Protein 7CU3 (pdb70)

Organism: Rattus norvegicus (NCBI:txid10116)

Radius of gyration: 38.27 Å; Cα contacts (8 Å, |Δi|>4): 1991; chains: 2; bounding box: 143×100×101 Å

B-factor: mean 44.76, std 16.17, range [20.0, 93.87]

Nearest PDB structures (foldseek):
  7cu3-assembly1_A  TM=1.001E+00  e=0.000E+00  Rattus norvegicus
  7w7g-assembly1_C  TM=9.850E-01  e=0.000E+00  Rattus norvegicus
  6xiw-assembly1_A  TM=9.971E-01  e=0.000E+00  Homo sapiens
  7cm3-assembly1_A  TM=9.886E-01  e=0.000E+00  Homo sapiens
  7sx3-assembly1_A  TM=9.720E-01  e=0.000E+00  Homo sapiens

Sequence (1450 aa):
LWINKPWVHSLLRICAIISVISVCMNTPMTFEHYPPLQYVTFTLDTLLMFLYTAEMIAKMHIRGIDRWCVFDGFMVFCLWVSLVLQVFEIADIVDQMSPWGMLRIPRPLIMIRAFRIYFRFELPRTRITNILKRSGEQIWSVSIFLLFFLLLYGILGVQMFGTFTYHCVVNDTKPGNVTWNSLAIPDTHCSPELEEGYQCPPGFKCMDLEDLGLSRQELGYSGFNEIGTSIFTVYEASSQEGWVFLMYRAIDSFPRWRSYFYFITLIFFLAWLVKNVFIAVIIETFAEIRVQFQQMWPACLQKMMRSSVFHMFILSMVTVDVIVAASNYYKGENFRRQYDEFYLAEVAFTVLFDLEALLKIWCLGFTGYISSSLHKFELLLVIGTTLHVYPDLYHSQFTYFQVLRVVRLIKISPALEDFVYKIFGPGKKLGSLVVFTASLLIVMSAISLQMFCFVEELDRFTTFPRAFMSMFQILTQEGWVDVMDQTLNAVGHMWAPLVAIYFILYHLFATLILLSLFVAVILDNLELDEDLKKLKQLKQRSILSVQHHIRQERREHRFRNFCRVVVRARFTKYHQLYDLLGLVTYLDWVMITVTICSCISMMFESPFRRVMHAPTLQIAEYVFVIFMSIELNLKIMADGLFFTPTAVIRDFGGVMDIFIYLVSLIFLCWMPQNVPAESGAQLLMVLRCLRPLRIFKLVPQMRKVVRELFSGFKEIFLVSILLLTLMLVFASFGVQLFAGKLAKCNDPNIIRREDCNGIFRINVSVSKNLNLKLRPGEKKPGFWVPRVWANPRNFNFDNVGNAMLALFEVLSLKGWVEVRDVIIHRVGPIHGIYIHVFVFLGCMIGLTLFVGVVIANFNENKGTALLTVDQRRWEDLKSRLKIAQPLHLPPRPDNDGFRAKMYDITQHPFFKRTIALLVLAQSVLLSVKWDVEDPVTVPLATMSVVFTFIFVLEVTMKIIAMSPAGFWQSRRNRYDLLVTSLGVVWVVLHFALLNAYTYMMGACVIVFRFFSICGKHVTLKMLLLTVVVSMYKSFFIIVGMFLLLLCYAFAGVVLFGTVKYGENINRHANFSSAGKAITVLFRIVTTGGEEDDWNKIMHDCMVQPPFCTPDEFTYWATDCGNYAGALMYFCSFYVIIAYIMLNLLVAIIVENFSLFYSTEEDQLLSYNDLRHFQIIWNMVDDKREGVIPTFRVKFLLRLLRGRLEVDLDKDKLLFKHMCYEMERLHNGGDVTFHDVLSMLSYRSVDIRKSLQLEELLAREQLEYTIEEEVAKQTIRMWLKKGQCFTVESADAVCNLSDFYLSFCNSYTLWELFSGLSSPSTLNCSLDVVLTMTTCRQCIEAYQDYDHHAQEKYEEFESVLHKYLQSDEYSVKSCPEDCKIVYKAWLCSQYFEVTQFNCRKTIPCKQYCLEVQTRCPFILPDNDEVIYGGLSSFICTGLYETFLTNDEPECCDIR

Foldseek 3Di:
DVCPDPVNLVVLLVLLVVLLVLLQCLFPVSCVVPVVSLVVSLVSLVVNLVSLVCVLCVPCVVPPPPVVSVVSVVLNVLSVLVNVVSVCVVVVNDVSLDLSLLSNLCSLVSNCSNCVVVPDDPFPVVLVVVLVVLLVVLVVLLVVLLVLVLLLLLLLQQALFADQQWWKFFPPQDAQRDFLNGADVATATAEQDPPAAADHDPRIDTDRNPSRPHDPVLAFQAGNHFSVNSSVNLVLVLCLAPLLVVLRSRRRYGHNVSSVVSSVVSCVPRNFQSLLLLLLSLLVSVQSVQVSVVVVDVPCLLVVLPDVVVVVVLLVLLVVLLVLLQFPFFDDDPDDLQCDPNLVSLVVSLVVLVVNLVSVCVNLPPVSQCVPVVSVLSVVLSVLSVVCSPRVNPLHPSCLSSLVSCVVVCVVDPVLVVLVCQQCPDCCQLVVLVVVVVSVLSSQLSSVLSNPCSQPPQPQNVHSVSSSVLLLLLLLSACVVVNLSSSLVRVPDPCNVVVVVVSVVSSCCRSSPSLSSLLSSSQVSNFDRQVVLVVVLVVVLFLLVVLVVVVVVVVVPPPLVVLLVQQPAFFPPPCVVRCVRRQHHPLLVVLVVLLVVLLVLLLFDFLVRHVLPHVVSCVSLVVNLVSLVVVLVSQCSHQNDPDHPPHQPDDVLSVLSVVLNVLSVVCSVCSDPWDAAPDVNLVSLLSNLLSLCNCCVSGVVSVVVVVLQCVLVVLVVSLVVVLVSLLSSLLSSQSSNFAPQLWAKPDPVDGDPVPQWDKDWDARNHDPRRRSVDDDPDDHDTGIDTIDGDHPLLAGSSHSVRSSVLLLLVLLVFCLVVVLVSCCPRRHVVCNCSSSVSNCCRHSNSLSSLLSSQLQSVCVVVPCSSARSLQLLLVLVVLVLVPDAFDLAADFDDPPCLQNVLVCQLPPVVNLVVLLVLLVVLSVLSRHHLALPDVVNVVSVVVLLVSLVVLVVSLVSCPVNGHVVSLVVDPLSVLSVVLSVLSVVLVVCCVVPVDRVSSVSSSVSSSSSSVSSQVSDQSSVLLVCLSVVLVVVCVSLVVVLLSVQLSLLSSQSSFFLQAADDDPRDPQAGNRGSVSSSVNLVSLQRSHSLSRVLSSQLADPPVWAADRIHPSVGNHHNNVCSVCSSSVSNCPPNSHSSSVSSSSSSSSSSNRPFDDDDQFQGPVNSVQLSVLVPVLVNVPPQKDFLVSLLVSQCVDDDNSHQDPPPRVVSSQLLSLQSCPPVVGTIDGNSSSVVSSRVSRHNCVRHPRDVVSVVVVVSSVVSSVVSVVVVVVVVVVD/DAAAEDDALVVPLVQLRYAHDQNRQDGVVFCLCDPADVVLGPRVVVDSVPDVSSRVRVVVVNVLRVVLVVVLVVVVVVVVPPPCQVPQDPVAHVVQLSVLVSLLSSCVSRVTAAPPAPDWDFSLVSLVSNVVHPGFDDDDPDPHHPPRDGPRDQDDDPDDRDDPPTSTYHDDD

Secondary structure (DSSP, 8-state):
--SSSHHHHHHHHHHHHHHHHHHHT-SHHHHHH-HHHHHHHHHHHHHHHHHHHHHHHHHHTTS----SHHHHHHHHHHHHHHHHHHHHHHTT-S-SSSGGGGGGTTGGGGHHHHHGGG---SS-HHHHHHHHHHHHHHHHHHHHHHHHHHHHHHHHHHHH------EEEES---TT---TTTB-BS--B--SSTTSSPPPPTTEEEE-SSTTS--TTSS-S-S-SSHHHHHHHHHHHHTTSSHHHHHHHHHHHS-HHHHHHHHHHHIIIIIIIIHHHHHHHHHHHHHHHHHHHHHH---SHHHHHHSHHHHHHHHHHHHHHHHHHHT-----SS--SSSSHHHHHHHHHHHHHHHHHHHHHHHH-HHHHHTTSSHHHHHHHHHHHHHHHSTTSTTSTTHHHHHHGGGGGGGG-HHHHHHHHHHH--TTTHHHHHHHHHHHHHHHHHHHHHHHSSSTT-TTSSSHHHHHHHHHHHHH-TTHHHHHHHHHHHH-SSSHHHHHHHHHHHHHHIIIIIHHHHHHHHHHHHSPPHHHHHHHHHT---HHHHHHHHHHHT---TTHHHHHHHTT-----SHHHHHHHTSS-HHHHHHHHHHHHHHHHHTT--SSS-TTT-HHHHHHHHHHHHHHHHHHHHHHHHH-SSSSTT-SSSSHHHHHHHHHHHHHHHHHHH--S---TTSHHHHHHHHHTTGGGGHHHHSHHHHHHHHHHHTTHHHHHHHHHHHHHHHHHHHHHHHHHHTT-S-EESSTT--STTS--SEEEEEB-S-SS------SS-PPSEEEEE--EE--SS---SSHHHHHHHHHHHHTTSSHHHHHHHHHHHT-GGGHHHHHHHHIIIIIIIIHHHHHHHHHHHHHHTTTTSS-HHHHHHHHHHHHHSS------PPPPSS-HHHHHHHHHHTSHHHHHHHHHHHHHHHHTTSS---SS-STHHHHHHHHHHHHHHHHHHHHHHHHHT-HHHHTTSHHHHHHHHHHHHHHHHHHHHHHT--HHHHHHHHHHHHHHHHHGGGG-HHHHHHHHHHHHHHHHTHHHHHHHHHHHHHHHHHHHHHHTTPPP-SS-SSSS--SSHHHHHHHHHHHHTTS-HHHHHHHTT--TTSS---SS-GGG-----HHHHHHHHHHHHIIIIIIIHHHHHHHHHHHHHHH-----SSS--HHHHHHHHHHHHHHSSS--S-B-SHHHHHHHHH--GGG---TTT-HHHHHHHHHHHHHTTTSS-B-SSHHHHHHHHHTS-HHHHS-HHHHHHHHHHHHHHHHHHHHHHHHHHHH-/--------TTTT--GGG-B-SSSTT-BHHHHHTT---STT---SSTTT---HHHHHHHHHHHHHHHHHHHHHHHHHHHHHSBGGGGTS-SS--HHHHHHHHHHHHHHHH------S-SSB--TTHHHHHHHHHSPP-PBP-SSS--TT--SS----TT--SS-SS----B---

InterPro domains:
  IPR005821 Ion transport domain [PF00520] (36-331)
  IPR005821 Ion transport domain [PF00520] (384-604)
  IPR005821 Ion transport domain [PF00520] (887-1163)
  IPR005821 Ion transport domain [PF00520] (1209-1457)
  IPR027359 Voltage-dependent channel domain superfamily [G3DSA:1.20.120.350] (31-158)
  IPR027359 Voltage-dependent channel domain superfamily [G3DSA:1.20.120.350] (376-493)
  IPR027359 Voltage-dependent channel domain superfamily [G3DSA:1.20.120.350] (885-1003)
  IPR027359 Voltage-dependent channel domain superfamily [G3DSA:1.20.120.350] (1201-1316)
  IPR028823 Sodium leak channel NALCN [PTHR46141] (1-1729)

Structure (mmCIF, N/CA/C/O backbone):
data_7CU3
#
_entry.id   7CU3
#
_cell.length_a   1.00
_cell.length_b   1.00
_cell.length_c   1.00
_cell.angle_alpha   90.00
_cell.angle_beta   90.00
_cell.angle_gamma   90.00
#
_symmetry.space_group_name_H-M   'P 1'
#
loop_
_entity.id
_entity.type
_entity.pdbx_description
1 polymer 'Sodium leak channel non-selective protein'
2 polymer 'Transmembrane protein FAM155A'
3 non-polymer 2-acetamido-2-deoxy-beta-D-glucopyranose
4 non-polymer '[(2~{R})-1-[2-azanylethoxy(oxidanyl)phosphoryl]oxy-3-hexadecanoyloxy-propan-2-yl] (~{Z})-octadec-9-enoate'
5 non-polymer CHOLESTEROL
#
loop_
_atom_site.group_PDB
_atom_site.id
_atom_site.type_symbol
_atom_site.label_atom_id
_atom_site.label_alt_id
_atom_site.label_comp_id
_atom_site.label_asym_id
_atom_site.label_entity_id
_atom_site.label_seq_id
_atom_site.pdbx_PDB_ins_code
_atom_site.Cartn_x
_atom_site.Cartn_y
_atom_site.Cartn_z
_atom_site.occupancy
_atom_site.B_iso_or_equiv
_atom_site.auth_seq_id
_atom_site.auth_comp_id
_atom_site.auth_asym_id
_atom_site.auth_atom_id
_atom_site.pdbx_PDB_model_num
ATOM 1 N N . LEU A 1 31 ? 143.062 162.401 156.738 1.00 91.74 31 LEU A N 1
ATOM 2 C CA . LEU A 1 31 ? 143.212 161.513 157.883 1.00 91.74 31 LEU A CA 1
ATOM 3 C C . LEU A 1 31 ? 141.852 160.998 158.335 1.00 91.74 31 LEU A C 1
ATOM 4 O O . LEU A 1 31 ? 141.759 159.986 159.029 1.00 91.74 31 LEU A O 1
ATOM 9 N N . TRP A 1 32 ? 140.793 161.698 157.932 1.00 90.48 32 TRP A N 1
ATOM 10 C CA . TRP A 1 32 ? 139.443 161.325 158.330 1.00 90.48 32 TRP A CA 1
ATOM 11 C C . TRP A 1 32 ? 138.788 160.340 157.375 1.00 90.48 32 TRP A C 1
ATOM 12 O O . TRP A 1 32 ? 137.738 159.781 157.711 1.00 90.48 32 TRP A O 1
ATOM 14 N N . ILE A 1 33 ? 139.374 160.115 156.200 1.00 88.41 33 ILE A N 1
ATOM 15 C CA . ILE A 1 33 ? 138.794 159.239 155.191 1.00 88.41 33 ILE A CA 1
ATOM 16 C C . ILE A 1 33 ? 139.736 158.127 154.757 1.00 88.41 33 ILE A C 1
ATOM 17 O O . ILE A 1 33 ? 139.329 157.265 153.974 1.00 88.41 33 ILE A O 1
ATOM 22 N N . ASN A 1 34 ? 140.984 158.115 155.230 1.00 88.17 34 ASN A N 1
ATOM 23 C CA . ASN A 1 34 ? 141.936 157.081 154.842 1.00 88.17 34 ASN A CA 1
ATOM 24 C C . ASN A 1 34 ? 142.112 156.010 155.908 1.00 88.17 34 ASN A C 1
ATOM 25 O O . ASN A 1 34 ? 142.991 155.155 155.773 1.00 88.17 34 ASN A O 1
ATOM 30 N N . LYS A 1 35 ? 141.295 156.031 156.956 1.00 86.28 35 LYS A N 1
ATOM 31 C CA . LYS A 1 35 ? 141.380 155.041 158.013 1.00 86.28 35 LYS A CA 1
ATOM 32 C C . LYS A 1 35 ? 140.990 153.655 157.493 1.00 86.28 35 LYS A C 1
ATOM 33 O O . LYS A 1 35 ? 140.413 153.524 156.412 1.00 86.28 35 LYS A O 1
ATOM 39 N N . PRO A 1 36 ? 141.315 152.595 158.239 1.00 84.12 36 PRO A N 1
ATOM 40 C CA . PRO A 1 36 ? 140.904 151.256 157.787 1.00 84.12 36 PRO A CA 1
ATOM 41 C C . PRO A 1 36 ? 139.411 151.003 157.914 1.00 84.12 36 PRO A C 1
ATOM 42 O O . PRO A 1 36 ? 138.829 150.334 157.053 1.00 84.12 36 PRO A O 1
ATOM 46 N N . TRP A 1 37 ? 138.768 151.520 158.961 1.00 82.01 37 TRP A N 1
ATOM 47 C CA . TRP A 1 37 ? 137.356 151.231 159.168 1.00 82.01 37 TRP A CA 1
ATOM 48 C C . TRP A 1 37 ? 136.452 152.076 158.279 1.00 82.01 37 TRP A C 1
ATOM 49 O O . TRP A 1 37 ? 135.348 151.637 157.932 1.00 82.01 37 TRP A O 1
ATOM 60 N N . VAL A 1 38 ? 136.898 153.268 157.882 1.00 80.50 38 VAL A N 1
ATOM 61 C CA . VAL A 1 38 ? 136.034 154.152 157.106 1.00 80.50 38 VAL A CA 1
ATOM 62 C C . VAL A 1 38 ? 135.796 153.587 155.709 1.00 80.50 38 VAL A C 1
ATOM 63 O O . VAL A 1 38 ? 134.696 153.707 155.155 1.00 80.50 38 VAL A O 1
ATOM 67 N N . HIS A 1 39 ? 136.804 152.934 155.128 1.00 79.57 39 HIS A N 1
ATOM 68 C CA . HIS A 1 39 ? 136.642 152.390 153.784 1.00 79.57 39 HIS A CA 1
ATOM 69 C C . HIS A 1 39 ? 135.730 151.170 153.792 1.00 79.57 39 HIS A C 1
ATOM 70 O O . HIS A 1 39 ? 134.882 151.012 152.902 1.00 79.57 39 HIS A O 1
ATOM 77 N N . SER A 1 40 ? 135.887 150.302 154.791 1.00 75.19 40 SER A N 1
ATOM 78 C CA . SER A 1 40 ? 134.933 149.220 154.988 1.00 75.19 40 SER A CA 1
ATOM 79 C C . SER A 1 40 ? 133.522 149.762 155.176 1.00 75.19 40 SER A C 1
ATOM 80 O O . SER A 1 40 ? 132.552 149.175 154.681 1.00 75.19 40 SER A O 1
ATOM 83 N N . LEU A 1 41 ? 133.386 150.880 155.891 1.00 70.88 41 LEU A N 1
ATOM 84 C CA . LEU A 1 41 ? 132.066 151.474 156.065 1.00 70.88 41 LEU A CA 1
ATOM 85 C C . LEU A 1 41 ? 131.486 151.910 154.730 1.00 70.88 41 LEU A C 1
ATOM 86 O O . LEU A 1 41 ? 130.315 151.647 154.441 1.00 70.88 41 LEU A O 1
ATOM 91 N N . LEU A 1 42 ? 132.295 152.571 153.900 1.00 68.69 42 LEU A N 1
ATOM 92 C CA . LEU A 1 42 ? 131.806 153.033 152.604 1.00 68.69 42 LEU A CA 1
ATOM 93 C C . LEU A 1 42 ? 131.412 151.863 151.708 1.00 68.69 42 LEU A C 1
ATOM 94 O O . LEU A 1 42 ? 130.423 151.943 150.970 1.00 68.69 42 LEU A O 1
ATOM 99 N N . ARG A 1 43 ? 132.151 150.755 151.778 1.00 64.88 43 ARG A N 1
ATOM 100 C CA . ARG A 1 43 ? 131.809 149.602 150.945 1.00 64.88 43 ARG A CA 1
ATOM 101 C C . ARG A 1 43 ? 130.521 148.928 151.417 1.00 64.88 43 ARG A C 1
ATOM 102 O O . ARG A 1 43 ? 129.626 148.628 150.607 1.00 64.88 43 ARG A O 1
ATOM 110 N N . ILE A 1 44 ? 130.413 148.666 152.722 1.00 62.18 44 ILE A N 1
ATOM 111 C CA . ILE A 1 44 ? 129.175 148.100 153.247 1.00 62.18 44 ILE A CA 1
ATOM 112 C C . ILE A 1 44 ? 128.003 149.022 152.951 1.00 62.18 44 ILE A C 1
ATOM 113 O O . ILE A 1 44 ? 126.890 148.557 152.686 1.00 62.18 44 ILE A O 1
ATOM 118 N N . CYS A 1 45 ? 128.233 150.336 152.950 1.00 61.88 45 CYS A N 1
ATOM 119 C CA . CYS A 1 45 ? 127.155 151.267 152.642 1.00 61.88 45 CYS A CA 1
ATOM 120 C C . CYS A 1 45 ? 126.799 151.255 151.165 1.00 61.88 45 CYS A C 1
ATOM 121 O O . CYS A 1 45 ? 125.654 151.531 150.813 1.00 61.88 45 CYS A O 1
ATOM 124 N N . ALA A 1 46 ? 127.754 150.950 150.286 1.00 57.46 46 ALA A N 1
ATOM 125 C CA . ALA A 1 46 ? 127.401 150.745 148.884 1.00 57.46 46 ALA A CA 1
ATOM 126 C C . ALA A 1 46 ? 126.473 149.548 148.731 1.00 57.46 46 ALA A C 1
ATOM 127 O O . ALA A 1 46 ? 125.460 149.615 148.018 1.00 57.46 46 ALA A O 1
ATOM 129 N N . ILE A 1 47 ? 126.791 148.450 149.417 1.00 54.12 47 ILE A N 1
ATOM 130 C CA . ILE A 1 47 ? 125.891 147.295 149.411 1.00 54.12 47 ILE A CA 1
ATOM 131 C C . ILE A 1 47 ? 124.524 147.672 149.978 1.00 54.12 47 ILE A C 1
ATOM 132 O O . ILE A 1 47 ? 123.475 147.279 149.443 1.00 54.12 47 ILE A O 1
ATOM 137 N N . ILE A 1 48 ? 124.514 148.447 151.064 1.00 52.89 48 ILE A N 1
ATOM 138 C CA . ILE A 1 48 ? 123.267 148.857 151.703 1.00 52.89 48 ILE A CA 1
ATOM 139 C C . ILE A 1 48 ? 122.452 149.761 150.790 1.00 52.89 48 ILE A C 1
ATOM 140 O O . ILE A 1 48 ? 121.221 149.705 150.791 1.00 52.89 48 ILE A O 1
ATOM 145 N N . SER A 1 49 ? 123.116 150.585 149.981 1.00 51.25 49 SER A N 1
ATOM 146 C CA . SER A 1 49 ? 122.402 151.416 149.019 1.00 51.25 49 SER A CA 1
ATOM 147 C C . SER A 1 49 ? 121.780 150.572 147.919 1.00 51.25 49 SER A C 1
ATOM 148 O O . SER A 1 49 ? 120.661 150.851 147.470 1.00 51.25 49 SER A O 1
ATOM 151 N N . VAL A 1 50 ? 122.501 149.551 147.456 1.00 48.45 50 VAL A N 1
ATOM 152 C CA . VAL A 1 50 ? 121.908 148.614 146.504 1.00 48.45 50 VAL A CA 1
ATOM 153 C C . VAL A 1 50 ? 120.644 147.995 147.092 1.00 48.45 50 VAL A C 1
ATOM 154 O O . VAL A 1 50 ? 119.601 147.927 146.434 1.00 48.45 50 VAL A O 1
ATOM 158 N N . ILE A 1 51 ? 120.715 147.554 148.349 1.00 47.82 51 ILE A N 1
ATOM 159 C CA . ILE A 1 51 ? 119.537 146.976 149.001 1.00 47.82 51 ILE A CA 1
ATOM 160 C C . ILE A 1 51 ? 118.411 148.000 149.080 1.00 47.82 51 ILE A C 1
ATOM 161 O O . ILE A 1 51 ? 117.242 147.687 148.831 1.00 47.82 51 ILE A O 1
ATOM 166 N N . SER A 1 52 ? 118.752 149.240 149.430 1.00 49.06 52 SER A N 1
ATOM 167 C CA . SER A 1 52 ? 117.755 150.294 149.565 1.00 49.06 52 SER A CA 1
ATOM 168 C C . SER A 1 52 ? 117.015 150.526 148.256 1.00 49.06 52 SER A C 1
ATOM 169 O O . SER A 1 52 ? 115.788 150.658 148.237 1.00 49.06 52 SER A O 1
ATOM 172 N N . VAL A 1 53 ? 117.748 150.583 147.144 1.00 47.30 53 VAL A N 1
ATOM 173 C CA . VAL A 1 53 ? 117.091 150.836 145.865 1.00 47.30 53 VAL A CA 1
ATOM 174 C C . VAL A 1 53 ? 116.358 149.591 145.371 1.00 47.30 53 VAL A C 1
ATOM 175 O O . VAL A 1 53 ? 115.403 149.695 144.595 1.00 47.30 53 VAL A O 1
ATOM 179 N N . CYS A 1 54 ? 116.771 148.400 145.811 1.00 45.58 54 CYS A N 1
ATOM 180 C CA . CYS A 1 54 ? 116.061 147.188 145.418 1.00 45.58 54 CYS A CA 1
ATOM 181 C C . CYS A 1 54 ? 114.731 147.018 146.139 1.00 45.58 54 CYS A C 1
ATOM 182 O O . CYS A 1 54 ? 113.935 146.165 145.742 1.00 45.58 54 CYS A O 1
ATOM 185 N N . MET A 1 55 ? 114.476 147.797 147.185 1.00 48.56 55 MET A N 1
ATOM 186 C CA . MET A 1 55 ? 113.199 147.777 147.884 1.00 48.56 55 MET A CA 1
ATOM 187 C C . MET A 1 55 ? 112.274 148.905 147.460 1.00 48.56 55 MET A C 1
ATOM 188 O O . MET A 1 55 ? 111.134 148.957 147.924 1.00 48.56 55 MET A O 1
ATOM 193 N N . ASN A 1 56 ? 112.727 149.797 146.588 1.00 48.36 56 ASN A N 1
ATOM 194 C CA . ASN A 1 56 ? 111.991 151.013 146.263 1.00 48.36 56 ASN A CA 1
ATOM 195 C C . ASN A 1 56 ? 111.183 150.785 144.989 1.00 48.36 56 ASN A C 1
ATOM 196 O O . ASN A 1 56 ? 111.497 151.298 143.917 1.00 48.36 56 ASN A O 1
ATOM 201 N N . THR A 1 57 ? 110.123 149.996 145.117 1.00 47.05 57 THR A N 1
ATOM 202 C CA . THR A 1 57 ? 109.160 149.810 144.046 1.00 47.05 57 THR A CA 1
ATOM 203 C C . THR A 1 57 ? 107.764 150.092 144.578 1.00 47.05 57 THR A C 1
ATOM 204 O O . THR A 1 57 ? 107.519 149.957 145.779 1.00 47.05 57 THR A O 1
ATOM 208 N N . PRO A 1 58 ? 106.836 150.504 143.713 1.00 49.41 58 PRO A N 1
ATOM 209 C CA . PRO A 1 58 ? 105.465 150.757 144.186 1.00 49.41 58 PRO A CA 1
ATOM 210 C C . PRO A 1 58 ? 104.802 149.549 144.818 1.00 49.41 58 PRO A C 1
ATOM 211 O O . PRO A 1 58 ? 104.079 149.693 145.812 1.00 49.41 58 PRO A O 1
ATOM 215 N N . MET A 1 59 ? 105.029 148.354 144.272 1.00 50.59 59 MET A N 1
ATOM 216 C CA . MET A 1 59 ? 104.404 147.160 144.828 1.00 50.59 59 MET A CA 1
ATOM 217 C C . MET A 1 59 ? 104.998 146.800 146.181 1.00 50.59 59 MET A C 1
ATOM 218 O O . MET A 1 59 ? 104.278 146.342 147.075 1.00 50.59 59 MET A O 1
ATOM 223 N N . THR A 1 60 ? 106.307 146.990 146.348 1.00 48.99 60 THR A N 1
ATOM 224 C CA . THR A 1 60 ? 106.928 146.736 147.643 1.00 48.99 60 THR A CA 1
ATOM 225 C C . THR A 1 60 ? 106.362 147.662 148.711 1.00 48.99 60 THR A C 1
ATOM 226 O O . THR A 1 60 ? 106.185 147.258 149.863 1.00 48.99 60 THR A O 1
ATOM 230 N N . PHE A 1 61 ? 106.073 148.910 148.348 1.00 51.24 61 PHE A N 1
ATOM 231 C CA . PHE A 1 61 ? 105.500 149.841 149.311 1.00 51.24 61 PHE A CA 1
ATOM 232 C C . PHE A 1 61 ? 104.018 149.585 149.523 1.00 51.24 61 PHE A C 1
ATOM 233 O O . PHE A 1 61 ? 103.471 149.966 150.562 1.00 51.24 61 PHE A O 1
ATOM 241 N N . GLU A 1 62 ? 103.355 148.952 148.557 1.00 54.57 62 GLU A N 1
ATOM 242 C CA . GLU A 1 62 ? 101.991 148.497 148.788 1.00 54.57 62 GLU A CA 1
ATOM 243 C C . GLU A 1 62 ? 101.952 147.304 149.736 1.00 54.57 62 GLU A C 1
ATOM 244 O O . GLU A 1 62 ? 101.019 147.182 150.536 1.00 54.57 62 GLU A O 1
ATOM 250 N N . HIS A 1 63 ? 102.955 146.424 149.669 1.00 55.01 63 HIS A N 1
ATOM 251 C CA . HIS A 1 63 ? 102.978 145.247 150.531 1.00 55.01 63 HIS A CA 1
ATOM 252 C C . HIS A 1 63 ? 103.532 145.550 151.916 1.00 55.01 63 HIS A C 1
ATOM 253 O O . HIS A 1 63 ? 103.180 144.862 152.878 1.00 55.01 63 HIS A O 1
ATOM 260 N N . TYR A 1 64 ? 104.402 146.550 152.041 1.00 55.30 64 TYR A N 1
ATOM 261 C CA . TYR A 1 64 ? 104.991 146.907 153.333 1.00 55.30 64 TYR A CA 1
ATOM 262 C C . TYR A 1 64 ? 105.187 148.410 153.375 1.00 55.30 64 TYR A C 1
ATOM 263 O O . TYR A 1 64 ? 106.264 148.920 153.042 1.00 55.30 64 TYR A O 1
ATOM 272 N N . PRO A 1 65 ? 104.165 149.158 153.779 1.00 56.59 65 PRO A N 1
ATOM 273 C CA . PRO A 1 65 ? 104.260 150.628 153.785 1.00 56.59 65 PRO A CA 1
ATOM 274 C C . PRO A 1 65 ? 105.418 151.145 154.629 1.00 56.59 65 PRO A C 1
ATOM 275 O O . PRO A 1 65 ? 106.106 152.086 154.201 1.00 56.59 65 PRO A O 1
ATOM 279 N N . PRO A 1 66 ? 105.680 150.580 155.819 1.00 58.88 66 PRO A N 1
ATOM 280 C CA . PRO A 1 66 ? 106.842 151.058 156.590 1.00 58.88 66 PRO A CA 1
ATOM 281 C C . PRO A 1 66 ? 108.131 151.118 155.795 1.00 58.88 66 PRO A C 1
ATOM 282 O O . PRO A 1 66 ? 108.842 152.133 155.869 1.00 58.88 66 PRO A O 1
ATOM 286 N N . LEU A 1 67 ? 108.432 150.072 155.015 1.00 57.89 67 LEU A N 1
ATOM 287 C CA . LEU A 1 67 ? 109.647 150.047 154.206 1.00 57.89 67 LEU A CA 1
ATOM 288 C C . LEU A 1 67 ? 109.889 151.371 153.505 1.00 57.89 67 LEU A C 1
ATOM 289 O O . LEU A 1 67 ? 111.035 151.833 153.446 1.00 57.89 67 LEU A O 1
ATOM 294 N N . GLN A 1 68 ? 108.826 152.013 153.009 1.00 57.76 68 GLN A N 1
ATOM 295 C CA . GLN A 1 68 ? 109.004 153.277 152.305 1.00 57.76 68 GLN A CA 1
ATOM 296 C C . GLN A 1 68 ? 109.851 154.234 153.125 1.00 57.76 68 GLN A C 1
ATOM 297 O O . GLN A 1 68 ? 110.983 154.559 152.745 1.00 57.76 68 GLN A O 1
ATOM 303 N N . TYR A 1 69 ? 109.359 154.624 154.298 1.00 59.83 69 TYR A N 1
ATOM 304 C CA . TYR A 1 69 ? 110.137 155.542 155.116 1.00 59.83 69 TYR A CA 1
ATOM 305 C C . TYR A 1 69 ? 111.491 154.944 155.455 1.00 59.83 69 TYR A C 1
ATOM 306 O O . TYR A 1 69 ? 112.511 155.638 155.362 1.00 59.83 69 TYR A O 1
ATOM 315 N N . VAL A 1 70 ? 111.520 153.644 155.762 1.00 59.53 70 VAL A N 1
ATOM 316 C CA . VAL A 1 70 ? 112.784 152.966 156.020 1.00 59.53 70 VAL A CA 1
ATOM 317 C C . VAL A 1 70 ? 113.772 153.267 154.908 1.00 59.53 70 VAL A C 1
ATOM 318 O O . VAL A 1 70 ? 114.849 153.828 155.149 1.00 59.53 70 VAL A O 1
ATOM 322 N N . THR A 1 71 ? 113.391 152.971 153.661 1.00 58.62 71 THR A N 1
ATOM 323 C CA . THR A 1 71 ? 114.360 153.157 152.590 1.00 58.62 71 THR A CA 1
ATOM 324 C C . THR A 1 71 ? 114.750 154.621 152.480 1.00 58.62 71 THR A C 1
ATOM 325 O O . THR A 1 71 ? 115.944 154.929 152.370 1.00 58.62 71 THR A O 1
ATOM 329 N N . PHE A 1 72 ? 113.781 155.529 152.643 1.00 60.45 72 PHE A N 1
ATOM 330 C CA . PHE A 1 72 ? 114.103 156.949 152.636 1.00 60.45 72 PHE A CA 1
ATOM 331 C C . PHE A 1 72 ? 115.208 157.241 153.630 1.00 60.45 72 PHE A C 1
ATOM 332 O O . PHE A 1 72 ? 116.256 157.786 153.260 1.00 60.45 72 PHE A O 1
ATOM 340 N N . THR A 1 73 ? 115.019 156.814 154.881 1.00 61.07 73 THR A N 1
ATOM 341 C CA . THR A 1 73 ? 116.030 157.058 155.897 1.00 61.07 73 THR A CA 1
ATOM 342 C C . THR A 1 73 ? 117.389 156.584 155.419 1.00 61.07 73 THR A C 1
ATOM 343 O O . THR A 1 73 ? 118.348 157.366 155.386 1.00 61.07 73 THR A O 1
ATOM 347 N N . LEU A 1 74 ? 117.464 155.331 154.961 1.00 60.18 74 LEU A N 1
ATOM 348 C CA . LEU A 1 74 ? 118.732 154.803 154.479 1.00 60.18 74 LEU A CA 1
ATOM 349 C C . LEU A 1 74 ? 119.312 155.717 153.414 1.00 60.18 74 LEU A C 1
ATOM 350 O O . LEU A 1 74 ? 120.447 156.193 153.544 1.00 60.18 74 LEU A O 1
ATOM 355 N N . ASP A 1 75 ? 118.514 156.032 152.388 1.00 61.08 75 ASP A N 1
ATOM 356 C CA . ASP A 1 75 ? 118.957 156.980 151.374 1.00 61.08 75 ASP A CA 1
ATOM 357 C C . ASP A 1 75 ? 119.572 158.205 152.021 1.00 61.08 75 ASP A C 1
ATOM 358 O O . ASP A 1 75 ? 120.764 158.480 151.833 1.00 61.08 75 ASP A O 1
ATOM 363 N N . THR A 1 76 ? 118.793 158.901 152.856 1.00 62.21 76 THR A N 1
ATOM 364 C CA . THR A 1 76 ? 119.296 160.100 153.512 1.00 62.21 76 THR A CA 1
ATOM 365 C C . THR A 1 76 ? 120.639 159.831 154.162 1.00 62.21 76 THR A C 1
ATOM 366 O O . THR A 1 76 ? 121.631 160.503 153.857 1.00 62.21 76 THR A O 1
ATOM 370 N N . LEU A 1 77 ? 120.704 158.797 155.005 1.00 61.92 77 LEU A N 1
ATOM 371 C CA . LEU A 1 77 ? 121.944 158.515 155.713 1.00 61.92 77 LEU A CA 1
ATOM 372 C C . LEU A 1 77 ? 123.101 158.405 154.737 1.00 61.92 77 LEU A C 1
ATOM 373 O O . LEU A 1 77 ? 124.108 159.110 154.874 1.00 61.92 77 LEU A O 1
ATOM 378 N N . LEU A 1 78 ? 122.940 157.588 153.695 1.00 61.80 78 LEU A N 1
ATOM 379 C CA . LEU A 1 78 ? 124.028 157.405 152.745 1.00 61.80 78 LEU A CA 1
ATOM 380 C C . LEU A 1 78 ? 124.326 158.705 152.025 1.00 61.80 78 LEU A C 1
ATOM 381 O O . LEU A 1 78 ? 125.495 159.084 151.876 1.00 61.80 78 LEU A O 1
ATOM 386 N N . MET A 1 79 ? 123.274 159.425 151.624 1.00 64.85 79 MET A N 1
ATOM 387 C CA . MET A 1 79 ? 123.457 160.720 150.982 1.00 64.85 79 MET A CA 1
ATOM 388 C C . MET A 1 79 ? 124.315 161.630 151.843 1.00 64.85 79 MET A C 1
ATOM 389 O O . MET A 1 79 ? 125.102 162.425 151.321 1.00 64.85 79 MET A O 1
ATOM 394 N N . PHE A 1 80 ? 124.180 161.530 153.166 1.00 65.32 80 PHE A N 1
ATOM 395 C CA . PHE A 1 80 ? 125.103 162.237 154.043 1.00 65.32 80 PHE A CA 1
ATOM 396 C C . PHE A 1 80 ? 126.519 161.722 153.853 1.00 65.32 80 PHE A C 1
ATOM 397 O O . PHE A 1 80 ? 127.394 162.439 153.354 1.00 65.32 80 PHE A O 1
ATOM 405 N N . LEU A 1 81 ? 126.740 160.449 154.189 1.00 65.03 81 LEU A N 1
ATOM 406 C CA . LEU A 1 81 ? 128.095 159.924 154.306 1.00 65.03 81 LEU A CA 1
ATOM 407 C C . LEU A 1 81 ? 128.874 160.103 153.015 1.00 65.03 81 LEU A C 1
ATOM 408 O O . LEU A 1 81 ? 129.965 160.685 153.017 1.00 65.03 81 LEU A O 1
ATOM 413 N N . TYR A 1 82 ? 128.322 159.635 151.901 1.00 64.33 82 TYR A N 1
ATOM 414 C CA . TYR A 1 82 ? 129.020 159.778 150.635 1.00 64.33 82 TYR A CA 1
ATOM 415 C C . TYR A 1 82 ? 129.260 161.236 150.283 1.00 64.33 82 TYR A C 1
ATOM 416 O O . TYR A 1 82 ? 130.349 161.572 149.804 1.00 64.33 82 TYR A O 1
ATOM 425 N N . THR A 1 83 ? 128.295 162.120 150.549 1.00 67.08 83 THR A N 1
ATOM 426 C CA . THR A 1 83 ? 128.560 163.538 150.336 1.00 67.08 83 THR A CA 1
ATOM 427 C C . THR A 1 83 ? 129.793 163.966 151.111 1.00 67.08 83 THR A C 1
ATOM 428 O O . THR A 1 83 ? 130.681 164.626 150.558 1.00 67.08 83 THR A O 1
ATOM 432 N N . ALA A 1 84 ? 129.886 163.546 152.374 1.00 68.58 84 ALA A N 1
ATOM 433 C CA . ALA A 1 84 ? 131.113 163.729 153.136 1.00 68.58 84 ALA A CA 1
ATOM 434 C C . ALA A 1 84 ? 132.317 163.275 152.326 1.00 68.58 84 ALA A C 1
ATOM 435 O O . ALA A 1 84 ? 133.173 164.088 151.958 1.00 68.58 84 ALA A O 1
ATOM 437 N N . GLU A 1 85 ? 132.355 161.991 151.960 1.00 70.70 85 GLU A N 1
ATOM 438 C CA . GLU A 1 85 ? 133.552 161.464 151.320 1.00 70.70 85 GLU A CA 1
ATOM 439 C C . GLU A 1 85 ? 133.828 162.144 149.990 1.00 70.70 85 GLU A C 1
ATOM 440 O O . GLU A 1 85 ? 134.888 161.917 149.399 1.00 70.70 85 GLU A O 1
ATOM 446 N N . MET A 1 86 ? 132.902 162.969 149.503 1.00 72.40 86 MET A N 1
ATOM 447 C CA . MET A 1 86 ? 133.209 163.785 148.341 1.00 72.40 86 MET A CA 1
ATOM 448 C C . MET A 1 86 ? 133.820 165.113 148.768 1.00 72.40 86 MET A C 1
ATOM 449 O O . MET A 1 86 ? 134.943 165.442 148.374 1.00 72.40 86 MET A O 1
ATOM 454 N N . ILE A 1 87 ? 133.112 165.871 149.607 1.00 74.70 87 ILE A N 1
ATOM 455 C CA . ILE A 1 87 ? 133.647 167.158 150.035 1.00 74.70 87 ILE A CA 1
ATOM 456 C C . ILE A 1 87 ? 134.852 166.964 150.944 1.00 74.70 87 ILE A C 1
ATOM 457 O O . ILE A 1 87 ? 135.798 167.754 150.905 1.00 74.70 87 ILE A O 1
ATOM 462 N N . ALA A 1 88 ? 134.862 165.910 151.755 1.00 76.63 88 ALA A N 1
ATOM 463 C CA . ALA A 1 88 ? 136.056 165.644 152.543 1.00 76.63 88 ALA A CA 1
ATOM 464 C C . ALA A 1 88 ? 137.212 165.141 151.697 1.00 76.63 88 ALA A C 1
ATOM 465 O O . ALA A 1 88 ? 138.279 164.854 152.250 1.00 76.63 88 ALA A O 1
ATOM 467 N N . LYS A 1 89 ? 137.027 165.017 150.386 1.00 78.68 89 LYS A N 1
ATOM 468 C CA . LYS A 1 89 ? 138.072 164.546 149.491 1.00 78.68 89 LYS A CA 1
ATOM 469 C C . LYS A 1 89 ? 138.371 165.510 148.357 1.00 78.68 89 LYS A C 1
ATOM 470 O O . LYS A 1 89 ? 139.542 165.737 148.048 1.00 78.68 89 LYS A O 1
ATOM 476 N N . MET A 1 90 ? 137.351 166.100 147.737 1.00 80.70 90 MET A N 1
ATOM 477 C CA . MET A 1 90 ? 137.591 167.101 146.707 1.00 80.70 90 MET A CA 1
ATOM 478 C C . MET A 1 90 ? 137.900 168.469 147.293 1.00 80.70 90 MET A C 1
ATOM 479 O O . MET A 1 90 ? 138.147 169.413 146.534 1.00 80.70 90 MET A O 1
ATOM 484 N N . HIS A 1 91 ? 137.866 168.606 148.617 1.00 82.27 91 HIS A N 1
ATOM 485 C CA . HIS A 1 91 ? 138.459 169.763 149.270 1.00 82.27 91 HIS A CA 1
ATOM 486 C C . HIS A 1 91 ? 139.951 169.576 149.489 1.00 82.27 91 HIS A C 1
ATOM 487 O O . HIS A 1 91 ? 140.686 170.566 149.555 1.00 82.27 91 HIS A O 1
ATOM 494 N N . ILE A 1 92 ? 140.413 168.329 149.583 1.00 82.94 92 ILE A N 1
ATOM 495 C CA . ILE A 1 92 ? 141.846 168.069 149.669 1.00 82.94 92 ILE A CA 1
ATOM 496 C C . ILE A 1 92 ? 142.505 168.319 148.318 1.00 82.94 92 ILE A C 1
ATOM 497 O O . ILE A 1 92 ? 143.389 169.172 148.184 1.00 82.94 92 ILE A O 1
ATOM 502 N N . ARG A 1 93 ? 142.072 167.592 147.294 1.00 83.53 93 ARG A N 1
ATOM 503 C CA . ARG A 1 93 ? 142.583 167.780 145.946 1.00 83.53 93 ARG A CA 1
ATOM 504 C C . ARG A 1 93 ? 141.732 168.797 145.198 1.00 83.53 93 ARG A C 1
ATOM 505 O O . ARG A 1 93 ? 140.508 168.828 145.343 1.00 83.53 93 ARG A O 1
ATOM 507 N N . GLY A 1 94 ? 142.391 169.632 144.400 1.00 85.70 94 GLY A N 1
ATOM 508 C CA . GLY A 1 94 ? 141.662 170.623 143.626 1.00 85.70 94 GLY A CA 1
ATOM 509 C C . GLY A 1 94 ? 140.654 169.972 142.694 1.00 85.70 94 GLY A C 1
ATOM 510 O O . GLY A 1 94 ? 140.932 168.953 142.057 1.00 85.70 94 GLY A O 1
ATOM 511 N N . ILE A 1 95 ? 139.472 170.577 142.615 1.00 83.74 95 ILE A N 1
ATOM 512 C CA . ILE A 1 95 ? 138.381 170.059 141.798 1.00 83.74 95 ILE A CA 1
ATOM 513 C C . ILE A 1 95 ? 138.753 170.061 140.320 1.00 83.74 95 ILE A C 1
ATOM 514 O O . ILE A 1 95 ? 138.776 171.109 139.678 1.00 83.74 95 ILE A O 1
ATOM 519 N N . ASP A 1 105 ? 141.020 160.582 139.740 1.00 70.66 105 ASP A N 1
ATOM 520 C CA . ASP A 1 105 ? 141.357 159.164 139.676 1.00 70.66 105 ASP A CA 1
ATOM 521 C C . ASP A 1 105 ? 140.395 158.424 138.757 1.00 70.66 105 ASP A C 1
ATOM 522 O O . ASP A 1 105 ? 140.483 157.207 138.606 1.00 70.66 105 ASP A O 1
ATOM 524 N N . ARG A 1 106 ? 139.448 159.177 138.187 1.00 69.65 106 ARG A N 1
ATOM 525 C CA . ARG A 1 106 ? 138.425 158.686 137.264 1.00 69.65 106 ARG A CA 1
ATOM 526 C C . ARG A 1 106 ? 137.444 157.754 137.969 1.00 69.65 106 ARG A C 1
ATOM 527 O O . ARG A 1 106 ? 136.429 157.357 137.392 1.00 69.65 106 ARG A O 1
ATOM 535 N N . TRP A 1 107 ? 137.732 157.410 139.222 1.00 66.18 107 TRP A N 1
ATOM 536 C CA . TRP A 1 107 ? 136.714 156.871 140.107 1.00 66.18 107 TRP A CA 1
ATOM 537 C C . TRP A 1 107 ? 135.968 157.982 140.817 1.00 66.18 107 TRP A C 1
ATOM 538 O O . TRP A 1 107 ? 134.828 157.776 141.245 1.00 66.18 107 TRP A O 1
ATOM 549 N N . CYS A 1 108 ? 136.595 159.151 140.948 1.00 67.65 108 CYS A N 1
ATOM 550 C CA . CYS A 1 108 ? 135.968 160.257 141.655 1.00 67.65 108 CYS A CA 1
ATOM 551 C C . CYS A 1 108 ? 134.809 160.827 140.858 1.00 67.65 108 CYS A C 1
ATOM 552 O O . CYS A 1 108 ? 133.795 161.227 141.433 1.00 67.65 108 CYS A O 1
ATOM 555 N N . VAL A 1 109 ? 134.934 160.872 139.533 1.00 65.48 109 VAL A N 1
ATOM 556 C CA . VAL A 1 109 ? 133.801 161.277 138.710 1.00 65.48 109 VAL A CA 1
ATOM 557 C C . VAL A 1 109 ? 132.674 160.258 138.822 1.00 65.48 109 VAL A C 1
ATOM 558 O O . VAL A 1 109 ? 131.495 160.623 138.890 1.00 65.48 109 VAL A O 1
ATOM 562 N N . PHE A 1 110 ? 133.014 158.969 138.876 1.00 62.74 110 PHE A N 1
ATOM 563 C CA . PHE A 1 110 ? 131.994 157.943 139.070 1.00 62.74 110 PHE A CA 1
ATOM 564 C C . PHE A 1 110 ? 131.333 158.075 140.437 1.00 62.74 110 PHE A C 1
ATOM 565 O O . PHE A 1 110 ? 130.104 158.030 140.549 1.00 62.74 110 PHE A O 1
ATOM 573 N N . ASP A 1 111 ? 132.134 158.241 141.491 1.00 64.75 111 ASP A N 1
ATOM 574 C CA . ASP A 1 111 ? 131.572 158.418 142.826 1.00 64.75 111 ASP A CA 1
ATOM 575 C C . ASP A 1 111 ? 130.731 159.686 142.924 1.00 64.75 111 ASP A C 1
ATOM 576 O O . ASP A 1 111 ? 129.734 159.716 143.653 1.00 64.75 111 ASP A O 1
ATOM 581 N N . GLY A 1 112 ? 131.096 160.731 142.184 1.00 62.22 112 GLY A N 1
ATOM 582 C CA . GLY A 1 112 ? 130.309 161.950 142.207 1.00 62.22 112 GLY A CA 1
ATOM 583 C C . GLY A 1 112 ? 129.001 161.805 141.459 1.00 62.22 112 GLY A C 1
ATOM 584 O O . GLY A 1 112 ? 127.973 162.327 141.886 1.00 62.22 112 GLY A O 1
ATOM 585 N N . PHE A 1 113 ? 129.021 161.100 140.329 1.00 60.76 113 PHE A N 1
ATOM 586 C CA . PHE A 1 113 ? 127.776 160.763 139.654 1.00 60.76 113 PHE A CA 1
ATOM 587 C C . PHE A 1 113 ? 126.896 159.888 140.534 1.00 60.76 113 PHE A C 1
ATOM 588 O O . PHE A 1 113 ? 125.667 160.001 140.493 1.00 60.76 113 PHE A O 1
ATOM 596 N N . MET A 1 114 ? 127.506 159.028 141.350 1.00 59.30 114 MET A N 1
ATOM 597 C CA . MET A 1 114 ? 126.737 158.244 142.309 1.00 59.30 114 MET A CA 1
ATOM 598 C C . MET A 1 114 ? 126.094 159.136 143.360 1.00 59.30 114 MET A C 1
ATOM 599 O O . MET A 1 114 ? 124.920 158.957 143.703 1.00 59.30 114 MET A O 1
ATOM 604 N N . VAL A 1 115 ? 126.852 160.097 143.890 1.00 60.60 115 VAL A N 1
ATOM 605 C CA . VAL A 1 115 ? 126.289 161.046 144.848 1.00 60.60 115 VAL A CA 1
ATOM 606 C C . VAL A 1 115 ? 125.148 161.826 144.212 1.00 60.60 115 VAL A C 1
ATOM 607 O O . VAL A 1 115 ? 124.124 162.096 144.852 1.00 60.60 115 VAL A O 1
ATOM 611 N N . PHE A 1 116 ? 125.302 162.190 142.941 1.00 59.28 116 PHE A N 1
ATOM 612 C CA . PHE A 1 116 ? 124.242 162.900 142.237 1.00 59.28 116 PHE A CA 1
ATOM 613 C C . PHE A 1 116 ? 122.990 162.042 142.124 1.00 59.28 116 PHE A C 1
ATOM 614 O O . PHE A 1 116 ? 121.877 162.512 142.381 1.00 59.28 116 PHE A O 1
ATOM 622 N N . CYS A 1 117 ? 123.155 160.780 141.717 1.00 60.22 117 CYS A N 1
ATOM 623 C CA . CYS A 1 117 ? 122.021 159.863 141.641 1.00 60.22 117 CYS A CA 1
ATOM 624 C C . CYS A 1 117 ? 121.333 159.724 142.990 1.00 60.22 117 CYS A C 1
ATOM 625 O O . CYS A 1 117 ? 120.100 159.684 143.066 1.00 60.22 117 CYS A O 1
ATOM 628 N N . LEU A 1 118 ? 122.114 159.653 144.066 1.00 60.44 118 LEU A N 1
ATOM 629 C CA . LEU A 1 118 ? 121.528 159.549 145.397 1.00 60.44 118 LEU A CA 1
ATOM 630 C C . LEU A 1 118 ? 120.724 160.794 145.752 1.00 60.44 118 LEU A C 1
ATOM 631 O O . LEU A 1 118 ? 119.612 160.689 146.279 1.00 60.44 118 LEU A O 1
ATOM 636 N N . TRP A 1 119 ? 121.265 161.981 145.475 1.00 61.32 119 TRP A N 1
ATOM 637 C CA . TRP A 1 119 ? 120.524 163.210 145.747 1.00 61.32 119 TRP A CA 1
ATOM 638 C C . TRP A 1 119 ? 119.230 163.271 144.942 1.00 61.32 119 TRP A C 1
ATOM 639 O O . TRP A 1 119 ? 118.179 163.680 145.459 1.00 61.32 119 TRP A O 1
ATOM 650 N N . VAL A 1 120 ? 119.294 162.887 143.668 1.00 58.83 120 VAL A N 1
ATOM 651 C CA . VAL A 1 120 ? 118.110 162.937 142.819 1.00 58.83 120 VAL A CA 1
ATOM 652 C C . VAL A 1 120 ? 117.058 161.960 143.319 1.00 58.83 120 VAL A C 1
ATOM 653 O O . VAL A 1 120 ? 115.866 162.285 143.377 1.00 58.83 120 VAL A O 1
ATOM 657 N N . SER A 1 121 ? 117.479 160.754 143.703 1.00 58.97 121 SER A N 1
ATOM 658 C CA . SER A 1 121 ? 116.538 159.791 144.261 1.00 58.97 121 SER A CA 1
ATOM 659 C C . SER A 1 121 ? 115.938 160.308 145.555 1.00 58.97 121 SER A C 1
ATOM 660 O O . SER A 1 121 ? 114.752 160.093 145.825 1.00 58.97 121 SER A O 1
ATOM 663 N N . LEU A 1 122 ? 116.733 161.008 146.362 1.00 59.80 122 LEU A N 1
ATOM 664 C CA . LEU A 1 122 ? 116.223 161.530 147.623 1.00 59.80 122 LEU A CA 1
ATOM 665 C C . LEU A 1 122 ? 115.141 162.571 147.394 1.00 59.80 122 LEU A C 1
ATOM 666 O O . LEU A 1 122 ? 114.078 162.520 148.021 1.00 59.80 122 LEU A O 1
ATOM 671 N N . VAL A 1 123 ? 115.389 163.527 146.497 1.00 59.67 123 VAL A N 1
ATOM 672 C CA . VAL A 1 123 ? 114.375 164.557 146.276 1.00 59.67 123 VAL A CA 1
ATOM 673 C C . VAL A 1 123 ? 113.152 163.968 145.581 1.00 59.67 123 VAL A C 1
ATOM 674 O O . VAL A 1 123 ? 112.013 164.355 145.881 1.00 59.67 123 VAL A O 1
ATOM 678 N N . LEU A 1 124 ? 113.347 163.004 144.679 1.00 57.65 124 LEU A N 1
ATOM 679 C CA . LEU A 1 124 ? 112.202 162.367 144.040 1.00 57.65 124 LEU A CA 1
ATOM 680 C C . LEU A 1 124 ? 111.364 161.602 145.053 1.00 57.65 124 LEU A C 1
ATOM 681 O O . LEU A 1 124 ? 110.130 161.624 144.994 1.00 57.65 124 LEU A O 1
ATOM 686 N N . GLN A 1 125 ? 112.011 160.933 146.007 1.00 59.05 125 GLN A N 1
ATOM 687 C CA . GLN A 1 125 ? 111.249 160.211 147.011 1.00 59.05 125 GLN A CA 1
ATOM 688 C C . GLN A 1 125 ? 110.612 161.149 148.022 1.00 59.05 125 GLN A C 1
ATOM 689 O O . GLN A 1 125 ? 109.592 160.794 148.611 1.00 59.05 125 GLN A O 1
ATOM 695 N N . VAL A 1 126 ? 111.181 162.335 148.232 1.00 60.97 126 VAL A N 1
ATOM 696 C CA . VAL A 1 126 ? 110.492 163.346 149.028 1.00 60.97 126 VAL A CA 1
ATOM 697 C C . VAL A 1 126 ? 109.208 163.773 148.331 1.00 60.97 126 VAL A C 1
ATOM 698 O O . VAL A 1 126 ? 108.148 163.879 148.957 1.00 60.97 126 VAL A O 1
ATOM 702 N N . PHE A 1 127 ? 109.284 164.022 147.022 1.00 62.12 127 PHE A N 1
ATOM 703 C CA . PHE A 1 127 ? 108.071 164.343 146.276 1.00 62.12 127 PHE A CA 1
ATOM 704 C C . PHE A 1 127 ? 107.075 163.190 146.295 1.00 62.12 127 PHE A C 1
ATOM 705 O O . PHE A 1 127 ? 105.862 163.419 146.316 1.00 62.12 127 PHE A O 1
ATOM 713 N N . GLU A 1 128 ? 107.565 161.950 146.284 1.00 61.60 128 GLU A N 1
ATOM 714 C CA . GLU A 1 128 ? 106.672 160.795 146.311 1.00 61.60 128 GLU A CA 1
ATOM 715 C C . GLU A 1 128 ? 105.996 160.647 147.668 1.00 61.60 128 GLU A C 1
ATOM 716 O O . GLU A 1 128 ? 104.829 160.251 147.746 1.00 61.60 128 GLU A O 1
ATOM 722 N N . ILE A 1 129 ? 106.723 160.943 148.748 1.00 62.19 129 ILE A N 1
ATOM 723 C CA . ILE A 1 129 ? 106.158 160.861 150.091 1.00 62.19 129 ILE A CA 1
ATOM 724 C C . ILE A 1 129 ? 104.993 161.829 150.236 1.00 62.19 129 ILE A C 1
ATOM 725 O O . ILE A 1 129 ? 103.986 161.521 150.884 1.00 62.19 129 ILE A O 1
ATOM 730 N N . ALA A 1 130 ? 105.100 163.004 149.619 1.00 64.51 130 ALA A N 1
ATOM 731 C CA . ALA A 1 130 ? 104.080 164.037 149.719 1.00 64.51 130 ALA A CA 1
ATOM 732 C C . ALA A 1 130 ? 102.923 163.834 148.746 1.00 64.51 130 ALA A C 1
ATOM 733 O O . ALA A 1 130 ? 102.172 164.783 148.496 1.00 64.51 130 ALA A O 1
ATOM 735 N N . ASP A 1 131 ? 102.776 162.636 148.185 1.00 65.21 131 ASP A N 1
ATOM 736 C CA . ASP A 1 131 ? 101.674 162.254 147.306 1.00 65.21 131 ASP A CA 1
ATOM 737 C C . ASP A 1 131 ? 101.614 163.078 146.025 1.00 65.21 131 ASP A C 1
ATOM 738 O O . ASP A 1 131 ? 100.656 162.944 145.257 1.00 65.21 131 ASP A O 1
ATOM 743 N N . ILE A 1 132 ? 102.612 163.921 145.765 1.00 65.41 132 ILE A N 1
ATOM 744 C CA . ILE A 1 132 ? 102.582 164.758 144.571 1.00 65.41 132 ILE A CA 1
ATOM 745 C C . ILE A 1 132 ? 102.830 163.922 143.323 1.00 65.41 132 ILE A C 1
ATOM 746 O O . ILE A 1 132 ? 102.049 163.964 142.366 1.00 65.41 132 ILE A O 1
ATOM 751 N N . VAL A 1 133 ? 103.915 163.155 143.315 1.00 63.81 133 VAL A N 1
ATOM 752 C CA . VAL A 1 133 ? 104.215 162.259 142.205 1.00 63.81 133 VAL A CA 1
ATOM 753 C C . VAL A 1 133 ? 103.439 160.959 142.381 1.00 63.81 133 VAL A C 1
ATOM 754 O O . VAL A 1 133 ? 103.193 160.503 143.503 1.00 63.81 133 VAL A O 1
ATOM 758 N N . ASP A 1 134 ? 103.045 160.358 141.256 1.00 65.63 134 ASP A N 1
ATOM 759 C CA . ASP A 1 134 ? 102.160 159.196 141.284 1.00 65.63 134 ASP A CA 1
ATOM 760 C C . ASP A 1 134 ? 102.830 157.970 141.893 1.00 65.63 134 ASP A C 1
ATOM 761 O O . ASP A 1 134 ? 102.141 157.103 142.440 1.00 65.63 134 ASP A O 1
ATOM 766 N N . GLN A 1 135 ? 104.159 157.869 141.782 1.00 61.91 135 GLN A N 1
ATOM 767 C CA . GLN A 1 135 ? 104.954 156.723 142.227 1.00 61.91 135 GLN A CA 1
ATOM 768 C C . GLN A 1 135 ? 104.760 155.530 141.294 1.00 61.91 135 GLN A C 1
ATOM 769 O O . GLN A 1 135 ? 105.513 154.553 141.349 1.00 61.91 135 GLN A O 1
ATOM 775 N N . MET A 1 136 ? 103.787 155.624 140.393 1.00 57.47 136 MET A N 1
ATOM 776 C CA . MET A 1 136 ? 103.645 154.681 139.296 1.00 57.47 136 MET A CA 1
ATOM 777 C C . MET A 1 136 ? 104.053 155.310 137.975 1.00 57.47 136 MET A C 1
ATOM 778 O O . MET A 1 136 ? 103.801 154.734 136.913 1.00 57.47 136 MET A O 1
ATOM 783 N N . SER A 1 137 ? 104.672 156.476 138.022 1.00 54.38 137 SER A N 1
ATOM 784 C CA . SER A 1 137 ? 105.178 157.218 136.884 1.00 54.38 137 SER A CA 1
ATOM 785 C C . SER A 1 137 ? 106.605 156.796 136.579 1.00 54.38 137 SER A C 1
ATOM 786 O O . SER A 1 137 ? 107.276 156.189 137.417 1.00 54.38 137 SER A O 1
ATOM 789 N N . PRO A 1 138 ? 107.105 157.099 135.385 1.00 51.60 138 PRO A N 1
ATOM 790 C CA . PRO A 1 138 ? 108.462 156.661 135.032 1.00 51.60 138 PRO A CA 1
ATOM 791 C C . PRO A 1 138 ? 109.567 157.448 135.716 1.00 51.60 138 PRO A C 1
ATOM 792 O O . PRO A 1 138 ? 110.742 157.246 135.402 1.00 51.60 138 PRO A O 1
ATOM 796 N N . TRP A 1 139 ? 109.225 158.337 136.648 1.00 51.89 139 TRP A N 1
ATOM 797 C CA . TRP A 1 139 ? 110.263 159.109 137.323 1.00 51.89 139 TRP A CA 1
ATOM 798 C C . TRP A 1 139 ? 111.221 158.210 138.089 1.00 51.89 139 TRP A C 1
ATOM 799 O O . TRP A 1 139 ? 112.410 158.528 138.204 1.00 51.89 139 TRP A O 1
ATOM 810 N N . GLY A 1 140 ? 110.733 157.077 138.596 1.00 49.41 140 GLY A N 1
ATOM 811 C CA . GLY A 1 140 ? 111.599 156.120 139.256 1.00 49.41 140 GLY A CA 1
ATOM 812 C C . GLY A 1 140 ? 112.741 155.630 138.394 1.00 49.41 140 GLY A C 1
ATOM 813 O O . GLY A 1 140 ? 113.731 155.122 138.925 1.00 49.41 140 GLY A O 1
ATOM 814 N N . MET A 1 141 ? 112.632 155.778 137.072 1.00 47.93 141 MET A N 1
ATOM 815 C CA . MET A 1 141 ? 113.736 155.420 136.192 1.00 47.93 141 MET A CA 1
ATOM 816 C C . MET A 1 141 ? 114.992 156.226 136.475 1.00 47.93 141 MET A C 1
ATOM 817 O O . MET A 1 141 ? 116.083 155.791 136.096 1.00 47.93 141 MET A O 1
ATOM 822 N N . LEU A 1 142 ? 114.871 157.375 137.141 1.00 48.48 142 LEU A N 1
ATOM 823 C CA . LEU A 1 142 ? 116.046 158.122 137.569 1.00 48.48 142 LEU A CA 1
ATOM 824 C C . LEU A 1 142 ? 116.915 157.331 138.534 1.00 48.48 142 LEU A C 1
ATOM 825 O O . LEU A 1 142 ? 118.105 157.632 138.662 1.00 48.48 142 LEU A O 1
ATOM 830 N N . ARG A 1 143 ? 116.356 156.335 139.212 1.00 48.93 143 ARG A N 1
ATOM 831 C CA . ARG A 1 143 ? 117.129 155.468 140.088 1.00 48.93 143 ARG A CA 1
ATOM 832 C C . ARG A 1 143 ? 117.823 154.346 139.340 1.00 48.93 143 ARG A C 1
ATOM 833 O O . ARG A 1 143 ? 118.390 153.461 139.982 1.00 48.93 143 ARG A O 1
ATOM 841 N N . ILE A 1 144 ? 117.786 154.359 138.006 1.00 46.57 144 ILE A N 1
ATOM 842 C CA . ILE A 1 144 ? 118.447 153.302 137.237 1.00 46.57 144 ILE A CA 1
ATOM 843 C C . ILE A 1 144 ? 119.940 153.216 137.520 1.00 46.57 144 ILE A C 1
ATOM 844 O O . ILE A 1 144 ? 120.455 152.096 137.644 1.00 46.57 144 ILE A O 1
ATOM 849 N N . PRO A 1 145 ? 120.699 154.314 137.620 1.00 49.47 145 PRO A N 1
ATOM 850 C CA . PRO A 1 145 ? 122.142 154.168 137.865 1.00 49.47 145 PRO A CA 1
ATOM 851 C C . PRO A 1 145 ? 122.509 153.740 139.278 1.00 49.47 145 PRO A C 1
ATOM 852 O O . PRO A 1 145 ? 123.629 153.255 139.472 1.00 49.47 145 PRO A O 1
ATOM 856 N N . ARG A 1 146 ? 121.623 153.894 140.259 1.00 50.44 146 ARG A N 1
ATOM 857 C CA . ARG A 1 146 ? 121.982 153.602 141.647 1.00 50.44 146 ARG A CA 1
ATOM 858 C C . ARG A 1 146 ? 122.565 152.210 141.870 1.00 50.44 146 ARG A C 1
ATOM 859 O O . ARG A 1 146 ? 123.550 152.106 142.620 1.00 50.44 146 ARG A O 1
ATOM 867 N N . PRO A 1 147 ? 122.038 151.126 141.284 1.00 48.56 147 PRO A N 1
ATOM 868 C CA . PRO A 1 147 ? 122.671 149.812 141.483 1.00 48.56 147 PRO A CA 1
ATOM 869 C C . PRO A 1 147 ? 124.150 149.781 141.153 1.00 48.56 147 PRO A C 1
ATOM 870 O O . PRO A 1 147 ? 124.892 148.997 141.757 1.00 48.56 147 PRO A O 1
ATOM 874 N N . LEU A 1 148 ? 124.608 150.627 140.228 1.00 51.54 148 LEU A N 1
ATOM 875 C CA . LEU A 1 148 ? 126.018 150.649 139.863 1.00 51.54 148 LEU A CA 1
ATOM 876 C C . LEU A 1 148 ? 126.923 150.933 141.050 1.00 51.54 148 LEU A C 1
ATOM 877 O O . LEU A 1 148 ? 128.119 150.631 140.986 1.00 51.54 148 LEU A O 1
ATOM 882 N N . ILE A 1 149 ? 126.382 151.484 142.139 1.00 54.04 149 ILE A N 1
ATOM 883 C CA . ILE A 1 149 ? 127.194 151.727 143.322 1.00 54.04 149 ILE A CA 1
ATOM 884 C C . ILE A 1 149 ? 127.776 150.436 143.876 1.00 54.04 149 ILE A C 1
ATOM 885 O O . ILE A 1 149 ? 128.767 150.473 144.612 1.00 54.04 149 ILE A O 1
ATOM 890 N N . MET A 1 150 ? 127.200 149.286 143.517 1.00 54.34 150 MET A N 1
ATOM 891 C CA . MET A 1 150 ? 127.754 148.009 143.953 1.00 54.34 150 MET A CA 1
ATOM 892 C C . MET A 1 150 ? 129.180 147.821 143.460 1.00 54.34 150 MET A C 1
ATOM 893 O O . MET A 1 150 ? 129.963 147.105 144.092 1.00 54.34 150 MET A O 1
ATOM 898 N N . ILE A 1 151 ? 129.538 148.454 142.341 1.00 56.76 151 ILE A N 1
ATOM 899 C CA . ILE A 1 151 ? 130.912 148.371 141.865 1.00 56.76 151 ILE A CA 1
ATOM 900 C C . ILE A 1 151 ? 131.874 148.886 142.926 1.00 56.76 151 ILE A C 1
ATOM 901 O O . ILE A 1 151 ? 132.951 148.313 143.128 1.00 56.76 151 ILE A O 1
ATOM 906 N N . ARG A 1 152 ? 131.484 149.935 143.655 1.00 61.34 152 ARG A N 1
ATOM 907 C CA . ARG A 1 152 ? 132.327 150.458 144.722 1.00 61.34 152 ARG A CA 1
ATOM 908 C C . ARG A 1 152 ? 132.580 149.432 145.815 1.00 61.34 152 ARG A C 1
ATOM 909 O O . ARG A 1 152 ? 133.622 149.492 146.472 1.00 61.34 152 ARG A O 1
ATOM 917 N N . ALA A 1 153 ? 131.664 148.490 146.025 1.00 58.15 153 ALA A N 1
ATOM 918 C CA . ALA A 1 153 ? 131.883 147.472 147.039 1.00 58.15 153 ALA A CA 1
ATOM 919 C C . ALA A 1 153 ? 132.896 146.425 146.608 1.00 58.15 153 ALA A C 1
ATOM 920 O O . ALA A 1 153 ? 133.356 145.646 147.448 1.00 58.15 153 ALA A O 1
ATOM 922 N N . PHE A 1 154 ? 133.254 146.383 145.327 1.00 58.75 154 PHE A N 1
ATOM 923 C CA . PHE A 1 154 ? 134.203 145.399 144.836 1.00 58.75 154 PHE A CA 1
ATOM 924 C C . PHE A 1 154 ? 135.409 146.025 144.160 1.00 58.75 154 PHE A C 1
ATOM 925 O O . PHE A 1 154 ? 136.311 145.291 143.745 1.00 58.75 154 PHE A O 1
ATOM 933 N N . ARG A 1 155 ? 135.465 147.355 144.061 1.00 63.40 155 ARG A N 1
ATOM 934 C CA . ARG A 1 155 ? 136.555 148.018 143.355 1.00 63.40 155 ARG A CA 1
ATOM 935 C C . ARG A 1 155 ? 137.921 147.691 143.942 1.00 63.40 155 ARG A C 1
ATOM 936 O O . ARG A 1 155 ? 138.927 147.811 143.236 1.00 63.40 155 ARG A O 1
ATOM 944 N N . ILE A 1 156 ? 137.984 147.287 145.211 1.00 64.02 156 ILE A N 1
ATOM 945 C CA . ILE A 1 156 ? 139.267 146.948 145.814 1.00 64.02 156 ILE A CA 1
ATOM 946 C C . ILE A 1 156 ? 139.827 145.670 145.213 1.00 64.02 156 ILE A C 1
ATOM 947 O O . ILE A 1 156 ? 141.046 145.508 145.109 1.00 64.02 156 ILE A O 1
ATOM 952 N N . TYR A 1 157 ? 138.962 144.750 144.802 1.00 61.79 157 TYR A N 1
ATOM 953 C CA . TYR A 1 157 ? 139.385 143.485 144.225 1.00 61.79 157 TYR A CA 1
ATOM 954 C C . TYR A 1 157 ? 139.814 143.615 142.776 1.00 61.79 157 TYR A C 1
ATOM 955 O O . TYR A 1 157 ? 139.930 142.600 142.081 1.00 61.79 157 TYR A O 1
ATOM 964 N N . PHE A 1 158 ? 140.039 144.837 142.301 1.00 62.25 158 PHE A N 1
ATOM 965 C CA . PHE A 1 158 ? 140.495 145.089 140.938 1.00 62.25 158 PHE A CA 1
ATOM 966 C C . PHE A 1 158 ? 141.973 145.443 140.912 1.00 62.25 158 PHE A C 1
ATOM 967 O O . PHE A 1 158 ? 142.399 146.343 140.184 1.00 62.25 158 PHE A O 1
ATOM 975 N N . ARG A 1 159 ? 142.772 144.770 141.736 1.00 63.15 159 ARG A N 1
ATOM 976 C CA . ARG A 1 159 ? 144.225 144.844 141.670 1.00 63.15 159 ARG A CA 1
ATOM 977 C C . ARG A 1 159 ? 144.753 143.431 141.487 1.00 63.15 159 ARG A C 1
ATOM 978 O O . ARG A 1 159 ? 144.400 142.529 142.252 1.00 63.15 159 ARG A O 1
ATOM 986 N N . PHE A 1 160 ? 145.589 143.243 140.474 1.00 60.43 160 PHE A N 1
ATOM 987 C CA . PHE A 1 160 ? 146.029 141.927 140.047 1.00 60.43 160 PHE A CA 1
ATOM 988 C C . PHE A 1 160 ? 147.544 141.842 140.137 1.00 60.43 160 PHE A C 1
ATOM 989 O O . PHE A 1 160 ? 148.220 142.782 140.560 1.00 60.43 160 PHE A O 1
ATOM 997 N N . GLU A 1 161 ? 148.080 140.690 139.737 1.00 59.24 161 GLU A N 1
ATOM 998 C CA . GLU A 1 161 ? 149.525 140.527 139.716 1.00 59.24 161 GLU A CA 1
ATOM 999 C C . GLU A 1 161 ? 150.146 141.001 138.410 1.00 59.24 161 GLU A C 1
ATOM 1000 O O . GLU A 1 161 ? 151.334 141.338 138.391 1.00 59.24 161 GLU A O 1
ATOM 1006 N N . LEU A 1 162 ? 149.377 141.034 137.329 1.00 54.52 162 LEU A N 1
ATOM 1007 C CA . LEU A 1 162 ? 149.869 141.574 136.076 1.00 54.52 162 LEU A CA 1
ATOM 1008 C C . LEU A 1 162 ? 149.759 143.096 136.070 1.00 54.52 162 LEU A C 1
ATOM 1009 O O . LEU A 1 162 ? 148.836 143.661 136.660 1.00 54.52 162 LEU A O 1
ATOM 1014 N N . PRO A 1 163 ? 150.695 143.783 135.422 1.00 53.44 163 PRO A N 1
ATOM 1015 C CA . PRO A 1 163 ? 150.531 145.221 135.213 1.00 53.44 163 PRO A CA 1
ATOM 1016 C C . PRO A 1 163 ? 149.290 145.503 134.383 1.00 53.44 163 PRO A C 1
ATOM 1017 O O . PRO A 1 163 ? 148.794 144.646 133.650 1.00 53.44 163 PRO A O 1
ATOM 1021 N N . ARG A 1 164 ? 148.785 146.731 134.502 1.00 52.64 164 ARG A N 1
ATOM 1022 C CA . ARG A 1 164 ? 147.593 147.099 133.749 1.00 52.64 164 ARG A CA 1
ATOM 1023 C C . ARG A 1 164 ? 147.815 147.033 132.247 1.00 52.64 164 ARG A C 1
ATOM 1024 O O . ARG A 1 164 ? 146.844 146.881 131.499 1.00 52.64 164 ARG A O 1
ATOM 1032 N N . THR A 1 165 ? 149.063 147.131 131.790 1.00 50.52 165 THR A N 1
ATOM 1033 C CA . THR A 1 165 ? 149.338 147.033 130.361 1.00 50.52 165 THR A CA 1
ATOM 1034 C C . THR A 1 165 ? 149.038 145.634 129.842 1.00 50.52 165 THR A C 1
ATOM 1035 O O . THR A 1 165 ? 148.390 145.470 128.802 1.00 50.52 165 THR A O 1
ATOM 1039 N N . ARG A 1 166 ? 149.510 144.611 130.553 1.00 48.96 166 ARG A N 1
ATOM 1040 C CA . ARG A 1 166 ? 149.238 143.238 130.151 1.00 48.96 166 ARG A CA 1
ATOM 1041 C C . ARG A 1 166 ? 147.753 142.921 130.245 1.00 48.96 166 ARG A C 1
ATOM 1042 O O . ARG A 1 166 ? 147.214 142.189 129.408 1.00 48.96 166 ARG A O 1
ATOM 1050 N N . ILE A 1 167 ? 147.076 143.470 131.250 1.00 47.76 167 ILE A N 1
ATOM 1051 C CA . ILE A 1 167 ? 145.644 143.248 131.387 1.00 47.76 167 ILE A CA 1
ATOM 1052 C C . ILE A 1 167 ? 144.895 143.872 130.221 1.00 47.76 167 ILE A C 1
ATOM 1053 O O . ILE A 1 167 ? 143.969 143.269 129.664 1.00 47.76 167 ILE A O 1
ATOM 1058 N N . THR A 1 168 ? 145.281 145.082 129.823 1.00 47.11 168 THR A N 1
ATOM 1059 C CA . THR A 1 168 ? 144.620 145.699 128.684 1.00 47.11 168 THR A CA 1
ATOM 1060 C C . THR A 1 168 ? 144.956 144.983 127.386 1.00 47.11 168 THR A C 1
ATOM 1061 O O . THR A 1 168 ? 144.115 144.924 126.491 1.00 47.11 168 THR A O 1
ATOM 1065 N N . ASN A 1 169 ? 146.154 144.411 127.269 1.00 45.62 169 ASN A N 1
ATOM 1066 C CA . ASN A 1 169 ? 146.474 143.618 126.086 1.00 45.62 169 ASN A CA 1
ATOM 1067 C C . ASN A 1 169 ? 145.609 142.365 126.011 1.00 45.62 169 ASN A C 1
ATOM 1068 O O . ASN A 1 169 ? 145.086 142.018 124.945 1.00 45.62 169 ASN A O 1
ATOM 1073 N N . ILE A 1 170 ? 145.456 141.668 127.139 1.00 42.40 170 ILE A N 1
ATOM 1074 C CA . ILE A 1 170 ? 144.571 140.507 127.198 1.00 42.40 170 ILE A CA 1
ATOM 1075 C C . ILE A 1 170 ? 143.151 140.900 126.815 1.00 42.40 170 ILE A C 1
ATOM 1076 O O . ILE A 1 170 ? 142.490 140.220 126.018 1.00 42.40 170 ILE A O 1
ATOM 1081 N N . LEU A 1 171 ? 142.659 142.007 127.378 1.00 41.90 171 LEU A N 1
ATOM 1082 C CA . LEU A 1 171 ? 141.287 142.417 127.107 1.00 41.90 171 LEU A CA 1
ATOM 1083 C C . LEU A 1 171 ? 141.104 142.862 125.666 1.00 41.90 171 LEU A C 1
ATOM 1084 O O . LEU A 1 171 ? 140.049 142.619 125.083 1.00 41.90 171 LEU A O 1
ATOM 1089 N N . LYS A 1 172 ? 142.116 143.490 125.069 1.00 41.08 172 LYS A N 1
ATOM 1090 C CA . LYS A 1 172 ? 142.007 143.896 123.675 1.00 41.08 172 LYS A CA 1
ATOM 1091 C C . LYS A 1 172 ? 142.015 142.690 122.749 1.00 41.08 172 LYS A C 1
ATOM 1092 O O . LYS A 1 172 ? 141.264 142.652 121.769 1.00 41.08 172 LYS A O 1
ATOM 1098 N N . ARG A 1 173 ? 142.843 141.689 123.046 1.00 38.41 173 ARG A N 1
ATOM 1099 C CA . ARG A 1 173 ? 142.839 140.476 122.236 1.00 38.41 173 ARG A CA 1
ATOM 1100 C C . ARG A 1 173 ? 141.490 139.772 122.321 1.00 38.41 173 ARG A C 1
ATOM 1101 O O . ARG A 1 173 ? 140.907 139.388 121.297 1.00 38.41 173 ARG A O 1
ATOM 1109 N N . SER A 1 174 ? 140.967 139.614 123.539 1.00 36.29 174 SER A N 1
ATOM 1110 C CA . SER A 1 174 ? 139.661 138.987 123.700 1.00 36.29 174 SER A CA 1
ATOM 1111 C C . SER A 1 174 ? 138.558 139.807 123.046 1.00 36.29 174 SER A C 1
ATOM 1112 O O . SER A 1 174 ? 137.607 139.247 122.497 1.00 36.29 174 SER A O 1
ATOM 1115 N N . GLY A 1 175 ? 138.664 141.135 123.088 1.00 36.36 175 GLY A N 1
ATOM 1116 C CA . GLY A 1 175 ? 137.638 141.962 122.480 1.00 36.36 175 GLY A CA 1
ATOM 1117 C C . GLY A 1 175 ? 137.636 141.865 120.970 1.00 36.36 175 GLY A C 1
ATOM 1118 O O . GLY A 1 175 ? 136.575 141.794 120.347 1.00 36.36 175 GLY A O 1
ATOM 1119 N N . GLU A 1 176 ? 138.821 141.847 120.360 1.00 37.05 176 GLU A N 1
ATOM 1120 C CA . GLU A 1 176 ? 138.892 141.668 118.916 1.00 37.05 176 GLU A CA 1
ATOM 1121 C C . GLU A 1 176 ? 138.362 140.300 118.508 1.00 37.05 176 GLU A C 1
ATOM 1122 O O . GLU A 1 176 ? 137.629 140.178 117.517 1.00 37.05 176 GLU A O 1
ATOM 1128 N N . GLN A 1 177 ? 138.699 139.258 119.273 1.00 33.44 177 GLN A N 1
ATOM 1129 C CA . GLN A 1 177 ? 138.204 137.928 118.936 1.00 33.44 177 GLN A CA 1
ATOM 1130 C C . GLN A 1 177 ? 136.692 137.829 119.104 1.00 33.44 177 GLN A C 1
ATOM 1131 O O . GLN A 1 177 ? 136.016 137.202 118.281 1.00 33.44 177 GLN A O 1
ATOM 1137 N N . ILE A 1 178 ? 136.141 138.446 120.153 1.00 32.05 178 ILE A N 1
ATOM 1138 C CA . ILE A 1 178 ? 134.694 138.447 120.343 1.00 32.05 178 ILE A CA 1
ATOM 1139 C C . ILE A 1 178 ? 134.009 139.221 119.227 1.00 32.05 178 ILE A C 1
ATOM 1140 O O . ILE A 1 178 ? 132.936 138.831 118.755 1.00 32.05 178 ILE A O 1
ATOM 1145 N N . TRP A 1 179 ? 134.618 140.317 118.773 1.00 32.67 179 TRP A N 1
ATOM 1146 C CA . TRP A 1 179 ? 134.058 141.066 117.653 1.00 32.67 179 TRP A CA 1
ATOM 1147 C C . TRP A 1 179 ? 134.021 140.215 116.390 1.00 32.67 179 TRP A C 1
ATOM 1148 O O . TRP A 1 179 ? 133.016 140.192 115.669 1.00 32.67 179 TRP A O 1
ATOM 1159 N N . SER A 1 180 ? 135.109 139.501 116.110 1.00 30.92 180 SER A N 1
ATOM 1160 C CA . SER A 1 180 ? 135.148 138.641 114.932 1.00 30.92 180 SER A CA 1
ATOM 1161 C C . SER A 1 180 ? 134.089 137.548 115.007 1.00 30.92 180 SER A C 1
ATOM 1162 O O . SER A 1 180 ? 133.364 137.295 114.036 1.00 30.92 180 SER A O 1
ATOM 1165 N N . VAL A 1 181 ? 133.992 136.881 116.157 1.00 29.31 181 VAL A N 1
ATOM 1166 C CA . VAL A 1 181 ? 133.024 135.801 116.285 1.00 29.31 181 VAL A CA 1
ATOM 1167 C C . VAL A 1 181 ? 131.601 136.338 116.234 1.00 29.31 181 VAL A C 1
ATOM 1168 O O . VAL A 1 181 ? 130.699 135.660 115.740 1.00 29.31 181 VAL A O 1
ATOM 1172 N N . SER A 1 182 ? 131.374 137.566 116.699 1.00 30.03 182 SER A N 1
ATOM 1173 C CA . SER A 1 182 ? 130.045 138.156 116.591 1.00 30.03 182 SER A CA 1
ATOM 1174 C C . SER A 1 182 ? 129.697 138.476 115.147 1.00 30.03 182 SER A C 1
ATOM 1175 O O . SER A 1 182 ? 128.547 138.311 114.733 1.00 30.03 182 SER A O 1
ATOM 1178 N N . ILE A 1 183 ? 130.669 138.950 114.367 1.00 30.47 183 ILE A N 1
ATOM 1179 C CA . ILE A 1 183 ? 130.432 139.149 112.940 1.00 30.47 183 ILE A CA 1
ATOM 1180 C C . ILE A 1 183 ? 130.083 137.826 112.271 1.00 30.47 183 ILE A C 1
ATOM 1181 O O . ILE A 1 183 ? 129.185 137.753 111.428 1.00 30.47 183 ILE A O 1
ATOM 1186 N N . PHE A 1 184 ? 130.790 136.760 112.643 1.00 31.08 184 PHE A N 1
ATOM 1187 C CA . PHE A 1 184 ? 130.508 135.435 112.098 1.00 31.08 184 PHE A CA 1
ATOM 1188 C C . PHE A 1 184 ? 129.098 134.979 112.463 1.00 31.08 184 PHE A C 1
ATOM 1189 O O . PHE A 1 184 ? 128.350 134.459 111.619 1.00 31.08 184 PHE A O 1
ATOM 1197 N N . LEU A 1 185 ? 128.723 135.169 113.725 1.00 28.86 185 LEU A N 1
ATOM 1198 C CA . LEU A 1 185 ? 127.383 134.834 114.177 1.00 28.86 185 LEU A CA 1
ATOM 1199 C C . LEU A 1 185 ? 126.333 135.613 113.404 1.00 28.86 185 LEU A C 1
ATOM 1200 O O . LEU A 1 185 ? 125.307 135.054 113.010 1.00 28.86 185 LEU A O 1
ATOM 1205 N N . LEU A 1 186 ? 126.570 136.904 113.186 1.00 30.02 186 LEU A N 1
ATOM 1206 C CA . LEU A 1 186 ? 125.623 137.723 112.443 1.00 30.02 186 LEU A CA 1
ATOM 1207 C C . LEU A 1 186 ? 125.519 137.267 110.995 1.00 30.02 186 LEU A C 1
ATOM 1208 O O . LEU A 1 186 ? 124.436 137.306 110.403 1.00 30.02 186 LEU A O 1
ATOM 1213 N N . PHE A 1 187 ? 126.633 136.836 110.410 1.00 31.76 187 PHE A N 1
ATOM 1214 C CA . PHE A 1 187 ? 126.597 136.270 109.067 1.00 31.76 187 PHE A CA 1
ATOM 1215 C C . PHE A 1 187 ? 125.683 135.054 109.014 1.00 31.76 187 PHE A C 1
ATOM 1216 O O . PHE A 1 187 ? 124.839 134.934 108.121 1.00 31.76 187 PHE A O 1
ATOM 1224 N N . PHE A 1 188 ? 125.835 134.139 109.971 1.00 29.78 188 PHE A N 1
ATOM 1225 C CA . PHE A 1 188 ? 124.987 132.948 109.971 1.00 29.78 188 PHE A CA 1
ATOM 1226 C C . PHE A 1 188 ? 123.529 133.291 110.264 1.00 29.78 188 PHE A C 1
ATOM 1227 O O . PHE A 1 188 ? 122.616 132.675 109.702 1.00 29.78 188 PHE A O 1
ATOM 1235 N N . LEU A 1 189 ? 123.291 134.274 111.132 1.00 28.90 189 LEU A N 1
ATOM 1236 C CA . LEU A 1 189 ? 121.928 134.706 111.414 1.00 28.90 189 LEU A CA 1
ATOM 1237 C C . LEU A 1 189 ? 121.269 135.286 110.175 1.00 28.90 189 LEU A C 1
ATOM 1238 O O . LEU A 1 189 ? 120.103 135.004 109.900 1.00 28.90 189 LEU A O 1
ATOM 1243 N N . LEU A 1 190 ? 121.998 136.100 109.414 1.00 29.80 190 LEU A N 1
ATOM 1244 C CA . LEU A 1 190 ? 121.443 136.667 108.192 1.00 29.80 190 LEU A CA 1
ATOM 1245 C C . LEU A 1 190 ? 121.212 135.592 107.142 1.00 29.80 190 LEU A C 1
ATOM 1246 O O . LEU A 1 190 ? 120.199 135.614 106.432 1.00 29.80 190 LEU A O 1
ATOM 1251 N N . LEU A 1 191 ? 122.137 134.639 107.038 1.00 29.00 191 LEU A N 1
ATOM 1252 C CA . LEU A 1 191 ? 121.975 133.535 106.101 1.00 29.00 191 LEU A CA 1
ATOM 1253 C C . LEU A 1 191 ? 120.700 132.757 106.387 1.00 29.00 191 LEU A C 1
ATOM 1254 O O . LEU A 1 191 ? 119.866 132.554 105.496 1.00 29.00 191 LEU A O 1
ATOM 1259 N N . TYR A 1 192 ? 120.520 132.327 107.636 1.00 27.20 192 TYR A N 1
ATOM 1260 C CA . TYR A 1 192 ? 119.332 131.555 107.966 1.00 27.20 192 TYR A CA 1
ATOM 1261 C C . TYR A 1 192 ? 118.074 132.408 108.011 1.00 27.20 192 TYR A C 1
ATOM 1262 O O . TYR A 1 192 ? 116.987 131.880 107.783 1.00 27.20 192 TYR A O 1
ATOM 1271 N N . GLY A 1 193 ? 118.191 133.714 108.243 1.00 29.29 193 GLY A N 1
ATOM 1272 C CA . GLY A 1 193 ? 117.030 134.577 108.137 1.00 29.29 193 GLY A CA 1
ATOM 1273 C C . GLY A 1 193 ? 116.522 134.689 106.715 1.00 29.29 193 GLY A C 1
ATOM 1274 O O . GLY A 1 193 ? 115.318 134.605 106.469 1.00 29.29 193 GLY A O 1
ATOM 1275 N N . ILE A 1 194 ? 117.432 134.863 105.759 1.00 30.61 194 ILE A N 1
ATOM 1276 C CA . ILE A 1 194 ? 117.047 134.892 104.351 1.00 30.61 194 ILE A CA 1
ATOM 1277 C C . ILE A 1 194 ? 116.495 133.540 103.919 1.00 30.61 194 ILE A C 1
ATOM 1278 O O . ILE A 1 194 ? 115.488 133.461 103.201 1.00 30.61 194 ILE A O 1
ATOM 1283 N N . LEU A 1 195 ? 117.140 132.454 104.352 1.00 29.86 195 LEU A N 1
ATOM 1284 C CA . LEU A 1 195 ? 116.634 131.125 104.026 1.00 29.86 195 LEU A CA 1
ATOM 1285 C C . LEU A 1 195 ? 115.238 130.902 104.592 1.00 29.86 195 LEU A C 1
ATOM 1286 O O . LEU A 1 195 ? 114.396 130.281 103.943 1.00 29.86 195 LEU A O 1
ATOM 1291 N N . GLY A 1 196 ? 114.974 131.392 105.801 1.00 29.02 196 GLY A N 1
ATOM 1292 C CA . GLY A 1 196 ? 113.653 131.230 106.375 1.00 29.02 196 GLY A CA 1
ATOM 1293 C C . GLY A 1 196 ? 112.610 132.086 105.690 1.00 29.02 196 GLY A C 1
ATOM 1294 O O . GLY A 1 196 ? 111.464 131.668 105.530 1.00 29.02 196 GLY A O 1
ATOM 1295 N N . VAL A 1 197 ? 112.987 133.297 105.284 1.00 31.00 197 VAL A N 1
ATOM 1296 C CA . VAL A 1 197 ? 112.064 134.132 104.523 1.00 31.00 197 VAL A CA 1
ATOM 1297 C C . VAL A 1 197 ? 111.682 133.449 103.218 1.00 31.00 197 VAL A C 1
ATOM 1298 O O . VAL A 1 197 ? 110.515 133.456 102.818 1.00 31.00 197 VAL A O 1
ATOM 1302 N N . GLN A 1 198 ? 112.648 132.830 102.545 1.00 31.83 198 GLN A N 1
ATOM 1303 C CA . GLN A 1 198 ? 112.382 132.292 101.216 1.00 31.83 198 GLN A CA 1
ATOM 1304 C C . GLN A 1 198 ? 111.811 130.878 101.222 1.00 31.83 198 GLN A C 1
ATOM 1305 O O . GLN A 1 198 ? 111.030 130.538 100.331 1.00 31.83 198 GLN A O 1
ATOM 1311 N N . MET A 1 199 ? 112.163 130.044 102.194 1.00 31.30 199 MET A N 1
ATOM 1312 C CA . MET A 1 199 ? 111.670 128.673 102.233 1.00 31.30 199 MET A CA 1
ATOM 1313 C C . MET A 1 199 ? 110.332 128.537 102.934 1.00 31.30 199 MET A C 1
ATOM 1314 O O . MET A 1 199 ? 109.641 127.537 102.730 1.00 31.30 199 MET A O 1
ATOM 1319 N N . PHE A 1 200 ? 109.956 129.511 103.751 1.00 29.96 200 PHE A N 1
ATOM 1320 C CA . PHE A 1 200 ? 108.697 129.483 104.475 1.00 29.96 200 PHE A CA 1
ATOM 1321 C C . PHE A 1 200 ? 107.946 130.773 104.209 1.00 29.96 200 PHE A C 1
ATOM 1322 O O . PHE A 1 200 ? 108.278 131.506 103.276 1.00 29.96 200 PHE A O 1
ATOM 1330 N N . GLY A 1 201 ? 106.922 131.041 104.987 1.00 34.37 201 GLY A N 1
ATOM 1331 C CA . GLY A 1 201 ? 106.208 132.307 104.916 1.00 34.37 201 GLY A CA 1
ATOM 1332 C C . GLY A 1 201 ? 105.597 132.621 106.242 1.00 34.37 201 GLY A C 1
ATOM 1333 O O . GLY A 1 201 ? 106.222 132.409 107.289 1.00 34.37 201 GLY A O 1
ATOM 1334 N N . THR A 1 202 ? 104.374 133.132 106.219 1.00 41.41 202 THR A N 1
ATOM 1335 C CA . THR A 1 202 ? 103.612 133.338 107.436 1.00 41.41 202 THR A CA 1
ATOM 1336 C C . THR A 1 202 ? 102.796 132.091 107.739 1.00 41.41 202 THR A C 1
ATOM 1337 O O . THR A 1 202 ? 102.299 131.418 106.833 1.00 41.41 202 THR A O 1
ATOM 1341 N N . PHE A 1 203 ? 102.678 131.780 109.021 1.00 39.22 203 PHE A N 1
ATOM 1342 C CA . PHE A 1 203 ? 101.883 130.646 109.467 1.00 39.22 203 PHE A CA 1
ATOM 1343 C C . PHE A 1 203 ? 100.490 131.139 109.850 1.00 39.22 203 PHE A C 1
ATOM 1344 O O . PHE A 1 203 ? 100.116 131.204 111.017 1.00 39.22 203 PHE A O 1
ATOM 1352 N N . THR A 1 204 ? 99.719 131.505 108.828 1.00 47.37 204 THR A N 1
ATOM 1353 C CA . THR A 1 204 ? 98.409 132.089 109.060 1.00 47.37 204 THR A CA 1
ATOM 1354 C C . THR A 1 204 ? 97.248 131.189 108.673 1.00 47.37 204 THR A C 1
ATOM 1355 O O . THR A 1 204 ? 96.116 131.484 109.057 1.00 47.37 204 THR A O 1
ATOM 1359 N N . TYR A 1 205 ? 97.490 130.101 107.955 1.00 48.98 205 TYR A N 1
ATOM 1360 C CA . TYR A 1 205 ? 96.424 129.169 107.613 1.00 48.98 205 TYR A CA 1
ATOM 1361 C C . TYR A 1 205 ? 96.182 128.210 108.771 1.00 48.98 205 TYR A C 1
ATOM 1362 O O . TYR A 1 205 ? 97.080 127.456 109.156 1.00 48.98 205 TYR A O 1
ATOM 1371 N N . HIS A 1 206 ? 94.972 128.236 109.323 1.00 45.18 206 HIS A N 1
ATOM 1372 C CA . HIS A 1 206 ? 94.583 127.369 110.423 1.00 45.18 206 HIS A CA 1
ATOM 1373 C C . HIS A 1 206 ? 93.392 126.513 110.022 1.00 45.18 206 HIS A C 1
ATOM 1374 O O . HIS A 1 206 ? 92.580 126.907 109.181 1.00 45.18 206 HIS A O 1
ATOM 1381 N N . CYS A 1 207 ? 93.305 125.327 110.623 1.00 45.52 207 CYS A N 1
ATOM 1382 C CA . CYS A 1 207 ? 92.103 124.510 110.521 1.00 45.52 207 CYS A CA 1
ATOM 1383 C C . CYS A 1 207 ? 91.043 125.103 111.435 1.00 45.52 207 CYS A C 1
ATOM 1384 O O . CYS A 1 207 ? 91.293 125.311 112.625 1.00 45.52 207 CYS A O 1
ATOM 1387 N N . VAL A 1 208 ? 89.870 125.403 110.878 1.00 48.83 208 VAL A N 1
ATOM 1388 C CA . VAL A 1 208 ? 88.748 125.917 111.648 1.00 48.83 208 VAL A CA 1
ATOM 1389 C C . VAL A 1 208 ? 87.503 125.151 111.233 1.00 48.83 208 VAL A C 1
ATOM 1390 O O . VAL A 1 208 ? 87.491 124.457 110.218 1.00 48.83 208 VAL A O 1
ATOM 1394 N N . VAL A 1 209 ? 86.436 125.328 112.001 1.00 53.89 209 VAL A N 1
ATOM 1395 C CA . VAL A 1 209 ? 85.176 124.695 111.672 1.00 53.89 209 VAL A CA 1
ATOM 1396 C C . VAL A 1 209 ? 84.776 125.316 110.344 1.00 53.89 209 VAL A C 1
ATOM 1397 O O . VAL A 1 209 ? 85.025 126.497 110.103 1.00 53.89 209 VAL A O 1
ATOM 1401 N N . ASN A 1 210 ? 84.167 124.523 109.469 1.00 60.40 210 ASN A N 1
ATOM 1402 C CA . ASN A 1 210 ? 83.781 125.025 108.153 1.00 60.40 210 ASN A CA 1
ATOM 1403 C C . ASN A 1 210 ? 82.793 126.190 108.191 1.00 60.40 210 ASN A C 1
ATOM 1404 O O . ASN A 1 210 ? 82.834 127.065 107.327 1.00 60.40 210 ASN A O 1
ATOM 1409 N N . ASP A 1 211 ? 81.909 126.207 109.181 1.00 64.29 211 ASP A N 1
ATOM 1410 C CA . ASP A 1 211 ? 80.953 127.306 109.292 1.00 64.29 211 ASP A CA 1
ATOM 1411 C C . ASP A 1 211 ? 81.574 128.475 110.059 1.00 64.29 211 ASP A C 1
ATOM 1412 O O . ASP A 1 211 ? 81.088 128.913 111.099 1.00 64.29 211 ASP A O 1
ATOM 1417 N N . THR A 1 212 ? 82.707 128.928 109.543 1.00 64.14 212 THR A N 1
ATOM 1418 C CA . THR A 1 212 ? 83.381 130.074 110.104 1.00 64.14 212 THR A CA 1
ATOM 1419 C C . THR A 1 212 ? 83.233 131.097 109.001 1.00 64.14 212 THR A C 1
ATOM 1420 O O . THR A 1 212 ? 83.722 130.896 107.890 1.00 64.14 212 THR A O 1
ATOM 1424 N N . LYS A 1 213 ? 82.560 132.198 109.301 1.00 68.52 213 LYS A N 1
ATOM 1425 C CA . LYS A 1 213 ? 82.359 133.227 108.297 1.00 68.52 213 LYS A CA 1
ATOM 1426 C C . LYS A 1 213 ? 83.472 134.270 108.375 1.00 68.52 213 LYS A C 1
ATOM 1427 O O . LYS A 1 213 ? 84.005 134.532 109.462 1.00 68.52 213 LYS A O 1
ATOM 1433 N N . PRO A 1 214 ? 83.848 134.876 107.250 1.00 30.00 214 PRO A N 1
ATOM 1434 C CA . PRO A 1 214 ? 85.004 135.782 107.244 1.00 30.00 214 PRO A CA 1
ATOM 1435 C C . PRO A 1 214 ? 84.767 137.008 108.109 1.00 30.00 214 PRO A C 1
ATOM 1436 O O . PRO A 1 214 ? 83.766 137.711 107.963 1.00 30.00 214 PRO A O 1
ATOM 1440 N N . GLY A 1 215 ? 85.707 137.262 109.011 1.00 30.00 215 GLY A N 1
ATOM 1441 C CA . GLY A 1 215 ? 85.620 138.348 109.954 1.00 30.00 215 GLY A CA 1
ATOM 1442 C C . GLY A 1 215 ? 85.160 137.942 111.336 1.00 30.00 215 GLY A C 1
ATOM 1443 O O . GLY A 1 215 ? 85.202 138.769 112.253 1.00 30.00 215 GLY A O 1
ATOM 1444 N N . ASN A 1 216 ? 84.747 136.688 111.515 1.00 30.00 216 ASN A N 1
ATOM 1445 C CA . ASN A 1 216 ? 83.997 136.286 112.698 1.00 30.00 216 ASN A CA 1
ATOM 1446 C C . ASN A 1 216 ? 84.639 135.154 113.490 1.00 30.00 216 ASN A C 1
ATOM 1447 O O . ASN A 1 216 ? 83.982 134.595 114.373 1.00 30.00 216 ASN A O 1
ATOM 1452 N N . VAL A 1 217 ? 85.894 134.797 113.213 1.00 65.44 217 VAL A N 1
ATOM 1453 C CA . VAL A 1 217 ? 86.485 133.654 113.899 1.00 65.44 217 VAL A CA 1
ATOM 1454 C C . VAL A 1 217 ? 86.673 133.983 115.370 1.00 65.44 217 VAL A C 1
ATOM 1455 O O . VAL A 1 217 ? 86.945 135.129 115.744 1.00 65.44 217 VAL A O 1
ATOM 1459 N N . THR A 1 218 ? 86.496 132.970 116.211 1.00 58.31 218 THR A N 1
ATOM 1460 C CA . THR A 1 218 ? 86.550 133.089 117.657 1.00 58.31 218 THR A CA 1
ATOM 1461 C C . THR A 1 218 ? 87.406 131.954 118.199 1.00 58.31 218 THR A C 1
ATOM 1462 O O . THR A 1 218 ? 87.874 131.097 117.445 1.00 58.31 218 THR A O 1
ATOM 1466 N N . TRP A 1 219 ? 87.615 131.949 119.519 1.00 52.45 219 TRP A N 1
ATOM 1467 C CA . TRP A 1 219 ? 88.304 130.827 120.151 1.00 52.45 219 TRP A CA 1
ATOM 1468 C C . TRP A 1 219 ? 87.603 129.508 119.867 1.00 52.45 219 TRP A C 1
ATOM 1469 O O . TRP A 1 219 ? 88.243 128.455 119.855 1.00 52.45 219 TRP A O 1
ATOM 1480 N N . ASN A 1 220 ? 86.298 129.547 119.640 1.00 48.28 220 ASN A N 1
ATOM 1481 C CA . ASN A 1 220 ? 85.493 128.350 119.489 1.00 48.28 220 ASN A CA 1
ATOM 1482 C C . ASN A 1 220 ? 85.346 127.912 118.042 1.00 48.28 220 ASN A C 1
ATOM 1483 O O . ASN A 1 220 ? 84.555 127.009 117.758 1.00 48.28 220 ASN A O 1
ATOM 1488 N N . SER A 1 221 ? 86.086 128.525 117.125 1.00 49.45 221 SER A N 1
ATOM 1489 C CA . SER A 1 221 ? 86.144 128.058 115.747 1.00 49.45 221 SER A CA 1
ATOM 1490 C C . SER A 1 221 ? 87.403 127.267 115.450 1.00 49.45 221 SER A C 1
ATOM 1491 O O . SER A 1 221 ? 87.428 126.514 114.475 1.00 49.45 221 SER A O 1
ATOM 1494 N N . LEU A 1 222 ? 88.433 127.411 116.278 1.00 42.79 222 LEU A N 1
ATOM 1495 C CA . LEU A 1 222 ? 89.680 126.700 116.081 1.00 42.79 222 LEU A CA 1
ATOM 1496 C C . LEU A 1 222 ? 89.541 125.236 116.491 1.00 42.79 222 LEU A C 1
ATOM 1497 O O . LEU A 1 222 ? 88.576 124.826 117.134 1.00 42.79 222 LEU A O 1
ATOM 1502 N N . ALA A 1 223 ? 90.533 124.445 116.105 1.00 38.46 223 ALA A N 1
ATOM 1503 C CA . ALA A 1 223 ? 90.656 123.071 116.556 1.00 38.46 223 ALA A CA 1
ATOM 1504 C C . ALA A 1 223 ? 91.354 123.036 117.909 1.00 38.46 223 ALA A C 1
ATOM 1505 O O . ALA A 1 223 ? 91.909 124.034 118.369 1.00 38.46 223 ALA A O 1
ATOM 1507 N N . ILE A 1 224 ? 91.311 121.879 118.551 1.00 37.55 224 ILE A N 1
ATOM 1508 C CA . ILE A 1 224 ? 91.907 121.676 119.870 1.00 37.55 224 ILE A CA 1
ATOM 1509 C C . ILE A 1 224 ? 92.896 120.522 119.777 1.00 37.55 224 ILE A C 1
ATOM 1510 O O . ILE A 1 224 ? 92.476 119.379 119.579 1.00 37.55 224 ILE A O 1
ATOM 1515 N N . PRO A 1 225 ? 94.204 120.770 119.897 1.00 39.91 225 PRO A N 1
ATOM 1516 C CA . PRO A 1 225 ? 94.777 122.108 119.994 1.00 39.91 225 PRO A CA 1
ATOM 1517 C C . PRO A 1 225 ? 94.796 122.796 118.648 1.00 39.91 225 PRO A C 1
ATOM 1518 O O . PRO A 1 225 ? 94.596 122.143 117.630 1.00 39.91 225 PRO A O 1
ATOM 1522 N N . ASP A 1 226 ? 95.011 124.105 118.657 1.00 40.89 226 ASP A N 1
ATOM 1523 C CA . ASP A 1 226 ? 95.126 124.866 117.425 1.00 40.89 226 ASP A CA 1
ATOM 1524 C C . ASP A 1 226 ? 96.202 124.264 116.535 1.00 40.89 226 ASP A C 1
ATOM 1525 O O . ASP A 1 226 ? 97.307 123.966 116.993 1.00 40.89 226 ASP A O 1
ATOM 1530 N N . THR A 1 227 ? 95.871 124.070 115.263 1.00 37.88 227 THR A N 1
ATOM 1531 C CA . THR A 1 227 ? 96.772 123.424 114.321 1.00 37.88 227 THR A CA 1
ATOM 1532 C C . THR A 1 227 ? 96.824 124.217 113.023 1.00 37.88 227 THR A C 1
ATOM 1533 O O . THR A 1 227 ? 95.819 124.791 112.595 1.00 37.88 227 THR A O 1
ATOM 1537 N N . HIS A 1 228 ? 97.999 124.257 112.413 1.00 37.62 228 HIS A N 1
ATOM 1538 C CA . HIS A 1 228 ? 98.174 124.893 111.125 1.00 37.62 228 HIS A CA 1
ATOM 1539 C C . HIS A 1 228 ? 97.919 123.891 110.006 1.00 37.62 228 HIS A C 1
ATOM 1540 O O . HIS A 1 228 ? 97.916 122.677 110.208 1.00 37.62 228 HIS A O 1
ATOM 1547 N N . CYS A 1 229 ? 97.700 124.415 108.809 1.00 43.22 229 CYS A N 1
ATOM 1548 C CA . CYS A 1 229 ? 97.380 123.583 107.664 1.00 43.22 229 CYS A CA 1
ATOM 1549 C C . CYS A 1 229 ? 97.896 124.259 106.407 1.00 43.22 229 CYS A C 1
ATOM 1550 O O . CYS A 1 229 ? 98.421 125.373 106.444 1.00 43.22 229 CYS A O 1
ATOM 1553 N N . SER A 1 230 ? 97.732 123.572 105.285 1.00 46.48 230 SER A N 1
ATOM 1554 C CA . SER A 1 230 ? 98.092 124.080 103.982 1.00 46.48 230 SER A CA 1
ATOM 1555 C C . SER A 1 230 ? 96.868 124.119 103.078 1.00 46.48 230 SER A C 1
ATOM 1556 O O . SER A 1 230 ? 96.093 123.159 103.045 1.00 46.48 230 SER A O 1
ATOM 1559 N N . PRO A 1 231 ? 96.664 125.208 102.335 1.00 51.03 231 PRO A N 1
ATOM 1560 C CA . PRO A 1 231 ? 95.550 125.255 101.384 1.00 51.03 231 PRO A CA 1
ATOM 1561 C C . PRO A 1 231 ? 95.803 124.470 100.111 1.00 51.03 231 PRO A C 1
ATOM 1562 O O . PRO A 1 231 ? 94.946 124.475 99.223 1.00 51.03 231 PRO A O 1
ATOM 1566 N N . GLU A 1 232 ? 96.945 123.798 100.001 1.00 52.88 232 GLU A N 1
ATOM 1567 C CA . GLU A 1 232 ? 97.316 123.045 98.815 1.00 52.88 232 GLU A CA 1
ATOM 1568 C C . GLU A 1 232 ? 97.299 121.556 99.131 1.00 52.88 232 GLU A C 1
ATOM 1569 O O . GLU A 1 232 ? 97.745 121.134 100.201 1.00 52.88 232 GLU A O 1
ATOM 1575 N N . LEU A 1 233 ? 96.797 120.763 98.184 1.00 51.76 233 LEU A N 1
ATOM 1576 C CA . LEU A 1 233 ? 96.486 119.363 98.441 1.00 51.76 233 LEU A CA 1
ATOM 1577 C C . LEU A 1 233 ? 97.714 118.477 98.602 1.00 51.76 233 LEU A C 1
ATOM 1578 O O . LEU A 1 233 ? 97.555 117.280 98.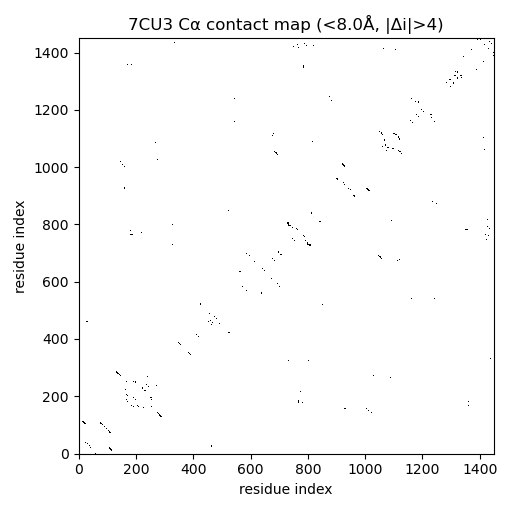856 1.00 51.76 233 LEU A O 1
ATOM 1583 N N . GLU A 1 234 ? 98.923 119.014 98.462 1.00 52.35 234 GLU A N 1
ATOM 1584 C CA . GLU A 1 234 ? 100.116 118.185 98.498 1.00 52.35 234 GLU A CA 1
ATOM 1585 C C . GLU A 1 234 ? 101.103 118.543 99.595 1.00 52.35 234 GLU A C 1
ATOM 1586 O O . GLU A 1 234 ? 101.980 117.728 99.894 1.00 52.35 234 GLU A O 1
ATOM 1592 N N . GLU A 1 235 ? 100.997 119.718 100.194 1.00 48.22 235 GLU A N 1
ATOM 1593 C CA . GLU A 1 235 ? 101.918 120.137 101.234 1.00 48.22 235 GLU A CA 1
ATOM 1594 C C . GLU A 1 235 ? 101.204 120.185 102.575 1.00 48.22 235 GLU A C 1
ATOM 1595 O O . GLU A 1 235 ? 99.980 120.301 102.649 1.00 48.22 235 GLU A O 1
ATOM 1601 N N . GLY A 1 236 ? 101.988 120.071 103.637 1.00 38.69 236 GLY A N 1
ATOM 1602 C CA . GLY A 1 236 ? 101.517 120.291 104.978 1.00 38.69 236 GLY A CA 1
ATOM 1603 C C . GLY A 1 236 ? 100.364 119.399 105.410 1.00 38.69 236 GLY A C 1
ATOM 1604 O O . GLY A 1 236 ? 100.093 118.338 104.848 1.00 38.69 236 GLY A O 1
ATOM 1605 N N . TYR A 1 237 ? 99.681 119.869 106.446 1.00 37.43 237 TYR A N 1
ATOM 1606 C CA . TYR A 1 237 ? 98.603 119.128 107.076 1.00 37.43 237 TYR A CA 1
ATOM 1607 C C . TYR A 1 237 ? 97.287 119.467 106.393 1.00 37.43 237 TYR A C 1
ATOM 1608 O O . TYR A 1 237 ? 96.995 120.638 106.142 1.00 37.43 237 TYR A O 1
ATOM 1617 N N . GLN A 1 238 ? 96.506 118.441 106.083 1.00 43.33 238 GLN A N 1
ATOM 1618 C CA . GLN A 1 238 ? 95.193 118.608 105.481 1.00 43.33 238 GLN A CA 1
ATOM 1619 C C . GLN A 1 238 ? 94.139 118.542 106.573 1.00 43.33 238 GLN A C 1
ATOM 1620 O O . GLN A 1 238 ? 94.108 117.581 107.348 1.00 43.33 238 GLN A O 1
ATOM 1626 N N . CYS A 1 239 ? 93.287 119.557 106.639 1.00 46.75 239 CYS A N 1
ATOM 1627 C CA . CYS A 1 239 ? 92.242 119.560 107.649 1.00 46.75 239 CYS A CA 1
ATOM 1628 C C . CYS A 1 239 ? 91.297 118.383 107.419 1.00 46.75 239 CYS A C 1
ATOM 1629 O O . CYS A 1 239 ? 91.049 117.999 106.272 1.00 46.75 239 CYS A O 1
ATOM 1632 N N . PRO A 1 240 ? 90.774 117.779 108.480 1.00 45.59 240 PRO A N 1
ATOM 1633 C CA . PRO A 1 240 ? 89.865 116.644 108.330 1.00 45.59 240 PRO A CA 1
ATOM 1634 C C . PRO A 1 240 ? 88.463 117.113 107.984 1.00 45.59 240 PRO A C 1
ATOM 1635 O O . PRO A 1 240 ? 88.194 118.323 107.986 1.00 45.59 240 PRO A O 1
ATOM 1639 N N . PRO A 1 241 ? 87.542 116.194 107.675 1.00 48.43 241 PRO A N 1
ATOM 1640 C CA . PRO A 1 241 ? 86.177 116.610 107.317 1.00 48.43 241 PRO A CA 1
ATOM 1641 C C . PRO A 1 241 ? 85.477 117.282 108.489 1.00 48.43 241 PRO A C 1
ATOM 1642 O O . PRO A 1 241 ? 85.522 116.799 109.621 1.00 48.43 241 PRO A O 1
ATOM 1646 N N . GLY A 1 242 ? 84.815 118.392 108.201 1.00 49.80 242 GLY A N 1
ATOM 1647 C CA . GLY A 1 242 ? 84.285 119.262 109.222 1.00 49.80 242 GLY A CA 1
ATOM 1648 C C . GLY A 1 242 ? 85.119 120.496 109.457 1.00 49.80 242 GLY A C 1
ATOM 1649 O O . GLY A 1 242 ? 84.651 121.426 110.123 1.00 49.80 242 GLY A O 1
ATOM 1650 N N . PHE A 1 243 ? 86.332 120.532 108.921 1.00 47.39 243 PHE A N 1
ATOM 1651 C CA . PHE A 1 243 ? 87.227 121.665 109.071 1.00 47.39 243 PHE A CA 1
ATOM 1652 C C . PHE A 1 243 ? 87.699 122.130 107.704 1.00 47.39 243 PHE A C 1
ATOM 1653 O O . PHE A 1 243 ? 87.821 121.342 106.764 1.00 47.39 243 PHE A O 1
ATOM 1661 N N . LYS A 1 244 ? 87.955 123.427 107.610 1.00 51.60 244 LYS A N 1
ATOM 1662 C CA . LYS A 1 244 ? 88.507 124.053 106.424 1.00 51.60 244 LYS A CA 1
ATOM 1663 C C . LYS A 1 244 ? 89.734 124.856 106.815 1.00 51.60 244 LYS A C 1
ATOM 1664 O O . LYS A 1 244 ? 89.848 125.341 107.943 1.00 51.60 244 LYS A O 1
ATOM 1670 N N . CYS A 1 245 ? 90.651 124.992 105.863 1.00 51.04 245 CYS A N 1
ATOM 1671 C CA . CYS A 1 245 ? 91.917 125.677 106.079 1.00 51.04 245 CYS A CA 1
ATOM 1672 C C . CYS A 1 245 ? 91.753 127.134 105.674 1.00 51.04 245 CYS A C 1
ATOM 1673 O O . CYS A 1 245 ? 91.761 127.458 104.483 1.00 51.04 245 CYS A O 1
ATOM 1676 N N . MET A 1 246 ? 91.605 128.013 106.658 1.00 55.17 246 MET A N 1
ATOM 1677 C CA . MET A 1 246 ? 91.350 129.424 106.417 1.00 55.17 246 MET A CA 1
ATOM 1678 C C . MET A 1 246 ? 92.587 130.250 106.750 1.00 55.17 246 MET A C 1
ATOM 1679 O O . MET A 1 246 ? 93.564 129.755 107.310 1.00 55.17 246 MET A O 1
ATOM 1684 N N . ASP A 1 247 ? 92.530 131.533 106.396 1.00 57.72 247 ASP A N 1
ATOM 1685 C CA . ASP A 1 247 ? 93.715 132.378 106.342 1.00 57.72 247 ASP A CA 1
ATOM 1686 C C . ASP A 1 247 ? 93.964 133.176 107.611 1.00 57.72 247 ASP A C 1
ATOM 1687 O O . ASP A 1 247 ? 95.099 133.594 107.843 1.00 57.72 247 ASP A O 1
ATOM 1692 N N . LEU A 1 248 ? 92.941 133.426 108.425 1.00 59.81 248 LEU A N 1
ATOM 1693 C CA . LEU A 1 248 ? 93.092 134.147 109.691 1.00 59.81 248 LEU A CA 1
ATOM 1694 C C . LEU A 1 248 ? 93.800 135.488 109.519 1.00 59.81 248 LEU A C 1
ATOM 1695 O O . LEU A 1 248 ? 94.341 136.041 110.480 1.00 59.81 248 LEU A O 1
ATOM 1700 N N . GLU A 1 249 ? 93.831 136.006 108.307 1.00 65.09 249 GLU A N 1
ATOM 1701 C CA . GLU A 1 249 ? 94.264 137.366 108.015 1.00 65.09 249 GLU A CA 1
ATOM 1702 C C . GLU A 1 249 ? 93.205 138.135 107.247 1.00 65.09 249 GLU A C 1
ATOM 1703 O O . GLU A 1 249 ? 92.980 139.312 107.530 1.00 65.09 249 GLU A O 1
ATOM 1709 N N . ASP A 1 250 ? 92.533 137.488 106.296 1.00 68.52 250 ASP A N 1
ATOM 1710 C CA . ASP A 1 250 ? 91.315 138.037 105.722 1.00 68.52 250 ASP A CA 1
ATOM 1711 C C . ASP A 1 250 ? 90.156 137.981 106.702 1.00 68.52 250 ASP A C 1
ATOM 1712 O O . ASP A 1 250 ? 89.052 138.420 106.364 1.00 68.52 250 ASP A O 1
ATOM 1717 N N . LEU A 1 251 ? 90.386 137.451 107.900 1.00 69.03 251 LEU A N 1
ATOM 1718 C CA . LEU A 1 251 ? 89.354 137.226 108.896 1.00 69.03 251 LEU A CA 1
ATOM 1719 C C . LEU A 1 251 ? 89.415 138.237 110.030 1.00 69.03 251 LEU A C 1
ATOM 1720 O O . LEU A 1 251 ? 88.612 138.160 110.963 1.00 69.03 251 LEU A O 1
ATOM 1725 N N . GLY A 1 252 ? 90.348 139.180 109.973 1.00 69.89 252 GLY A N 1
ATOM 1726 C CA . GLY A 1 252 ? 90.391 140.256 110.932 1.00 69.89 252 GLY A CA 1
ATOM 1727 C C . GLY A 1 252 ? 91.418 140.106 112.026 1.00 69.89 252 GLY A C 1
ATOM 1728 O O . GLY A 1 252 ? 91.570 141.028 112.838 1.00 69.89 252 GLY A O 1
ATOM 1729 N N . LEU A 1 253 ? 92.125 138.985 112.084 1.00 68.27 253 LEU A N 1
ATOM 1730 C CA . LEU A 1 253 ? 93.171 138.835 113.080 1.00 68.27 253 LEU A CA 1
ATOM 1731 C C . LEU A 1 253 ? 94.365 139.700 112.707 1.00 68.27 253 LEU A C 1
ATOM 1732 O O . LEU A 1 253 ? 94.676 139.887 111.529 1.00 68.27 253 LEU A O 1
ATOM 1737 N N . SER A 1 254 ? 95.021 140.243 113.720 1.00 68.90 254 SER A N 1
ATOM 1738 C CA . SER A 1 254 ? 96.166 141.116 113.532 1.00 68.90 254 SER A CA 1
ATOM 1739 C C . SER A 1 254 ? 97.451 140.362 113.841 1.00 68.90 254 SER A C 1
ATOM 1740 O O . SER A 1 254 ? 97.482 139.480 114.701 1.00 68.90 254 SER A O 1
ATOM 1743 N N . ARG A 1 255 ? 98.523 140.727 113.142 1.00 66.50 255 ARG A N 1
ATOM 1744 C CA . ARG A 1 255 ? 99.812 140.101 113.408 1.00 66.50 255 ARG A CA 1
ATOM 1745 C C . ARG A 1 255 ? 100.362 140.457 114.786 1.00 66.50 255 ARG A C 1
ATOM 1746 O O . ARG A 1 255 ? 101.489 140.068 115.107 1.00 66.50 255 ARG A O 1
ATOM 1754 N N . GLN A 1 256 ? 99.613 141.201 115.593 1.00 69.31 256 GLN A N 1
ATOM 1755 C CA . GLN A 1 256 ? 99.982 141.432 116.981 1.00 69.31 256 GLN A CA 1
ATOM 1756 C C . GLN A 1 256 ? 99.370 140.401 117.914 1.00 69.31 256 GLN A C 1
ATOM 1757 O O . GLN A 1 256 ? 99.967 140.079 118.947 1.00 69.31 256 GLN A O 1
ATOM 1759 N N . GLU A 1 257 ? 98.191 139.877 117.567 1.00 67.82 257 GLU A N 1
ATOM 1760 C CA . GLU A 1 257 ? 97.537 138.808 118.310 1.00 67.82 257 GLU A CA 1
ATOM 1761 C C . GLU A 1 257 ? 97.801 137.437 117.694 1.00 67.82 257 GLU A C 1
ATOM 1762 O O . GLU A 1 257 ? 96.993 136.515 117.853 1.00 67.82 257 GLU A O 1
ATOM 1768 N N . LEU A 1 258 ? 98.919 137.291 116.979 1.00 63.83 258 LEU A N 1
ATOM 1769 C CA . LEU A 1 258 ? 99.297 136.029 116.363 1.00 63.83 258 LEU A CA 1
ATOM 1770 C C . LEU A 1 258 ? 100.741 135.648 116.640 1.00 63.83 258 LEU A C 1
ATOM 1771 O O . LEU A 1 258 ? 101.223 134.665 116.071 1.00 63.83 258 LEU A O 1
ATOM 1776 N N . GLY A 1 259 ? 101.442 136.396 117.477 1.00 60.60 259 GLY A N 1
ATOM 1777 C CA . GLY A 1 259 ? 102.808 136.098 117.842 1.00 60.60 259 GLY A CA 1
ATOM 1778 C C . GLY A 1 259 ? 103.779 137.133 117.307 1.00 60.60 259 GLY A C 1
ATOM 1779 O O . GLY A 1 259 ? 103.413 138.081 116.614 1.00 60.60 259 GLY A O 1
ATOM 1780 N N . TYR A 1 260 ? 105.044 136.934 117.669 1.00 55.44 260 TYR A N 1
ATOM 1781 C CA . TYR A 1 260 ? 106.147 137.707 117.125 1.00 55.44 260 TYR A CA 1
ATOM 1782 C C . TYR A 1 260 ? 107.085 136.864 116.277 1.00 55.44 260 TYR A C 1
ATOM 1783 O O . TYR A 1 260 ? 107.897 137.425 115.535 1.00 55.44 260 TYR A O 1
ATOM 1785 N N . SER A 1 261 ? 106.985 135.540 116.363 1.00 47.70 261 SER A N 1
ATOM 1786 C CA . SER A 1 261 ? 107.879 134.631 115.664 1.00 47.70 261 SER A CA 1
ATOM 1787 C C . SER A 1 261 ? 107.433 134.500 114.208 1.00 47.70 261 SER A C 1
ATOM 1788 O O . SER A 1 261 ? 106.563 135.231 113.729 1.00 47.70 261 SER A O 1
ATOM 1791 N N . GLY A 1 262 ? 108.025 133.564 113.488 1.00 38.90 262 GLY A N 1
ATOM 1792 C CA . GLY A 1 262 ? 107.712 133.369 112.090 1.00 38.90 262 GLY A CA 1
ATOM 1793 C C . GLY A 1 262 ? 108.792 133.907 111.176 1.00 38.90 262 GLY A C 1
ATOM 1794 O O . GLY A 1 262 ? 109.888 134.288 111.591 1.00 38.90 262 GLY A O 1
ATOM 1795 N N . PHE A 1 263 ? 108.459 133.933 109.893 1.00 34.33 263 PHE A N 1
ATOM 1796 C CA . PHE A 1 263 ? 109.383 134.345 108.850 1.00 34.33 263 PHE A CA 1
ATOM 1797 C C . PHE A 1 263 ? 108.720 135.335 107.914 1.00 34.33 263 PHE A C 1
ATOM 1798 O O . PHE A 1 263 ? 108.826 135.226 106.692 1.00 34.33 263 PHE A O 1
ATOM 1806 N N . ASN A 1 264 ? 108.012 136.315 108.477 1.00 42.64 264 ASN A N 1
ATOM 1807 C CA . ASN A 1 264 ? 107.308 137.293 107.656 1.00 42.64 264 ASN A CA 1
ATOM 1808 C C . ASN A 1 264 ? 108.286 138.096 106.808 1.00 42.64 264 ASN A C 1
ATOM 1809 O O . ASN A 1 264 ? 108.279 138.014 105.576 1.00 42.64 264 ASN A O 1
ATOM 1814 N N . GLU A 1 265 ? 109.144 138.876 107.455 1.00 41.09 265 GLU A N 1
ATOM 1815 C CA . GLU A 1 265 ? 110.181 139.605 106.742 1.00 41.09 265 GLU A CA 1
ATOM 1816 C C . GLU A 1 265 ? 111.532 139.281 107.358 1.00 41.09 265 GLU A C 1
ATOM 1817 O O . GLU A 1 265 ? 111.627 138.407 108.221 1.00 41.09 265 GLU A O 1
ATOM 1823 N N . ILE A 1 266 ? 112.578 139.983 106.927 1.00 37.83 266 ILE A N 1
ATOM 1824 C CA . ILE A 1 266 ? 113.926 139.611 107.330 1.00 37.83 266 ILE A CA 1
ATOM 1825 C C . ILE A 1 266 ? 114.169 139.898 108.809 1.00 37.83 266 ILE A C 1
ATOM 1826 O O . ILE A 1 266 ? 114.950 139.195 109.455 1.00 37.83 266 ILE A O 1
ATOM 1831 N N . GLY A 1 267 ? 113.504 140.903 109.380 1.00 38.63 267 GLY A N 1
ATOM 1832 C CA . GLY A 1 267 ? 113.729 141.209 110.786 1.00 38.63 267 GLY A CA 1
ATOM 1833 C C . GLY A 1 267 ? 113.110 140.176 111.708 1.00 38.63 267 GLY A C 1
ATOM 1834 O O . GLY A 1 267 ? 113.772 139.647 112.611 1.00 38.63 267 GLY A O 1
ATOM 1835 N N . THR A 1 268 ? 111.823 139.893 111.501 1.00 38.41 268 THR A N 1
ATOM 1836 C CA . THR A 1 268 ? 111.156 138.805 112.207 1.00 38.41 268 THR A CA 1
ATOM 1837 C C . THR A 1 268 ? 111.927 137.503 112.060 1.00 38.41 268 THR A C 1
ATOM 1838 O O . THR A 1 268 ? 112.080 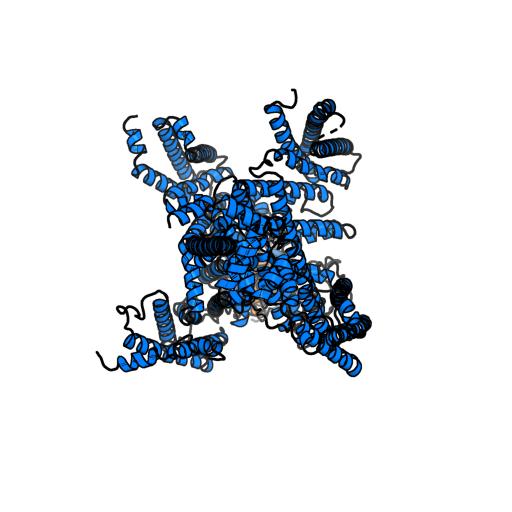136.747 113.024 1.00 38.41 268 THR A O 1
ATOM 1842 N N . SER A 1 269 ? 112.448 137.242 110.861 1.00 34.11 269 SER A N 1
ATOM 1843 C CA . SER A 1 269 ? 113.147 135.991 110.600 1.00 34.11 269 SER A CA 1
ATOM 1844 C C . SER A 1 269 ? 114.492 135.935 111.314 1.00 34.11 269 SER A C 1
ATOM 1845 O O . SER A 1 269 ? 114.872 134.886 111.836 1.00 34.11 269 SER A O 1
ATOM 1848 N N . ILE A 1 270 ? 115.236 137.041 111.337 1.00 34.09 270 ILE A N 1
ATOM 1849 C CA . ILE A 1 270 ? 116.512 137.056 112.045 1.00 34.09 270 ILE A CA 1
ATOM 1850 C C . ILE A 1 270 ? 116.292 136.860 113.535 1.00 34.09 270 ILE A C 1
ATOM 1851 O O . ILE A 1 270 ? 117.044 136.137 114.200 1.00 34.09 270 ILE A O 1
ATOM 1856 N N . PHE A 1 271 ? 115.254 137.491 114.085 1.00 35.88 271 PHE A N 1
ATOM 1857 C CA . PHE A 1 271 ? 114.971 137.295 115.499 1.00 35.88 271 PHE A CA 1
ATOM 1858 C C . PHE A 1 271 ? 114.567 135.855 115.785 1.00 35.88 271 PHE A C 1
ATOM 1859 O O . PHE A 1 271 ? 114.966 135.279 116.803 1.00 35.88 271 PHE A O 1
ATOM 1867 N N . THR A 1 272 ? 113.779 135.257 114.893 1.00 32.43 272 THR A N 1
ATOM 1868 C CA . THR A 1 272 ? 113.390 133.862 115.049 1.00 32.43 272 THR A CA 1
ATOM 1869 C C . THR A 1 272 ? 114.597 132.937 114.983 1.00 32.43 272 THR A C 1
ATOM 1870 O O . THR A 1 272 ? 114.702 131.981 115.758 1.00 32.43 272 THR A O 1
ATOM 1874 N N . VAL A 1 273 ? 115.518 133.207 114.064 1.00 29.15 273 VAL A N 1
ATOM 1875 C CA . VAL A 1 273 ? 116.714 132.386 113.933 1.00 29.15 273 VAL A CA 1
ATOM 1876 C C . VAL A 1 273 ? 117.579 132.509 115.176 1.00 29.15 273 VAL A C 1
ATOM 1877 O O . VAL A 1 273 ? 118.138 131.519 115.660 1.00 29.15 273 VAL A O 1
ATOM 1881 N N . TYR A 1 274 ? 117.700 133.720 115.718 1.00 31.42 274 TYR A N 1
ATOM 1882 C CA . TYR A 1 274 ? 118.480 133.896 116.935 1.00 31.42 274 TYR A CA 1
ATOM 1883 C C . TYR A 1 274 ? 117.841 133.168 118.107 1.00 31.42 274 TYR A C 1
ATOM 1884 O O . TYR A 1 274 ? 118.540 132.554 118.919 1.00 31.42 274 TYR A O 1
ATOM 1893 N N . GLU A 1 275 ? 116.514 133.231 118.218 1.00 33.89 275 GLU A N 1
ATOM 1894 C CA . GLU A 1 275 ? 115.836 132.471 119.260 1.00 33.89 275 GLU A CA 1
ATOM 1895 C C . GLU A 1 275 ? 116.078 130.977 119.102 1.00 33.89 275 GLU A C 1
ATOM 1896 O O . GLU A 1 275 ? 116.326 130.275 120.086 1.00 33.89 275 GLU A O 1
ATOM 1902 N N . ALA A 1 276 ? 116.015 130.474 117.869 1.00 30.24 276 ALA A N 1
ATOM 1903 C CA . ALA A 1 276 ? 116.225 129.051 117.632 1.00 30.24 276 ALA A CA 1
ATOM 1904 C C . ALA A 1 276 ? 117.651 128.624 117.947 1.00 30.24 276 ALA A C 1
ATOM 1905 O O . ALA A 1 276 ? 117.866 127.511 118.431 1.00 30.24 276 ALA A O 1
ATOM 1907 N N . SER A 1 277 ? 118.633 129.484 117.677 1.00 30.00 277 SER A N 1
ATOM 1908 C CA . SER A 1 277 ? 120.023 129.140 117.957 1.00 30.00 277 SER A CA 1
ATOM 1909 C C . SER A 1 277 ? 120.274 128.923 119.441 1.00 30.00 277 SER A C 1
ATOM 1910 O O . SER A 1 277 ? 121.258 128.274 119.804 1.00 30.00 277 SER A O 1
ATOM 1913 N N . SER A 1 278 ? 119.421 129.461 120.302 1.00 29.97 278 SER A N 1
ATOM 1914 C CA . SER A 1 278 ? 119.464 129.182 121.727 1.00 29.97 278 SER A CA 1
ATOM 1915 C C . SER A 1 278 ? 118.700 127.919 122.088 1.00 29.97 278 SER A C 1
ATOM 1916 O O . SER A 1 278 ? 118.505 127.646 123.274 1.00 29.97 278 SER A O 1
ATOM 1919 N N . GLN A 1 279 ? 118.267 127.153 121.085 1.00 29.30 279 GLN A N 1
ATOM 1920 C CA . GLN A 1 279 ? 117.457 125.949 121.266 1.00 29.30 279 GLN A CA 1
ATOM 1921 C C . GLN A 1 279 ? 116.151 126.266 121.982 1.00 29.30 279 GLN A C 1
ATOM 1922 O O . GLN A 1 279 ? 115.631 125.463 122.754 1.00 29.30 279 GLN A O 1
ATOM 1928 N N . GLU A 1 280 ? 115.610 127.443 121.707 1.00 31.49 280 GLU A N 1
ATOM 1929 C CA . GLU A 1 280 ? 114.397 127.929 122.345 1.00 31.49 280 GLU A CA 1
ATOM 1930 C C . GLU A 1 280 ? 113.289 128.000 121.307 1.00 31.49 280 GLU A C 1
ATOM 1931 O O . GLU A 1 280 ? 113.460 128.625 120.257 1.00 31.49 280 GLU A O 1
ATOM 1937 N N . GLY A 1 281 ? 112.172 127.335 121.589 1.00 31.52 281 GLY A N 1
ATOM 1938 C CA . GLY A 1 281 ? 110.976 127.452 120.773 1.00 31.52 281 GLY A CA 1
ATOM 1939 C C . GLY A 1 281 ? 111.126 127.120 119.305 1.00 31.52 281 GLY A C 1
ATOM 1940 O O . GLY A 1 281 ? 110.306 127.562 118.501 1.00 31.52 281 GLY A O 1
ATOM 1941 N N . TRP A 1 282 ? 112.148 126.354 118.922 1.00 27.12 282 TRP A N 1
ATOM 1942 C CA . TRP A 1 282 ? 112.322 126.002 117.520 1.00 27.12 282 TRP A CA 1
ATOM 1943 C C . TRP A 1 282 ? 111.602 124.720 117.137 1.00 27.12 282 TRP A C 1
ATOM 1944 O O . TRP A 1 282 ? 111.296 124.530 115.960 1.00 27.12 282 TRP A O 1
ATOM 1955 N N . VAL A 1 283 ? 111.314 123.849 118.102 1.00 27.69 283 VAL A N 1
ATOM 1956 C CA . VAL A 1 283 ? 110.669 122.578 117.795 1.00 27.69 283 VAL A CA 1
ATOM 1957 C C . VAL A 1 283 ? 109.212 122.793 117.414 1.00 27.69 283 VAL A C 1
ATOM 1958 O O . VAL A 1 283 ? 108.704 122.179 116.471 1.00 27.69 283 VAL A O 1
ATOM 1962 N N . PHE A 1 284 ? 108.528 123.692 118.106 1.00 29.46 284 PHE A N 1
ATOM 1963 C CA . PHE A 1 284 ? 107.129 123.941 117.794 1.00 29.46 284 PHE A CA 1
ATOM 1964 C C . PHE A 1 284 ? 106.975 124.853 116.587 1.00 29.46 284 PHE A C 1
ATOM 1965 O O . PHE A 1 284 ? 106.020 124.707 115.816 1.00 29.46 284 PHE A O 1
ATOM 1973 N N . LEU A 1 285 ? 107.921 125.765 116.389 1.00 28.36 285 LEU A N 1
ATOM 1974 C CA . LEU A 1 285 ? 108.032 126.456 115.112 1.00 28.36 285 LEU A CA 1
ATOM 1975 C C . LEU A 1 285 ? 108.209 125.468 113.967 1.00 28.36 285 LEU A C 1
ATOM 1976 O O . LEU A 1 285 ? 107.593 125.616 112.907 1.00 28.36 285 LEU A O 1
ATOM 1981 N N . MET A 1 286 ? 109.047 124.450 114.167 1.00 26.87 286 MET A N 1
ATOM 1982 C CA . MET A 1 286 ? 109.241 123.423 113.153 1.00 26.87 286 MET A CA 1
ATOM 1983 C C . MET A 1 286 ? 107.965 122.634 112.907 1.00 26.87 286 MET A C 1
ATOM 1984 O O . MET A 1 286 ? 107.673 122.261 111.770 1.00 26.87 286 MET A O 1
ATOM 1989 N N . TYR A 1 287 ? 107.207 122.343 113.964 1.00 27.32 287 TYR A N 1
ATOM 1990 C CA . TYR A 1 287 ? 105.923 121.672 113.786 1.00 27.32 287 TYR A CA 1
ATOM 1991 C C . TYR A 1 287 ? 104.977 122.513 112.940 1.00 27.32 287 TYR A C 1
ATOM 1992 O O . TYR A 1 287 ? 104.297 121.992 112.047 1.00 27.32 287 TYR A O 1
ATOM 2001 N N . ARG A 1 288 ? 104.922 123.821 113.207 1.00 31.44 288 ARG A N 1
ATOM 2002 C CA . ARG A 1 288 ? 104.111 124.713 112.384 1.00 31.44 288 ARG A CA 1
ATOM 2003 C C . ARG A 1 288 ? 104.580 124.716 110.934 1.00 31.44 288 ARG A C 1
ATOM 2004 O O . ARG A 1 288 ? 103.763 124.697 110.008 1.00 31.44 288 ARG A O 1
ATOM 2012 N N . ALA A 1 289 ? 105.893 124.755 110.719 1.00 29.93 289 ALA A N 1
ATOM 2013 C CA . ALA A 1 289 ? 106.425 124.735 109.361 1.00 29.93 289 ALA A CA 1
ATOM 2014 C C . ALA A 1 289 ? 106.072 123.439 108.645 1.00 29.93 289 ALA A C 1
ATOM 2015 O O . ALA A 1 289 ? 105.714 123.454 107.465 1.00 29.93 289 ALA A O 1
ATOM 2017 N N . ILE A 1 290 ? 106.166 122.309 109.345 1.00 27.78 290 ILE A N 1
ATOM 2018 C CA . ILE A 1 290 ? 105.836 121.020 108.751 1.00 27.78 290 ILE A CA 1
ATOM 2019 C C . ILE A 1 290 ? 104.357 120.957 108.399 1.00 27.78 290 ILE A C 1
ATOM 2020 O O . ILE A 1 290 ? 103.972 120.361 107.389 1.00 27.78 290 ILE A O 1
ATOM 2025 N N . ASP A 1 291 ? 103.507 121.573 109.214 1.00 32.20 291 ASP A N 1
ATOM 2026 C CA . ASP A 1 291 ? 102.086 121.576 108.901 1.00 32.20 291 ASP A CA 1
ATOM 2027 C C . ASP A 1 291 ? 101.717 122.576 107.816 1.00 32.20 291 ASP A C 1
ATOM 2028 O O . ASP A 1 291 ? 100.668 122.425 107.190 1.00 32.20 291 ASP A O 1
ATOM 2033 N N . SER A 1 292 ? 102.545 123.586 107.575 1.00 32.59 292 SER A N 1
ATOM 2034 C CA . SER A 1 292 ? 102.213 124.629 106.615 1.00 32.59 292 SER A CA 1
ATOM 2035 C C . SER A 1 292 ? 102.876 124.456 105.257 1.00 32.59 292 SER A C 1
ATOM 2036 O O . SER A 1 292 ? 102.324 124.915 104.255 1.00 32.59 292 SER A O 1
ATOM 2039 N N . PHE A 1 293 ? 104.028 123.802 105.190 1.00 31.85 293 PHE A N 1
ATOM 2040 C CA . PHE A 1 293 ? 104.824 123.733 103.972 1.00 31.85 293 PHE A CA 1
ATOM 2041 C C . PHE A 1 293 ? 105.277 122.297 103.736 1.00 31.85 293 PHE A C 1
ATOM 2042 O O . PHE A 1 293 ? 104.972 121.425 104.554 1.00 31.85 293 PHE A O 1
ATOM 2050 N N . PRO A 1 294 ? 105.964 121.995 102.630 1.00 32.03 294 PRO A N 1
ATOM 2051 C CA . PRO A 1 294 ? 106.555 120.660 102.477 1.00 32.03 294 PRO A CA 1
ATOM 2052 C C . PRO A 1 294 ? 107.507 120.322 103.615 1.00 32.03 294 PRO A C 1
ATOM 2053 O O . PRO A 1 294 ? 108.095 121.196 104.251 1.00 32.03 294 PRO A O 1
ATOM 2057 N N . ARG A 1 295 ? 107.666 119.019 103.856 1.00 31.80 295 ARG A N 1
ATOM 2058 C CA . ARG A 1 295 ? 108.363 118.549 105.049 1.00 31.80 295 ARG A CA 1
ATOM 2059 C C . ARG A 1 295 ? 109.876 118.654 104.917 1.00 31.80 295 ARG A C 1
ATOM 2060 O O . ARG A 1 295 ? 110.562 119.003 105.887 1.00 31.80 295 ARG A O 1
ATOM 2068 N N . TRP A 1 296 ? 110.409 118.324 103.739 1.00 29.58 296 TRP A N 1
ATOM 2069 C CA . TRP A 1 296 ? 111.854 118.345 103.546 1.00 29.58 296 TRP A CA 1
ATOM 2070 C C . TRP A 1 296 ? 112.421 119.722 103.850 1.00 29.58 296 TRP A C 1
ATOM 2071 O O . TRP A 1 296 ? 113.525 119.840 104.395 1.00 29.58 296 TRP A O 1
ATOM 2082 N N . ARG A 1 297 ? 111.676 120.775 103.499 1.00 29.77 297 ARG A N 1
ATOM 2083 C CA . ARG A 1 297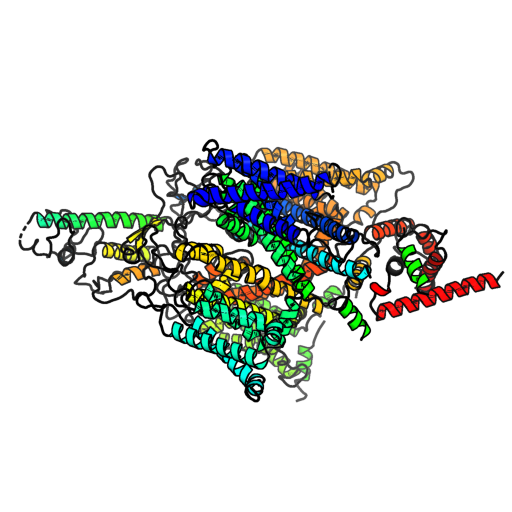 ? 112.099 122.135 103.802 1.00 29.77 297 ARG A CA 1
ATOM 2084 C C . ARG A 1 297 ? 112.391 122.291 105.281 1.00 29.77 297 ARG A C 1
ATOM 2085 O O . ARG A 1 297 ? 113.478 122.729 105.669 1.00 29.77 297 ARG A O 1
ATOM 2093 N N . SER A 1 298 ? 111.428 121.922 106.124 1.00 28.54 298 SER A N 1
ATOM 2094 C CA . SER A 1 298 ? 111.585 122.116 107.557 1.00 28.54 298 SER A CA 1
ATOM 2095 C C . SER A 1 298 ? 112.686 121.236 108.114 1.00 28.54 298 SER A C 1
ATOM 2096 O O . SER A 1 298 ? 113.484 121.684 108.942 1.00 28.54 298 SER A O 1
ATOM 2099 N N . TYR A 1 299 ? 112.760 119.983 107.667 1.00 28.30 299 TYR A N 1
ATOM 2100 C CA . TYR A 1 299 ? 113.787 119.099 108.205 1.00 28.30 299 TYR A CA 1
ATOM 2101 C C . TYR A 1 299 ? 115.178 119.619 107.881 1.00 28.30 299 TYR A C 1
ATOM 2102 O O . TYR A 1 299 ? 116.001 119.820 108.783 1.00 28.30 299 TYR A O 1
ATOM 2111 N N . PHE A 1 300 ? 115.448 119.876 106.601 1.00 28.74 300 PHE A N 1
ATOM 2112 C CA . PHE A 1 300 ? 116.739 120.424 106.212 1.00 28.74 300 PHE A CA 1
ATOM 2113 C C . PHE A 1 300 ? 117.037 121.715 106.962 1.00 28.74 300 PHE A C 1
ATOM 2114 O O . PHE A 1 300 ? 118.086 121.845 107.606 1.00 28.74 300 PHE A O 1
ATOM 2122 N N . TYR A 1 301 ? 116.106 122.669 106.915 1.00 26.58 301 TYR A N 1
ATOM 2123 C CA . TYR A 1 301 ? 116.328 123.975 107.515 1.00 26.58 301 TYR A CA 1
ATOM 2124 C C . TYR A 1 301 ? 116.669 123.863 108.993 1.00 26.58 301 TYR A C 1
ATOM 2125 O O . TYR A 1 301 ? 117.731 124.313 109.429 1.00 26.58 301 TYR A O 1
ATOM 2134 N N . PHE A 1 302 ? 115.776 123.264 109.785 1.00 25.50 302 PHE A N 1
ATOM 2135 C CA . PHE A 1 302 ? 115.954 123.302 111.229 1.00 25.50 302 PHE A CA 1
ATOM 2136 C C . PHE A 1 302 ? 117.079 122.392 111.695 1.00 25.50 302 PHE A C 1
ATOM 2137 O O . PHE A 1 302 ? 117.768 122.724 112.665 1.00 25.50 302 PHE A O 1
ATOM 2145 N N . ILE A 1 303 ? 117.322 121.269 111.021 1.00 26.58 303 ILE A N 1
ATOM 2146 C CA . ILE A 1 303 ? 118.419 120.425 111.468 1.00 26.58 303 ILE A CA 1
ATOM 2147 C C . ILE A 1 303 ? 119.757 121.089 111.173 1.00 26.58 303 ILE A C 1
ATOM 2148 O O . ILE A 1 303 ? 120.662 121.078 112.017 1.00 26.58 303 ILE A O 1
ATOM 2153 N N . THR A 1 304 ? 119.901 121.723 110.006 1.00 26.27 304 THR A N 1
ATOM 2154 C CA . THR A 1 304 ? 121.153 122.427 109.752 1.00 26.27 304 THR A CA 1
ATOM 2155 C C . THR A 1 304 ? 121.285 123.677 110.617 1.00 26.27 304 THR A C 1
ATOM 2156 O O . THR A 1 304 ? 122.401 124.050 110.989 1.00 26.27 304 THR A O 1
ATOM 2160 N N . LEU A 1 305 ? 120.173 124.327 110.963 1.00 24.92 305 LEU A N 1
ATOM 2161 C CA . LEU A 1 305 ? 120.238 125.469 111.865 1.00 24.92 305 LEU A CA 1
ATOM 2162 C C . LEU A 1 305 ? 120.730 125.048 113.239 1.00 24.92 305 LEU A C 1
ATOM 2163 O O . LEU A 1 305 ? 121.580 125.716 113.834 1.00 24.92 305 LEU A O 1
ATOM 2168 N N . ILE A 1 306 ? 120.203 123.944 113.764 1.00 25.78 306 ILE A N 1
ATOM 2169 C CA . ILE A 1 306 ? 120.655 123.468 115.062 1.00 25.78 306 ILE A CA 1
ATOM 2170 C C . ILE A 1 306 ? 122.110 123.017 114.994 1.00 25.78 306 ILE A C 1
ATOM 2171 O O . ILE A 1 306 ? 122.891 123.264 115.918 1.00 25.78 306 ILE A O 1
ATOM 2176 N N . PHE A 1 307 ? 122.509 122.367 113.900 1.00 28.10 307 PHE A N 1
ATOM 2177 C CA . PHE A 1 307 ? 123.876 121.867 113.828 1.00 28.10 307 PHE A CA 1
ATOM 2178 C C . PHE A 1 307 ? 124.890 123.001 113.711 1.00 28.10 307 PHE A C 1
ATOM 2179 O O . PHE A 1 307 ? 125.932 122.968 114.370 1.00 28.10 307 PHE A O 1
ATOM 2187 N N . PHE A 1 308 ? 124.614 124.008 112.881 1.00 27.66 308 PHE A N 1
ATOM 2188 C CA . PHE A 1 308 ? 125.594 125.070 112.672 1.00 27.66 308 PHE A CA 1
ATOM 2189 C C . PHE A 1 308 ? 125.515 126.135 113.756 1.00 27.66 308 PHE A C 1
ATOM 2190 O O . PHE A 1 308 ? 126.523 126.469 114.384 1.00 27.66 308 PHE A O 1
ATOM 2198 N N . LEU A 1 309 ? 124.325 126.685 113.987 1.00 27.59 309 LEU A N 1
ATOM 2199 C CA . LEU A 1 309 ? 124.200 127.803 114.913 1.00 27.59 309 LEU A CA 1
ATOM 2200 C C . LEU A 1 309 ? 124.199 127.343 116.362 1.00 27.59 309 LEU A C 1
ATOM 2201 O O . LEU A 1 309 ? 124.914 127.904 117.196 1.00 27.59 309 LEU A O 1
ATOM 2206 N N . ALA A 1 310 ? 123.394 126.335 116.686 1.00 26.72 310 ALA A N 1
ATOM 2207 C CA . ALA A 1 310 ? 123.220 125.965 118.082 1.00 26.72 310 ALA A CA 1
ATOM 2208 C C . ALA A 1 310 ? 124.410 125.197 118.628 1.00 26.72 310 ALA A C 1
ATOM 2209 O O . ALA A 1 310 ? 124.666 125.251 119.832 1.00 26.72 310 ALA A O 1
ATOM 2211 N N . TRP A 1 311 ? 125.145 124.476 117.783 1.00 26.33 311 TRP A N 1
ATOM 2212 C CA . TRP A 1 311 ? 126.308 123.729 118.249 1.00 26.33 311 TRP A CA 1
ATOM 2213 C C . TRP A 1 311 ? 127.627 124.417 117.917 1.00 26.33 311 TRP A C 1
ATOM 2214 O O . TRP A 1 311 ? 128.352 124.820 118.824 1.00 26.33 311 TRP A O 1
ATOM 2225 N N . LEU A 1 312 ? 127.929 124.610 116.634 1.00 27.63 312 LEU A N 1
ATOM 2226 C CA . LEU A 1 312 ? 129.287 124.978 116.245 1.00 27.63 312 LEU A CA 1
ATOM 2227 C C . LEU A 1 312 ? 129.579 126.452 116.507 1.00 27.63 312 LEU A C 1
ATOM 2228 O O . LEU A 1 312 ? 130.557 126.793 117.189 1.00 27.63 312 LEU A O 1
ATOM 2233 N N . VAL A 1 313 ? 128.751 127.339 115.953 1.00 27.82 313 VAL A N 1
ATOM 2234 C CA . VAL A 1 313 ? 128.965 128.769 116.129 1.00 27.82 313 VAL A CA 1
ATOM 2235 C C . VAL A 1 313 ? 128.892 129.142 117.600 1.00 27.82 313 VAL A C 1
ATOM 2236 O O . VAL A 1 313 ? 129.602 130.044 118.055 1.00 27.82 313 VAL A O 1
ATOM 2240 N N . LYS A 1 314 ? 128.064 128.439 118.374 1.00 28.45 314 LYS A N 1
ATOM 2241 C CA . LYS A 1 314 ? 128.014 128.673 119.811 1.00 28.45 314 LYS A CA 1
ATOM 2242 C C . LYS A 1 314 ? 129.297 128.218 120.492 1.00 28.45 314 LYS A C 1
ATOM 2243 O O . LYS A 1 314 ? 129.785 128.883 121.410 1.00 28.45 314 LYS A O 1
ATOM 2249 N N . ASN A 1 315 ? 129.852 127.082 120.066 1.00 26.22 315 ASN A N 1
ATOM 2250 C CA . ASN A 1 315 ? 131.100 126.597 120.642 1.00 26.22 315 ASN A CA 1
ATOM 2251 C C . ASN A 1 315 ? 132.288 127.484 120.293 1.00 26.22 315 ASN A C 1
ATOM 2252 O O . ASN A 1 315 ? 133.307 127.435 120.990 1.00 26.22 315 ASN A O 1
ATOM 2257 N N . VAL A 1 316 ? 132.189 128.291 119.236 1.00 27.54 316 VAL A N 1
ATOM 2258 C CA . VAL A 1 316 ? 133.298 129.192 118.925 1.00 27.54 316 VAL A CA 1
ATOM 2259 C C . VAL A 1 316 ? 133.468 130.258 120.011 1.00 27.54 316 VAL A C 1
ATOM 2260 O O . VAL A 1 316 ? 134.594 130.674 120.308 1.00 27.54 316 VAL A O 1
ATOM 2264 N N . PHE A 1 317 ? 132.377 130.691 120.648 1.00 27.37 317 PHE A N 1
ATOM 2265 C CA . PHE A 1 317 ? 132.494 131.622 121.770 1.00 27.37 317 PHE A CA 1
ATOM 2266 C C . PHE A 1 317 ? 133.209 130.984 122.957 1.00 27.37 317 PHE A C 1
ATOM 2267 O O . PHE A 1 317 ? 134.038 131.629 123.618 1.00 27.37 317 PHE A O 1
ATOM 2275 N N . ILE A 1 318 ? 132.889 129.725 123.249 1.00 26.61 318 ILE A N 1
ATOM 2276 C CA . ILE A 1 318 ? 133.591 128.991 124.295 1.00 26.61 318 ILE A CA 1
ATOM 2277 C C . ILE A 1 318 ? 135.072 128.888 123.962 1.00 26.61 318 ILE A C 1
ATOM 2278 O O . ILE A 1 318 ? 135.934 129.020 124.839 1.00 26.61 318 ILE A O 1
ATOM 2283 N N . ALA A 1 319 ? 135.387 128.659 122.686 1.00 27.40 319 ALA A N 1
ATOM 2284 C CA . ALA A 1 319 ? 136.779 128.651 122.251 1.00 27.40 319 ALA A CA 1
ATOM 2285 C C . ALA A 1 319 ? 137.450 129.994 122.508 1.00 27.40 319 ALA A C 1
ATOM 2286 O O . ALA A 1 319 ? 138.610 130.046 122.924 1.00 27.40 319 ALA A O 1
ATOM 2288 N N . VAL A 1 320 ? 136.732 131.092 122.274 1.00 27.94 320 VAL A N 1
ATOM 2289 C CA . VAL A 1 320 ? 137.302 132.421 122.494 1.00 27.94 320 VAL A CA 1
ATOM 2290 C C . VAL A 1 320 ? 137.633 132.634 123.966 1.00 27.94 320 VAL A C 1
ATOM 2291 O O . VAL A 1 320 ? 138.691 133.174 124.311 1.00 27.94 320 VAL A O 1
ATOM 2295 N N . ILE A 1 321 ? 136.740 132.210 124.859 1.00 27.91 321 ILE A N 1
ATOM 2296 C CA . ILE A 1 321 ? 136.998 132.408 126.285 1.00 27.91 321 ILE A CA 1
ATOM 2297 C C . ILE A 1 321 ? 138.129 131.500 126.770 1.00 27.91 321 ILE A C 1
ATOM 2298 O O . ILE A 1 321 ? 138.961 131.896 127.604 1.00 27.91 321 ILE A O 1
ATOM 2303 N N . ILE A 1 322 ? 138.197 130.278 126.243 1.00 27.81 322 ILE A N 1
ATOM 2304 C CA . ILE A 1 322 ? 139.304 129.391 126.586 1.00 27.81 322 ILE A CA 1
ATOM 2305 C C . ILE A 1 322 ? 140.627 129.979 126.106 1.00 27.81 322 ILE A C 1
ATOM 2306 O O . ILE A 1 322 ? 141.656 129.877 126.787 1.00 27.81 322 ILE A O 1
ATOM 2311 N N . GLU A 1 323 ? 140.619 130.625 124.939 1.00 31.78 323 GLU A N 1
ATOM 2312 C CA . GLU A 1 323 ? 141.827 131.291 124.471 1.00 31.78 323 GLU A CA 1
ATOM 2313 C C . GLU A 1 323 ? 142.179 132.487 125.337 1.00 31.78 323 GLU A C 1
ATOM 2314 O O . GLU A 1 323 ? 143.359 132.799 125.504 1.00 31.78 323 GLU A O 1
ATOM 2320 N N . THR A 1 324 ? 141.179 133.177 125.879 1.00 31.64 324 THR A N 1
ATOM 2321 C CA . THR A 1 324 ? 141.461 134.255 126.820 1.00 31.64 324 THR A CA 1
ATOM 2322 C C . THR A 1 324 ? 142.203 133.733 128.043 1.00 31.64 324 THR A C 1
ATOM 2323 O O . THR A 1 324 ? 143.154 134.362 128.522 1.00 31.64 324 THR A O 1
ATOM 2327 N N . PHE A 1 325 ? 141.790 132.579 128.558 1.00 30.84 325 PHE A N 1
ATOM 2328 C CA . PHE A 1 325 ? 142.501 132.022 129.708 1.00 30.84 325 PHE A CA 1
ATOM 2329 C C . PHE A 1 325 ? 143.900 131.542 129.329 1.00 30.84 325 PHE A C 1
ATOM 2330 O O . PHE A 1 325 ? 144.849 131.673 130.116 1.00 30.84 325 PHE A O 1
ATOM 2338 N N . ALA A 1 326 ? 144.055 131.003 128.119 1.00 34.35 326 ALA A N 1
ATOM 2339 C CA . ALA A 1 326 ? 145.388 130.655 127.639 1.00 34.35 326 ALA A CA 1
ATOM 2340 C C . ALA A 1 326 ? 146.282 131.887 127.551 1.00 34.35 326 ALA A C 1
ATOM 2341 O O . ALA A 1 326 ? 147.476 131.830 127.870 1.00 34.35 326 ALA A O 1
ATOM 2343 N N . GLU A 1 327 ? 145.718 133.018 127.135 1.00 38.11 327 GLU A N 1
ATOM 2344 C CA . GLU A 1 327 ? 146.504 134.240 127.044 1.00 38.11 327 GLU A CA 1
ATOM 2345 C C . GLU A 1 327 ? 146.859 134.774 128.423 1.00 38.11 327 GLU A C 1
ATOM 2346 O O . GLU A 1 327 ? 147.941 135.336 128.615 1.00 38.11 327 GLU A O 1
ATOM 2352 N N . ILE A 1 328 ? 145.956 134.622 129.393 1.00 38.13 328 ILE A N 1
ATOM 2353 C CA . ILE A 1 328 ? 146.297 134.975 130.768 1.00 38.13 328 ILE A CA 1
ATOM 2354 C C . ILE A 1 328 ? 147.489 134.159 131.239 1.00 38.13 328 ILE A C 1
ATOM 2355 O O . ILE A 1 328 ? 148.410 134.683 131.875 1.00 38.13 328 ILE A O 1
ATOM 2360 N N . ARG A 1 329 ? 147.489 132.860 130.936 1.00 38.23 329 ARG A N 1
ATOM 2361 C CA . ARG A 1 329 ? 148.633 132.028 131.300 1.00 38.23 329 ARG A CA 1
ATOM 2362 C C . ARG A 1 329 ? 149.911 132.509 130.625 1.00 38.23 329 ARG A C 1
ATOM 2363 O O . ARG A 1 329 ? 150.970 132.575 131.260 1.00 38.23 329 ARG A O 1
ATOM 2371 N N . VAL A 1 330 ? 149.835 132.844 129.337 1.00 40.56 330 VAL A N 1
ATOM 2372 C CA . VAL A 1 330 ? 151.025 133.287 128.611 1.00 40.56 330 VAL A CA 1
ATOM 2373 C C . VAL A 1 330 ? 151.566 134.584 129.199 1.00 40.56 330 VAL A C 1
ATOM 2374 O O . VAL A 1 330 ? 152.784 134.774 129.309 1.00 40.56 330 VAL A O 1
ATOM 2378 N N . GLN A 1 331 ? 150.673 135.492 129.589 1.00 45.60 331 GLN A N 1
ATOM 2379 C CA . GLN A 1 331 ? 151.107 136.759 130.165 1.00 45.60 331 GLN A CA 1
ATOM 2380 C C . GLN A 1 331 ? 151.742 136.548 131.531 1.00 45.60 331 GLN A C 1
ATOM 2381 O O . GLN A 1 331 ? 152.808 137.103 131.822 1.00 45.60 331 GLN A O 1
ATOM 2387 N N . PHE A 1 332 ? 151.110 135.740 132.380 1.00 50.43 332 PHE A N 1
ATOM 2388 C CA . PHE A 1 332 ? 151.705 135.430 133.672 1.00 50.43 332 PHE A CA 1
ATOM 2389 C C . PHE A 1 332 ? 153.033 134.706 133.531 1.00 50.43 332 PHE A C 1
ATOM 2390 O O . PHE A 1 332 ? 153.859 134.766 134.445 1.00 50.43 332 PHE A O 1
ATOM 2398 N N . GLN A 1 333 ? 153.255 134.018 132.413 1.00 50.85 333 GLN A N 1
ATOM 2399 C CA . GLN A 1 333 ? 154.520 133.320 132.231 1.00 50.85 333 GLN A CA 1
ATOM 2400 C C . GLN A 1 333 ? 155.611 134.255 131.730 1.00 50.85 333 GLN A C 1
ATOM 2401 O O . GLN A 1 333 ? 156.739 134.215 132.229 1.00 50.85 333 GLN A O 1
ATOM 2407 N N . GLN A 1 334 ? 155.304 135.102 130.752 1.00 50.32 334 GLN A N 1
ATOM 2408 C CA . GLN A 1 334 ? 156.333 135.974 130.205 1.00 50.32 334 GLN A CA 1
ATOM 2409 C C . GLN A 1 334 ? 156.539 137.238 131.025 1.00 50.32 334 GLN A C 1
ATOM 2410 O O . GLN A 1 334 ? 157.473 137.992 130.738 1.00 50.32 334 GLN A O 1
ATOM 2416 N N . MET A 1 335 ? 155.701 137.486 132.032 1.00 56.08 335 MET A N 1
ATOM 2417 C CA . MET A 1 335 ? 155.989 138.558 132.978 1.00 56.08 335 MET A CA 1
ATOM 2418 C C . MET A 1 335 ? 157.274 138.271 133.744 1.00 56.08 335 MET A C 1
ATOM 2419 O O . MET A 1 335 ? 158.127 139.150 133.901 1.00 56.08 335 MET A O 1
ATOM 2424 N N . TRP A 1 336 ? 157.437 137.041 134.218 1.00 57.81 336 TRP A N 1
ATOM 2425 C CA . TRP A 1 336 ? 158.679 136.653 134.879 1.00 57.81 336 TRP A CA 1
ATOM 2426 C C . TRP A 1 336 ? 159.562 135.810 133.959 1.00 57.81 336 TRP A C 1
ATOM 2427 O O . TRP A 1 336 ? 160.516 136.309 133.362 1.00 57.81 336 TRP A O 1
ATOM 2438 N N . PRO A 1 374 ? 142.136 114.198 179.077 1.00 73.13 374 PRO A N 1
ATOM 2439 C CA . PRO A 1 374 ? 142.050 112.762 178.796 1.00 73.13 374 PRO A CA 1
ATOM 2440 C C . PRO A 1 374 ? 143.347 112.201 178.233 1.00 73.13 374 PRO A C 1
ATOM 2441 O O . PRO A 1 374 ? 144.039 112.888 177.486 1.00 73.13 374 PRO A O 1
ATOM 2445 N N . ALA A 1 375 ? 143.669 110.961 178.594 1.00 75.83 375 ALA A N 1
ATOM 2446 C CA . ALA A 1 375 ? 144.846 110.289 178.057 1.00 75.83 375 ALA A CA 1
ATOM 2447 C C . ALA A 1 375 ? 144.489 109.263 176.989 1.00 75.83 375 ALA A C 1
ATOM 2448 O O . ALA A 1 375 ? 145.211 109.130 175.996 1.00 75.83 375 ALA A O 1
ATOM 2450 N N . CYS A 1 376 ? 143.384 108.538 177.172 1.00 75.73 376 CYS A N 1
ATOM 2451 C CA . CYS A 1 376 ? 143.004 107.474 176.251 1.00 75.73 376 CYS A CA 1
ATOM 2452 C C . CYS A 1 376 ? 141.861 107.876 175.328 1.00 75.73 376 CYS A C 1
ATOM 2453 O O . CYS A 1 376 ? 141.769 107.369 174.202 1.00 75.73 376 CYS A O 1
ATOM 2456 N N . LEU A 1 377 ? 140.975 108.763 175.790 1.00 73.12 377 LEU A N 1
ATOM 2457 C CA . LEU A 1 377 ? 139.907 109.248 174.925 1.00 73.12 377 LEU A CA 1
ATOM 2458 C C . LEU A 1 377 ? 140.461 109.895 173.669 1.00 73.12 377 LEU A C 1
ATOM 2459 O O . LEU A 1 377 ? 139.872 109.762 172.593 1.00 73.12 377 LEU A O 1
ATOM 2464 N N . GLN A 1 378 ? 141.610 110.563 173.772 1.00 73.96 378 GLN A N 1
ATOM 2465 C CA . GLN A 1 378 ? 142.248 111.104 172.578 1.00 73.96 378 GLN A CA 1
ATOM 2466 C C . GLN A 1 378 ? 142.691 109.990 171.642 1.00 73.96 378 GLN A C 1
ATOM 2467 O O . GLN A 1 378 ? 142.574 110.118 170.419 1.00 73.96 378 GLN A O 1
ATOM 2473 N N . LYS A 1 379 ? 143.194 108.885 172.194 1.00 74.84 379 LYS A N 1
ATOM 2474 C CA . LYS A 1 379 ? 143.620 107.781 171.342 1.00 74.84 379 LYS A CA 1
ATOM 2475 C C . LYS A 1 379 ? 142.440 107.148 170.623 1.00 74.84 379 LYS A C 1
ATOM 2476 O O . LYS A 1 379 ? 142.529 106.860 169.425 1.00 74.84 379 LYS A O 1
ATOM 2482 N N . MET A 1 380 ? 141.330 106.933 171.327 1.00 72.96 380 MET A N 1
ATOM 2483 C CA . MET A 1 380 ? 140.147 106.387 170.673 1.00 72.96 380 MET A CA 1
ATOM 2484 C C . MET A 1 380 ? 139.497 107.388 169.730 1.00 72.96 380 MET A C 1
ATOM 2485 O O . MET A 1 380 ? 138.753 106.981 168.834 1.00 72.96 380 MET A O 1
ATOM 2490 N N . MET A 1 381 ? 139.763 108.683 169.909 1.00 71.07 381 MET A N 1
ATOM 2491 C CA . MET A 1 381 ? 139.364 109.673 168.920 1.00 71.07 381 MET A CA 1
ATOM 2492 C C . MET A 1 381 ? 140.255 109.647 167.688 1.00 71.07 381 MET A C 1
ATOM 2493 O O . MET A 1 381 ? 139.793 109.984 166.594 1.00 71.07 381 MET A O 1
ATOM 2498 N N . ARG A 1 382 ? 141.519 109.264 167.839 1.00 73.05 382 ARG A N 1
ATOM 2499 C CA . ARG A 1 382 ? 142.445 109.210 166.717 1.00 73.05 382 ARG A CA 1
ATOM 2500 C C . ARG A 1 382 ? 142.326 107.933 165.901 1.00 73.05 382 ARG A C 1
ATOM 2501 O O . ARG A 1 382 ? 142.953 107.834 164.843 1.00 73.05 382 ARG A O 1
ATOM 2509 N N . SER A 1 383 ? 141.552 106.959 166.363 1.00 69.34 383 SER A N 1
ATOM 2510 C CA . SER A 1 383 ? 141.474 105.677 165.682 1.00 69.34 383 SER A CA 1
ATOM 2511 C C . SER A 1 383 ? 140.628 105.783 164.421 1.00 69.34 383 SER A C 1
ATOM 2512 O O . SER A 1 383 ? 139.699 106.588 164.333 1.00 69.34 383 SER A O 1
ATOM 2515 N N . SER A 1 384 ? 140.960 104.953 163.431 1.00 65.54 384 SER A N 1
ATOM 2516 C CA . SER A 1 384 ? 140.164 104.927 162.213 1.00 65.54 384 SER A CA 1
ATOM 2517 C C . SER A 1 384 ? 138.834 104.219 162.419 1.00 65.54 384 SER A C 1
ATOM 2518 O O . SER A 1 384 ? 137.910 104.421 161.625 1.00 65.54 384 SER A O 1
ATOM 2521 N N . VAL A 1 385 ? 138.713 103.399 163.465 1.00 62.05 385 VAL A N 1
ATOM 2522 C CA . VAL A 1 385 ? 137.420 102.797 163.773 1.00 62.05 385 VAL A CA 1
ATOM 2523 C C . VAL A 1 385 ? 136.424 103.875 164.181 1.00 62.05 385 VAL A C 1
ATOM 2524 O O . VAL A 1 385 ? 135.240 103.814 163.828 1.00 62.05 385 VAL A O 1
ATOM 2528 N N . PHE A 1 386 ? 136.895 104.907 164.883 1.00 60.20 386 PHE A N 1
ATOM 2529 C CA . PHE A 1 386 ? 136.013 106.008 165.246 1.00 60.20 386 PHE A CA 1
ATOM 2530 C C . PHE A 1 386 ? 135.577 106.792 164.014 1.00 60.20 386 PHE A C 1
ATOM 2531 O O . PHE A 1 386 ? 134.418 107.211 163.914 1.00 60.20 386 PHE A O 1
ATOM 2539 N N . HIS A 1 387 ? 136.484 106.988 163.058 1.00 60.58 387 HIS A N 1
ATOM 2540 C CA . HIS A 1 387 ? 136.110 107.686 161.834 1.00 60.58 387 HIS A CA 1
ATOM 2541 C C . HIS A 1 387 ? 135.113 106.874 161.019 1.00 60.58 387 HIS A C 1
ATOM 2542 O O . HIS A 1 387 ? 134.141 107.426 160.491 1.00 60.58 387 HIS A O 1
ATOM 2549 N N . MET A 1 388 ? 135.335 105.564 160.903 1.00 57.75 388 MET A N 1
ATOM 2550 C CA . MET A 1 388 ? 134.374 104.719 160.203 1.00 57.75 388 MET A CA 1
ATOM 2551 C C . MET A 1 388 ? 133.017 104.750 160.889 1.00 57.75 388 MET A C 1
ATOM 2552 O O . MET A 1 388 ? 131.980 104.813 160.221 1.00 57.75 388 MET A O 1
ATOM 2557 N N . PHE A 1 389 ? 133.002 104.723 162.223 1.00 51.68 389 PHE A N 1
ATOM 2558 C CA . PHE A 1 389 ? 131.737 104.758 162.949 1.00 51.68 389 PHE A CA 1
ATOM 2559 C C . PHE A 1 389 ? 131.015 106.080 162.739 1.00 51.68 389 PHE A C 1
ATOM 2560 O O . PHE A 1 389 ? 129.797 106.105 162.545 1.00 51.68 389 PHE A O 1
ATOM 2568 N N . ILE A 1 390 ? 131.751 107.189 162.743 1.00 50.08 390 ILE A N 1
ATOM 2569 C CA . ILE A 1 390 ? 131.119 108.493 162.581 1.00 50.08 390 ILE A CA 1
ATOM 2570 C C . ILE A 1 390 ? 130.601 108.673 161.160 1.00 50.08 390 ILE A C 1
ATOM 2571 O O . ILE A 1 390 ? 129.521 109.234 160.948 1.00 50.08 390 ILE A O 1
ATOM 2576 N N . LEU A 1 391 ? 131.345 108.196 160.162 1.00 47.16 391 LEU A N 1
ATOM 2577 C CA . LEU A 1 391 ? 130.857 108.326 158.793 1.00 47.16 391 LEU A CA 1
ATOM 2578 C C . LEU A 1 391 ? 129.692 107.384 158.525 1.00 47.16 391 LEU A C 1
ATOM 2579 O O . LEU A 1 391 ? 128.778 107.730 157.766 1.00 47.16 391 LEU A O 1
ATOM 2584 N N . SER A 1 392 ? 129.677 106.213 159.165 1.00 46.39 392 SER A N 1
ATOM 2585 C CA . SER A 1 392 ? 128.501 105.357 159.088 1.00 46.39 392 SER A CA 1
ATOM 2586 C C . SER A 1 392 ? 127.303 106.003 159.771 1.00 46.39 392 SER A C 1
ATOM 2587 O O . SER A 1 392 ? 126.168 105.845 159.316 1.00 46.39 392 SER A O 1
ATOM 2590 N N . MET A 1 393 ? 127.534 106.743 160.856 1.00 45.50 393 MET A N 1
ATOM 2591 C CA . MET A 1 393 ? 126.432 107.439 161.513 1.00 45.50 393 MET A CA 1
ATOM 2592 C C . MET A 1 393 ? 125.903 108.575 160.650 1.00 45.50 393 MET A C 1
ATOM 2593 O O . MET A 1 393 ? 124.695 108.809 160.604 1.00 45.50 393 MET A O 1
ATOM 2598 N N . VAL A 1 394 ? 126.792 109.292 159.965 1.00 41.66 394 VAL A N 1
ATOM 2599 C CA . VAL A 1 394 ? 126.357 110.322 159.024 1.00 41.66 394 VAL A CA 1
ATOM 2600 C C . VAL A 1 394 ? 125.521 109.701 157.911 1.00 41.66 394 VAL A C 1
ATOM 2601 O O . VAL A 1 394 ? 124.463 110.223 157.532 1.00 41.66 394 VAL A O 1
ATOM 2605 N N . THR A 1 395 ? 125.989 108.572 157.372 1.00 40.72 395 THR A N 1
ATOM 2606 C CA . THR A 1 395 ? 125.248 107.867 156.331 1.00 40.72 395 THR A CA 1
ATOM 2607 C C . THR A 1 395 ? 123.862 107.471 156.817 1.00 40.72 395 THR A C 1
ATOM 2608 O O . THR A 1 395 ? 122.857 107.731 156.145 1.00 40.72 395 THR A O 1
ATOM 2612 N N . VAL A 1 396 ? 123.793 106.831 157.984 1.00 39.15 396 VAL A N 1
ATOM 2613 C CA . VAL A 1 396 ? 122.514 106.380 158.519 1.00 39.15 396 VAL A CA 1
ATOM 2614 C C . VAL A 1 396 ? 121.599 107.565 158.784 1.00 39.15 396 VAL A C 1
ATOM 2615 O O . VAL A 1 396 ? 120.401 107.514 158.492 1.00 39.15 396 VAL A O 1
ATOM 2619 N N . ASP A 1 397 ? 122.149 108.656 159.317 1.00 38.75 397 ASP A N 1
ATOM 2620 C CA . ASP A 1 397 ? 121.346 109.837 159.605 1.00 38.75 397 ASP A CA 1
ATOM 2621 C C . ASP A 1 397 ? 120.717 110.399 158.341 1.00 38.75 397 ASP A C 1
ATOM 2622 O O . ASP A 1 397 ? 119.510 110.665 158.301 1.00 38.75 397 ASP A O 1
ATOM 2627 N N . VAL A 1 398 ? 121.519 110.593 157.293 1.00 37.35 398 VAL A N 1
ATOM 2628 C CA . VAL A 1 398 ? 120.966 111.220 156.098 1.00 37.35 398 VAL A CA 1
ATOM 2629 C C . VAL A 1 398 ? 120.023 110.270 155.373 1.00 37.35 398 VAL A C 1
ATOM 2630 O O . VAL A 1 398 ? 119.024 110.710 154.791 1.00 37.35 398 VAL A O 1
ATOM 2634 N N . ILE A 1 399 ? 120.284 108.961 155.424 1.00 36.92 399 ILE A N 1
ATOM 2635 C CA . ILE A 1 399 ? 119.361 108.013 154.809 1.00 36.92 399 ILE A CA 1
ATOM 2636 C C . ILE A 1 399 ? 118.030 108.008 155.542 1.00 36.92 399 ILE A C 1
ATOM 2637 O O . ILE A 1 399 ? 116.966 107.982 154.919 1.00 36.92 399 ILE A O 1
ATOM 2642 N N . VAL A 1 400 ? 118.062 108.034 156.872 1.00 34.40 400 VAL A N 1
ATOM 2643 C CA . VAL A 1 400 ? 116.825 108.019 157.641 1.00 34.40 400 VAL A CA 1
ATOM 2644 C C . VAL A 1 400 ? 116.042 109.304 157.422 1.00 34.40 400 VAL A C 1
ATOM 2645 O O . VAL A 1 400 ? 114.818 109.279 157.268 1.00 34.40 400 VAL A O 1
ATOM 2649 N N . ALA A 1 401 ? 116.728 110.445 157.395 1.00 33.71 401 ALA A N 1
ATOM 2650 C CA . ALA A 1 401 ? 116.027 111.699 157.159 1.00 33.71 401 ALA A CA 1
ATOM 2651 C C . ALA A 1 401 ? 115.423 111.748 155.763 1.00 33.71 401 ALA A C 1
ATOM 2652 O O . ALA A 1 401 ? 114.320 112.274 155.589 1.00 33.71 401 ALA A O 1
ATOM 2654 N N . ALA A 1 402 ? 116.111 111.193 154.762 1.00 34.01 402 ALA A N 1
ATOM 2655 C CA . ALA A 1 402 ? 115.567 111.191 153.411 1.00 34.01 402 ALA A CA 1
ATOM 2656 C C . ALA A 1 402 ? 114.383 110.244 153.244 1.00 34.01 402 ALA A C 1
ATOM 2657 O O . ALA A 1 402 ? 113.592 110.426 152.316 1.00 34.01 402 ALA A O 1
ATOM 2659 N N . SER A 1 403 ? 114.237 109.246 154.110 1.00 35.65 403 SER A N 1
ATOM 2660 C CA . SER A 1 403 ? 113.218 108.220 153.947 1.00 35.65 403 SER A CA 1
ATOM 2661 C C . SER A 1 403 ? 111.901 108.564 154.632 1.00 35.65 403 SER A C 1
ATOM 2662 O O . SER A 1 403 ? 111.063 107.680 154.813 1.00 35.65 403 SER A O 1
ATOM 2665 N N . ASN A 1 404 ? 111.698 109.820 155.010 1.00 37.96 404 ASN A N 1
ATOM 2666 C CA . ASN A 1 404 ? 110.462 110.249 155.658 1.00 37.96 404 ASN A CA 1
ATOM 2667 C C . ASN A 1 404 ? 109.448 110.654 154.585 1.00 37.96 404 ASN A C 1
ATOM 2668 O O . ASN A 1 404 ? 109.120 111.822 154.386 1.00 37.96 404 ASN A O 1
ATOM 2673 N N . TYR A 1 405 ? 108.942 109.643 153.889 1.00 39.35 405 TYR A N 1
ATOM 2674 C CA . TYR A 1 405 ? 108.094 109.875 152.734 1.00 39.35 405 TYR A CA 1
ATOM 2675 C C . TYR A 1 405 ? 106.659 110.171 153.160 1.00 39.35 405 TYR A C 1
ATOM 2676 O O . TYR A 1 405 ? 106.244 109.895 154.287 1.00 39.35 405 TYR A O 1
ATOM 2685 N N . TYR A 1 406 ? 105.896 110.734 152.231 1.00 39.26 406 TYR A N 1
ATOM 2686 C CA . TYR A 1 406 ? 104.534 111.144 152.531 1.00 39.26 406 TYR A CA 1
ATOM 2687 C C . TYR A 1 406 ? 103.632 109.929 152.699 1.00 39.26 406 TYR A C 1
ATOM 2688 O O . TYR A 1 406 ? 103.596 109.044 151.839 1.00 39.26 406 TYR A O 1
ATOM 2697 N N . LYS A 1 407 ? 102.889 109.896 153.804 1.00 43.63 407 LYS A N 1
ATOM 2698 C CA . LYS A 1 407 ? 102.095 108.735 154.173 1.00 43.63 407 LYS A CA 1
ATOM 2699 C C . LYS A 1 407 ? 100.599 109.003 154.183 1.00 43.63 407 LYS A C 1
ATOM 2700 O O . LYS A 1 407 ? 99.823 108.077 154.431 1.00 43.63 407 LYS A O 1
ATOM 2706 N N . GLY A 1 408 ? 100.170 110.230 153.922 1.00 47.34 408 GLY A N 1
ATOM 2707 C CA . GLY A 1 408 ? 98.761 110.553 153.861 1.00 47.34 408 GLY A CA 1
ATOM 2708 C C . GLY A 1 408 ? 98.411 111.725 154.755 1.00 47.34 408 GLY A C 1
ATOM 2709 O O . GLY A 1 408 ? 99.222 112.227 155.529 1.00 47.34 408 GLY A O 1
ATOM 2710 N N . GLU A 1 409 ? 97.153 112.148 154.634 1.00 53.97 409 GLU A N 1
ATOM 2711 C CA . GLU A 1 409 ? 96.669 113.337 155.319 1.00 53.97 409 GLU A CA 1
ATOM 2712 C C . GLU A 1 409 ? 96.252 113.073 156.759 1.00 53.97 409 GLU A C 1
ATOM 2713 O O . GLU A 1 409 ? 95.564 113.913 157.348 1.00 53.97 409 GLU A O 1
ATOM 2719 N N . ASN A 1 410 ? 96.639 111.942 157.340 1.00 58.92 410 ASN A N 1
ATOM 2720 C CA . ASN A 1 410 ? 96.281 111.606 158.714 1.00 58.92 410 ASN A CA 1
ATOM 2721 C C . ASN A 1 410 ? 97.513 111.193 159.506 1.00 58.92 410 ASN A C 1
ATOM 2722 O O . ASN A 1 410 ? 97.516 110.181 160.212 1.00 58.92 410 ASN A O 1
ATOM 2727 N N . PHE A 1 411 ? 98.580 111.978 159.394 1.00 57.80 411 PHE A N 1
ATOM 2728 C CA . PHE A 1 411 ? 99.776 111.798 160.200 1.00 57.80 411 PHE A CA 1
ATOM 2729 C C . PHE A 1 411 ? 100.269 113.170 160.637 1.00 57.80 411 PHE A C 1
ATOM 2730 O O . PHE A 1 411 ? 99.704 114.203 160.269 1.00 57.80 411 PHE A O 1
ATOM 2738 N N . ARG A 1 412 ? 101.335 113.180 161.435 1.00 58.52 412 ARG A N 1
ATOM 2739 C CA . ARG A 1 412 ? 101.763 114.412 162.090 1.00 58.52 412 ARG A CA 1
ATOM 2740 C C . ARG A 1 412 ? 102.943 115.073 161.381 1.00 58.52 412 ARG A C 1
ATOM 2741 O O . ARG A 1 412 ? 102.857 116.241 160.987 1.00 58.52 412 ARG A O 1
ATOM 2749 N N . ARG A 1 413 ? 104.049 114.342 161.227 1.00 49.70 413 ARG A N 1
ATOM 2750 C CA . ARG A 1 413 ? 105.292 114.852 160.647 1.00 49.70 413 ARG A CA 1
ATOM 2751 C C . ARG A 1 413 ? 105.925 115.957 161.489 1.00 49.70 413 ARG A C 1
ATOM 2752 O O . ARG A 1 413 ? 106.708 116.762 160.973 1.00 49.70 413 ARG A O 1
ATOM 2760 N N . GLN A 1 414 ? 105.612 116.018 162.782 1.00 54.76 414 GLN A N 1
ATOM 2761 C CA . GLN A 1 414 ? 106.123 117.079 163.641 1.00 54.76 414 GLN A CA 1
ATOM 2762 C C . GLN A 1 414 ? 106.965 116.559 164.797 1.00 54.76 414 GLN A C 1
ATOM 2763 O O . GLN A 1 414 ? 108.070 117.063 165.024 1.00 54.76 414 GLN A O 1
ATOM 2769 N N . TYR A 1 415 ? 106.477 115.566 165.539 1.00 52.87 415 TYR A N 1
ATOM 2770 C CA . TYR A 1 415 ? 107.179 115.035 166.702 1.00 52.87 415 TYR A CA 1
ATOM 2771 C C . TYR A 1 415 ? 107.320 113.521 166.612 1.00 52.87 415 TYR A C 1
ATOM 2772 O O . TYR A 1 415 ? 107.387 112.837 167.635 1.00 52.87 415 TYR A O 1
ATOM 2781 N N . ASP A 1 416 ? 107.383 112.987 165.397 1.00 48.32 416 ASP A N 1
ATOM 2782 C CA . ASP A 1 416 ? 107.326 111.551 165.169 1.00 48.32 416 ASP A CA 1
ATOM 2783 C C . ASP A 1 416 ? 108.686 110.905 165.422 1.00 48.32 416 ASP A C 1
ATOM 2784 O O . ASP A 1 416 ? 109.591 111.498 166.011 1.00 48.32 416 ASP A O 1
ATOM 2789 N N . GLU A 1 417 ? 108.829 109.656 164.974 1.00 46.46 417 GLU A N 1
ATOM 2790 C CA . GLU A 1 417 ? 110.055 108.902 165.202 1.00 46.46 417 GLU A CA 1
ATOM 2791 C C . GLU A 1 417 ? 111.217 109.431 164.373 1.00 46.46 417 GLU A C 1
ATOM 2792 O O . GLU A 1 417 ? 112.378 109.262 164.762 1.00 46.46 417 GLU A O 1
ATOM 2797 N N . PHE A 1 418 ? 110.936 110.056 163.230 1.00 40.07 418 PHE A N 1
ATOM 2798 C CA . PHE A 1 418 ? 112.006 110.675 162.459 1.00 40.07 418 PHE A CA 1
ATOM 2799 C C . PHE A 1 418 ? 112.590 111.866 163.201 1.00 40.07 418 PHE A C 1
ATOM 2800 O O . PHE A 1 418 ? 113.805 112.082 163.179 1.00 40.07 418 PHE A O 1
ATOM 2808 N N . TYR A 1 419 ? 111.741 112.635 163.884 1.00 42.60 419 TYR A N 1
ATOM 2809 C CA . TYR A 1 419 ? 112.234 113.739 164.699 1.00 42.60 419 TYR A CA 1
ATOM 2810 C C . TYR A 1 419 ? 113.104 113.238 165.841 1.00 42.60 419 TYR A C 1
ATOM 2811 O O . TYR A 1 419 ? 114.123 113.853 166.171 1.00 42.60 419 TYR A O 1
ATOM 2820 N N . LEU A 1 420 ? 112.725 112.120 166.458 1.00 41.55 420 LEU A N 1
ATOM 2821 C CA . LEU A 1 420 ? 113.526 111.595 167.557 1.00 41.55 420 LEU A CA 1
ATOM 2822 C C . LEU A 1 420 ? 114.848 111.033 167.056 1.00 41.55 420 LEU A C 1
ATOM 2823 O O . LEU A 1 420 ? 115.883 111.188 167.713 1.00 41.55 420 LEU A O 1
ATOM 2828 N N . ALA A 1 421 ? 114.839 110.388 165.890 1.00 40.76 421 ALA A N 1
ATOM 2829 C CA . ALA A 1 421 ? 116.095 109.965 165.282 1.00 40.76 421 ALA A CA 1
ATOM 2830 C C . ALA A 1 421 ? 116.988 111.162 164.984 1.00 40.76 421 ALA A C 1
ATOM 2831 O O . ALA A 1 421 ? 118.205 111.112 165.199 1.00 40.76 421 ALA A O 1
ATOM 2833 N N . GLU A 1 422 ? 116.396 112.254 164.496 1.00 40.19 422 GLU A N 1
ATOM 2834 C CA . GLU A 1 422 ? 117.168 113.458 164.211 1.00 40.19 422 GLU A CA 1
ATOM 2835 C C . GLU A 1 422 ? 117.764 114.047 165.479 1.00 40.19 422 GLU A C 1
ATOM 2836 O O . GLU A 1 422 ? 118.921 114.476 165.486 1.00 40.19 422 GLU A O 1
ATOM 2842 N N . VAL A 1 423 ? 116.978 114.099 166.556 1.00 40.49 423 VAL A N 1
ATOM 2843 C CA . VAL A 1 423 ? 117.496 114.538 167.849 1.00 40.49 423 VAL A CA 1
ATOM 2844 C C . VAL A 1 423 ? 118.674 113.672 168.269 1.00 40.49 423 VAL A C 1
ATOM 2845 O O . VAL A 1 423 ? 119.710 114.177 168.715 1.00 40.49 423 VAL A O 1
ATOM 2849 N N . ALA A 1 424 ? 118.527 112.353 168.147 1.00 39.65 424 ALA A N 1
ATOM 2850 C CA . ALA A 1 424 ? 119.585 111.447 168.578 1.00 39.65 424 ALA A CA 1
ATOM 2851 C C . ALA A 1 424 ? 120.869 111.690 167.799 1.00 39.65 424 ALA A C 1
ATOM 2852 O O . ALA A 1 424 ? 121.955 111.775 168.382 1.00 39.65 424 ALA A O 1
ATOM 2854 N N . PHE A 1 425 ? 120.766 111.823 166.476 1.00 39.46 425 PHE A N 1
ATOM 2855 C CA . PHE A 1 425 ? 121.969 112.032 165.674 1.00 39.46 425 PHE A CA 1
ATOM 2856 C C . PHE A 1 425 ? 122.576 113.408 165.920 1.00 39.46 425 PHE A C 1
ATOM 2857 O O . PHE A 1 425 ? 123.803 113.555 165.934 1.00 39.46 425 PHE A O 1
ATOM 2865 N N . THR A 1 426 ? 121.743 114.427 166.118 1.00 40.16 426 THR A N 1
ATOM 2866 C CA . THR A 1 426 ? 122.263 115.746 166.453 1.00 40.16 426 THR A CA 1
ATOM 2867 C C . THR A 1 426 ? 123.040 115.705 167.760 1.00 40.16 426 THR A C 1
ATOM 2868 O O . THR A 1 426 ? 124.133 116.269 167.863 1.00 40.16 426 THR A O 1
ATOM 2872 N N . VAL A 1 427 ? 122.494 115.028 168.772 1.00 40.64 427 VAL A N 1
ATOM 2873 C CA . VAL A 1 427 ? 123.201 114.891 170.042 1.00 40.64 427 VAL A CA 1
ATOM 2874 C C . VAL A 1 427 ? 124.501 114.123 169.846 1.00 40.64 427 VAL A C 1
ATOM 2875 O O . VAL A 1 427 ? 125.532 114.458 170.436 1.00 40.64 427 VAL A O 1
ATOM 2879 N N . LEU A 1 428 ? 124.481 113.100 168.992 1.00 41.68 428 LEU A N 1
ATOM 2880 C CA . LEU A 1 428 ? 125.680 112.307 168.751 1.00 41.68 428 LEU A CA 1
ATOM 2881 C C . LEU A 1 428 ? 126.793 113.153 168.143 1.00 41.68 428 LEU A C 1
ATOM 2882 O O . LEU A 1 428 ? 127.944 113.106 168.591 1.00 41.68 428 LEU A O 1
ATOM 2887 N N . PHE A 1 429 ? 126.471 113.935 167.118 1.00 41.04 429 PHE A N 1
ATOM 2888 C CA . PHE A 1 429 ? 127.514 114.718 166.467 1.00 41.04 429 PHE A CA 1
ATOM 2889 C C . PHE A 1 429 ? 127.932 115.922 167.305 1.00 41.04 429 PHE A C 1
ATOM 2890 O O . PHE A 1 429 ? 129.091 116.345 167.234 1.00 41.04 429 PHE A O 1
ATOM 2898 N N . ASP A 1 430 ? 127.030 116.457 168.132 1.00 42.11 430 ASP A N 1
ATOM 2899 C CA . ASP A 1 430 ? 127.440 117.445 169.123 1.00 42.11 430 ASP A CA 1
ATOM 2900 C C . ASP A 1 430 ? 128.425 116.845 170.117 1.00 42.11 430 ASP A C 1
ATOM 2901 O O . ASP A 1 430 ? 129.388 117.505 170.522 1.00 42.11 430 ASP A O 1
ATOM 2906 N N . LEU A 1 431 ? 128.212 115.589 170.514 1.00 44.32 431 LEU A N 1
ATOM 2907 C CA . LEU A 1 431 ? 129.163 114.934 171.405 1.00 44.32 431 LEU A CA 1
ATOM 2908 C C . LEU A 1 431 ? 130.498 114.705 170.716 1.00 44.32 431 LEU A C 1
ATOM 2909 O O . LEU A 1 431 ? 131.553 114.857 171.336 1.00 44.32 431 LEU A O 1
ATOM 2914 N N . GLU A 1 432 ? 130.472 114.323 169.440 1.00 47.79 432 GLU A N 1
ATOM 2915 C CA . GLU A 1 432 ? 131.720 114.158 168.700 1.00 47.79 432 GLU A CA 1
ATOM 2916 C C . GLU A 1 432 ? 132.498 115.466 168.632 1.00 47.79 432 GLU A C 1
ATOM 2917 O O . GLU A 1 432 ? 133.718 115.483 168.835 1.00 47.79 432 GLU A O 1
ATOM 2923 N N . ALA A 1 433 ? 131.810 116.575 168.347 1.00 47.52 433 ALA A N 1
ATOM 2924 C CA . ALA A 1 433 ? 132.490 117.866 168.291 1.00 47.52 433 ALA A CA 1
ATOM 2925 C C . ALA A 1 433 ? 133.033 118.268 169.656 1.00 47.52 433 ALA A C 1
ATOM 2926 O O . ALA A 1 433 ? 134.165 118.757 169.762 1.00 47.52 433 ALA A O 1
ATOM 2928 N N . LEU A 1 434 ? 132.238 118.082 170.712 1.00 49.45 434 LEU A N 1
ATOM 2929 C CA . LEU A 1 434 ? 132.725 118.364 172.058 1.00 49.45 434 LEU A CA 1
ATOM 2930 C C . LEU A 1 434 ? 133.970 117.555 172.371 1.00 49.45 434 LEU A C 1
ATOM 2931 O O . LEU A 1 434 ? 134.926 118.074 172.952 1.00 49.45 434 LEU A O 1
ATOM 2936 N N . LEU A 1 435 ? 133.969 116.276 172.000 1.00 53.85 435 LEU A N 1
ATOM 2937 C CA . LEU A 1 435 ? 135.104 115.409 172.284 1.00 53.85 435 LEU A CA 1
ATOM 2938 C C . LEU A 1 435 ? 136.341 115.849 171.514 1.00 53.85 435 LEU A C 1
ATOM 2939 O O . LEU A 1 435 ? 137.449 115.865 172.061 1.00 53.85 435 LEU A O 1
ATOM 2944 N N . LYS A 1 436 ? 136.177 116.210 170.242 1.00 53.45 436 LYS A N 1
ATOM 2945 C CA . LYS A 1 436 ? 137.324 116.677 169.471 1.00 53.45 436 LYS A CA 1
ATOM 2946 C C . LYS A 1 436 ? 137.894 117.955 170.064 1.00 53.45 436 LYS A C 1
ATOM 2947 O O . LYS A 1 436 ? 139.116 118.138 170.102 1.00 53.45 436 LYS A O 1
ATOM 2953 N N . ILE A 1 437 ? 137.026 118.848 170.540 1.00 53.74 437 ILE A N 1
ATOM 2954 C CA . ILE A 1 437 ? 137.495 120.070 171.189 1.00 53.74 437 ILE A CA 1
ATOM 2955 C C . ILE A 1 437 ? 138.244 119.735 172.474 1.00 53.74 437 ILE A C 1
ATOM 2956 O O . ILE A 1 437 ? 139.343 120.239 172.727 1.00 53.74 437 ILE A O 1
ATOM 2961 N N . TRP A 1 438 ? 137.659 118.874 173.302 1.00 59.07 438 TRP A N 1
ATOM 2962 C CA . TRP A 1 438 ? 138.266 118.503 174.571 1.00 59.07 438 TRP A CA 1
ATOM 2963 C C . TRP A 1 438 ? 139.554 117.717 174.383 1.00 59.07 438 TRP A C 1
ATOM 2964 O O . TRP A 1 438 ? 140.338 117.600 175.328 1.00 59.07 438 TRP A O 1
ATOM 2975 N N . CYS A 1 439 ? 139.790 117.177 173.191 1.00 61.23 439 CYS A N 1
ATOM 2976 C CA . CYS A 1 439 ? 141.059 116.511 172.925 1.00 61.23 439 CYS A CA 1
ATOM 2977 C C . CYS A 1 439 ? 142.108 117.453 172.348 1.00 61.23 439 CYS A C 1
ATOM 2978 O O . CYS A 1 439 ? 143.232 117.507 172.854 1.00 61.23 439 CYS A O 1
ATOM 2981 N N . LEU A 1 440 ? 141.764 118.203 171.305 1.00 58.62 440 LEU A N 1
ATOM 2982 C CA . LEU A 1 440 ? 142.726 119.007 170.565 1.00 58.62 440 LEU A CA 1
ATOM 2983 C C . LEU A 1 440 ? 142.770 120.456 171.020 1.00 58.62 440 LEU A C 1
ATOM 2984 O O . LEU A 1 440 ? 143.396 121.283 170.352 1.00 58.62 440 LEU A O 1
ATOM 2989 N N . GLY A 1 441 ? 142.115 120.793 172.122 1.00 56.79 441 GLY A N 1
ATOM 2990 C CA . GLY A 1 441 ? 141.929 122.191 172.454 1.00 56.79 441 GLY A CA 1
ATOM 2991 C C . GLY A 1 441 ? 140.975 122.839 171.473 1.00 56.79 441 GLY A C 1
ATOM 2992 O O . GLY A 1 441 ? 140.575 122.207 170.494 1.00 56.79 441 GLY A O 1
ATOM 2993 N N . PHE A 1 442 ? 140.591 124.091 171.707 1.00 56.74 442 PHE A N 1
ATOM 2994 C CA . PHE A 1 442 ? 139.624 124.695 170.801 1.00 56.74 442 PHE A CA 1
ATOM 2995 C C . PHE A 1 442 ? 140.283 125.240 169.543 1.00 56.74 442 PHE A C 1
ATOM 2996 O O . PHE A 1 442 ? 139.817 124.962 168.435 1.00 56.74 442 PHE A O 1
ATOM 3004 N N . THR A 1 443 ? 141.347 126.034 169.687 1.00 58.11 443 THR A N 1
ATOM 3005 C CA . THR A 1 443 ? 141.941 126.673 168.518 1.00 58.11 443 THR A CA 1
ATOM 3006 C C . THR A 1 443 ? 142.536 125.645 167.564 1.00 58.11 443 THR A C 1
ATOM 3007 O O . THR A 1 443 ? 142.394 125.771 166.341 1.00 58.11 443 THR A O 1
ATOM 3011 N N . GLY A 1 444 ? 143.203 124.622 168.103 1.00 57.24 444 GLY A N 1
ATOM 3012 C CA . GLY A 1 444 ? 143.709 123.551 167.262 1.00 57.24 444 GLY A CA 1
ATOM 3013 C C . GLY A 1 444 ? 142.606 122.780 166.567 1.00 57.24 444 GLY A C 1
ATOM 3014 O O . GLY A 1 444 ? 142.816 122.218 165.489 1.00 57.24 444 GLY A O 1
ATOM 3015 N N . TYR A 1 445 ? 141.419 122.736 167.173 1.00 53.70 445 TYR A N 1
ATOM 3016 C CA . TYR A 1 445 ? 140.255 122.179 166.495 1.00 53.70 445 TYR A CA 1
ATOM 3017 C C . TYR A 1 445 ? 139.829 123.075 165.342 1.00 53.70 445 TYR A C 1
ATOM 3018 O O . TYR A 1 445 ? 139.809 122.652 164.181 1.00 53.70 445 TYR A O 1
ATOM 3027 N N . ILE A 1 446 ? 139.515 124.335 165.647 1.00 53.56 446 ILE A N 1
ATOM 3028 C CA . ILE A 1 446 ? 138.907 125.239 164.680 1.00 53.56 446 ILE A CA 1
ATOM 3029 C C . ILE A 1 446 ? 139.848 125.635 163.556 1.00 53.56 446 ILE A C 1
ATOM 3030 O O . ILE A 1 446 ? 139.391 126.147 162.533 1.00 53.56 446 ILE A O 1
ATOM 3035 N N . SER A 1 447 ? 141.148 125.404 163.703 1.00 55.17 447 SER A N 1
ATOM 3036 C CA . SER A 1 447 ? 142.055 125.750 162.619 1.00 55.17 447 SER A CA 1
ATOM 3037 C C . SER A 1 447 ? 141.946 124.816 161.419 1.00 55.17 447 SER A C 1
ATOM 3038 O O . SER A 1 447 ? 142.485 125.141 160.357 1.00 55.17 447 SER A O 1
ATOM 3041 N N . SER A 1 448 ? 141.253 123.684 161.549 1.00 53.62 448 SER A N 1
ATOM 3042 C CA . SER A 1 448 ? 141.334 122.635 160.539 1.00 53.62 448 SER A CA 1
ATOM 3043 C C . SER A 1 448 ? 140.665 123.001 159.221 1.00 53.62 448 SER A C 1
ATOM 3044 O O . SER A 1 448 ? 140.935 122.342 158.211 1.00 53.62 448 SER A O 1
ATOM 3047 N N . SER A 1 449 ? 139.769 123.989 159.216 1.00 52.16 449 SER A N 1
ATOM 3048 C CA . SER A 1 449 ? 139.083 124.460 158.013 1.00 52.16 449 SER A CA 1
ATOM 3049 C C . SER A 1 449 ? 138.125 123.416 157.454 1.00 52.16 449 SER A C 1
ATOM 3050 O O . SER A 1 449 ? 137.376 123.692 156.515 1.00 52.16 449 SER A O 1
ATOM 3053 N N . LEU A 1 450 ? 138.146 122.218 158.027 1.00 49.14 450 LEU A N 1
ATOM 3054 C CA . LEU A 1 450 ? 137.080 121.243 157.884 1.00 49.14 450 LEU A CA 1
ATOM 3055 C C . LEU A 1 450 ? 136.315 121.053 159.175 1.00 49.14 450 LEU A C 1
ATOM 3056 O O . LEU A 1 450 ? 135.123 120.751 159.138 1.00 49.14 450 LEU A O 1
ATOM 3061 N N . HIS A 1 451 ? 136.982 121.243 160.314 1.00 49.57 451 HIS A N 1
ATOM 3062 C CA . HIS A 1 451 ? 136.286 121.377 161.582 1.00 49.57 451 HIS A CA 1
ATOM 3063 C C . HIS A 1 451 ? 135.455 122.648 161.647 1.00 49.57 451 HIS A C 1
ATOM 3064 O O . HIS A 1 451 ? 134.511 122.708 162.434 1.00 49.57 451 HIS A O 1
ATOM 3071 N N . LYS A 1 452 ? 135.785 123.669 160.855 1.00 46.95 452 LYS A N 1
ATOM 3072 C CA . LYS A 1 452 ? 134.927 124.848 160.801 1.00 46.95 452 LYS A CA 1
ATOM 3073 C C . LYS A 1 452 ? 133.574 124.508 160.196 1.00 46.95 452 LYS A C 1
ATOM 3074 O O . LYS A 1 452 ? 132.532 124.914 160.722 1.00 46.95 452 LYS A O 1
ATOM 3080 N N . PHE A 1 453 ? 133.572 123.754 159.097 1.00 40.73 453 PHE A N 1
ATOM 3081 C CA . PHE A 1 453 ? 132.322 123.305 158.497 1.00 40.73 453 PHE A CA 1
ATOM 3082 C C . PHE A 1 453 ? 131.569 122.365 159.431 1.00 40.73 453 PHE A C 1
ATOM 3083 O O . PHE A 1 453 ? 130.339 122.418 159.513 1.00 40.73 453 PHE A O 1
ATOM 3091 N N . GLU A 1 454 ? 132.290 121.518 160.168 1.00 43.70 454 GLU A N 1
ATOM 3092 C CA . GLU A 1 454 ? 131.630 120.592 161.083 1.00 43.70 454 GLU A CA 1
ATOM 3093 C C . GLU A 1 454 ? 131.030 121.320 162.279 1.00 43.70 454 GLU A C 1
ATOM 3094 O O . GLU A 1 454 ? 129.966 120.938 162.771 1.00 43.70 454 GLU A O 1
ATOM 3100 N N . LEU A 1 455 ? 131.684 122.380 162.752 1.00 40.26 455 LEU A N 1
ATOM 3101 C CA . LEU A 1 455 ? 131.107 123.178 163.827 1.00 40.26 455 LEU A CA 1
ATOM 3102 C C . LEU A 1 455 ? 129.907 123.975 163.331 1.00 40.26 455 LEU A C 1
ATOM 3103 O O . LEU A 1 455 ? 128.908 124.124 164.047 1.00 40.26 455 LEU A O 1
ATOM 3108 N N . LEU A 1 456 ? 129.996 124.504 162.109 1.00 37.73 456 LEU A N 1
ATOM 3109 C CA . LEU A 1 456 ? 128.843 125.137 161.483 1.00 37.73 456 LEU A CA 1
ATOM 3110 C C . LEU A 1 456 ? 127.666 124.174 161.405 1.00 37.73 456 LEU A C 1
ATOM 3111 O O . LEU A 1 456 ? 126.525 124.551 161.694 1.00 37.73 456 LEU A O 1
ATOM 3116 N N . LEU A 1 457 ? 127.926 122.922 161.030 1.00 35.79 457 LEU A N 1
ATOM 3117 C CA . LEU A 1 457 ? 126.862 121.928 160.984 1.00 35.79 457 LEU A CA 1
ATOM 3118 C C . LEU A 1 457 ? 126.318 121.631 162.373 1.00 35.79 457 LEU A C 1
ATOM 3119 O O . LEU A 1 457 ? 125.108 121.482 162.544 1.00 35.79 457 LEU A O 1
ATOM 3124 N N . VAL A 1 458 ? 127.193 121.530 163.374 1.00 37.09 458 VAL A N 1
ATOM 3125 C CA . VAL A 1 458 ? 126.742 121.256 164.737 1.00 37.09 458 VAL A CA 1
ATOM 3126 C C . VAL A 1 458 ? 125.778 122.337 165.207 1.00 37.09 458 VAL A C 1
ATOM 3127 O O . VAL A 1 458 ? 124.679 122.049 165.696 1.00 37.09 458 VAL A O 1
ATOM 3131 N N . ILE A 1 459 ? 126.158 123.600 165.028 1.00 36.06 459 ILE A N 1
ATOM 3132 C CA . ILE A 1 459 ? 125.305 124.704 165.464 1.00 36.06 459 ILE A CA 1
ATOM 3133 C C . ILE A 1 459 ? 124.006 124.731 164.668 1.00 36.06 459 ILE A C 1
ATOM 3134 O O . ILE A 1 459 ? 122.908 124.843 165.235 1.00 36.06 459 ILE A O 1
ATOM 3139 N N . GLY A 1 460 ? 124.108 124.632 163.340 1.00 33.79 460 GLY A N 1
ATOM 3140 C CA . GLY A 1 460 ? 122.921 124.715 162.512 1.00 33.79 460 GLY A CA 1
ATOM 3141 C C . GLY A 1 460 ? 121.939 123.592 162.769 1.00 33.79 460 GLY A C 1
ATOM 3142 O O . GLY A 1 460 ? 120.733 123.813 162.804 1.00 33.79 460 GLY A O 1
ATOM 3143 N N . THR A 1 461 ? 122.440 122.375 162.985 1.00 34.96 461 THR A N 1
ATOM 3144 C CA . THR A 1 461 ? 121.548 121.248 163.218 1.00 34.96 461 THR A CA 1
ATOM 3145 C C . THR A 1 461 ? 120.992 121.249 164.631 1.00 34.96 461 THR A C 1
ATOM 3146 O O . THR A 1 461 ? 119.877 120.762 164.853 1.00 34.96 461 THR A O 1
ATOM 3150 N N . THR A 1 462 ? 121.736 121.788 165.601 1.00 35.66 462 THR A N 1
ATOM 3151 C CA . THR A 1 462 ? 121.166 121.929 166.931 1.00 35.66 462 THR A CA 1
ATOM 3152 C C . THR A 1 462 ? 120.021 122.931 166.922 1.00 35.66 462 THR A C 1
ATOM 3153 O O . THR A 1 462 ? 118.971 122.685 167.521 1.00 35.66 462 THR A O 1
ATOM 3157 N N . LEU A 1 463 ? 120.198 124.059 166.234 1.00 35.44 463 LEU A N 1
ATOM 3158 C CA . LEU A 1 463 ? 119.080 124.976 166.051 1.00 35.44 463 LEU A CA 1
ATOM 3159 C C . LEU A 1 463 ? 117.964 124.333 165.247 1.00 35.44 463 LEU A C 1
ATOM 3160 O O . LEU A 1 463 ? 116.782 124.589 165.499 1.00 35.44 463 LEU A O 1
ATOM 3165 N N . HIS A 1 464 ? 118.324 123.497 164.278 1.00 34.53 464 HIS A N 1
ATOM 3166 C CA . HIS A 1 464 ? 117.336 122.820 163.457 1.00 34.53 464 HIS A CA 1
ATOM 3167 C C . HIS A 1 464 ? 116.430 121.937 164.297 1.00 34.53 464 HIS A C 1
ATOM 3168 O O . HIS A 1 464 ? 115.215 121.903 164.086 1.00 34.53 464 HIS A O 1
ATOM 3175 N N . VAL A 1 465 ? 116.999 121.230 165.272 1.00 38.57 465 VAL A N 1
ATOM 3176 C CA . VAL A 1 465 ? 116.216 120.260 166.031 1.00 38.57 465 VAL A CA 1
ATOM 3177 C C . VAL A 1 465 ? 115.271 120.898 167.040 1.00 38.57 465 VAL A C 1
ATOM 3178 O O . VAL A 1 465 ? 114.365 120.217 167.535 1.00 38.57 465 VAL A O 1
ATOM 3182 N N . TYR A 1 466 ? 115.440 122.178 167.350 1.00 43.65 466 TYR A N 1
ATOM 3183 C CA . TYR A 1 466 ? 114.476 122.891 168.177 1.00 43.65 466 TYR A CA 1
ATOM 3184 C C . TYR A 1 466 ? 113.109 122.851 167.503 1.00 43.65 466 TYR A C 1
ATOM 3185 O O . TYR A 1 466 ? 112.986 123.291 166.353 1.00 43.65 466 TYR A O 1
ATOM 3194 N N . PRO A 1 467 ? 112.063 122.371 168.176 1.00 45.79 467 PRO A N 1
ATOM 3195 C CA . PRO A 1 467 ? 110.858 121.944 167.451 1.00 45.79 467 PRO A CA 1
ATOM 3196 C C . PRO A 1 467 ? 109.976 123.087 166.979 1.00 45.79 467 PRO A C 1
ATOM 3197 O O . PRO A 1 467 ? 108.749 123.027 167.079 1.00 45.79 467 PRO A O 1
ATOM 3201 N N . ASP A 1 468 ? 110.608 124.126 166.450 1.00 44.73 468 ASP A N 1
ATOM 3202 C CA . ASP A 1 468 ? 109.950 125.173 165.683 1.00 44.73 468 ASP A CA 1
ATOM 3203 C C . ASP A 1 468 ? 110.751 125.544 164.453 1.00 44.73 468 ASP A C 1
ATOM 3204 O O . ASP A 1 468 ? 110.248 126.290 163.610 1.00 44.73 468 ASP A O 1
ATOM 3209 N N . LEU A 1 469 ? 111.988 125.067 164.340 1.00 37.70 469 LEU A N 1
ATOM 3210 C CA . LEU A 1 469 ? 112.808 125.193 163.148 1.00 37.70 469 LEU A CA 1
ATOM 3211 C C . LEU A 1 469 ? 113.065 123.839 162.502 1.00 37.70 469 LEU A C 1
ATOM 3212 O O . LEU A 1 469 ? 113.998 123.704 161.709 1.00 37.70 469 LEU A O 1
ATOM 3217 N N . TYR A 1 470 ? 112.241 122.858 162.842 1.00 36.29 470 TYR A N 1
ATOM 3218 C CA . TYR A 1 470 ? 112.325 121.550 162.227 1.00 36.29 470 TYR A CA 1
ATOM 3219 C C . TYR A 1 470 ? 111.626 121.701 160.877 1.00 36.29 470 TYR A C 1
ATOM 3220 O O . TYR A 1 470 ? 110.605 122.384 160.787 1.00 36.29 470 TYR A O 1
ATOM 3229 N N . HIS A 1 471 ? 112.171 121.084 159.833 1.00 31.87 471 HIS A N 1
ATOM 3230 C CA . HIS A 1 471 ? 111.586 121.164 158.488 1.00 31.87 471 HIS A CA 1
ATOM 3231 C C . HIS A 1 471 ? 111.363 122.588 157.954 1.00 31.87 471 HIS A C 1
ATOM 3232 O O . HIS A 1 471 ? 110.302 122.926 157.436 1.00 31.87 471 HIS A O 1
ATOM 3239 N N . SER A 1 472 ? 112.394 123.404 158.126 1.00 32.13 472 SER A N 1
ATOM 3240 C CA . SER A 1 472 ? 112.478 124.789 157.707 1.00 32.13 472 SER A CA 1
ATOM 3241 C C . SER A 1 472 ? 113.759 124.936 156.900 1.00 32.13 472 SER A C 1
ATOM 3242 O O . SER A 1 472 ? 114.369 123.940 156.505 1.00 32.13 472 SER A O 1
ATOM 3245 N N . GLN A 1 473 ? 114.179 126.178 156.666 1.00 31.70 473 GLN A N 1
ATOM 3246 C CA . GLN A 1 473 ? 115.444 126.402 155.977 1.00 31.70 473 GLN A CA 1
ATOM 3247 C C . GLN A 1 473 ? 116.612 125.817 156.760 1.00 31.70 473 GLN A C 1
ATOM 3248 O O . GLN A 1 473 ? 117.634 125.449 156.172 1.00 31.70 473 GLN A O 1
ATOM 3254 N N . PHE A 1 474 ? 116.465 125.684 158.078 1.00 32.41 474 PHE A N 1
ATOM 3255 C CA . PHE A 1 474 ? 117.508 125.073 158.889 1.00 32.41 474 PHE A CA 1
ATOM 3256 C C . PHE A 1 474 ? 117.763 123.621 158.518 1.00 32.41 474 PHE A C 1
ATOM 3257 O O . PHE A 1 474 ? 118.843 123.100 158.816 1.00 32.41 474 PHE A O 1
ATOM 3265 N N . THR A 1 475 ? 116.808 122.957 157.862 1.00 30.02 475 THR A N 1
ATOM 3266 C CA . THR A 1 475 ? 117.059 121.602 157.384 1.00 30.02 475 THR A CA 1
ATOM 3267 C C . THR A 1 475 ? 118.248 121.558 156.435 1.00 30.02 475 THR A C 1
ATOM 3268 O O . THR A 1 475 ? 118.900 120.515 156.311 1.00 30.02 475 THR A O 1
ATOM 3272 N N . TYR A 1 476 ? 118.561 122.678 155.778 1.00 28.04 476 TYR A N 1
ATOM 3273 C CA . TYR A 1 476 ? 119.750 122.726 154.937 1.00 28.04 476 TYR A CA 1
ATOM 3274 C C . TYR A 1 476 ? 120.990 122.266 155.682 1.00 28.04 476 TYR A C 1
ATOM 3275 O O . TYR A 1 476 ? 121.874 121.648 155.086 1.00 28.04 476 TYR A O 1
ATOM 3284 N N . PHE A 1 477 ? 121.078 122.551 156.980 1.00 30.53 477 PHE A N 1
ATOM 3285 C CA . PHE A 1 477 ? 122.236 122.098 157.738 1.00 30.53 477 PHE A CA 1
ATOM 3286 C C . PHE A 1 477 ? 122.259 120.582 157.832 1.00 30.53 477 PHE A C 1
ATOM 3287 O O . PHE A 1 477 ? 123.284 119.948 157.560 1.00 30.53 477 PHE A O 1
ATOM 3295 N N . GLN A 1 478 ? 121.119 119.982 158.168 1.00 31.16 478 GLN A N 1
ATOM 3296 C CA . GLN A 1 478 ? 121.067 118.537 158.324 1.00 31.16 478 GLN A CA 1
ATOM 3297 C C . GLN A 1 478 ? 121.471 117.831 157.037 1.00 31.16 478 GLN A C 1
ATOM 3298 O O . GLN A 1 478 ? 122.421 117.041 157.022 1.00 31.16 478 GLN A O 1
ATOM 3304 N N . VAL A 1 479 ? 120.783 118.131 155.935 1.00 29.24 479 VAL A N 1
ATOM 3305 C CA . VAL A 1 479 ? 121.099 117.500 154.665 1.00 29.24 479 VAL A CA 1
ATOM 3306 C C . VAL A 1 479 ? 122.495 117.839 154.179 1.00 29.24 479 VAL A C 1
ATOM 3307 O O . VAL A 1 479 ? 122.973 117.212 153.237 1.00 29.24 479 VAL A O 1
ATOM 3311 N N . LEU A 1 480 ? 123.171 118.806 154.800 1.00 31.42 480 LEU A N 1
ATOM 3312 C CA . LEU A 1 480 ? 124.536 119.092 154.384 1.00 31.42 480 LEU A CA 1
ATOM 3313 C C . LEU A 1 480 ? 125.550 118.133 154.981 1.00 31.42 480 LEU A C 1
ATOM 3314 O O . LEU A 1 480 ? 126.685 118.087 154.496 1.00 31.42 480 LEU A O 1
ATOM 3319 N N . ARG A 1 481 ? 125.169 117.354 155.994 1.00 34.86 481 ARG A N 1
ATOM 3320 C CA . ARG A 1 481 ? 126.134 116.472 156.636 1.00 34.86 481 ARG A CA 1
ATOM 3321 C C . ARG A 1 481 ? 126.709 115.441 155.675 1.00 34.86 481 ARG A C 1
ATOM 3322 O O . ARG A 1 481 ? 127.818 114.953 155.906 1.00 34.86 481 ARG A O 1
ATOM 3330 N N . VAL A 1 482 ? 126.003 115.127 154.585 1.00 35.23 482 VAL A N 1
ATOM 3331 C CA . VAL A 1 482 ? 126.524 114.181 153.607 1.00 35.23 482 VAL A CA 1
ATOM 3332 C C . VAL A 1 482 ? 127.848 114.647 153.023 1.00 35.23 482 VAL A C 1
ATOM 3333 O O . VAL A 1 482 ? 128.621 113.823 152.527 1.00 35.23 482 VAL A O 1
ATOM 3337 N N . VAL A 1 483 ? 128.136 115.951 153.071 1.00 37.03 483 VAL A N 1
ATOM 3338 C CA . VAL A 1 483 ? 129.414 116.437 152.562 1.00 37.03 483 VAL A CA 1
ATOM 3339 C C . VAL A 1 483 ? 130.570 115.790 153.309 1.00 37.03 483 VAL A C 1
ATOM 3340 O O . VAL A 1 483 ? 131.624 115.520 152.721 1.00 37.03 483 VAL A O 1
ATOM 3344 N N . ARG A 1 484 ? 130.390 115.499 154.600 1.00 39.40 484 ARG A N 1
ATOM 3345 C CA . ARG A 1 484 ? 131.447 114.835 155.356 1.00 39.40 484 ARG A CA 1
ATOM 3346 C C . ARG A 1 484 ? 131.826 113.502 154.727 1.00 39.40 484 ARG A C 1
ATOM 3347 O O . ARG A 1 484 ? 132.995 113.097 154.774 1.00 39.40 484 ARG A O 1
ATOM 3355 N N . LEU A 1 485 ? 130.862 112.834 154.093 1.00 38.00 485 LEU A N 1
ATOM 3356 C CA . LEU A 1 485 ? 131.120 111.557 153.443 1.00 38.00 485 LEU A CA 1
ATOM 3357 C C . LEU A 1 485 ? 132.179 111.651 152.359 1.00 38.00 485 LEU A C 1
ATOM 3358 O O . LEU A 1 485 ? 132.705 110.614 151.943 1.00 38.00 485 LEU A O 1
ATOM 3363 N N . ILE A 1 486 ? 132.529 112.858 151.906 1.00 38.33 486 ILE A N 1
ATOM 3364 C CA . ILE A 1 486 ? 133.600 112.970 150.924 1.00 38.33 486 ILE A CA 1
ATOM 3365 C C . ILE A 1 486 ? 134.902 112.394 151.454 1.00 38.33 486 ILE A C 1
ATOM 3366 O O . ILE A 1 486 ? 135.795 112.072 150.667 1.00 38.33 486 ILE A O 1
ATOM 3371 N N . LYS A 1 487 ? 135.036 112.231 152.769 1.00 38.98 487 LYS A N 1
ATOM 3372 C CA . LYS A 1 487 ? 136.257 111.652 153.309 1.00 38.98 487 LYS A CA 1
ATOM 3373 C C . LYS A 1 487 ? 136.212 110.131 153.388 1.00 38.98 487 LYS A C 1
ATOM 3374 O O . LYS A 1 487 ? 136.967 109.543 154.167 1.00 38.98 487 LYS A O 1
ATOM 3380 N N . ILE A 1 488 ? 135.353 109.477 152.610 1.00 40.34 488 ILE A N 1
ATOM 3381 C CA . ILE A 1 488 ? 135.517 108.038 152.445 1.00 40.34 488 ILE A CA 1
ATOM 3382 C C . ILE A 1 488 ? 136.433 107.728 151.267 1.00 40.34 488 ILE A C 1
ATOM 3383 O O . ILE A 1 488 ? 137.127 106.708 151.275 1.00 40.34 488 ILE A O 1
ATOM 3388 N N . SER A 1 489 ? 136.462 108.592 150.261 1.00 39.48 489 SER A N 1
ATOM 3389 C CA . SER A 1 489 ? 137.234 108.355 149.046 1.00 39.48 489 SER A CA 1
ATOM 3390 C C . SER A 1 489 ? 138.322 109.405 148.911 1.00 39.48 489 SER A C 1
ATOM 3391 O O . SER A 1 489 ? 138.013 110.576 148.622 1.00 39.48 489 SER A O 1
ATOM 3394 N N . PRO A 1 490 ? 139.591 109.061 149.125 1.00 38.81 490 PRO A N 1
ATOM 3395 C CA . PRO A 1 490 ? 140.657 110.033 148.849 1.00 38.81 490 PRO A CA 1
ATOM 3396 C C . PRO A 1 490 ? 140.706 110.468 147.398 1.00 38.81 490 PRO A C 1
ATOM 3397 O O . PRO A 1 490 ? 141.075 111.612 147.115 1.00 38.81 490 PRO A O 1
ATOM 3401 N N . ALA A 1 491 ? 140.333 109.591 146.468 1.00 37.49 491 ALA A N 1
ATOM 3402 C CA . ALA A 1 491 ? 140.373 109.951 145.056 1.00 37.49 491 ALA A CA 1
ATOM 3403 C C . ALA A 1 491 ? 139.313 110.990 144.718 1.00 37.49 491 ALA A C 1
ATOM 3404 O O . ALA A 1 491 ? 139.585 111.937 143.974 1.00 37.49 491 ALA A O 1
ATOM 3406 N N . LEU A 1 492 ? 138.101 110.832 145.252 1.00 34.93 492 LEU A N 1
ATOM 3407 C CA . LEU A 1 492 ? 137.057 111.823 145.014 1.00 34.93 492 LEU A CA 1
ATOM 3408 C C . LEU A 1 492 ? 137.428 113.168 145.621 1.00 34.93 492 LEU A C 1
ATOM 3409 O O . LEU A 1 492 ? 137.154 114.220 145.037 1.00 34.93 492 LEU A O 1
ATOM 3414 N N . GLU A 1 493 ? 138.074 113.151 146.784 1.00 37.74 493 GLU A N 1
ATOM 3415 C CA . GLU A 1 493 ? 138.511 114.388 147.419 1.00 37.74 493 GLU A CA 1
ATOM 3416 C C . GLU A 1 493 ? 139.595 115.079 146.602 1.00 37.74 493 GLU A C 1
ATOM 3417 O O . GLU A 1 493 ? 139.570 116.306 146.432 1.00 37.74 493 GLU A O 1
ATOM 3423 N N . ASP A 1 494 ? 140.559 114.311 146.092 1.00 37.09 494 ASP A N 1
ATOM 3424 C CA . ASP A 1 494 ? 141.585 114.886 145.229 1.00 37.09 494 ASP A CA 1
ATOM 3425 C C . ASP A 1 494 ? 140.975 115.451 143.955 1.00 37.09 494 ASP A C 1
ATOM 3426 O O . ASP A 1 494 ? 141.378 116.520 143.488 1.00 37.09 494 ASP A O 1
ATOM 3431 N N . PHE A 1 495 ? 139.993 114.753 143.387 1.00 31.20 495 PHE A N 1
ATOM 3432 C CA . PHE A 1 495 ? 139.331 115.258 142.191 1.00 31.20 495 PHE A CA 1
ATOM 3433 C C . PHE A 1 495 ? 138.563 116.541 142.483 1.00 31.20 495 PHE A C 1
ATOM 3434 O O . PHE A 1 495 ? 138.515 117.442 141.643 1.00 31.20 495 PHE A O 1
ATOM 3442 N N . VAL A 1 496 ? 137.956 116.641 143.664 1.00 32.70 496 VAL A N 1
ATOM 3443 C CA . VAL A 1 496 ? 137.245 117.862 144.036 1.00 32.70 496 VAL A CA 1
ATOM 3444 C C . VAL A 1 496 ? 138.219 119.027 144.148 1.00 32.70 496 VAL A C 1
ATOM 3445 O O . VAL A 1 496 ? 137.991 120.107 143.586 1.00 32.70 496 VAL A O 1
ATOM 3449 N N . TYR A 1 497 ? 139.323 118.822 144.871 1.00 35.78 497 TYR A N 1
ATOM 3450 C CA . TYR A 1 497 ? 140.340 119.864 144.986 1.00 35.78 497 TYR A CA 1
ATOM 3451 C C . TYR A 1 497 ? 140.908 120.254 143.631 1.00 35.78 497 TYR A C 1
ATOM 3452 O O . TYR A 1 497 ? 141.250 121.419 143.414 1.00 35.78 497 TYR A O 1
ATOM 3461 N N . LYS A 1 498 ? 141.027 119.299 142.715 1.00 32.75 498 LYS A N 1
ATOM 3462 C CA . LYS A 1 498 ? 141.578 119.595 141.400 1.00 32.75 498 LYS A CA 1
ATOM 3463 C C . LYS A 1 498 ? 140.602 120.405 140.558 1.00 32.75 498 LYS A C 1
ATOM 3464 O O . LYS A 1 498 ? 140.964 121.451 140.010 1.00 32.75 498 LYS A O 1
ATOM 3470 N N . ILE A 1 499 ? 139.354 119.947 140.456 1.00 31.58 499 ILE A N 1
ATOM 3471 C CA . ILE A 1 499 ? 138.427 120.560 139.515 1.00 31.58 499 ILE A CA 1
ATOM 3472 C C . ILE A 1 499 ? 137.814 121.843 140.052 1.00 31.58 499 ILE A C 1
ATOM 3473 O O . ILE A 1 499 ? 137.332 122.661 139.263 1.00 31.58 499 ILE A O 1
ATOM 3478 N N . PHE A 1 500 ? 137.817 122.064 141.364 1.00 33.48 500 PHE A N 1
ATOM 3479 C CA . PHE A 1 500 ? 137.344 123.346 141.862 1.00 33.48 500 PHE A CA 1
ATOM 3480 C C . PHE A 1 500 ? 138.473 124.338 142.091 1.00 33.48 500 PHE A C 1
ATOM 3481 O O . PHE A 1 500 ? 138.205 125.536 142.214 1.00 33.48 500 PHE A O 1
ATOM 3489 N N . GLY A 1 501 ? 139.718 123.875 142.124 1.00 39.29 501 GLY A N 1
ATOM 3490 C CA . GLY A 1 501 ? 140.869 124.744 142.138 1.00 39.29 501 GLY A CA 1
ATOM 3491 C C . GLY A 1 501 ? 140.904 125.669 143.334 1.00 39.29 501 GLY A C 1
ATOM 3492 O O . GLY A 1 501 ? 140.371 125.360 144.403 1.00 39.29 501 GLY A O 1
ATOM 3493 N N . PRO A 1 502 ? 141.550 126.821 143.178 1.00 47.09 502 PRO A N 1
ATOM 3494 C CA . PRO A 1 502 ? 141.561 127.816 144.251 1.00 47.09 502 PRO A CA 1
ATOM 3495 C C . PRO A 1 502 ? 140.224 128.528 144.364 1.00 47.09 502 PRO A C 1
ATOM 3496 O O . PRO A 1 502 ? 139.458 128.629 143.404 1.00 47.09 502 PRO A O 1
ATOM 3500 N N . GLY A 1 503 ? 139.954 129.038 145.561 1.00 50.41 503 GLY A N 1
ATOM 3501 C CA . GLY A 1 503 ? 138.735 129.788 145.797 1.00 50.41 503 GLY A CA 1
ATOM 3502 C C . GLY A 1 503 ? 138.866 131.230 145.357 1.00 50.41 503 GLY A C 1
ATOM 3503 O O . GLY A 1 503 ? 138.194 132.122 145.882 1.00 50.41 503 GLY A O 1
ATOM 3504 N N . LYS A 1 504 ? 139.752 131.467 144.394 1.00 49.35 504 LYS A N 1
ATOM 3505 C CA . LYS A 1 504 ? 139.997 132.796 143.870 1.00 49.35 504 LYS A CA 1
ATOM 3506 C C . LYS A 1 504 ? 139.776 132.903 142.372 1.00 49.35 504 LYS A C 1
ATOM 3507 O O . LYS A 1 504 ? 139.732 134.022 141.857 1.00 49.35 504 LYS A O 1
ATOM 3513 N N . LYS A 1 505 ? 139.654 131.786 141.658 1.00 39.69 505 LYS A N 1
ATOM 3514 C CA . LYS A 1 505 ? 139.277 131.797 140.251 1.00 39.69 505 LYS A CA 1
ATOM 3515 C C . LYS A 1 505 ? 137.799 131.474 140.080 1.00 39.69 505 LYS A C 1
ATOM 3516 O O . LYS A 1 505 ? 137.042 132.272 139.524 1.00 39.69 505 LYS A O 1
ATOM 3522 N N . LEU A 1 506 ? 137.370 130.315 140.578 1.00 37.54 506 LEU A N 1
ATOM 3523 C CA . LEU A 1 506 ? 135.968 129.933 140.494 1.00 37.54 506 LEU A CA 1
ATOM 3524 C C . LEU A 1 506 ? 135.115 130.717 141.480 1.00 37.54 506 LEU A C 1
ATOM 3525 O O . LEU A 1 506 ? 133.994 131.120 141.150 1.00 37.54 506 LEU A O 1
ATOM 3530 N N . GLY A 1 507 ? 135.624 130.941 142.692 1.00 40.45 507 GLY A N 1
ATOM 3531 C CA . GLY A 1 507 ? 134.876 131.727 143.657 1.00 40.45 507 GLY A CA 1
ATOM 3532 C C . GLY A 1 507 ? 134.687 133.160 143.208 1.00 40.45 507 GLY A C 1
ATOM 3533 O O . GLY A 1 507 ? 133.616 133.742 143.387 1.00 40.45 507 GLY A O 1
ATOM 3534 N N . SER A 1 508 ? 135.728 133.747 142.618 1.00 40.91 508 SER A N 1
ATOM 3535 C CA . SER A 1 508 ? 135.616 135.089 142.063 1.00 40.91 508 SER A CA 1
ATOM 3536 C C . SER A 1 508 ? 134.594 135.138 140.935 1.00 40.91 508 SER A C 1
ATOM 3537 O O . SER A 1 508 ? 133.854 136.116 140.804 1.00 40.91 508 SER A O 1
ATOM 3540 N N . LEU A 1 509 ? 134.522 134.085 140.122 1.00 36.17 509 LEU A N 1
ATOM 3541 C CA . LEU A 1 509 ? 133.526 134.044 139.057 1.00 36.17 509 LEU A CA 1
ATOM 3542 C C . LEU A 1 509 ? 132.115 133.910 139.618 1.00 36.17 509 LEU A C 1
ATOM 3543 O O . LEU A 1 509 ? 131.180 134.525 139.101 1.00 36.17 509 LEU A O 1
ATOM 3548 N N . VAL A 1 510 ? 131.941 133.121 140.677 1.00 35.99 510 VAL A N 1
ATOM 3549 C CA . VAL A 1 510 ? 130.627 132.997 141.300 1.00 35.99 510 VAL A CA 1
ATOM 3550 C C . VAL A 1 510 ? 130.200 134.321 141.918 1.00 35.99 510 VAL A C 1
ATOM 3551 O O . VAL A 1 510 ? 129.036 134.724 141.811 1.00 35.99 510 VAL A O 1
ATOM 3555 N N . VAL A 1 511 ? 131.130 135.026 142.560 1.00 39.00 511 VAL A N 1
ATOM 3556 C CA . VAL A 1 511 ? 130.795 136.320 143.144 1.00 39.00 511 VAL A CA 1
ATOM 3557 C C . VAL A 1 511 ? 130.472 137.331 142.056 1.00 39.00 511 VAL A C 1
ATOM 3558 O O . VAL A 1 511 ? 129.528 138.117 142.184 1.00 39.00 511 VAL A O 1
ATOM 3562 N N . PHE A 1 512 ? 131.231 137.321 140.960 1.00 39.32 512 PHE A N 1
ATOM 3563 C CA . PHE A 1 512 ? 130.916 138.205 139.847 1.00 39.32 512 PHE A CA 1
ATOM 3564 C C . PHE A 1 512 ? 129.552 137.885 139.252 1.00 39.32 512 PHE A C 1
ATOM 3565 O O . PHE A 1 512 ? 128.805 138.790 138.881 1.00 39.32 512 PHE A O 1
ATOM 3573 N N . THR A 1 513 ? 129.211 136.601 139.150 1.00 36.51 513 THR A N 1
ATOM 3574 C CA . THR A 1 513 ? 127.925 136.212 138.587 1.00 36.51 513 THR A CA 1
ATOM 3575 C C . THR A 1 513 ? 126.778 136.650 139.484 1.00 36.51 513 THR A C 1
ATOM 3576 O O . THR A 1 513 ? 125.781 137.197 139.002 1.00 36.51 513 THR A O 1
ATOM 3580 N N . ALA A 1 514 ? 126.906 136.427 140.793 1.00 36.11 514 ALA A N 1
ATOM 3581 C CA . ALA A 1 514 ? 125.883 136.882 141.725 1.00 36.11 514 ALA A CA 1
ATOM 3582 C C . ALA A 1 514 ? 125.733 138.395 141.686 1.00 36.11 514 ALA A C 1
ATOM 3583 O O . ALA A 1 514 ? 124.612 138.914 141.670 1.00 36.11 514 ALA A O 1
ATOM 3585 N N . SER A 1 515 ? 126.852 139.122 141.657 1.00 38.46 515 SER A N 1
ATOM 3586 C CA . SER A 1 515 ? 126.786 140.577 141.627 1.00 38.46 515 SER A CA 1
ATOM 3587 C C . SER A 1 515 ? 126.153 141.077 140.339 1.00 38.46 515 SER A C 1
ATOM 3588 O O . SER A 1 515 ? 125.330 141.996 140.366 1.00 38.46 515 SER A O 1
ATOM 3591 N N . LEU A 1 516 ? 126.527 140.490 139.203 1.00 37.29 516 LEU A N 1
ATOM 3592 C CA . LEU A 1 516 ? 125.938 140.885 137.932 1.00 37.29 516 LEU A CA 1
ATOM 3593 C C . LEU A 1 516 ? 124.445 140.597 137.902 1.00 37.29 516 LEU A C 1
ATOM 3594 O O . LEU A 1 516 ? 123.662 141.408 137.404 1.00 37.29 516 LEU A O 1
ATOM 3599 N N . LEU A 1 517 ? 124.033 139.442 138.426 1.00 33.95 517 LEU A N 1
ATOM 3600 C CA . LEU A 1 517 ? 122.614 139.122 138.482 1.00 33.95 517 LEU A CA 1
ATOM 3601 C C . LEU A 1 517 ? 121.861 140.119 139.343 1.00 33.95 517 LEU A C 1
ATOM 3602 O O . LEU A 1 517 ? 120.781 140.582 138.964 1.00 33.95 517 LEU A O 1
ATOM 3607 N N . ILE A 1 518 ? 122.428 140.482 140.494 1.00 34.97 518 ILE A N 1
ATOM 3608 C CA . ILE A 1 518 ? 121.767 141.434 141.381 1.00 34.97 518 ILE A CA 1
ATOM 3609 C C . ILE A 1 518 ? 121.661 142.800 140.719 1.00 34.97 518 ILE A C 1
ATOM 3610 O O . ILE A 1 518 ? 120.610 143.446 140.767 1.00 34.97 518 ILE A O 1
ATOM 3615 N N . VAL A 1 519 ? 122.733 143.250 140.070 1.00 35.59 519 VAL A N 1
ATOM 3616 C CA . VAL A 1 519 ? 122.730 144.581 139.473 1.00 35.59 519 VAL A CA 1
ATOM 3617 C C . VAL A 1 519 ? 121.786 144.640 138.279 1.00 35.59 519 VAL A C 1
ATOM 3618 O O . VAL A 1 519 ? 121.034 145.607 138.119 1.00 35.59 519 VAL A O 1
ATOM 3622 N N . MET A 1 520 ? 121.794 143.612 137.428 1.00 35.36 520 MET A N 1
ATOM 3623 C CA . MET A 1 520 ? 120.884 143.606 136.289 1.00 35.36 520 MET A CA 1
ATOM 3624 C C . MET A 1 520 ? 119.437 143.466 136.731 1.00 35.36 520 MET A C 1
ATOM 3625 O O . MET A 1 520 ? 118.548 144.069 136.124 1.00 35.36 520 MET A O 1
ATOM 3630 N N . SER A 1 521 ? 119.179 142.706 137.796 1.00 33.36 521 SER A N 1
ATOM 3631 C CA . SER A 1 521 ? 117.830 142.630 138.336 1.00 33.36 521 SER A CA 1
ATOM 3632 C C . SER A 1 521 ? 117.382 143.972 138.891 1.00 33.36 521 SER A C 1
ATOM 3633 O O . SER A 1 521 ? 116.245 144.384 138.670 1.00 33.36 521 SER A O 1
ATOM 3636 N N . ALA A 1 522 ? 118.264 144.679 139.595 1.00 34.25 522 ALA A N 1
ATOM 3637 C CA . ALA A 1 522 ? 117.899 145.980 140.146 1.00 34.25 522 ALA A CA 1
ATOM 3638 C C . ALA A 1 522 ? 117.658 147.004 139.045 1.00 34.25 522 ALA A C 1
ATOM 3639 O O . ALA A 1 522 ? 116.731 147.818 139.134 1.00 34.25 522 ALA A O 1
ATOM 3641 N N . ILE A 1 523 ? 118.465 146.959 137.987 1.00 34.68 523 ILE A N 1
ATOM 3642 C CA . ILE A 1 523 ? 118.285 147.875 136.867 1.00 34.68 523 ILE A CA 1
ATOM 3643 C C . ILE A 1 523 ? 116.975 147.590 136.145 1.00 34.68 523 ILE A C 1
ATOM 3644 O O . ILE A 1 523 ? 116.184 148.503 135.886 1.00 34.68 523 ILE A O 1
ATOM 3649 N N . SER A 1 524 ? 116.725 146.324 135.801 1.00 35.03 524 SER A N 1
ATOM 3650 C CA . SER A 1 524 ? 115.470 145.979 135.145 1.00 35.03 524 SER A CA 1
ATOM 3651 C C . SER A 1 524 ? 114.280 146.283 136.039 1.00 35.03 524 SER A C 1
ATOM 3652 O O . SER A 1 524 ? 113.208 146.649 135.548 1.00 35.03 524 SER A O 1
ATOM 3655 N N . LEU A 1 525 ? 114.460 146.143 137.351 1.00 36.76 525 LEU A N 1
ATOM 3656 C CA . LEU A 1 525 ? 113.428 146.504 138.308 1.00 36.76 525 LEU A CA 1
ATOM 3657 C C . LEU A 1 525 ? 113.080 147.977 138.199 1.00 36.76 525 LEU A C 1
ATOM 3658 O O . LEU A 1 525 ? 111.908 148.341 138.069 1.00 36.76 525 LEU A O 1
ATOM 3663 N N . GLN A 1 526 ? 114.092 148.843 138.249 1.00 39.89 526 GLN A N 1
ATOM 3664 C CA . GLN A 1 526 ? 113.833 150.269 138.112 1.00 39.89 526 GLN A CA 1
ATOM 3665 C C . GLN A 1 526 ? 113.290 150.628 136.737 1.00 39.89 526 GLN A C 1
ATOM 3666 O O . GLN A 1 526 ? 112.581 151.629 136.607 1.00 39.89 526 GLN A O 1
ATOM 3672 N N . MET A 1 527 ? 113.585 149.823 135.716 1.00 39.85 527 MET A N 1
ATOM 3673 C CA . MET A 1 527 ? 113.044 150.084 134.388 1.00 39.85 527 MET A CA 1
ATOM 3674 C C . MET A 1 527 ? 111.565 149.726 134.299 1.00 39.85 527 MET A C 1
ATOM 3675 O O . MET A 1 527 ? 110.795 150.432 133.640 1.00 39.85 527 MET A O 1
ATOM 3680 N N . PHE A 1 528 ? 111.144 148.634 134.940 1.00 39.14 528 PHE A N 1
ATOM 3681 C CA . PHE A 1 528 ? 109.836 148.056 134.659 1.00 39.14 528 PHE A CA 1
ATOM 3682 C C . PHE A 1 528 ? 108.917 147.930 135.869 1.00 39.14 528 PHE A C 1
ATOM 3683 O O . PHE A 1 528 ? 107.856 147.310 135.750 1.00 39.14 528 PHE A O 1
ATOM 3691 N N . CYS A 1 529 ? 109.270 148.491 137.026 1.00 45.51 529 CYS A N 1
ATOM 3692 C CA . CYS A 1 529 ? 108.409 148.301 138.189 1.00 45.51 529 CYS A CA 1
ATOM 3693 C C . CYS A 1 529 ? 107.112 149.093 138.095 1.00 45.51 529 CYS A C 1
ATOM 3694 O O . CYS A 1 529 ? 106.126 148.715 138.734 1.00 45.51 529 CYS A O 1
ATOM 3697 N N . PHE A 1 530 ? 107.078 150.164 137.308 1.00 48.08 530 PHE A N 1
ATOM 3698 C CA . PHE A 1 530 ? 105.882 150.984 137.181 1.00 48.08 530 PHE A CA 1
ATOM 3699 C C . PHE A 1 530 ? 104.996 150.585 136.012 1.00 48.08 530 PHE A C 1
ATOM 3700 O O . PHE A 1 530 ? 103.850 151.039 135.945 1.00 48.08 530 PHE A O 1
ATOM 3708 N N . VAL A 1 531 ? 105.493 149.763 135.089 1.00 46.92 531 VAL A N 1
ATOM 3709 C CA . VAL A 1 531 ? 104.739 149.442 133.885 1.00 46.92 531 VAL A CA 1
ATOM 3710 C C . VAL A 1 531 ? 103.500 148.643 134.258 1.00 46.92 531 VAL A C 1
ATOM 3711 O O . VAL A 1 531 ? 103.566 147.686 135.039 1.00 46.92 531 VAL A O 1
ATOM 3715 N N . GLU A 1 532 ? 102.361 149.035 133.699 1.00 52.05 532 GLU A N 1
ATOM 3716 C CA . GLU A 1 532 ? 101.090 148.423 134.054 1.00 52.05 532 GLU A CA 1
ATOM 3717 C C . GLU A 1 532 ? 100.938 147.048 133.416 1.00 52.05 532 GLU A C 1
ATOM 3718 O O . GLU A 1 532 ? 101.256 146.852 132.240 1.00 52.05 532 GLU A O 1
ATOM 3724 N N . GLU A 1 533 ? 100.443 146.097 134.210 1.00 51.24 533 GLU A N 1
ATOM 3725 C CA . GLU A 1 533 ? 100.135 144.739 133.758 1.00 51.24 533 GLU A CA 1
ATOM 3726 C C . GLU A 1 533 ? 101.397 143.966 133.380 1.00 51.24 533 GLU A C 1
ATOM 3727 O O . GLU A 1 533 ? 101.395 143.152 132.457 1.00 51.24 533 GLU A O 1
ATOM 3733 N N . LEU A 1 534 ? 102.484 144.220 134.104 1.00 43.15 534 LEU A N 1
ATOM 3734 C CA . LEU A 1 534 ? 103.746 143.499 133.933 1.00 43.15 534 LEU A CA 1
ATOM 3735 C C . LEU A 1 534 ? 104.164 143.013 135.314 1.00 43.15 534 LEU A C 1
ATOM 3736 O O . LEU A 1 534 ? 104.800 143.750 136.069 1.00 43.15 534 LEU A O 1
ATOM 3741 N N . ASP A 1 535 ? 103.810 141.774 135.643 1.00 41.94 535 ASP A N 1
ATOM 3742 C CA . ASP A 1 535 ? 104.122 141.201 136.944 1.00 41.94 535 ASP A CA 1
ATOM 3743 C C . ASP A 1 535 ? 105.452 140.461 136.961 1.00 41.94 535 ASP A C 1
ATOM 3744 O O . ASP A 1 535 ? 105.661 139.600 137.819 1.00 41.94 535 ASP A O 1
ATOM 3749 N N . ARG A 1 536 ? 106.355 140.774 136.038 1.00 36.36 536 ARG A N 1
ATOM 3750 C CA . ARG A 1 536 ? 107.668 140.152 136.017 1.00 36.36 536 ARG A CA 1
ATOM 3751 C C . ARG A 1 536 ? 108.738 140.980 136.706 1.00 36.36 536 ARG A C 1
ATOM 3752 O O . ARG A 1 536 ? 109.803 140.445 137.019 1.00 36.36 536 ARG A O 1
ATOM 3760 N N . PHE A 1 537 ? 108.486 142.266 136.933 1.00 35.54 537 PHE A N 1
ATOM 3761 C CA . PHE A 1 537 ? 109.460 143.148 137.558 1.00 35.54 537 PHE A CA 1
ATOM 3762 C C . PHE A 1 537 ? 108.800 144.047 138.589 1.00 35.54 537 PHE A C 1
ATOM 3763 O O . PHE A 1 537 ? 109.229 145.187 138.785 1.00 35.54 537 PHE A O 1
ATOM 3771 N N . THR A 1 538 ? 107.751 143.562 139.252 1.00 37.54 538 THR A N 1
ATOM 3772 C CA . THR A 1 538 ? 107.079 144.384 140.250 1.00 37.54 538 THR A CA 1
ATOM 3773 C C . THR A 1 538 ? 107.911 144.507 141.521 1.00 37.54 538 THR A C 1
ATOM 3774 O O . THR A 1 538 ? 107.911 145.560 142.165 1.00 37.54 538 THR A O 1
ATOM 3778 N N . THR A 1 539 ? 108.621 143.450 141.900 1.00 34.26 539 THR A N 1
ATOM 3779 C CA . THR A 1 539 ? 109.466 143.459 143.083 1.00 34.26 539 THR A CA 1
ATOM 3780 C C . THR A 1 539 ? 110.834 142.905 142.723 1.00 34.26 539 THR A C 1
ATOM 3781 O O . THR A 1 539 ? 111.036 142.353 141.643 1.00 34.26 539 THR A O 1
ATOM 3785 N N . PHE A 1 540 ? 111.783 143.059 143.637 1.00 33.00 540 PHE A N 1
ATOM 3786 C CA . PHE A 1 540 ? 113.118 142.540 143.374 1.00 33.00 540 PHE A CA 1
ATOM 3787 C C . PHE A 1 540 ? 113.140 141.018 143.269 1.00 33.00 540 PHE A C 1
ATOM 3788 O O . PHE A 1 540 ? 113.859 140.495 142.416 1.00 33.00 540 PHE A O 1
ATOM 3796 N N . PRO A 1 541 ? 112.422 140.262 144.108 1.00 31.39 541 PRO A N 1
ATOM 3797 C CA . PRO A 1 541 ? 112.401 138.807 143.887 1.00 31.39 541 PRO A CA 1
ATOM 3798 C C . PRO A 1 541 ? 111.915 138.419 142.503 1.00 31.39 541 PRO A C 1
ATOM 3799 O O . PRO A 1 541 ? 112.503 137.533 141.874 1.00 31.39 541 PRO A O 1
ATOM 3803 N N . ARG A 1 542 ? 110.885 139.091 141.989 1.00 32.16 542 ARG A N 1
ATOM 3804 C CA . ARG A 1 542 ? 110.385 138.767 140.658 1.00 32.16 542 ARG A CA 1
ATOM 3805 C C . ARG A 1 542 ? 111.370 139.175 139.571 1.00 32.16 542 ARG A C 1
ATOM 3806 O O . ARG A 1 542 ? 111.595 138.420 138.621 1.00 32.16 542 ARG A O 1
ATOM 3814 N N . ALA A 1 543 ? 111.951 140.371 139.679 1.00 30.32 543 ALA A N 1
ATOM 3815 C CA . ALA A 1 543 ? 112.925 140.809 138.686 1.00 30.32 543 ALA A CA 1
ATOM 3816 C C . ALA A 1 543 ? 114.144 139.899 138.677 1.00 30.32 543 ALA A C 1
ATOM 3817 O O . ALA A 1 543 ? 114.690 139.582 137.613 1.00 30.32 543 ALA A O 1
ATOM 3819 N N . PHE A 1 544 ? 114.574 139.453 139.857 1.00 29.30 544 PHE A N 1
ATOM 3820 C CA . PHE A 1 544 ? 115.688 138.521 139.933 1.00 29.30 544 PHE A CA 1
ATOM 3821 C C . PHE A 1 544 ? 115.325 137.180 139.318 1.00 29.30 544 PHE A C 1
ATOM 3822 O O . PHE A 1 544 ? 116.148 136.574 138.628 1.00 29.30 544 PHE A O 1
ATOM 3830 N N . MET A 1 545 ? 114.108 136.691 139.567 1.00 27.95 545 MET A N 1
ATOM 3831 C CA . MET A 1 545 ? 113.684 135.455 138.923 1.00 27.95 545 MET A CA 1
ATOM 3832 C C . MET A 1 545 ? 113.669 135.601 137.410 1.00 27.95 545 MET A C 1
ATOM 3833 O O . MET A 1 545 ? 114.070 134.685 136.693 1.00 27.95 545 MET A O 1
ATOM 3838 N N . SER A 1 546 ? 113.230 136.754 136.909 1.00 27.72 546 SER A N 1
ATOM 3839 C CA . SER A 1 546 ? 113.192 136.972 135.467 1.00 27.72 546 SER A CA 1
ATOM 3840 C C . SER A 1 546 ? 114.591 136.965 134.867 1.00 27.72 546 SER A C 1
ATOM 3841 O O . SER A 1 546 ? 114.834 136.332 133.834 1.00 27.72 546 SER A O 1
ATOM 3844 N N . MET A 1 547 ? 115.531 137.657 135.505 1.00 28.28 547 MET A N 1
ATOM 3845 C CA . MET A 1 547 ? 116.879 137.716 134.951 1.00 28.28 547 MET A CA 1
ATOM 3846 C C . MET A 1 547 ? 117.593 136.373 135.078 1.00 28.28 547 MET A C 1
ATOM 3847 O O . MET A 1 547 ? 118.325 135.964 134.170 1.00 28.28 547 MET A O 1
ATOM 3852 N N . PHE A 1 548 ? 117.370 135.658 136.181 1.00 26.34 548 PHE A N 1
ATOM 3853 C CA . PHE A 1 548 ? 117.904 134.308 136.315 1.00 26.34 548 PHE A CA 1
ATOM 3854 C C . PHE A 1 548 ? 117.320 133.382 135.257 1.00 26.34 548 PHE A C 1
ATOM 3855 O O . PHE A 1 548 ? 118.030 132.546 134.690 1.00 26.34 548 PHE A O 1
ATOM 3863 N N . GLN A 1 549 ? 116.045 133.503 134.983 1.00 26.98 549 GLN A N 1
ATOM 3864 C CA . GLN A 1 549 ? 115.408 132.667 133.978 1.00 26.98 549 GLN A CA 1
ATOM 3865 C C . GLN A 1 549 ? 115.986 132.931 132.599 1.00 26.98 549 GLN A C 1
ATOM 3866 O O . GLN A 1 549 ? 116.161 132.002 131.806 1.00 26.98 549 GLN A O 1
ATOM 3872 N N . ILE A 1 550 ? 116.282 134.193 132.293 1.00 27.03 550 ILE A N 1
ATOM 3873 C CA . ILE A 1 550 ? 116.928 134.492 131.021 1.00 27.03 550 ILE A CA 1
ATOM 3874 C C . ILE A 1 550 ? 118.335 133.915 130.992 1.00 27.03 550 ILE A C 1
ATOM 3875 O O . ILE A 1 550 ? 118.805 133.463 129.944 1.00 27.03 550 ILE A O 1
ATOM 3880 N N . LEU A 1 551 ? 119.021 133.898 132.134 1.00 27.00 551 LEU A N 1
ATOM 3881 C CA . LEU A 1 551 ? 120.331 133.256 132.198 1.00 27.00 551 LEU A CA 1
ATOM 3882 C C . LEU A 1 551 ? 120.243 131.759 131.902 1.00 27.00 551 LEU A C 1
ATOM 3883 O O . LEU A 1 551 ? 121.086 131.214 131.184 1.00 27.00 551 LEU A O 1
ATOM 3888 N N . THR A 1 552 ? 119.239 131.074 132.450 1.00 27.28 552 THR A N 1
ATOM 3889 C CA . THR A 1 552 ? 119.090 129.639 132.220 1.00 27.28 552 THR A CA 1
ATOM 3890 C C . THR A 1 552 ? 118.506 129.304 130.854 1.00 27.28 552 THR A C 1
ATOM 3891 O O . THR A 1 552 ? 118.483 128.126 130.488 1.00 27.28 552 THR A O 1
ATOM 3895 N N . GLN A 1 553 ? 118.003 130.302 130.128 1.00 30.86 553 GLN A N 1
ATOM 3896 C CA . GLN A 1 553 ? 117.497 130.202 128.762 1.00 30.86 553 GLN A CA 1
ATOM 3897 C C . GLN A 1 553 ? 116.134 129.537 128.662 1.00 30.86 553 GLN A C 1
ATOM 3898 O O . GLN A 1 553 ? 115.511 129.578 127.601 1.00 30.86 553 GLN A O 1
ATOM 3904 N N . GLU A 1 554 ? 115.642 128.957 129.744 1.00 29.86 554 GLU A N 1
ATOM 3905 C CA . GLU A 1 554 ? 114.334 128.315 129.715 1.00 29.86 554 GLU A CA 1
ATOM 3906 C C . GLU A 1 554 ? 113.263 129.394 129.667 1.00 29.86 554 GLU A C 1
ATOM 3907 O O . GLU A 1 554 ? 112.968 130.042 130.670 1.00 29.86 554 GLU A O 1
ATOM 3913 N N . GLY A 1 555 ? 112.690 129.605 128.488 1.00 31.15 555 GLY A N 1
ATOM 3914 C CA . GLY A 1 555 ? 111.609 130.556 128.339 1.00 31.15 555 GLY A CA 1
ATOM 3915 C C . GLY A 1 555 ? 112.010 132.011 128.405 1.00 31.15 555 GLY A C 1
ATOM 3916 O O . GLY A 1 555 ? 111.188 132.847 128.776 1.00 31.15 555 GLY A O 1
ATOM 3917 N N . TRP A 1 556 ? 113.252 132.342 128.050 1.00 31.95 556 TRP A N 1
ATOM 3918 C CA . TRP A 1 556 ? 113.676 133.737 128.096 1.00 31.95 556 TRP A CA 1
ATOM 3919 C C . TRP A 1 556 ? 112.905 134.586 127.096 1.00 31.95 556 TRP A C 1
ATOM 3920 O O . TRP A 1 556 ? 112.608 135.759 127.368 1.00 31.95 556 TRP A O 1
ATOM 3931 N N . VAL A 1 557 ? 112.542 134.020 125.934 1.00 35.02 557 VAL A N 1
ATOM 3932 C CA . VAL A 1 557 ? 111.764 134.760 124.954 1.00 35.02 557 VAL A CA 1
ATOM 3933 C C . VAL A 1 557 ? 110.392 135.089 125.509 1.00 35.02 557 VAL A C 1
ATOM 3934 O O . VAL A 1 557 ? 109.819 136.125 125.178 1.00 35.02 557 VAL A O 1
ATOM 3938 N N . ASP A 1 558 ? 109.852 134.236 126.377 1.00 38.58 558 ASP A N 1
ATOM 3939 C CA . ASP A 1 558 ? 108.569 134.534 127.006 1.00 38.58 558 ASP A CA 1
ATOM 3940 C C . ASP A 1 558 ? 108.676 135.741 127.930 1.00 38.58 558 ASP A C 1
ATOM 3941 O O . ASP A 1 558 ? 107.796 136.608 127.941 1.00 38.58 558 ASP A O 1
ATOM 3946 N N . VAL A 1 559 ? 109.749 135.809 128.715 1.00 36.09 559 VAL A N 1
ATOM 3947 C CA . VAL A 1 559 ? 109.985 136.966 129.574 1.00 36.09 559 VAL A CA 1
ATOM 3948 C C . VAL A 1 559 ? 110.070 138.234 128.738 1.00 36.09 559 VAL A C 1
ATOM 3949 O O . VAL A 1 559 ? 109.414 139.247 129.028 1.00 36.09 559 VAL A O 1
ATOM 3953 N N . MET A 1 560 ? 110.869 138.191 127.671 1.00 38.13 560 MET A N 1
ATOM 3954 C CA . MET A 1 560 ? 111.019 139.380 126.842 1.00 38.13 560 MET A CA 1
ATOM 3955 C C . MET A 1 560 ? 109.720 139.731 126.129 1.00 38.13 560 MET A C 1
ATOM 3956 O O . MET A 1 560 ? 109.404 140.908 125.971 1.00 38.13 560 MET A O 1
ATOM 3961 N N . ASP A 1 561 ? 108.944 138.728 125.712 1.00 40.51 561 ASP A N 1
ATOM 3962 C CA . ASP A 1 561 ? 107.677 138.974 125.032 1.00 40.51 561 ASP A CA 1
ATOM 3963 C C . ASP A 1 561 ? 106.681 139.656 125.953 1.00 40.51 561 ASP A C 1
ATOM 3964 O O . ASP A 1 561 ? 105.995 140.604 125.552 1.00 40.51 561 ASP A O 1
ATOM 3969 N N . GLN A 1 562 ? 106.559 139.159 127.184 1.00 38.92 562 GLN A N 1
ATOM 3970 C CA . GLN A 1 562 ? 105.666 139.796 128.141 1.00 38.92 562 GLN A CA 1
ATOM 3971 C C . GLN A 1 562 ? 106.081 141.237 128.382 1.00 38.92 562 GLN A C 1
ATOM 3972 O O . GLN A 1 562 ? 105.243 142.148 128.371 1.00 38.92 562 GLN A O 1
ATOM 3978 N N . THR A 1 563 ? 107.383 141.470 128.570 1.00 39.83 563 THR A N 1
ATOM 3979 C CA . THR A 1 563 ? 107.847 142.838 128.784 1.00 39.83 563 THR A CA 1
ATOM 3980 C C . THR A 1 563 ? 107.563 143.719 127.573 1.00 39.83 563 THR A C 1
ATOM 3981 O O . THR A 1 563 ? 107.117 144.862 127.723 1.00 39.83 563 THR A O 1
ATOM 3985 N N . LEU A 1 564 ? 107.818 143.205 126.367 1.00 40.88 564 LEU A N 1
ATOM 3986 C CA . LEU A 1 564 ? 107.603 143.973 125.145 1.00 40.88 564 LEU A CA 1
ATOM 3987 C C . LEU A 1 564 ? 106.140 144.344 124.975 1.00 40.88 564 LEU A C 1
ATOM 3988 O O . LEU A 1 564 ? 105.821 145.470 124.581 1.00 40.88 564 LEU A O 1
ATOM 3993 N N . ASN A 1 565 ? 105.233 143.401 125.241 1.00 41.46 565 ASN A N 1
ATOM 3994 C CA . ASN A 1 565 ? 103.814 143.725 125.182 1.00 41.46 565 ASN A CA 1
ATOM 3995 C C . ASN A 1 565 ? 103.450 144.776 126.220 1.00 41.46 565 ASN A C 1
ATOM 3996 O O . ASN A 1 565 ? 102.654 145.679 125.946 1.00 41.46 565 ASN A O 1
ATOM 4001 N N . ALA A 1 566 ? 104.039 144.688 127.413 1.00 42.76 566 ALA A N 1
ATOM 4002 C CA . ALA A 1 566 ? 103.685 145.625 128.473 1.00 42.76 566 ALA A CA 1
ATOM 4003 C C . ALA A 1 566 ? 104.153 147.043 128.164 1.00 42.76 566 ALA A C 1
ATOM 4004 O O . ALA A 1 566 ? 103.411 148.004 128.392 1.00 42.76 566 ALA A O 1
ATOM 4006 N N . VAL A 1 567 ? 105.376 147.200 127.652 1.00 44.62 567 VAL A N 1
ATOM 4007 C CA . VAL A 1 567 ? 105.947 148.542 127.519 1.00 44.62 567 VAL A CA 1
ATOM 4008 C C . VAL A 1 567 ? 105.255 149.340 126.421 1.00 44.62 567 VAL A C 1
ATOM 4009 O O . VAL A 1 567 ? 105.260 150.576 126.451 1.00 44.62 567 VAL A O 1
ATOM 4013 N N . GLY A 1 568 ? 104.665 148.668 125.432 1.00 50.13 568 GLY A N 1
ATOM 4014 C CA . GLY A 1 568 ? 103.967 149.341 124.357 1.00 50.13 568 GLY A CA 1
ATOM 4015 C C . GLY A 1 568 ? 104.602 149.052 123.007 1.00 50.13 568 GLY A C 1
ATOM 4016 O O . GLY A 1 568 ? 105.146 147.966 122.777 1.00 50.13 568 GLY A O 1
ATOM 4017 N N . HIS A 1 569 ? 104.516 150.041 122.114 1.00 55.97 569 HIS A N 1
ATOM 4018 C CA . HIS A 1 569 ? 105.077 149.940 120.775 1.00 55.97 569 HIS A CA 1
ATOM 4019 C C . HIS A 1 569 ? 106.228 150.892 120.511 1.00 55.97 569 HIS A C 1
ATOM 4020 O O . HIS A 1 569 ? 107.022 150.625 119.606 1.00 55.97 569 HIS A O 1
ATOM 4027 N N . MET A 1 570 ? 106.337 151.992 121.256 1.00 56.15 570 MET A N 1
ATOM 4028 C CA . MET A 1 570 ? 107.395 152.960 120.996 1.00 56.15 570 MET A CA 1
ATOM 4029 C C . MET A 1 570 ? 108.704 152.539 121.641 1.00 56.15 570 MET A C 1
ATOM 4030 O O . MET A 1 570 ? 109.770 152.668 121.031 1.00 56.15 570 MET A O 1
ATOM 4035 N N . TRP A 1 571 ? 108.646 152.035 122.869 1.00 51.85 571 TRP A N 1
ATOM 4036 C CA . TRP A 1 571 ? 109.848 151.659 123.593 1.00 51.85 571 TRP A CA 1
ATOM 4037 C C . TRP A 1 571 ? 110.220 150.200 123.413 1.00 51.85 571 TRP A C 1
ATOM 4038 O O . TRP A 1 571 ? 111.299 149.801 123.852 1.00 51.85 571 TRP A O 1
ATOM 4049 N N . ALA A 1 572 ? 109.363 149.405 122.778 1.00 47.18 572 ALA A N 1
ATOM 4050 C CA . ALA A 1 572 ? 109.675 147.993 122.578 1.00 47.18 572 ALA A CA 1
ATOM 4051 C C . ALA A 1 572 ? 111.011 147.750 121.884 1.00 47.18 572 ALA A C 1
ATOM 4052 O O . ALA A 1 572 ? 111.705 146.798 122.274 1.00 47.18 572 ALA A O 1
ATOM 4054 N N . PRO A 1 573 ? 111.437 148.531 120.883 1.00 44.97 573 PRO A N 1
ATOM 4055 C CA . PRO A 1 573 ? 112.777 148.289 120.321 1.00 44.97 573 PRO A CA 1
ATOM 4056 C C . PRO A 1 573 ? 113.904 148.483 121.323 1.00 44.97 573 PRO A C 1
ATOM 4057 O O . PRO A 1 573 ? 114.869 147.709 121.321 1.00 44.97 573 PRO A O 1
ATOM 4061 N N . LEU A 1 574 ? 113.803 149.483 122.197 1.00 43.47 574 LEU A N 1
ATOM 4062 C CA . LEU A 1 574 ? 114.870 149.719 123.164 1.00 43.47 574 LEU A CA 1
ATOM 4063 C C . LEU A 1 574 ? 114.947 148.601 124.198 1.00 43.47 574 LEU A C 1
ATOM 4064 O O . LEU A 1 574 ? 116.040 148.119 124.519 1.00 43.47 574 LEU A O 1
ATOM 4069 N N . VAL A 1 575 ? 113.804 148.169 124.728 1.00 41.65 575 VAL A N 1
ATOM 4070 C CA . VAL A 1 575 ? 113.846 147.097 125.713 1.00 41.65 575 VAL A CA 1
ATOM 4071 C C . VAL A 1 575 ? 114.205 145.777 125.046 1.00 41.65 575 VAL A C 1
ATOM 4072 O O . VAL A 1 575 ? 114.817 144.909 125.673 1.00 41.65 575 VAL A O 1
ATOM 4076 N N . ALA A 1 576 ? 113.869 145.611 123.766 1.00 38.66 576 ALA A N 1
ATOM 4077 C CA . ALA A 1 576 ? 114.289 144.411 123.054 1.00 38.66 576 ALA A CA 1
ATOM 4078 C C . ALA A 1 576 ? 115.797 144.386 122.873 1.00 38.66 576 ALA A C 1
ATOM 4079 O O . ALA A 1 576 ? 116.425 143.336 123.028 1.00 38.66 576 ALA A O 1
ATOM 4081 N N . ILE A 1 577 ? 116.396 145.531 122.544 1.00 37.83 577 ILE A N 1
ATOM 4082 C CA . ILE A 1 577 ? 117.851 145.612 122.488 1.00 37.83 577 ILE A CA 1
ATOM 4083 C C . ILE A 1 577 ? 118.448 145.293 123.850 1.00 37.83 577 ILE A C 1
ATOM 4084 O O . ILE A 1 577 ? 119.426 144.546 123.955 1.00 37.83 577 ILE A O 1
ATOM 4089 N N . TYR A 1 578 ? 117.859 145.843 124.913 1.00 35.40 578 TYR A N 1
ATOM 4090 C CA . TYR A 1 578 ? 118.332 145.569 126.268 1.00 35.40 578 TYR A CA 1
ATOM 4091 C C . TYR A 1 578 ? 118.327 144.073 126.568 1.00 35.40 578 TYR A C 1
ATOM 4092 O O . TYR A 1 578 ? 119.332 143.513 127.020 1.00 35.40 578 TYR A O 1
ATOM 4101 N N . PHE A 1 579 ? 117.201 143.408 126.310 1.00 34.47 579 PHE A N 1
ATOM 4102 C CA . PHE A 1 579 ? 117.071 141.999 126.663 1.00 34.47 579 PHE A CA 1
ATOM 4103 C C . PHE A 1 579 ? 117.926 141.110 125.772 1.00 34.47 579 PHE A C 1
ATOM 4104 O O . PHE A 1 579 ? 118.497 140.127 126.246 1.00 34.47 579 PHE A O 1
ATOM 4112 N N . ILE A 1 580 ? 118.035 141.438 124.484 1.00 35.01 580 ILE A N 1
ATOM 4113 C CA . ILE A 1 580 ? 118.879 140.652 123.593 1.00 35.01 580 ILE A CA 1
ATOM 4114 C C . ILE A 1 580 ? 120.339 140.804 123.975 1.00 35.01 580 ILE A C 1
ATOM 4115 O O . ILE A 1 580 ? 121.096 139.833 123.956 1.00 35.01 580 ILE A O 1
ATOM 4120 N N . LEU A 1 581 ? 120.763 142.019 124.326 1.00 32.69 581 LEU A N 1
ATOM 4121 C CA . LEU A 1 581 ? 122.141 142.228 124.753 1.00 32.69 581 LEU A CA 1
ATOM 4122 C C . LEU A 1 581 ? 122.436 141.482 126.041 1.00 32.69 581 LEU A C 1
ATOM 4123 O O . LEU A 1 581 ? 123.503 140.875 126.186 1.00 32.69 581 LEU A O 1
ATOM 4128 N N . TYR A 1 582 ? 121.503 141.522 126.992 1.00 30.29 582 TYR A N 1
ATOM 4129 C CA . TYR A 1 582 ? 121.693 140.781 128.230 1.00 30.29 582 TYR A CA 1
ATOM 4130 C C . TYR A 1 582 ? 121.777 139.286 127.970 1.00 30.29 582 TYR A C 1
ATOM 4131 O O . TYR A 1 582 ? 122.639 138.604 128.529 1.00 30.29 582 TYR A O 1
ATOM 4140 N N . HIS A 1 583 ? 120.886 138.756 127.132 1.00 29.10 583 HIS A N 1
ATOM 4141 C CA . HIS A 1 583 ? 120.928 137.334 126.822 1.00 29.10 583 HIS A CA 1
ATOM 4142 C C . HIS A 1 583 ? 122.222 136.957 126.114 1.00 29.10 583 HIS A C 1
ATOM 4143 O O . HIS A 1 583 ? 122.823 135.922 126.420 1.00 29.10 583 HIS A O 1
ATOM 4150 N N . LEU A 1 584 ? 122.658 137.778 125.159 1.00 29.83 584 LEU A N 1
ATOM 4151 C CA . LEU A 1 584 ? 123.918 137.534 124.474 1.00 29.83 584 LEU A CA 1
ATOM 4152 C C . LEU A 1 584 ? 125.067 137.467 125.461 1.00 29.83 584 LEU A C 1
ATOM 4153 O O . LEU A 1 584 ? 125.818 136.489 125.482 1.00 29.83 584 LEU A O 1
ATOM 4158 N N . PHE A 1 585 ? 125.214 138.495 126.300 1.00 32.70 585 PHE A N 1
ATOM 4159 C CA . PHE A 1 585 ? 126.296 138.480 127.275 1.00 32.70 585 PHE A CA 1
ATOM 4160 C C . PHE A 1 585 ? 126.199 137.260 128.172 1.00 32.70 585 PHE A C 1
ATOM 4161 O O . PHE A 1 585 ? 127.148 136.481 128.273 1.00 32.70 585 PHE A O 1
ATOM 4169 N N . ALA A 1 586 ? 125.050 137.065 128.817 1.00 30.58 586 ALA A N 1
ATOM 4170 C CA . ALA A 1 586 ? 124.874 135.946 129.730 1.00 30.58 586 ALA A CA 1
ATOM 4171 C C . ALA A 1 586 ? 125.293 134.637 129.080 1.00 30.58 586 ALA A C 1
ATOM 4172 O O . ALA A 1 586 ? 126.314 134.050 129.448 1.00 30.58 586 ALA A O 1
ATOM 4174 N N . THR A 1 587 ? 124.592 134.240 128.024 1.00 29.87 587 THR A N 1
ATOM 4175 C CA . THR A 1 587 ? 124.751 132.899 127.492 1.00 29.87 587 THR A CA 1
ATOM 4176 C C . THR A 1 587 ? 126.026 132.705 126.682 1.00 29.87 587 THR A C 1
ATOM 4177 O O . THR A 1 587 ? 126.499 131.570 126.586 1.00 29.87 587 THR A O 1
ATOM 4181 N N . LEU A 1 588 ? 126.617 133.757 126.115 1.00 29.50 588 LEU A N 1
ATOM 4182 C CA . LEU A 1 588 ? 127.814 133.557 125.319 1.00 29.50 588 LEU A CA 1
ATOM 4183 C C . LEU A 1 588 ? 129.099 133.929 126.042 1.00 29.50 588 LEU A C 1
ATOM 4184 O O . LEU A 1 588 ? 130.176 133.557 125.570 1.00 29.50 588 LEU A O 1
ATOM 4189 N N . ILE A 1 589 ? 129.030 134.620 127.182 1.00 31.79 589 ILE A N 1
ATOM 4190 C CA . ILE A 1 589 ? 130.212 135.042 127.917 1.00 31.79 589 ILE A CA 1
ATOM 4191 C C . ILE A 1 589 ? 130.261 134.417 129.305 1.00 31.79 589 ILE A C 1
ATOM 4192 O O . ILE A 1 589 ? 131.275 133.846 129.695 1.00 31.79 589 ILE A O 1
ATOM 4197 N N . LEU A 1 590 ? 129.169 134.513 130.069 1.00 32.91 590 LEU A N 1
ATOM 4198 C CA . LEU A 1 590 ? 129.203 134.039 131.449 1.00 32.91 590 LEU A CA 1
ATOM 4199 C C . LEU A 1 590 ? 129.360 132.525 131.513 1.00 32.91 590 LEU A C 1
ATOM 4200 O O . LEU A 1 590 ? 130.245 132.006 132.207 1.00 32.91 590 LEU A O 1
ATOM 4205 N N . LEU A 1 591 ? 128.501 131.798 130.801 1.00 32.99 591 LEU A N 1
ATOM 4206 C CA . LEU A 1 591 ? 128.583 130.343 130.801 1.00 32.99 591 LEU A CA 1
ATOM 4207 C C . LEU A 1 591 ? 129.896 129.866 130.193 1.00 32.99 591 LEU A C 1
ATOM 4208 O O . LEU A 1 591 ? 130.489 128.879 130.656 1.00 32.99 591 LEU A O 1
ATOM 4213 N N . SER A 1 592 ? 130.372 130.560 129.159 1.00 30.64 592 SER A N 1
ATOM 4214 C CA . SER A 1 592 ? 131.665 130.228 128.581 1.00 30.64 592 SER A CA 1
ATOM 4215 C C . SER A 1 592 ? 132.791 130.459 129.577 1.00 30.64 592 SER A C 1
ATOM 4216 O O . SER A 1 592 ? 133.771 129.714 129.583 1.00 30.64 592 SER A O 1
ATOM 4219 N N . LEU A 1 593 ? 132.663 131.477 130.427 1.00 31.53 593 LEU A N 1
ATOM 4220 C CA . LEU A 1 593 ? 133.648 131.704 131.475 1.00 31.53 593 LEU A CA 1
ATOM 4221 C C . LEU A 1 593 ? 133.623 130.586 132.497 1.00 31.53 593 LEU A C 1
ATOM 4222 O O . LEU A 1 593 ? 134.669 130.191 133.013 1.00 31.53 593 LEU A O 1
ATOM 4227 N N . PHE A 1 594 ? 132.438 130.074 132.812 1.00 30.23 594 PHE A N 1
ATOM 4228 C CA . PHE A 1 594 ? 132.360 128.922 133.706 1.00 30.23 594 PHE A CA 1
ATOM 4229 C C . PHE A 1 594 ? 133.098 127.727 133.115 1.00 30.23 594 PHE A C 1
ATOM 4230 O O . PHE A 1 594 ? 133.895 127.067 133.798 1.00 30.23 594 PHE A O 1
ATOM 4238 N N . VAL A 1 595 ? 132.852 127.449 131.833 1.00 27.49 595 VAL A N 1
ATOM 4239 C CA . VAL A 1 595 ? 133.553 126.359 131.154 1.00 27.49 595 VAL A CA 1
ATOM 4240 C C . VAL A 1 595 ? 135.060 126.584 131.193 1.00 27.49 595 VAL A C 1
ATOM 4241 O O . VAL A 1 595 ? 135.833 125.672 131.506 1.00 27.49 595 VAL A O 1
ATOM 4245 N N . ALA A 1 596 ? 135.496 127.802 130.870 1.00 27.74 596 ALA A N 1
ATOM 4246 C CA . ALA A 1 596 ? 136.923 128.087 130.789 1.00 27.74 596 ALA A CA 1
ATOM 4247 C C . ALA A 1 596 ? 137.591 128.009 132.154 1.00 27.74 596 ALA A C 1
ATOM 4248 O O . ALA A 1 596 ? 138.736 127.567 132.259 1.00 27.74 596 ALA A O 1
ATOM 4250 N N . VAL A 1 597 ? 136.891 128.414 133.212 1.00 29.38 597 VAL A N 1
ATOM 4251 C CA . VAL A 1 597 ? 137.445 128.302 134.556 1.00 29.38 597 VAL A CA 1
ATOM 4252 C C . VAL A 1 597 ? 137.598 126.840 134.954 1.00 29.38 597 VAL A C 1
ATOM 4253 O O . VAL A 1 597 ? 138.631 126.442 135.502 1.00 29.38 597 VAL A O 1
ATOM 4257 N N . ILE A 1 598 ? 136.584 126.015 134.683 1.00 28.51 598 ILE A N 1
ATOM 4258 C CA . ILE A 1 598 ? 136.715 124.591 134.987 1.00 28.51 598 ILE A CA 1
ATOM 4259 C C . ILE A 1 598 ? 137.874 123.976 134.206 1.00 28.51 598 ILE A C 1
ATOM 4260 O O . ILE A 1 598 ? 138.659 123.186 134.747 1.00 28.51 598 ILE A O 1
ATOM 4265 N N . LEU A 1 599 ? 138.005 124.332 132.928 1.00 30.26 599 LEU A N 1
ATOM 4266 C CA . LEU A 1 599 ? 139.075 123.773 132.109 1.00 30.26 599 LEU A CA 1
ATOM 4267 C C . LEU A 1 599 ? 140.445 124.231 132.585 1.00 30.26 599 LEU A C 1
ATOM 4268 O O . LEU A 1 599 ? 141.410 123.463 132.546 1.00 30.26 599 LEU A O 1
ATOM 4273 N N . ASP A 1 600 ? 140.551 125.485 133.021 1.00 33.55 600 ASP A N 1
ATOM 4274 C CA . ASP A 1 600 ? 141.797 125.983 133.579 1.00 33.55 600 ASP A CA 1
ATOM 4275 C C . ASP A 1 600 ? 142.130 125.286 134.888 1.00 33.55 600 ASP A C 1
ATOM 4276 O O . ASP A 1 600 ? 143.305 125.063 135.190 1.00 33.55 600 ASP A O 1
ATOM 4281 N N . ASN A 1 601 ? 141.114 124.923 135.669 1.00 33.01 601 ASN A N 1
ATOM 4282 C CA . ASN A 1 601 ? 141.360 124.157 136.884 1.00 33.01 601 ASN A CA 1
ATOM 4283 C C . ASN A 1 601 ? 141.844 122.753 136.560 1.00 33.01 601 ASN A C 1
ATOM 4284 O O . ASN A 1 601 ? 142.699 122.207 137.264 1.00 33.01 601 ASN A O 1
ATOM 4289 N N . LEU A 1 602 ? 141.313 122.148 135.500 1.00 31.15 602 LEU A N 1
ATOM 4290 C CA . LEU A 1 602 ? 141.752 120.811 135.127 1.00 31.15 602 LEU A CA 1
ATOM 4291 C C . LEU A 1 602 ? 143.093 120.807 134.410 1.00 31.15 602 LEU A C 1
ATOM 4292 O O . LEU A 1 602 ? 143.782 119.784 134.426 1.00 31.15 602 LEU A O 1
ATOM 4297 N N . GLU A 1 603 ? 143.479 121.917 133.793 1.00 37.42 603 GLU A N 1
ATOM 4298 C CA . GLU A 1 603 ? 144.757 122.000 133.104 1.00 37.42 603 GLU A CA 1
ATOM 4299 C C . GLU A 1 603 ? 145.887 122.163 134.108 1.00 37.42 603 GLU A C 1
ATOM 4300 O O . GLU A 1 603 ? 145.792 122.953 135.048 1.00 37.42 603 GLU A O 1
ATOM 4306 N N . LEU A 1 604 ? 146.956 121.403 133.907 1.00 39.49 604 LEU A N 1
ATOM 4307 C CA . LEU A 1 604 ? 148.102 121.472 134.800 1.00 39.49 604 LEU A CA 1
ATOM 4308 C C . LEU A 1 604 ? 148.699 122.873 134.799 1.00 39.49 604 LEU A C 1
ATOM 4309 O O . LEU A 1 604 ? 148.624 123.607 133.811 1.00 39.49 604 LEU A O 1
ATOM 4314 N N . ASP A 1 605 ? 149.284 123.247 135.932 1.00 43.42 605 ASP A N 1
ATOM 4315 C CA . ASP A 1 605 ? 149.899 124.558 136.078 1.00 43.42 605 ASP A CA 1
ATOM 4316 C C . ASP A 1 605 ? 151.114 124.679 135.164 1.00 43.42 605 ASP A C 1
ATOM 4317 O O . ASP A 1 605 ? 151.851 123.713 134.960 1.00 43.42 605 ASP A O 1
ATOM 4322 N N . GLU A 1 606 ? 151.321 125.878 134.611 1.00 42.73 606 GLU A N 1
ATOM 4323 C CA . GLU A 1 606 ? 152.374 126.074 133.613 1.00 42.73 606 GLU A CA 1
ATOM 4324 C C . GLU A 1 606 ? 153.744 125.702 134.162 1.00 42.73 606 GLU A C 1
ATOM 4325 O O . GLU A 1 606 ? 154.508 124.972 133.515 1.00 42.73 606 GLU A O 1
ATOM 4331 N N . ASP A 1 607 ? 154.077 126.201 135.354 1.00 46.34 607 ASP A N 1
ATOM 4332 C CA . ASP A 1 607 ? 155.357 125.861 135.965 1.00 46.34 607 ASP A CA 1
ATOM 4333 C C . ASP A 1 607 ? 155.477 124.364 136.196 1.00 46.34 607 ASP A C 1
ATOM 4334 O O . ASP A 1 607 ? 156.543 123.781 135.979 1.00 46.34 607 ASP A O 1
ATOM 4339 N N . LEU A 1 608 ? 154.392 123.723 136.627 1.00 43.58 608 LEU A N 1
ATOM 4340 C CA . LEU A 1 608 ? 154.422 122.278 136.814 1.00 43.58 608 LEU A CA 1
ATOM 4341 C C . LEU A 1 608 ? 154.609 121.553 135.490 1.00 43.58 608 LEU A C 1
ATOM 4342 O O . LEU A 1 608 ? 155.289 120.527 135.437 1.00 43.58 608 LEU A O 1
ATOM 4347 N N . LYS A 1 609 ? 154.031 122.075 134.404 1.00 41.09 609 LYS A N 1
ATOM 4348 C CA . LYS A 1 609 ? 154.237 121.454 133.099 1.00 41.09 609 LYS A CA 1
ATOM 4349 C C . LYS A 1 609 ? 155.691 121.552 132.662 1.00 41.09 609 LYS A C 1
ATOM 4350 O O . LYS A 1 609 ? 156.268 120.569 132.181 1.00 41.09 609 LYS A O 1
ATOM 4356 N N . LYS A 1 610 ? 156.304 122.725 132.825 1.00 45.19 610 LYS A N 1
ATOM 4357 C CA . LYS A 1 610 ? 157.716 122.858 132.480 1.00 45.19 610 LYS A CA 1
ATOM 4358 C C . LYS A 1 610 ? 158.578 121.945 133.339 1.00 45.19 610 LYS A C 1
ATOM 4359 O O . LYS A 1 610 ? 159.484 121.274 132.832 1.00 45.19 610 LYS A O 1
ATOM 4365 N N . LEU A 1 611 ? 158.297 121.892 134.642 1.00 46.56 611 LEU A N 1
ATOM 4366 C CA . LEU A 1 611 ? 159.090 121.068 135.545 1.00 46.56 611 LEU A CA 1
ATOM 4367 C C . LEU A 1 611 ? 158.924 119.585 135.240 1.00 46.56 611 LEU A C 1
ATOM 4368 O O . LEU A 1 611 ? 159.868 118.805 135.397 1.00 46.56 611 LEU A O 1
ATOM 4373 N N . LYS A 1 612 ? 157.731 119.174 134.812 1.00 46.59 612 LYS A N 1
ATOM 4374 C CA . LYS A 1 612 ? 157.519 117.780 134.450 1.00 46.59 612 LYS A CA 1
ATOM 4375 C C . LYS A 1 612 ? 158.229 117.444 133.151 1.00 46.59 612 LYS A C 1
ATOM 4376 O O . LYS A 1 612 ? 158.762 116.340 132.997 1.00 46.59 612 LYS A O 1
ATOM 4382 N N . GLN A 1 613 ? 158.248 118.383 132.202 1.00 47.54 613 GLN A N 1
ATOM 4383 C CA . GLN A 1 613 ? 159.034 118.180 130.991 1.00 47.54 613 GLN A CA 1
ATOM 4384 C C . GLN A 1 613 ? 160.513 118.030 131.321 1.00 47.54 613 GLN A C 1
ATOM 4385 O O . GLN A 1 613 ? 161.188 117.148 130.782 1.00 47.54 613 GLN A O 1
ATOM 4391 N N . LEU A 1 614 ? 161.031 118.879 132.213 1.00 51.55 614 LEU A N 1
ATOM 4392 C CA . LEU A 1 614 ? 162.436 118.785 132.605 1.00 51.55 614 LEU A CA 1
ATOM 4393 C C . LEU A 1 614 ? 162.747 117.425 133.218 1.00 51.55 614 LEU A C 1
ATOM 4394 O O . LEU A 1 614 ? 163.788 116.828 132.925 1.00 51.55 614 LEU A O 1
ATOM 4399 N N . LYS A 1 615 ? 161.847 116.911 134.057 1.00 54.70 615 LYS A N 1
ATOM 4400 C CA . LYS A 1 615 ? 162.004 115.569 134.602 1.00 54.70 615 LYS A CA 1
ATOM 4401 C C . LYS A 1 615 ? 161.987 114.492 133.527 1.00 54.70 615 LYS A C 1
ATOM 4402 O O . LYS A 1 615 ? 162.217 113.322 133.844 1.00 54.70 615 LYS A O 1
ATOM 4404 N N . GLN A 1 616 ? 161.723 114.851 132.277 1.00 57.13 616 GLN A N 1
ATOM 4405 C CA . GLN A 1 616 ? 161.682 113.886 131.191 1.00 57.13 616 GLN A CA 1
ATOM 4406 C C . GLN A 1 616 ? 162.366 114.437 129.943 1.00 57.13 616 GLN A C 1
ATOM 4407 O O . GLN A 1 616 ? 161.966 114.138 128.819 1.00 57.13 616 GLN A O 1
ATOM 4413 N N . ARG A 1 751 ? 160.160 147.058 116.523 1.00 30.00 751 ARG A N 1
ATOM 4414 C CA . ARG A 1 751 ? 161.164 146.633 115.558 1.00 30.00 751 ARG A CA 1
ATOM 4415 C C . ARG A 1 751 ? 160.835 145.253 115.009 1.00 30.00 751 ARG A C 1
ATOM 4416 O O . ARG A 1 751 ? 159.816 144.668 115.355 1.00 30.00 751 ARG A O 1
ATOM 4424 N N . SER A 1 752 ? 161.707 144.736 114.150 1.00 57.03 752 SER A N 1
ATOM 4425 C CA . SER A 1 752 ? 161.477 143.444 113.525 1.00 57.03 752 SER A CA 1
ATOM 4426 C C . SER A 1 752 ? 161.683 142.317 114.528 1.00 57.03 752 SER A C 1
ATOM 4427 O O . SER A 1 752 ? 162.631 142.332 115.317 1.00 57.03 752 SER A O 1
ATOM 4430 N N . ILE A 1 753 ? 160.789 141.328 114.480 1.00 55.83 753 ILE A N 1
ATOM 4431 C CA . ILE A 1 753 ? 160.843 140.216 115.421 1.00 55.83 753 ILE A CA 1
ATOM 4432 C C . ILE A 1 753 ? 162.092 139.374 115.204 1.00 55.83 753 ILE A C 1
ATOM 4433 O O . ILE A 1 753 ? 162.617 138.773 116.152 1.00 55.83 753 ILE A O 1
ATOM 4438 N N . LEU A 1 754 ? 162.597 139.324 113.969 1.00 55.76 754 LEU A N 1
ATOM 4439 C CA . LEU A 1 754 ? 163.815 138.568 113.698 1.00 55.76 754 LEU A CA 1
ATOM 4440 C C . LEU A 1 754 ? 164.999 139.146 114.455 1.00 55.76 754 LEU A C 1
ATOM 4441 O O . LEU A 1 754 ? 165.809 138.401 115.013 1.00 55.76 754 LEU A O 1
ATOM 4446 N N . SER A 1 755 ? 165.105 140.474 114.505 1.00 57.30 755 SER A N 1
ATOM 4447 C CA . SER A 1 755 ? 166.231 141.102 115.188 1.00 57.30 755 SER A CA 1
ATOM 4448 C C . SER A 1 755 ? 166.103 140.978 116.700 1.00 57.30 755 SER A C 1
ATOM 4449 O O . SER A 1 755 ? 167.105 140.791 117.400 1.00 57.30 755 SER A O 1
ATOM 4452 N N . VAL A 1 756 ? 164.880 141.076 117.224 1.00 55.12 756 VAL A N 1
ATOM 4453 C CA . VAL A 1 756 ? 164.662 140.856 118.651 1.00 55.12 756 VAL A CA 1
ATOM 4454 C C . VAL A 1 756 ? 165.101 139.452 119.041 1.00 55.12 756 VAL A C 1
ATOM 4455 O O . VAL A 1 756 ? 165.821 139.250 120.029 1.00 55.12 756 VAL A O 1
ATOM 4459 N N . GLN A 1 757 ? 164.680 138.458 118.261 1.00 54.82 757 GLN A N 1
ATOM 4460 C CA . GLN A 1 757 ? 165.045 137.089 118.587 1.00 54.82 757 GLN A CA 1
ATOM 4461 C C . GLN A 1 757 ? 166.528 136.841 118.379 1.00 54.82 757 GLN A C 1
ATOM 4462 O O . GLN A 1 757 ? 167.123 136.038 119.103 1.00 54.82 757 GLN A O 1
ATOM 4468 N N . HIS A 1 758 ? 167.147 137.530 117.421 1.00 55.83 758 HIS A N 1
ATOM 4469 C CA . HIS A 1 758 ? 168.585 137.391 117.246 1.00 55.83 758 HIS A CA 1
ATOM 4470 C C . HIS A 1 758 ? 169.341 137.970 118.432 1.00 55.83 758 HIS A C 1
ATOM 4471 O O . HIS A 1 758 ? 170.334 137.392 118.883 1.00 55.83 758 HIS A O 1
ATOM 4478 N N . HIS A 1 759 ? 168.890 139.112 118.949 1.00 57.58 759 HIS A N 1
ATOM 4479 C CA . HIS A 1 759 ? 169.523 139.676 120.134 1.00 57.58 759 HIS A CA 1
ATOM 4480 C C . HIS A 1 759 ? 169.381 138.741 121.326 1.00 57.58 759 HIS A C 1
ATOM 4481 O O . HIS A 1 759 ? 170.341 138.530 122.077 1.00 57.58 759 HIS A O 1
ATOM 4488 N N . ILE A 1 760 ? 168.190 138.172 121.516 1.00 56.12 760 ILE A N 1
ATOM 4489 C CA . ILE A 1 760 ? 167.995 137.230 122.614 1.00 56.12 760 ILE A CA 1
ATOM 4490 C C . ILE A 1 760 ? 168.912 136.022 122.451 1.00 56.12 760 ILE A C 1
ATOM 4491 O O . ILE A 1 760 ? 169.554 135.575 123.409 1.00 56.12 760 ILE A O 1
ATOM 4496 N N . ARG A 1 761 ? 169.000 135.483 121.234 1.00 55.60 761 ARG A N 1
ATOM 4497 C CA . ARG A 1 761 ? 169.880 134.343 120.994 1.00 55.60 761 ARG A CA 1
ATOM 4498 C C . ARG A 1 761 ? 171.342 134.704 121.233 1.00 55.60 761 ARG A C 1
ATOM 4499 O O . ARG A 1 761 ? 172.135 133.857 121.658 1.00 55.60 761 ARG A O 1
ATOM 4507 N N . GLN A 1 762 ? 171.722 135.952 120.947 1.00 57.95 762 GLN A N 1
ATOM 4508 C CA . GLN A 1 762 ? 173.108 136.369 121.141 1.00 57.95 762 GLN A CA 1
ATOM 4509 C C . GLN A 1 762 ? 173.444 136.482 122.621 1.00 57.95 762 GLN A C 1
ATOM 4510 O O . GLN A 1 762 ? 174.419 135.889 123.093 1.00 57.95 762 GLN A O 1
ATOM 4516 N N . GLU A 1 763 ? 172.635 137.235 123.373 1.00 57.82 763 GLU A N 1
ATOM 4517 C CA . GLU A 1 763 ? 172.877 137.413 124.800 1.00 57.82 763 GLU A CA 1
ATOM 4518 C C . GLU A 1 763 ? 172.857 136.098 125.564 1.00 57.82 763 GLU A C 1
ATOM 4519 O O . GLU A 1 763 ? 173.212 136.071 126.745 1.00 57.82 763 GLU A O 1
ATOM 4525 N N . ARG A 1 764 ? 172.424 135.019 124.925 1.00 57.92 764 ARG A N 1
ATOM 4526 C CA . ARG A 1 764 ? 172.405 133.684 125.499 1.00 57.92 764 ARG A CA 1
ATOM 4527 C C . ARG A 1 764 ? 173.668 132.899 125.190 1.00 57.92 764 ARG A C 1
ATOM 4528 O O . ARG A 1 764 ? 173.760 131.728 125.566 1.00 57.92 764 ARG A O 1
ATOM 4536 N N . ARG A 1 765 ? 174.632 133.506 124.510 1.00 60.27 765 ARG A N 1
ATOM 4537 C CA . ARG A 1 765 ? 175.848 132.810 124.114 1.00 60.27 765 ARG A CA 1
ATOM 4538 C C . ARG A 1 765 ? 177.070 133.711 124.281 1.00 60.27 765 ARG A C 1
ATOM 4539 O O . ARG A 1 765 ? 177.043 134.888 123.920 1.00 60.27 765 ARG A O 1
ATOM 4547 N N . GLU A 1 843 ? 144.364 70.090 114.166 1.00 30.00 843 GLU A N 1
ATOM 4548 C CA . GLU A 1 843 ? 145.238 71.011 114.885 1.00 30.00 843 GLU A CA 1
ATOM 4549 C C . GLU A 1 843 ? 145.877 72.007 113.930 1.00 30.00 843 GLU A C 1
ATOM 4550 O O . GLU A 1 843 ? 145.635 73.208 114.016 1.00 30.00 843 GLU A O 1
ATOM 4552 N N . HIS A 1 844 ? 146.703 71.494 113.016 1.00 30.00 844 HIS A N 1
ATOM 4553 C CA . HIS A 1 844 ? 147.313 72.357 112.011 1.00 30.00 844 HIS A CA 1
ATOM 4554 C C . HIS A 1 844 ? 146.361 72.654 110.860 1.00 30.00 844 HIS A C 1
ATOM 4555 O O . HIS A 1 844 ? 146.350 73.775 110.342 1.00 30.00 844 HIS A O 1
ATOM 4562 N N . ARG A 1 845 ? 145.553 71.680 110.453 1.00 74.31 845 ARG A N 1
ATOM 4563 C CA . ARG A 1 845 ? 144.848 71.734 109.180 1.00 74.31 845 ARG A CA 1
ATOM 4564 C C . ARG A 1 845 ? 143.437 72.274 109.373 1.00 74.31 845 ARG A C 1
ATOM 4565 O O . ARG A 1 845 ? 142.816 72.048 110.417 1.00 74.31 845 ARG A O 1
ATOM 4573 N N . PHE A 1 846 ? 142.951 72.991 108.355 1.00 71.57 846 PHE A N 1
ATOM 4574 C CA . PHE A 1 846 ? 141.687 73.724 108.330 1.00 71.57 846 PHE A CA 1
ATOM 4575 C C . PHE A 1 846 ? 141.784 74.976 109.191 1.00 71.57 846 PHE A C 1
ATOM 4576 O O . PHE A 1 846 ? 140.857 75.788 109.223 1.00 71.57 846 PHE A O 1
ATOM 4584 N N . ARG A 1 847 ? 142.911 75.149 109.882 1.00 68.32 847 ARG A N 1
ATOM 4585 C CA . ARG A 1 847 ? 143.196 76.433 110.508 1.00 68.32 847 ARG A CA 1
ATOM 4586 C C . ARG A 1 847 ? 143.994 77.320 109.565 1.00 68.32 847 ARG A C 1
ATOM 4587 O O . ARG A 1 847 ? 143.899 78.550 109.626 1.00 68.32 847 ARG A O 1
ATOM 4595 N N . ASN A 1 848 ? 144.772 76.709 108.670 1.00 68.97 848 ASN A N 1
ATOM 4596 C CA . ASN A 1 848 ? 145.470 77.472 107.642 1.00 68.97 848 ASN A CA 1
ATOM 4597 C C . ASN A 1 848 ? 144.485 78.162 106.709 1.00 68.97 848 ASN A C 1
ATOM 4598 O O . ASN A 1 848 ? 144.637 79.351 106.406 1.00 68.97 848 ASN A O 1
ATOM 4603 N N . PHE A 1 849 ? 143.454 77.439 106.262 1.00 67.27 849 PHE A N 1
ATOM 4604 C CA . PHE A 1 849 ? 142.478 78.022 105.347 1.00 67.27 849 PHE A CA 1
ATOM 4605 C C . PHE A 1 849 ? 141.663 79.114 106.029 1.00 67.27 849 PHE A C 1
ATOM 4606 O O . PHE A 1 849 ? 141.401 80.168 105.435 1.00 67.27 849 PHE A O 1
ATOM 4614 N N . CYS A 1 850 ? 141.248 78.879 107.275 1.00 65.06 850 CYS A N 1
ATOM 4615 C CA . CYS A 1 850 ? 140.512 79.897 108.014 1.00 65.06 850 CYS A CA 1
ATOM 4616 C C . CYS A 1 850 ? 141.371 81.135 108.227 1.00 65.06 850 CYS A C 1
ATOM 4617 O O . CYS A 1 850 ? 140.909 82.265 108.037 1.00 65.06 850 CYS A O 1
ATOM 4620 N N . ARG A 1 851 ? 142.633 80.938 108.611 1.00 62.80 851 ARG A N 1
ATOM 4621 C CA . ARG A 1 851 ? 143.536 82.066 108.800 1.00 62.80 851 ARG A CA 1
ATOM 4622 C C . ARG A 1 851 ? 143.759 82.825 107.502 1.00 62.80 851 ARG A C 1
ATOM 4623 O O . ARG A 1 851 ? 143.958 84.043 107.523 1.00 62.80 851 ARG A O 1
ATOM 4631 N N . VAL A 1 852 ? 143.733 82.128 106.365 1.00 61.18 852 VAL A N 1
ATOM 4632 C CA . VAL A 1 852 ? 143.838 82.807 105.077 1.00 61.18 852 VAL A CA 1
ATOM 4633 C C . VAL A 1 852 ? 142.597 83.652 104.816 1.00 61.18 852 VAL A C 1
ATOM 4634 O O . VAL A 1 852 ? 142.691 84.815 104.411 1.00 61.18 852 VAL A O 1
ATOM 4638 N N . VAL A 1 853 ? 141.413 83.078 105.044 1.00 59.51 853 VAL A N 1
ATOM 4639 C CA . VAL A 1 853 ? 140.173 83.762 104.681 1.00 59.51 853 VAL A CA 1
ATOM 4640 C C . VAL A 1 853 ? 139.928 84.985 105.559 1.00 59.51 853 VAL A C 1
ATOM 4641 O O . VAL A 1 853 ? 139.331 85.969 105.108 1.00 59.51 853 VAL A O 1
ATOM 4645 N N . VAL A 1 854 ? 140.395 84.967 106.812 1.00 58.24 854 VAL A N 1
ATOM 4646 C CA . VAL A 1 854 ? 140.093 86.055 107.736 1.00 58.24 854 VAL A CA 1
ATOM 4647 C C . VAL A 1 854 ? 141.166 87.131 107.765 1.00 58.24 854 VAL A C 1
ATOM 4648 O O . VAL A 1 854 ? 141.017 88.115 108.500 1.00 58.24 854 VAL A O 1
ATOM 4652 N N . ARG A 1 855 ? 142.239 86.987 106.992 1.00 58.14 855 ARG A N 1
ATOM 4653 C CA . ARG A 1 855 ? 143.289 87.992 106.958 1.00 58.14 855 ARG A CA 1
ATOM 4654 C C . ARG A 1 855 ? 143.499 88.606 105.586 1.00 58.14 855 ARG A C 1
ATOM 4655 O O . ARG A 1 855 ? 144.394 89.444 105.437 1.00 58.14 855 ARG A O 1
ATOM 4663 N N . ALA A 1 856 ? 142.721 88.213 104.584 1.00 51.12 856 ALA A N 1
ATOM 4664 C CA . ALA A 1 856 ? 142.851 88.819 103.269 1.00 51.12 856 ALA A CA 1
ATOM 4665 C C . ALA A 1 856 ? 142.485 90.296 103.334 1.00 51.12 856 ALA A C 1
ATOM 4666 O O . ALA A 1 856 ? 141.563 90.691 104.049 1.00 51.12 856 ALA A O 1
ATOM 4668 N N . ARG A 1 857 ? 143.209 91.112 102.577 1.00 48.57 857 ARG A N 1
ATOM 4669 C CA . ARG A 1 857 ? 143.119 92.564 102.697 1.00 48.57 857 ARG A CA 1
ATOM 4670 C C . ARG A 1 857 ? 143.228 93.181 101.307 1.00 48.57 857 ARG A C 1
ATOM 4671 O O . ARG A 1 857 ? 143.051 92.505 100.290 1.00 48.57 857 ARG A O 1
ATOM 4679 N N . PHE A 1 858 ? 143.505 94.483 101.270 1.00 49.50 858 PHE A N 1
ATOM 4680 C CA . PHE A 1 858 ? 143.648 95.264 100.042 1.00 49.50 858 PHE A CA 1
ATOM 4681 C C . PHE A 1 858 ? 142.340 95.342 99.276 1.00 49.50 858 PHE A C 1
ATOM 4682 O O . PHE A 1 858 ? 142.174 96.209 98.422 1.00 49.50 858 PHE A O 1
ATOM 4690 N N . THR A 1 873 ? 151.949 104.819 93.969 1.00 30.00 873 THR A N 1
ATOM 4691 C CA . THR A 1 873 ? 150.503 104.890 93.798 1.00 30.00 873 THR A CA 1
ATOM 4692 C C . THR A 1 873 ? 150.057 106.325 93.553 1.00 30.00 873 THR A C 1
ATOM 4693 O O . THR A 1 873 ? 150.238 107.195 94.405 1.00 30.00 873 THR A O 1
ATOM 4695 N N . LYS A 1 874 ? 149.474 106.565 92.375 1.00 30.00 874 LYS A N 1
ATOM 4696 C CA . LYS A 1 874 ? 148.995 107.904 92.051 1.00 30.00 874 LYS A CA 1
ATOM 4697 C C . LYS A 1 874 ? 147.820 108.293 92.937 1.00 30.00 874 LYS A C 1
ATOM 4698 O O . LYS A 1 874 ? 147.839 109.350 93.579 1.00 30.00 874 LYS A O 1
ATOM 4700 N N . TYR A 1 875 ? 146.799 107.443 93.002 1.00 70.29 875 TYR A N 1
ATOM 4701 C CA . TYR A 1 875 ? 145.634 107.661 93.854 1.00 70.29 875 TYR A CA 1
ATOM 4702 C C . TYR A 1 875 ? 145.650 106.597 94.952 1.00 70.29 875 TYR A C 1
ATOM 4703 O O . TYR A 1 875 ? 145.017 105.546 94.837 1.00 70.29 875 TYR A O 1
ATOM 4712 N N . HIS A 1 876 ? 146.370 106.888 96.033 1.00 65.63 876 HIS A N 1
ATOM 4713 C CA . HIS A 1 876 ? 146.492 105.983 97.167 1.00 65.63 876 HIS A CA 1
ATOM 4714 C C . HIS A 1 876 ? 145.375 106.151 98.189 1.00 65.63 876 HIS A C 1
ATOM 4715 O O . HIS A 1 876 ? 145.257 105.323 99.098 1.00 65.63 876 HIS A O 1
ATOM 4717 N N . GLN A 1 877 ? 144.550 107.192 98.064 1.00 61.65 877 GLN A N 1
ATOM 4718 C CA . GLN A 1 877 ? 143.482 107.410 99.035 1.00 61.65 877 GLN A CA 1
ATOM 4719 C C . GLN A 1 877 ? 142.392 106.353 98.901 1.00 61.65 877 GLN A C 1
ATOM 4720 O O . GLN A 1 877 ? 141.942 105.783 99.901 1.00 61.65 877 GLN A O 1
ATOM 4726 N N . LEU A 1 878 ? 141.959 106.081 97.668 1.00 61.42 878 LEU A N 1
ATOM 4727 C CA . LEU A 1 878 ? 141.004 105.004 97.437 1.00 61.42 878 LEU A CA 1
ATOM 4728 C C . LEU A 1 878 ? 141.578 103.660 97.860 1.00 61.42 878 LEU A C 1
ATOM 4729 O O . LEU A 1 878 ? 140.862 102.809 98.400 1.00 61.42 878 LEU A O 1
ATOM 4734 N N . TYR A 1 879 ? 142.874 103.455 97.634 1.00 63.33 879 TYR A N 1
ATOM 4735 C CA . TYR A 1 879 ? 143.491 102.189 98.000 1.00 63.33 879 TYR A CA 1
ATOM 4736 C C . TYR A 1 879 ? 143.651 102.041 99.506 1.00 63.33 879 TYR A C 1
ATOM 4737 O O . TYR A 1 879 ? 143.744 100.912 99.995 1.00 63.33 879 TYR A O 1
ATOM 4746 N N . ASP A 1 880 ? 143.691 103.146 100.252 1.00 60.14 880 ASP A N 1
ATOM 4747 C CA . ASP A 1 880 ? 143.693 103.037 101.706 1.00 60.14 880 ASP A CA 1
ATOM 4748 C C . ASP A 1 880 ? 142.284 102.917 102.264 1.00 60.14 880 ASP A C 1
ATOM 4749 O O . ASP A 1 880 ? 142.093 102.339 103.339 1.00 60.14 880 ASP A O 1
ATOM 4754 N N . LEU A 1 881 ? 141.294 103.459 101.555 1.00 54.69 881 LEU A N 1
ATOM 4755 C CA . LEU A 1 881 ? 139.906 103.238 101.938 1.00 54.69 881 LEU A CA 1
ATOM 4756 C C . LEU A 1 881 ? 139.487 101.794 101.707 1.00 54.69 881 LEU A C 1
ATOM 4757 O O . LEU A 1 881 ? 138.700 101.246 102.485 1.00 54.69 881 LEU A O 1
ATOM 4762 N N . LEU A 1 882 ? 140.004 101.160 100.658 1.00 51.81 882 LEU A N 1
ATOM 4763 C CA . LEU A 1 882 ? 139.608 99.796 100.338 1.00 51.81 882 LEU A CA 1
ATOM 4764 C C . LEU A 1 882 ? 140.365 98.758 101.154 1.00 51.81 882 LEU A C 1
ATOM 4765 O O . LEU A 1 882 ? 139.928 97.606 101.228 1.00 51.81 882 LEU A O 1
ATOM 4770 N N . GLY A 1 883 ? 141.481 99.132 101.764 1.00 49.07 883 GLY A N 1
ATOM 4771 C CA . GLY A 1 883 ? 142.211 98.211 102.607 1.00 49.07 883 GLY A CA 1
ATOM 4772 C C . GLY A 1 883 ? 142.105 98.579 104.070 1.00 49.07 883 GLY A C 1
ATOM 4773 O O . GLY A 1 883 ? 142.990 98.259 104.867 1.00 49.07 883 GLY A O 1
ATOM 4774 N N . LEU A 1 884 ? 141.017 99.259 104.433 1.00 46.32 884 LEU A N 1
ATOM 4775 C CA . LEU A 1 884 ? 140.835 99.679 105.816 1.00 46.32 884 LEU A CA 1
ATOM 4776 C C . LEU A 1 884 ? 140.534 98.492 106.716 1.00 46.32 884 LEU A C 1
ATOM 4777 O O . LEU A 1 884 ? 140.961 98.458 107.875 1.00 46.32 884 LEU A O 1
ATOM 4782 N N . VAL A 1 885 ? 139.800 97.509 106.202 1.00 43.44 885 VAL A N 1
ATOM 4783 C CA . VAL A 1 885 ? 139.447 96.315 106.952 1.00 43.44 885 VAL A CA 1
ATOM 4784 C C . VAL A 1 885 ? 139.552 95.117 106.023 1.00 43.44 885 VAL A C 1
ATOM 4785 O O . VAL A 1 885 ? 139.524 95.247 104.798 1.00 43.44 885 VAL A O 1
ATOM 4789 N N . THR A 1 886 ? 139.690 93.941 106.625 1.00 43.57 886 THR A N 1
ATOM 4790 C CA . THR A 1 886 ? 139.737 92.713 105.854 1.00 43.57 886 THR A CA 1
ATOM 4791 C C . THR A 1 886 ? 138.441 92.533 105.070 1.00 43.57 886 THR A C 1
ATOM 4792 O O . THR A 1 886 ? 137.424 93.169 105.344 1.00 43.57 886 THR A O 1
ATOM 4796 N N . TYR A 1 887 ? 138.491 91.652 104.071 1.00 43.05 887 TYR A N 1
ATOM 4797 C CA . TYR A 1 887 ? 137.300 91.389 103.274 1.00 43.05 887 TYR A CA 1
ATOM 4798 C C . TYR A 1 887 ? 136.174 90.836 104.133 1.00 43.05 887 TYR A C 1
ATOM 4799 O O . TYR A 1 887 ? 135.001 91.147 103.904 1.00 43.05 887 TYR A O 1
ATOM 4808 N N . LEU A 1 888 ? 136.512 90.018 105.129 1.00 42.50 888 LEU A N 1
ATOM 4809 C CA . LEU A 1 888 ? 135.498 89.503 106.039 1.00 42.50 888 LEU A CA 1
ATOM 4810 C C . LEU A 1 888 ? 134.811 90.634 106.793 1.00 42.50 888 LEU A C 1
ATOM 4811 O O . LEU A 1 888 ? 133.581 90.651 106.922 1.00 42.50 888 LEU A O 1
ATOM 4816 N N . ASP A 1 889 ? 135.584 91.609 107.268 1.00 42.60 889 ASP A N 1
ATOM 4817 C CA . ASP A 1 889 ? 134.982 92.751 107.943 1.00 42.60 889 ASP A CA 1
ATOM 4818 C C . ASP A 1 889 ? 134.203 93.637 106.984 1.00 42.60 889 ASP A C 1
ATOM 4819 O O . ASP A 1 889 ? 133.217 94.251 107.389 1.00 42.60 889 ASP A O 1
ATOM 4824 N N . TRP A 1 890 ? 134.615 93.726 105.720 1.00 40.95 890 TRP A N 1
ATOM 4825 C CA . TRP A 1 890 ? 133.831 94.508 104.769 1.00 40.95 890 TRP A CA 1
ATOM 4826 C C . TRP A 1 890 ? 132.479 93.858 104.514 1.00 40.95 890 TRP A C 1
ATOM 4827 O O . TRP A 1 890 ? 131.445 94.539 104.495 1.00 40.95 890 TRP A O 1
ATOM 4838 N N . VAL A 1 891 ? 132.467 92.537 104.327 1.00 39.62 891 VAL A N 1
ATOM 4839 C CA . VAL A 1 891 ? 131.206 91.821 104.187 1.00 39.62 891 VAL A CA 1
ATOM 4840 C C . VAL A 1 891 ? 130.343 92.024 105.422 1.00 39.62 891 VAL A C 1
ATOM 4841 O O . VAL A 1 891 ? 129.137 92.267 105.318 1.00 39.62 891 VAL A O 1
ATOM 4845 N N . MET A 1 892 ? 130.945 91.944 106.608 1.00 40.05 892 MET A N 1
ATOM 4846 C CA . MET A 1 892 ? 130.150 92.054 107.825 1.00 40.05 892 MET A CA 1
ATOM 4847 C C . MET A 1 892 ? 129.635 93.469 108.053 1.00 40.05 892 MET A C 1
ATOM 4848 O O . MET A 1 892 ? 128.539 93.637 108.588 1.00 40.05 892 MET A O 1
ATOM 4853 N N . ILE A 1 893 ? 130.388 94.490 107.646 1.00 36.70 893 ILE A N 1
ATOM 4854 C CA . ILE A 1 893 ? 129.879 95.858 107.695 1.00 36.70 893 ILE A CA 1
ATOM 4855 C C . ILE A 1 893 ? 128.702 96.016 106.747 1.00 36.70 893 ILE A C 1
ATOM 4856 O O . ILE A 1 893 ? 127.687 96.634 107.090 1.00 36.70 893 ILE A O 1
ATOM 4861 N N . THR A 1 894 ? 128.817 95.460 105.541 1.00 36.54 894 THR A N 1
ATOM 4862 C CA . THR A 1 894 ? 127.711 95.530 104.592 1.00 36.54 894 THR A CA 1
ATOM 4863 C C . THR A 1 894 ? 126.466 94.853 105.147 1.00 36.54 894 THR A C 1
ATOM 4864 O O . THR A 1 894 ? 125.351 95.371 105.017 1.00 36.54 894 THR A O 1
ATOM 4868 N N . VAL A 1 895 ? 126.643 93.703 105.790 1.00 36.96 895 VAL A N 1
ATOM 4869 C CA . VAL A 1 895 ? 125.505 92.952 106.301 1.00 36.96 895 VAL A CA 1
ATOM 4870 C C . VAL A 1 895 ? 124.888 93.653 107.503 1.00 36.96 895 VAL A C 1
ATOM 4871 O O . VAL A 1 895 ? 123.663 93.692 107.651 1.00 36.96 895 VAL A O 1
ATOM 4875 N N . THR A 1 896 ? 125.720 94.231 108.370 1.00 37.19 896 THR A N 1
ATOM 4876 C CA . THR A 1 896 ? 125.204 95.041 109.466 1.00 37.19 896 THR A CA 1
ATOM 4877 C C . THR A 1 896 ? 124.377 96.208 108.946 1.00 37.19 896 THR A C 1
ATOM 4878 O O . THR A 1 896 ? 123.283 96.480 109.455 1.00 37.19 896 THR A O 1
ATOM 4882 N N . ILE A 1 897 ? 124.882 96.909 107.932 1.00 37.16 897 ILE A N 1
ATOM 4883 C CA . ILE A 1 897 ? 124.174 98.077 107.424 1.00 37.16 897 ILE A CA 1
ATOM 4884 C C . ILE A 1 897 ? 122.863 97.665 106.771 1.00 37.16 897 ILE A C 1
ATOM 4885 O O . ILE A 1 897 ? 121.835 98.324 106.950 1.00 37.16 897 ILE A O 1
ATOM 4890 N N . CYS A 1 898 ? 122.869 96.566 106.019 1.00 38.91 898 CYS A N 1
ATOM 4891 C CA . CYS A 1 898 ? 121.632 96.095 105.407 1.00 38.91 898 CYS A CA 1
ATOM 4892 C C . CYS A 1 898 ? 120.620 95.666 106.461 1.00 38.91 898 CYS A C 1
ATOM 4893 O O . CYS A 1 898 ? 119.417 95.907 106.311 1.00 38.91 898 CYS A O 1
ATOM 4896 N N . SER A 1 899 ? 121.087 95.045 107.545 1.00 36.49 899 SER A N 1
ATOM 4897 C CA . SER A 1 899 ? 120.175 94.645 108.608 1.00 36.49 899 SER A CA 1
ATOM 4898 C C . SER A 1 899 ? 119.574 95.856 109.310 1.00 36.49 899 SER A C 1
ATOM 4899 O O . SER A 1 899 ? 118.387 95.856 109.647 1.00 36.49 899 SER A O 1
ATOM 4902 N N . CYS A 1 900 ? 120.372 96.904 109.528 1.00 36.86 900 CYS A N 1
ATOM 4903 C CA . CYS A 1 900 ? 119.831 98.123 110.124 1.00 36.86 900 CYS A CA 1
ATOM 4904 C C . CYS A 1 900 ? 118.842 98.806 109.189 1.00 36.86 900 CYS A C 1
ATOM 4905 O O . CYS A 1 900 ? 117.809 99.324 109.633 1.00 36.86 900 CYS A O 1
ATOM 4908 N N . ILE A 1 901 ? 119.136 98.816 107.889 1.00 35.28 901 ILE A N 1
ATOM 4909 C CA . ILE A 1 901 ? 118.208 99.401 106.928 1.00 35.28 901 ILE A CA 1
ATOM 4910 C C . ILE A 1 901 ? 116.894 98.639 106.934 1.00 35.28 901 ILE A C 1
ATOM 4911 O O . ILE A 1 901 ? 115.814 99.231 106.822 1.00 35.28 901 ILE A O 1
ATOM 4916 N N . SER A 1 902 ? 116.957 97.318 107.085 1.00 35.95 902 SER A N 1
ATOM 4917 C CA . SER A 1 902 ? 115.730 96.539 107.207 1.00 35.95 902 SER A CA 1
ATOM 4918 C C . SER A 1 902 ? 114.984 96.878 108.492 1.00 35.95 902 SER A C 1
ATOM 4919 O O . SER A 1 902 ? 113.764 97.064 108.479 1.00 35.95 902 SER A O 1
ATOM 4922 N N . MET A 1 903 ? 115.702 96.957 109.615 1.00 34.12 903 MET A N 1
ATOM 4923 C CA . MET A 1 903 ? 115.067 97.278 110.890 1.00 34.12 903 MET A CA 1
ATOM 4924 C C . MET A 1 903 ? 114.409 98.648 110.864 1.00 34.12 903 MET A C 1
ATOM 4925 O O . MET A 1 903 ? 113.488 98.908 111.642 1.00 34.12 903 MET A O 1
ATOM 4930 N N . MET A 1 904 ? 114.872 99.541 109.994 1.00 34.83 904 MET A N 1
ATOM 4931 C CA . MET A 1 904 ? 114.211 100.832 109.869 1.00 34.83 904 MET A CA 1
ATOM 4932 C C . MET A 1 904 ? 112.802 100.733 109.302 1.00 34.83 904 MET A C 1
ATOM 4933 O O . MET A 1 904 ? 112.085 101.735 109.307 1.00 34.83 904 MET A O 1
ATOM 4938 N N . PHE A 1 905 ? 112.384 99.565 108.823 1.00 37.07 905 PHE A N 1
ATOM 4939 C CA . PHE A 1 905 ? 111.022 99.356 108.355 1.00 37.07 905 PHE A CA 1
ATOM 4940 C C . PHE A 1 905 ? 110.161 98.619 109.365 1.00 37.07 905 PHE A C 1
ATOM 4941 O O . PHE A 1 905 ? 108.960 98.475 109.144 1.00 37.07 905 PHE A O 1
ATOM 4949 N N . GLU A 1 906 ? 110.739 98.158 110.465 1.00 34.89 906 GLU A N 1
ATOM 4950 C CA . GLU A 1 906 ? 109.970 97.486 111.495 1.00 34.89 906 GLU A CA 1
ATOM 4951 C C . GLU A 1 906 ? 109.225 98.508 112.341 1.00 34.89 906 GLU A C 1
ATOM 4952 O O . GLU A 1 906 ? 109.806 99.497 112.795 1.00 34.89 906 GLU A O 1
ATOM 4958 N N . SER A 1 907 ? 107.937 98.278 112.528 1.00 33.32 907 SER A N 1
ATOM 4959 C CA . SER A 1 907 ? 107.077 99.126 113.334 1.00 33.32 907 SER A CA 1
ATOM 4960 C C . SER A 1 907 ? 106.177 98.205 114.145 1.00 33.32 907 SER A C 1
ATOM 4961 O O . SER A 1 907 ? 106.242 96.986 113.960 1.00 33.32 907 SER A O 1
ATOM 4964 N N . PRO A 1 908 ? 105.355 98.715 115.065 1.00 33.10 908 PRO A N 1
ATOM 4965 C CA . PRO A 1 908 ? 104.417 97.819 115.758 1.00 33.10 908 PRO A CA 1
ATOM 4966 C C . PRO A 1 908 ? 103.463 97.098 114.827 1.00 33.10 908 PRO A C 1
ATOM 4967 O O . PRO A 1 908 ? 102.994 96.007 115.167 1.00 33.10 908 PRO A O 1
ATOM 4971 N N . PHE A 1 909 ? 103.168 97.659 113.659 1.00 36.15 909 PHE A N 1
ATOM 4972 C CA . PHE A 1 909 ? 102.208 97.066 112.741 1.00 36.15 909 PHE A CA 1
ATOM 4973 C C . PHE A 1 909 ? 102.849 96.487 111.489 1.00 36.15 909 PHE A C 1
ATOM 4974 O O . PHE A 1 909 ? 102.141 95.912 110.659 1.00 36.15 909 PHE A O 1
ATOM 4982 N N . ARG A 1 910 ? 104.163 96.623 111.327 1.00 37.61 910 ARG A N 1
ATOM 4983 C CA . ARG A 1 910 ? 104.931 95.875 110.335 1.00 37.61 910 ARG A CA 1
ATOM 4984 C C . ARG A 1 910 ? 106.039 95.180 111.114 1.00 37.61 910 ARG A C 1
ATOM 4985 O O . ARG A 1 910 ? 107.141 95.712 111.248 1.00 37.61 910 ARG A O 1
ATOM 4993 N N . ARG A 1 911 ? 105.749 93.992 111.624 1.00 37.82 911 ARG A N 1
ATOM 4994 C CA . ARG A 1 911 ? 106.662 93.291 112.511 1.00 37.82 911 ARG A CA 1
ATOM 4995 C C . ARG A 1 911 ? 107.529 92.311 111.737 1.00 37.82 911 ARG A C 1
ATOM 4996 O O . ARG A 1 911 ? 107.125 91.771 110.708 1.00 37.82 911 ARG A O 1
ATOM 5004 N N . VAL A 1 912 ? 108.736 92.081 112.256 1.00 39.37 912 VAL A N 1
ATOM 5005 C CA . VAL A 1 912 ? 109.659 91.161 111.613 1.00 39.37 912 VAL A CA 1
ATOM 5006 C C . VAL A 1 912 ? 109.234 89.715 111.817 1.00 39.37 912 VAL A C 1
ATOM 5007 O O . VAL A 1 912 ? 109.658 88.838 111.061 1.00 39.37 912 VAL A O 1
ATOM 5011 N N . MET A 1 913 ? 108.390 89.437 112.810 1.00 41.44 913 MET A N 1
ATOM 5012 C CA . MET A 1 913 ? 107.925 88.075 113.032 1.00 41.44 913 MET A CA 1
ATOM 5013 C C . MET A 1 913 ? 106.794 87.680 112.095 1.00 41.44 913 MET A C 1
ATOM 5014 O O . MET A 1 913 ? 106.520 86.485 111.957 1.00 41.44 913 MET A O 1
ATOM 5019 N N . HIS A 1 914 ? 106.135 88.644 111.454 1.00 43.59 914 HIS A N 1
ATOM 5020 C CA . HIS A 1 914 ? 105.014 88.364 110.569 1.00 43.59 914 HIS A CA 1
ATOM 5021 C C . HIS A 1 914 ? 105.216 88.866 109.149 1.00 43.59 914 HIS A C 1
ATOM 5022 O O . HIS A 1 914 ? 104.278 88.791 108.350 1.00 43.59 914 HIS A O 1
ATOM 5029 N N . ALA A 1 915 ? 106.391 89.389 108.809 1.00 44.85 915 ALA A N 1
ATOM 5030 C CA . ALA A 1 915 ? 106.653 89.902 107.469 1.00 44.85 915 ALA A CA 1
ATOM 5031 C C . ALA A 1 915 ? 107.953 89.297 106.962 1.00 44.85 915 ALA A C 1
ATOM 5032 O O . ALA A 1 915 ? 109.022 89.562 107.544 1.00 44.85 915 ALA A O 1
ATOM 5034 N N . PRO A 1 916 ? 107.925 88.499 105.891 1.00 47.51 916 PRO A N 1
ATOM 5035 C CA . PRO A 1 916 ? 109.151 87.801 105.469 1.00 47.51 916 PRO A CA 1
ATOM 5036 C C . PRO A 1 916 ? 110.189 88.707 104.826 1.00 47.51 916 PRO A C 1
ATOM 5037 O O . PRO A 1 916 ? 111.393 88.434 104.951 1.00 47.51 916 PRO A O 1
ATOM 5041 N N . THR A 1 917 ? 109.769 89.768 104.134 1.00 46.48 917 THR A N 1
ATOM 5042 C CA . THR A 1 917 ? 110.737 90.699 103.571 1.00 46.48 917 THR A CA 1
ATOM 5043 C C . THR A 1 917 ? 111.599 91.346 104.645 1.00 46.48 917 THR A C 1
ATOM 5044 O O . THR A 1 917 ? 112.720 91.771 104.350 1.00 46.48 917 THR A O 1
ATOM 5048 N N . LEU A 1 918 ? 111.108 91.430 105.878 1.00 42.27 918 LEU A N 1
ATOM 5049 C CA . LEU A 1 918 ? 111.914 91.909 106.988 1.00 42.27 918 LEU A CA 1
ATOM 5050 C C . LEU A 1 918 ? 112.736 90.801 107.633 1.00 42.27 918 LEU A C 1
ATOM 5051 O O . LEU A 1 918 ? 113.694 91.099 108.349 1.00 42.27 918 LEU A O 1
ATOM 5056 N N . GLN A 1 919 ? 112.392 89.538 107.390 1.00 43.75 919 GLN A N 1
ATOM 5057 C CA . GLN A 1 919 ? 113.198 88.425 107.867 1.00 43.75 919 GLN A CA 1
ATOM 5058 C C . GLN A 1 919 ? 114.344 88.086 106.933 1.00 43.75 919 GLN A C 1
ATOM 5059 O O . GLN A 1 919 ? 115.260 87.365 107.341 1.00 43.75 919 GLN A O 1
ATOM 5065 N N . ILE A 1 920 ? 114.295 88.555 105.686 1.00 43.41 920 ILE A N 1
ATOM 5066 C CA . ILE A 1 920 ? 115.404 88.316 104.763 1.00 43.41 920 ILE A CA 1
ATOM 5067 C C . ILE A 1 920 ? 116.718 88.774 105.382 1.00 43.41 920 ILE A C 1
ATOM 5068 O O . ILE A 1 920 ? 117.672 87.996 105.523 1.00 43.41 920 ILE A O 1
ATOM 5073 N N . ALA A 1 921 ? 116.782 90.050 105.767 1.00 41.73 921 ALA A N 1
ATOM 5074 C CA . ALA A 1 921 ? 118.015 90.584 106.331 1.00 41.73 921 ALA A CA 1
ATOM 5075 C C . ALA A 1 921 ? 118.361 89.931 107.660 1.00 41.73 921 ALA A C 1
ATOM 5076 O O . ALA A 1 921 ? 119.540 89.796 107.983 1.00 41.73 921 ALA A O 1
ATOM 5078 N N . GLU A 1 922 ? 117.362 89.506 108.431 1.00 41.32 922 GLU A N 1
ATOM 5079 C CA . GLU A 1 922 ? 117.645 88.843 109.699 1.00 41.32 922 GLU A CA 1
ATOM 5080 C C . GLU A 1 922 ? 118.347 87.509 109.477 1.00 41.32 922 GLU A C 1
ATOM 5081 O O . GLU A 1 922 ? 119.375 87.221 110.106 1.00 41.32 922 GLU A O 1
ATOM 5087 N N . TYR A 1 923 ? 117.793 86.674 108.593 1.00 41.87 923 TYR A N 1
ATOM 5088 C CA . TYR A 1 923 ? 118.442 85.415 108.245 1.00 41.87 923 TYR A CA 1
ATOM 5089 C C . TYR A 1 923 ? 119.836 85.654 107.691 1.00 41.87 923 TYR A C 1
ATOM 5090 O O . TYR A 1 923 ? 120.784 84.953 108.059 1.00 41.87 923 TYR A O 1
ATOM 5099 N N . VAL A 1 924 ? 119.979 86.631 106.795 1.00 40.13 924 VAL A N 1
ATOM 5100 C CA . VAL A 1 924 ? 121.287 86.919 106.214 1.00 40.13 924 VAL A CA 1
ATOM 5101 C C . VAL A 1 924 ? 122.283 87.299 107.300 1.00 40.13 924 VAL A C 1
ATOM 5102 O O . VAL A 1 924 ? 123.414 86.800 107.330 1.00 40.13 924 VAL A O 1
ATOM 5106 N N . PHE A 1 925 ? 121.878 88.184 108.211 1.00 37.62 925 PHE A N 1
ATOM 5107 C CA . PHE A 1 925 ? 122.778 88.626 109.267 1.00 37.62 925 PHE A CA 1
ATOM 5108 C C . PHE A 1 925 ? 123.202 87.463 110.146 1.00 37.62 925 PHE A C 1
ATOM 5109 O O . PHE A 1 925 ? 124.386 87.307 110.450 1.00 37.62 925 PHE A O 1
ATOM 5117 N N . VAL A 1 926 ? 122.249 86.632 110.566 1.00 39.47 926 VAL A N 1
ATOM 5118 C CA . VAL A 1 926 ? 122.592 85.547 111.477 1.00 39.47 926 VAL A CA 1
ATOM 5119 C C . VAL A 1 926 ? 123.473 84.516 110.784 1.00 39.47 926 VAL A C 1
ATOM 5120 O O . VAL A 1 926 ? 124.426 84.004 111.377 1.00 39.47 926 VAL A O 1
ATOM 5124 N N . ILE A 1 927 ? 123.202 84.222 109.513 1.00 40.95 927 ILE A N 1
ATOM 5125 C CA . ILE A 1 927 ? 124.001 83.236 108.792 1.00 40.95 927 ILE A CA 1
ATOM 5126 C C . ILE A 1 927 ? 125.421 83.747 108.584 1.00 40.95 927 ILE A C 1
ATOM 5127 O O . ILE A 1 927 ? 126.403 83.042 108.855 1.00 40.95 927 ILE A O 1
ATOM 5132 N N . PHE A 1 928 ? 125.553 84.985 108.107 1.00 41.34 928 PHE A N 1
ATOM 5133 C CA . PHE A 1 928 ? 126.879 85.520 107.841 1.00 41.34 928 PHE A CA 1
ATOM 5134 C C . PHE A 1 928 ? 127.655 85.754 109.125 1.00 41.34 928 PHE A C 1
ATOM 5135 O O . PHE A 1 928 ? 128.875 85.589 109.138 1.00 41.34 928 PHE A O 1
ATOM 5143 N N . MET A 1 929 ? 126.979 86.085 110.223 1.00 41.00 929 MET A N 1
ATOM 5144 C CA . MET A 1 929 ? 127.699 86.237 111.477 1.00 41.00 929 MET A CA 1
ATOM 5145 C C . MET A 1 929 ? 128.083 84.893 112.071 1.00 41.00 929 MET A C 1
ATOM 5146 O O . MET A 1 929 ? 129.124 84.796 112.719 1.00 41.00 929 MET A O 1
ATOM 5151 N N . SER A 1 930 ? 127.280 83.850 111.855 1.00 41.71 930 SER A N 1
ATOM 5152 C CA . SER A 1 930 ? 127.699 82.507 112.240 1.00 41.71 930 SER A CA 1
ATOM 5153 C C . SER A 1 930 ? 128.962 82.105 111.495 1.00 41.71 930 SER A C 1
ATOM 5154 O O . SER A 1 930 ? 129.910 81.582 112.090 1.00 41.71 930 SER A O 1
ATOM 5157 N N . ILE A 1 931 ? 128.999 82.367 110.188 1.00 43.86 931 ILE A N 1
ATOM 5158 C CA . ILE A 1 931 ? 130.189 82.048 109.401 1.00 43.86 931 ILE A CA 1
ATOM 5159 C C . ILE A 1 931 ? 131.385 82.862 109.882 1.00 43.86 931 ILE A C 1
ATOM 5160 O O . ILE A 1 931 ? 132.489 82.333 110.054 1.00 43.86 931 ILE A O 1
ATOM 5165 N N . GLU A 1 932 ? 131.184 84.163 110.107 1.00 45.29 932 GLU A N 1
ATOM 5166 C CA . GLU A 1 932 ? 132.269 85.022 110.567 1.00 45.29 932 GLU A CA 1
ATOM 5167 C C . GLU A 1 932 ? 132.817 84.557 111.910 1.00 45.29 932 GLU A C 1
ATOM 5168 O O . GLU A 1 932 ? 134.035 84.475 112.101 1.00 45.29 932 GLU A O 1
ATOM 5174 N N . LEU A 1 933 ? 131.929 84.264 112.862 1.00 46.18 933 LEU A N 1
ATOM 5175 C CA . LEU A 1 933 ? 132.375 83.826 114.176 1.00 46.18 933 LEU A CA 1
ATOM 5176 C C . LEU A 1 933 ? 133.096 82.495 114.096 1.00 46.18 933 LEU A C 1
ATOM 5177 O O . LEU A 1 933 ? 134.143 82.319 114.721 1.00 46.18 933 LEU A O 1
ATOM 5182 N N . ASN A 1 934 ? 132.557 81.544 113.335 1.00 48.88 934 ASN A N 1
ATOM 5183 C CA . ASN A 1 934 ? 133.224 80.256 113.206 1.00 48.88 934 ASN A CA 1
ATOM 5184 C C . ASN A 1 934 ? 134.610 80.415 112.597 1.00 48.88 934 ASN A C 1
ATOM 5185 O O . ASN A 1 934 ? 135.579 79.823 113.082 1.00 48.88 934 ASN A O 1
ATOM 5190 N N . LEU A 1 935 ? 134.728 81.234 111.552 1.00 49.91 935 LEU A N 1
ATOM 5191 C CA . LEU A 1 935 ? 136.018 81.440 110.902 1.00 49.91 935 LEU A CA 1
ATOM 5192 C C . LEU A 1 935 ? 137.017 82.096 111.845 1.00 49.91 935 LEU A C 1
ATOM 5193 O O . LEU A 1 935 ? 138.158 81.641 111.973 1.00 49.91 935 LEU A O 1
ATOM 5198 N N . LYS A 1 936 ? 136.607 83.176 112.509 1.00 50.00 936 LYS A N 1
ATOM 5199 C CA . LYS A 1 936 ? 137.532 83.893 113.376 1.00 50.00 936 LYS A CA 1
ATOM 5200 C C . LYS A 1 936 ? 137.901 83.075 114.601 1.00 50.00 936 LYS A C 1
ATOM 5201 O O . LYS A 1 936 ? 139.024 83.189 115.099 1.00 50.00 936 LYS A O 1
ATOM 5207 N N . ILE A 1 937 ? 136.989 82.235 115.086 1.00 53.49 937 ILE A N 1
ATOM 5208 C CA . ILE A 1 937 ? 137.278 81.406 116.246 1.00 53.49 937 ILE A CA 1
ATOM 5209 C C . ILE A 1 937 ? 138.199 80.258 115.869 1.00 53.49 937 ILE A C 1
ATOM 5210 O O . ILE A 1 937 ? 139.107 79.906 116.627 1.00 53.49 937 ILE A O 1
ATOM 5215 N N . MET A 1 938 ? 138.000 79.663 114.692 1.00 59.21 938 MET A N 1
ATOM 5216 C CA . MET A 1 938 ? 138.915 78.620 114.249 1.00 59.21 938 MET A CA 1
ATOM 5217 C C . MET A 1 938 ? 140.302 79.184 113.985 1.00 59.21 938 MET A C 1
ATOM 5218 O O . MET A 1 938 ? 141.305 78.585 114.386 1.00 59.21 938 MET A O 1
ATOM 5223 N N . ALA A 1 939 ? 140.382 80.347 113.337 1.00 59.01 939 ALA A N 1
ATOM 5224 C CA . ALA A 1 939 ? 141.680 80.899 112.969 1.00 59.01 939 ALA A CA 1
ATOM 5225 C C . ALA A 1 939 ? 142.411 81.476 114.176 1.00 59.01 939 ALA A C 1
ATOM 5226 O O . ALA A 1 939 ? 143.482 80.993 114.554 1.00 59.01 939 ALA A O 1
ATOM 5228 N N . ASP A 1 940 ? 141.843 82.504 114.801 1.00 58.58 940 ASP A N 1
ATOM 5229 C CA . ASP A 1 940 ? 142.547 83.268 115.819 1.00 58.58 940 ASP A CA 1
ATOM 5230 C C . ASP A 1 940 ? 142.230 82.802 117.232 1.00 58.58 940 ASP A C 1
ATOM 5231 O O . ASP A 1 940 ? 142.561 83.500 118.194 1.00 58.58 940 ASP A O 1
ATOM 5233 N N . GLY A 1 941 ? 141.601 81.643 117.381 1.00 57.19 941 GLY A N 1
ATOM 5234 C CA . GLY A 1 941 ? 141.308 81.120 118.699 1.00 57.19 941 GLY A CA 1
ATOM 5235 C C . GLY A 1 941 ? 140.217 81.882 119.417 1.00 57.19 941 GLY A C 1
ATOM 5236 O O . GLY A 1 941 ? 139.821 82.968 118.990 1.00 57.19 941 GLY A O 1
ATOM 5237 N N . LEU A 1 942 ? 139.731 81.330 120.525 1.00 59.03 942 LEU A N 1
ATOM 5238 C CA . LEU A 1 942 ? 138.597 81.902 121.236 1.00 59.03 942 LEU A CA 1
ATOM 5239 C C . LEU A 1 942 ? 139.016 82.838 122.364 1.00 59.03 942 LEU A C 1
ATOM 5240 O O . LEU A 1 942 ? 138.581 83.991 122.399 1.00 59.03 942 LEU A O 1
ATOM 5245 N N . PHE A 1 943 ? 139.848 82.367 123.292 1.00 62.36 943 PHE A N 1
ATOM 5246 C CA . PHE A 1 943 ? 140.247 83.156 124.452 1.00 62.36 943 PHE A CA 1
ATOM 5247 C C . PHE A 1 943 ? 141.748 83.377 124.542 1.00 62.36 943 PHE A C 1
ATOM 5248 O O . PHE A 1 943 ? 142.189 84.505 124.790 1.00 62.36 943 PHE A O 1
ATOM 5256 N N . PHE A 1 944 ? 142.550 82.326 124.351 1.00 65.51 944 PHE A N 1
ATOM 5257 C CA . PHE A 1 944 ? 143.951 82.368 124.763 1.00 65.51 944 PHE A CA 1
ATOM 5258 C C . PHE A 1 944 ? 144.789 83.252 123.848 1.00 65.51 944 PHE A C 1
ATOM 5259 O O . PHE A 1 944 ? 145.592 84.062 124.324 1.00 65.51 944 PHE A O 1
ATOM 5261 N N . THR A 1 945 ? 144.621 83.106 122.539 1.00 65.12 945 THR A N 1
ATOM 5262 C CA . THR A 1 945 ? 145.509 83.747 121.579 1.00 65.12 945 THR A CA 1
ATOM 5263 C C . THR A 1 945 ? 145.551 85.256 121.819 1.00 65.12 945 THR A C 1
ATOM 5264 O O . THR A 1 945 ? 144.536 85.849 122.204 1.00 65.12 945 THR A O 1
ATOM 5268 N N . PRO A 1 946 ? 146.712 85.901 121.654 1.00 67.04 946 PRO A N 1
ATOM 5269 C CA . PRO A 1 946 ? 146.769 87.366 121.799 1.00 67.04 946 PRO A CA 1
ATOM 5270 C C . PRO A 1 946 ? 145.728 88.104 120.978 1.00 67.04 946 PRO A C 1
ATOM 5271 O O . PRO A 1 946 ? 145.213 89.135 121.427 1.00 67.04 946 PRO A O 1
ATOM 5275 N N . THR A 1 947 ? 145.393 87.604 119.795 1.00 65.72 947 THR A N 1
ATOM 5276 C CA . THR A 1 947 ? 144.349 88.178 118.956 1.00 65.72 947 THR A CA 1
ATOM 5277 C C . THR A 1 947 ? 143.113 87.283 118.932 1.00 65.72 947 THR A C 1
ATOM 5278 O O . THR A 1 947 ? 142.469 87.108 117.897 1.00 65.72 947 THR A O 1
ATOM 5282 N N . ALA A 1 948 ? 142.776 86.706 120.080 1.00 61.57 948 ALA A N 1
ATOM 5283 C CA . ALA A 1 948 ? 141.569 85.909 120.200 1.00 61.57 948 ALA A CA 1
ATOM 5284 C C . ALA A 1 948 ? 140.330 86.780 120.000 1.00 61.57 948 ALA A C 1
ATOM 5285 O O . ALA A 1 948 ? 140.401 88.010 119.929 1.00 61.57 948 ALA A O 1
ATOM 5287 N N . VAL A 1 949 ? 139.174 86.120 119.911 1.00 56.77 949 VAL A N 1
ATOM 5288 C CA . VAL A 1 949 ? 137.929 86.841 119.664 1.00 56.77 949 VAL A CA 1
ATOM 5289 C C . VAL A 1 949 ? 137.457 87.549 120.927 1.00 56.77 949 VAL A C 1
ATOM 5290 O O . VAL A 1 949 ? 136.976 88.686 120.874 1.00 56.77 949 VAL A O 1
ATOM 5294 N N . ILE A 1 950 ? 137.568 86.892 122.076 1.00 55.51 950 ILE A N 1
ATOM 5295 C CA . ILE A 1 950 ? 137.195 87.490 123.355 1.00 55.51 950 ILE A CA 1
ATOM 5296 C C . ILE A 1 950 ? 138.492 87.934 124.019 1.00 55.51 950 ILE A C 1
ATOM 5297 O O . ILE A 1 950 ? 139.120 87.195 124.778 1.00 55.51 950 ILE A O 1
ATOM 5302 N N . ARG A 1 951 ? 138.898 89.163 123.727 1.00 54.79 951 ARG A N 1
ATOM 5303 C CA . ARG A 1 951 ? 140.028 89.782 124.395 1.00 54.79 951 ARG A CA 1
ATOM 5304 C C . ARG A 1 951 ? 139.705 91.170 124.912 1.00 54.79 951 ARG A C 1
ATOM 5305 O O . ARG A 1 951 ? 140.494 91.722 125.686 1.00 54.79 951 ARG A O 1
ATOM 5307 N N . ASP A 1 952 ? 138.576 91.746 124.515 1.00 48.80 952 ASP A N 1
ATOM 5308 C CA . ASP A 1 952 ? 138.170 93.070 124.944 1.00 48.80 952 ASP A CA 1
ATOM 5309 C C . ASP A 1 952 ? 136.658 93.063 125.092 1.00 48.80 952 ASP A C 1
ATOM 5310 O O . ASP A 1 952 ? 136.003 92.031 124.931 1.00 48.80 952 ASP A O 1
ATOM 5312 N N . PHE A 1 953 ? 136.100 94.233 125.392 1.00 44.76 953 PHE A N 1
ATOM 5313 C CA . PHE A 1 953 ? 134.654 94.365 125.475 1.00 44.76 953 PHE A CA 1
ATOM 5314 C C . PHE A 1 953 ? 134.000 94.288 124.104 1.00 44.76 953 PHE A C 1
ATOM 5315 O O . PHE A 1 953 ? 132.825 93.921 124.003 1.00 44.76 953 PHE A O 1
ATOM 5323 N N . GLY A 1 954 ? 134.739 94.613 123.044 1.00 43.49 954 GLY A N 1
ATOM 5324 C CA . GLY A 1 954 ? 134.165 94.557 121.710 1.00 43.49 954 GLY A CA 1
ATOM 5325 C C . GLY A 1 954 ? 133.805 93.149 121.283 1.00 43.49 954 GLY A C 1
ATOM 5326 O O . GLY A 1 954 ? 132.731 92.917 120.724 1.00 43.49 954 GLY A O 1
ATOM 5327 N N . GLY A 1 955 ? 134.689 92.188 121.547 1.00 43.29 955 GLY A N 1
ATOM 5328 C CA . GLY A 1 955 ? 134.382 90.809 121.210 1.00 43.29 955 GLY A CA 1
ATOM 5329 C C . GLY A 1 955 ? 133.253 90.243 122.047 1.00 43.29 955 GLY A C 1
ATOM 5330 O O . GLY A 1 955 ? 132.424 89.473 121.552 1.00 43.29 955 GLY A O 1
ATOM 5331 N N . VAL A 1 956 ? 133.205 90.616 123.326 1.00 42.69 956 VAL A N 1
ATOM 5332 C CA . VAL A 1 956 ? 132.095 90.212 124.183 1.00 42.69 956 VAL A CA 1
ATOM 5333 C C . VAL A 1 956 ? 130.783 90.749 123.638 1.00 42.69 956 VAL A C 1
ATOM 5334 O O . VAL A 1 956 ? 129.773 90.039 123.599 1.00 42.69 956 VAL A O 1
ATOM 5338 N N . MET A 1 957 ? 130.775 92.010 123.204 1.00 43.20 957 MET A N 1
ATOM 5339 C CA . MET A 1 957 ? 129.559 92.588 122.650 1.00 43.20 957 MET A CA 1
ATOM 5340 C C . MET A 1 957 ? 129.182 91.932 121.330 1.00 43.20 957 MET A C 1
ATOM 5341 O O . MET A 1 957 ? 127.995 91.774 121.038 1.00 43.20 957 MET A O 1
ATOM 5346 N N . ASP A 1 958 ? 130.172 91.539 120.526 1.00 41.48 958 ASP A N 1
ATOM 5347 C CA . ASP A 1 958 ? 129.884 90.792 119.305 1.00 41.48 958 ASP A CA 1
ATOM 5348 C C . ASP A 1 958 ? 129.201 89.470 119.617 1.00 41.48 958 ASP A C 1
ATOM 5349 O O . ASP A 1 958 ? 128.200 89.111 118.988 1.00 41.48 958 ASP A O 1
ATOM 5354 N N . ILE A 1 959 ? 129.743 88.721 120.576 1.00 40.16 959 ILE A N 1
ATOM 5355 C CA . ILE A 1 959 ? 129.142 87.441 120.941 1.00 40.16 959 ILE A CA 1
ATOM 5356 C C . ILE A 1 959 ? 127.743 87.655 121.498 1.00 40.16 959 ILE A C 1
ATOM 5357 O O . ILE A 1 959 ? 126.821 86.884 121.215 1.00 40.16 959 ILE A O 1
ATOM 5362 N N . PHE A 1 960 ? 127.561 88.718 122.280 1.00 37.62 960 PHE A N 1
ATOM 5363 C CA . PHE A 1 960 ? 126.252 89.031 122.842 1.00 37.62 960 PHE A CA 1
ATOM 5364 C C . PHE A 1 960 ? 125.235 89.325 121.748 1.00 37.62 960 PHE A C 1
ATOM 5365 O O . PHE A 1 960 ? 124.121 88.794 121.764 1.00 37.62 960 PHE A O 1
ATOM 5373 N N . ILE A 1 961 ? 125.600 90.185 120.795 1.00 37.18 961 ILE A N 1
ATOM 5374 C CA . ILE A 1 961 ? 124.700 90.536 119.699 1.00 37.18 961 ILE A CA 1
ATOM 5375 C C . ILE A 1 961 ? 124.372 89.306 118.866 1.00 37.18 961 ILE A C 1
ATOM 5376 O O . ILE A 1 961 ? 123.216 89.086 118.478 1.00 37.18 961 ILE A O 1
ATOM 5381 N N . TYR A 1 962 ? 125.381 88.478 118.587 1.00 37.09 962 TYR A N 1
ATOM 5382 C CA . TYR A 1 962 ? 125.146 87.263 117.822 1.00 37.09 962 TYR A CA 1
ATOM 5383 C C . TYR A 1 962 ? 124.174 86.338 118.537 1.00 37.09 962 TYR A C 1
ATOM 5384 O O . TYR A 1 962 ? 123.259 85.796 117.915 1.00 37.09 962 TYR A O 1
ATOM 5393 N N . LEU A 1 963 ? 124.355 86.143 119.843 1.00 36.21 963 LEU A N 1
ATOM 5394 C CA . LEU A 1 963 ? 123.476 85.240 120.576 1.00 36.21 963 LEU A CA 1
ATOM 5395 C C . LEU A 1 963 ? 122.063 85.794 120.666 1.00 36.21 963 LEU A C 1
ATOM 5396 O O . LEU A 1 963 ? 121.092 85.042 120.539 1.00 36.21 963 LEU A O 1
ATOM 5401 N N . VAL A 1 964 ? 121.923 87.102 120.872 1.00 34.92 964 VAL A N 1
ATOM 5402 C CA . VAL A 1 964 ? 120.596 87.708 120.902 1.00 34.92 964 VAL A CA 1
ATOM 5403 C C . VAL A 1 964 ? 119.878 87.481 119.578 1.00 34.92 964 VAL A C 1
ATOM 5404 O O . VAL A 1 964 ? 118.718 87.056 119.545 1.00 34.92 964 VAL A O 1
ATOM 5408 N N . SER A 1 965 ? 120.564 87.744 118.465 1.00 37.07 965 SER A N 1
ATOM 5409 C CA . SER A 1 965 ? 119.915 87.610 117.168 1.00 37.07 965 SER A CA 1
ATOM 5410 C C . SER A 1 965 ? 119.632 86.151 116.838 1.00 37.07 965 SER A C 1
ATOM 5411 O O . SER A 1 965 ? 118.607 85.838 116.228 1.00 37.07 965 SER A O 1
ATOM 5414 N N . LEU A 1 966 ? 120.516 85.242 117.247 1.00 36.80 966 LEU A N 1
ATOM 5415 C CA . LEU A 1 966 ? 120.285 83.826 116.997 1.00 36.80 966 LEU A CA 1
ATOM 5416 C C . LEU A 1 966 ? 119.082 83.319 117.777 1.00 36.80 966 LEU A C 1
ATOM 5417 O O . LEU A 1 966 ? 118.236 82.608 117.228 1.00 36.80 966 LEU A O 1
ATOM 5422 N N . ILE A 1 967 ? 118.987 83.680 119.057 1.00 36.69 967 ILE A N 1
ATOM 5423 C CA . ILE A 1 967 ? 117.850 83.258 119.867 1.00 36.69 967 ILE A CA 1
ATOM 5424 C C . ILE A 1 967 ? 116.562 83.861 119.332 1.00 36.69 967 ILE A C 1
ATOM 5425 O O . ILE A 1 967 ? 115.520 83.199 119.299 1.00 36.69 967 ILE A O 1
ATOM 5430 N N . PHE A 1 968 ? 116.612 85.114 118.878 1.00 37.19 968 PHE A N 1
ATOM 5431 C CA . PHE A 1 968 ? 115.409 85.735 118.336 1.00 37.19 968 PHE A CA 1
ATOM 5432 C C . PHE A 1 968 ? 114.966 85.057 117.047 1.00 37.19 968 PHE A C 1
ATOM 5433 O O . PHE A 1 968 ? 113.780 84.773 116.863 1.00 37.19 968 PHE A O 1
ATOM 5441 N N . LEU A 1 969 ? 115.906 84.790 116.139 1.00 39.33 969 LEU A N 1
ATOM 5442 C CA . LEU A 1 969 ? 115.553 84.184 114.862 1.00 39.33 969 LEU A CA 1
ATOM 5443 C C . LEU A 1 969 ? 115.089 82.745 115.028 1.00 39.33 969 LEU A C 1
ATOM 5444 O O . LEU A 1 969 ? 114.209 82.295 114.288 1.00 39.33 969 LEU A O 1
ATOM 5449 N N . CYS A 1 970 ? 115.664 82.004 115.977 1.00 41.44 970 CYS A N 1
ATOM 5450 C CA . CYS A 1 970 ? 115.173 80.657 116.241 1.00 41.44 970 CYS A CA 1
ATOM 5451 C C . CYS A 1 970 ? 113.790 80.697 116.868 1.00 41.44 970 CYS A C 1
ATOM 5452 O O . CYS A 1 970 ? 112.906 79.925 116.487 1.00 41.44 970 CYS A O 1
ATOM 5455 N N . TRP A 1 971 ? 113.587 81.595 117.831 1.00 40.94 971 TRP A N 1
ATOM 5456 C CA . TRP A 1 971 ? 112.293 81.722 118.489 1.00 40.94 971 TRP A CA 1
ATOM 5457 C C . TRP A 1 971 ? 111.273 82.354 117.558 1.00 40.94 971 TRP A C 1
ATOM 5458 O O . TRP A 1 971 ? 110.267 81.730 117.206 1.00 40.94 971 TRP A O 1
ATOM 5469 N N . MET A 1 972 ? 111.528 83.589 117.136 1.00 41.44 972 MET A N 1
ATOM 5470 C CA . MET A 1 972 ? 110.608 84.382 116.329 1.00 41.44 972 MET A CA 1
ATOM 5471 C C . MET A 1 972 ? 109.218 84.343 116.950 1.00 41.44 972 MET A C 1
ATOM 5472 O O . MET A 1 972 ? 108.294 83.771 116.362 1.00 41.44 972 MET A O 1
ATOM 5477 N N . PRO A 1 973 ? 109.029 84.926 118.132 1.00 40.80 973 PRO A N 1
ATOM 5478 C CA . PRO A 1 973 ? 107.743 84.782 118.821 1.00 40.80 973 PRO A CA 1
ATOM 5479 C C . PRO A 1 973 ? 106.643 85.551 118.113 1.00 40.80 973 PRO A C 1
ATOM 5480 O O . PRO A 1 973 ? 106.829 86.694 117.696 1.00 40.80 973 PRO A O 1
ATOM 5484 N N . GLN A 1 974 ? 105.485 84.910 117.982 1.00 41.74 974 GLN A N 1
ATOM 5485 C CA . GLN A 1 974 ? 104.367 85.517 117.275 1.00 41.74 974 GLN A CA 1
ATOM 5486 C C . GLN A 1 974 ? 103.571 86.475 118.146 1.00 41.74 974 GLN A C 1
ATOM 5487 O O . GLN A 1 974 ? 102.861 87.329 117.611 1.00 41.74 974 GLN A O 1
ATOM 5493 N N . ASN A 1 975 ? 103.657 86.344 119.463 1.00 39.77 975 ASN A N 1
ATOM 5494 C CA . ASN A 1 975 ? 103.029 87.268 120.394 1.00 39.77 975 ASN A CA 1
ATOM 5495 C C . ASN A 1 975 ? 104.079 87.724 121.387 1.00 39.77 975 ASN A C 1
ATOM 5496 O O . ASN A 1 975 ? 104.774 86.899 121.984 1.00 39.77 975 ASN A O 1
ATOM 5501 N N . VAL A 1 976 ? 104.201 89.032 121.552 1.00 36.53 976 VAL A N 1
ATOM 5502 C CA . VAL A 1 976 ? 105.178 89.630 122.445 1.00 36.53 976 VAL A CA 1
ATOM 5503 C C . VAL A 1 976 ? 104.434 90.500 123.447 1.00 36.53 976 VAL A C 1
ATOM 5504 O O . VAL A 1 976 ? 104.062 91.634 123.145 1.00 36.53 976 VAL A O 1
ATOM 5508 N N . PRO A 1 977 ? 104.189 89.998 124.655 1.00 36.66 977 PRO A N 1
ATOM 5509 C CA . PRO A 1 977 ? 103.548 90.827 125.676 1.00 36.66 977 PRO A CA 1
ATOM 5510 C C . PRO A 1 977 ? 104.445 91.985 126.078 1.00 36.66 977 PRO A C 1
ATOM 5511 O O . PRO A 1 977 ? 105.670 91.930 125.961 1.00 36.66 977 PRO A O 1
ATOM 5515 N N . ALA A 1 978 ? 103.816 93.047 126.561 1.00 36.01 978 ALA A N 1
ATOM 5516 C CA . ALA A 1 978 ? 104.574 94.173 127.078 1.00 36.01 978 ALA A CA 1
ATOM 5517 C C . ALA A 1 978 ? 105.289 93.779 128.361 1.00 36.01 978 ALA A C 1
ATOM 5518 O O . ALA A 1 978 ? 104.767 93.009 129.170 1.00 36.01 978 ALA A O 1
ATOM 5520 N N . GLU A 1 979 ? 106.505 94.298 128.532 1.00 39.61 979 GLU A N 1
ATOM 5521 C CA . GLU A 1 979 ? 107.304 94.090 129.740 1.00 39.61 979 GLU A CA 1
ATOM 5522 C C . GLU A 1 979 ? 107.629 92.618 129.967 1.00 39.61 979 GLU A C 1
ATOM 5523 O O . GLU A 1 979 ? 107.813 92.183 131.104 1.00 39.61 979 GLU A O 1
ATOM 5529 N N . SER A 1 980 ? 107.707 91.837 128.898 1.00 38.13 980 SER A N 1
ATOM 5530 C CA . SER A 1 980 ? 108.011 90.421 128.993 1.00 38.13 980 SER A CA 1
ATOM 5531 C C . SER A 1 980 ? 109.496 90.189 128.741 1.00 38.13 980 SER A C 1
ATOM 5532 O O . SER A 1 980 ? 110.295 91.125 128.689 1.00 38.13 980 SER A O 1
ATOM 5535 N N . GLY A 1 981 ? 109.880 88.918 128.602 1.00 37.27 981 GLY A N 1
ATOM 5536 C CA . GLY A 1 981 ? 111.228 88.600 128.170 1.00 37.27 981 GLY A CA 1
ATOM 5537 C C . GLY A 1 981 ? 111.392 88.651 126.669 1.00 37.27 981 GLY A C 1
ATOM 5538 O O . GLY A 1 981 ? 112.489 88.917 126.173 1.00 37.27 981 GLY A O 1
ATOM 5539 N N . ALA A 1 982 ? 110.311 88.413 125.926 1.00 33.37 982 ALA A N 1
ATOM 5540 C CA . ALA A 1 982 ? 110.366 88.536 124.474 1.00 33.37 982 ALA A CA 1
ATOM 5541 C C . ALA A 1 982 ? 110.578 89.983 124.048 1.00 33.37 982 ALA A C 1
ATOM 5542 O O . ALA A 1 982 ? 111.352 90.260 123.122 1.00 33.37 982 ALA A O 1
ATOM 5544 N N . GLN A 1 983 ? 109.903 90.924 124.710 1.00 32.98 983 GLN A N 1
ATOM 5545 C CA . GLN A 1 983 ? 110.104 92.326 124.373 1.00 32.98 983 GLN A CA 1
ATOM 5546 C C . GLN A 1 983 ? 111.486 92.801 124.791 1.00 32.98 983 GLN A C 1
ATOM 5547 O O . GLN A 1 983 ? 112.089 93.624 124.098 1.00 32.98 983 GLN A O 1
ATOM 5553 N N . LEU A 1 984 ? 112.008 92.291 125.907 1.00 34.81 984 LEU A N 1
ATOM 5554 C CA . LEU A 1 984 ? 113.388 92.590 126.266 1.00 34.81 984 LEU A CA 1
ATOM 5555 C C . LEU A 1 984 ? 114.347 92.045 125.219 1.00 34.81 984 LEU A C 1
ATOM 5556 O O . LEU A 1 984 ? 115.359 92.677 124.903 1.00 34.81 984 LEU A O 1
ATOM 5561 N N . LEU A 1 985 ? 114.035 90.877 124.658 1.00 33.82 985 LEU A N 1
ATOM 5562 C CA . LEU A 1 985 ? 114.866 90.326 123.597 1.00 33.82 985 LEU A CA 1
ATOM 5563 C C . LEU A 1 985 ? 114.833 91.205 122.354 1.00 33.82 985 LEU A C 1
ATOM 5564 O O . LEU A 1 985 ? 115.864 91.411 121.708 1.00 33.82 985 LEU A O 1
ATOM 5569 N N . MET A 1 986 ? 113.659 91.729 122.000 1.00 31.80 986 MET A N 1
ATOM 5570 C CA . MET A 1 986 ? 113.578 92.646 120.863 1.00 31.80 986 MET A CA 1
ATOM 5571 C C . MET A 1 986 ? 114.361 93.932 121.124 1.00 31.80 986 MET A C 1
ATOM 5572 O O . MET A 1 986 ? 115.063 94.440 120.237 1.00 31.80 986 MET A O 1
ATOM 5577 N N . VAL A 1 987 ? 114.270 94.461 122.344 1.00 30.66 987 VAL A N 1
ATOM 5578 C CA . VAL A 1 987 ? 115.046 95.645 122.700 1.00 30.66 987 VAL A CA 1
ATOM 5579 C C . VAL A 1 987 ? 116.540 95.363 122.588 1.00 30.66 987 VAL A C 1
ATOM 5580 O O . VAL A 1 987 ? 117.308 96.203 122.110 1.00 30.66 987 VAL A O 1
ATOM 5584 N N . LEU A 1 988 ? 116.978 94.181 123.021 1.00 32.51 988 LEU A N 1
ATOM 5585 C CA . LEU A 1 988 ? 118.396 93.845 122.916 1.00 32.51 988 LEU A CA 1
ATOM 5586 C C . LEU A 1 988 ? 118.812 93.654 121.464 1.00 32.51 988 LEU A C 1
ATOM 5587 O O . LEU A 1 988 ? 119.934 94.000 121.083 1.00 32.51 988 LEU A O 1
ATOM 5592 N N . ARG A 1 989 ? 117.922 93.104 120.641 1.00 33.36 989 ARG A N 1
ATOM 5593 C CA . ARG A 1 989 ? 118.179 93.008 119.211 1.00 33.36 989 ARG A CA 1
ATOM 5594 C C . ARG A 1 989 ? 118.364 94.384 118.590 1.00 33.36 989 ARG A C 1
ATOM 5595 O O . ARG A 1 989 ? 119.087 94.532 117.601 1.00 33.36 989 ARG A O 1
ATOM 5603 N N . CYS A 1 990 ? 117.719 95.398 119.156 1.00 31.39 990 CYS A N 1
ATOM 5604 C CA . CYS A 1 990 ? 117.907 96.760 118.666 1.00 31.39 990 CYS A CA 1
ATOM 5605 C C . CYS A 1 990 ? 119.325 97.300 118.871 1.00 31.39 990 CYS A C 1
ATOM 5606 O O . CYS A 1 990 ? 119.595 98.417 118.427 1.00 31.39 990 CYS A O 1
ATOM 5609 N N . LEU A 1 991 ? 120.230 96.559 119.512 1.00 32.79 991 LEU A N 1
ATOM 5610 C CA . LEU A 1 991 ? 121.614 96.979 119.697 1.00 32.79 991 LEU A CA 1
ATOM 5611 C C . LEU A 1 991 ? 122.511 96.640 118.516 1.00 32.79 991 LEU A C 1
ATOM 5612 O O . LEU A 1 991 ? 123.728 96.792 118.625 1.00 32.79 991 LEU A O 1
ATOM 5617 N N . ARG A 1 992 ? 121.950 96.190 117.401 1.00 34.49 992 ARG A N 1
ATOM 5618 C CA . ARG A 1 992 ? 122.776 95.730 116.288 1.00 34.49 992 ARG A CA 1
ATOM 5619 C C . ARG A 1 992 ? 123.678 96.799 115.677 1.00 34.49 992 ARG A C 1
ATOM 5620 O O . ARG A 1 992 ? 124.808 96.453 115.293 1.00 34.49 992 ARG A O 1
ATOM 5628 N N . PRO A 1 993 ? 123.275 98.069 115.538 1.00 32.14 993 PRO A N 1
ATOM 5629 C CA . PRO A 1 993 ? 124.206 99.065 114.982 1.00 32.14 993 PRO A CA 1
ATOM 5630 C C . PRO A 1 993 ? 125.507 99.207 115.751 1.00 32.14 993 PRO A C 1
ATOM 5631 O O . PRO A 1 993 ? 126.465 99.761 115.205 1.00 32.14 993 PRO A O 1
ATOM 5635 N N . LEU A 1 994 ? 125.582 98.730 116.993 1.00 34.15 994 LEU A N 1
ATOM 5636 C CA . LEU A 1 994 ? 126.811 98.864 117.760 1.00 34.15 994 LEU A CA 1
ATOM 5637 C C . LEU A 1 994 ? 127.956 98.030 117.206 1.00 34.15 994 LEU A C 1
ATOM 5638 O O . LEU A 1 994 ? 129.071 98.137 117.721 1.00 34.15 994 LEU A O 1
ATOM 5643 N N . ARG A 1 995 ? 127.719 97.204 116.186 1.00 35.82 995 ARG A N 1
ATOM 5644 C CA . ARG A 1 995 ? 128.818 96.454 115.588 1.00 35.82 995 ARG A CA 1
ATOM 5645 C C . ARG A 1 995 ? 129.686 97.341 114.711 1.00 35.82 995 ARG A C 1
ATOM 5646 O O . ARG A 1 995 ? 130.857 97.026 114.484 1.00 35.82 995 ARG A O 1
ATOM 5654 N N . ILE A 1 996 ? 129.129 98.439 114.203 1.00 34.50 996 ILE A N 1
ATOM 5655 C CA . ILE A 1 996 ? 129.926 99.392 113.445 1.00 34.50 996 ILE A CA 1
ATOM 5656 C C . ILE A 1 996 ? 130.999 100.005 114.329 1.00 34.50 996 ILE A C 1
ATOM 5657 O O . ILE A 1 996 ? 132.109 100.285 113.867 1.00 34.50 996 ILE A O 1
ATOM 5662 N N . PHE A 1 997 ? 130.698 100.208 115.611 1.00 35.06 997 PHE A N 1
ATOM 5663 C CA . PHE A 1 997 ? 131.695 100.712 116.543 1.00 35.06 997 PHE A CA 1
ATOM 5664 C C . PHE A 1 997 ? 132.882 99.775 116.686 1.00 35.06 997 PHE A C 1
ATOM 5665 O O . PHE A 1 997 ? 133.956 100.218 117.096 1.00 35.06 997 PHE A O 1
ATOM 5673 N N . LYS A 1 998 ? 132.713 98.494 116.382 1.00 37.87 998 LYS A N 1
ATOM 5674 C CA . LYS A 1 998 ? 133.792 97.530 116.520 1.00 37.87 998 LYS A CA 1
ATOM 5675 C C . LYS A 1 998 ? 134.459 97.187 115.201 1.00 37.87 998 LYS A C 1
ATOM 5676 O O . LYS A 1 998 ? 135.642 96.841 115.191 1.00 37.87 998 LYS A O 1
ATOM 5682 N N . LEU A 1 999 ? 133.733 97.274 114.090 1.00 35.95 999 LEU A N 1
ATOM 5683 C CA . LEU A 1 999 ? 134.270 96.861 112.801 1.00 35.95 999 LEU A CA 1
ATOM 5684 C C . LEU A 1 999 ? 135.046 97.958 112.097 1.00 35.95 999 LEU A C 1
ATOM 5685 O O . LEU A 1 999 ? 135.904 97.656 111.265 1.00 35.95 999 LEU A O 1
ATOM 5690 N N . VAL A 1 1000 ? 134.770 99.217 112.403 1.00 35.40 1000 VAL A N 1
ATOM 5691 C CA . VAL A 1 1000 ? 135.432 100.353 111.770 1.00 35.40 1000 VAL A CA 1
ATOM 5692 C C . VAL A 1 1000 ? 136.463 100.901 112.750 1.00 35.40 1000 VAL A C 1
ATOM 5693 O O . VAL A 1 1000 ? 136.089 101.296 113.862 1.00 35.40 1000 VAL A O 1
ATOM 5697 N N . PRO A 1 1001 ? 137.750 100.934 112.397 1.00 35.82 1001 PRO A N 1
ATOM 5698 C CA . PRO A 1 1001 ? 138.768 101.365 113.368 1.00 35.82 1001 PRO A CA 1
ATOM 5699 C C . PRO A 1 1001 ? 138.653 102.819 113.795 1.00 35.82 1001 PRO A C 1
ATOM 5700 O O . PRO A 1 1001 ? 139.099 103.152 114.899 1.00 35.82 1001 PRO A O 1
ATOM 5704 N N . GLN A 1 1002 ? 138.071 103.693 112.974 1.00 36.05 1002 GLN A N 1
ATOM 5705 C CA . GLN A 1 1002 ? 137.862 105.070 113.405 1.00 36.05 1002 GLN A CA 1
ATOM 5706 C C . GLN A 1 1002 ? 136.802 105.147 114.496 1.00 36.05 1002 GLN A C 1
ATOM 5707 O O . GLN A 1 1002 ? 136.924 105.937 115.441 1.00 36.05 1002 GLN A O 1
ATOM 5713 N N . MET A 1 1003 ? 135.770 104.311 114.404 1.00 35.38 1003 MET A N 1
ATOM 5714 C CA . MET A 1 1003 ? 134.775 104.253 115.467 1.00 35.38 1003 MET A CA 1
ATOM 5715 C C . MET A 1 1003 ? 135.358 103.649 116.737 1.00 35.38 1003 MET A C 1
ATOM 5716 O O . MET A 1 1003 ? 135.063 104.115 117.844 1.00 35.38 1003 MET A O 1
ATOM 5721 N N . ARG A 1 1004 ? 136.171 102.600 116.600 1.00 36.66 1004 ARG A N 1
ATOM 5722 C CA . ARG A 1 1004 ? 136.871 102.062 117.759 1.00 36.66 1004 ARG A CA 1
ATOM 5723 C C . ARG A 1 1004 ? 137.716 103.133 118.423 1.00 36.66 1004 ARG A C 1
ATOM 5724 O O . ARG A 1 1004 ? 137.768 103.218 119.652 1.00 36.66 1004 ARG A O 1
ATOM 5732 N N . LYS A 1 1005 ? 138.387 103.958 117.621 1.00 35.03 1005 LYS A N 1
ATOM 5733 C CA . LYS A 1 1005 ? 139.204 105.034 118.163 1.00 35.03 1005 LYS A CA 1
ATOM 5734 C C . LYS A 1 1005 ? 138.352 106.045 118.918 1.00 35.03 1005 LYS A C 1
ATOM 5735 O O . LYS A 1 1005 ? 138.720 106.487 120.012 1.00 35.03 1005 LYS A O 1
ATOM 5741 N N . VAL A 1 1006 ? 137.211 106.426 118.344 1.00 33.72 1006 VAL A N 1
ATOM 5742 C CA . VAL A 1 1006 ? 136.313 107.366 119.013 1.00 33.72 1006 VAL A CA 1
ATOM 5743 C C . VAL A 1 1006 ? 135.884 106.820 120.368 1.00 33.72 1006 VAL A C 1
ATOM 5744 O O . VAL A 1 1006 ? 135.964 107.510 121.392 1.00 33.72 1006 VAL A O 1
ATOM 5748 N N . VAL A 1 1007 ? 135.432 105.565 120.396 1.00 35.15 1007 VAL A N 1
ATOM 5749 C CA . VAL A 1 1007 ? 134.942 104.975 121.638 1.00 35.15 1007 VAL A CA 1
ATOM 5750 C C . VAL A 1 1007 ? 136.069 104.844 122.654 1.00 35.15 1007 VAL A C 1
ATOM 5751 O O . VAL A 1 1007 ? 135.884 105.114 123.847 1.00 35.15 1007 VAL A O 1
ATOM 5755 N N . ARG A 1 1008 ? 137.253 104.433 122.197 1.00 37.80 1008 ARG A N 1
ATOM 5756 C CA . ARG A 1 1008 ? 138.393 104.250 123.085 1.00 37.80 1008 ARG A CA 1
ATOM 5757 C C . ARG A 1 1008 ? 138.805 105.566 123.725 1.00 37.80 1008 ARG A C 1
ATOM 5758 O O . ARG A 1 1008 ? 139.047 105.638 124.936 1.00 37.80 1008 ARG A O 1
ATOM 5766 N N . GLU A 1 1009 ? 138.886 106.626 122.923 1.00 36.32 1009 GLU A N 1
ATOM 5767 C CA . GLU A 1 1009 ? 139.261 107.924 123.460 1.00 36.32 1009 GLU A CA 1
ATOM 5768 C C . GLU A 1 1009 ? 138.191 108.459 124.398 1.00 36.32 1009 GLU A C 1
ATOM 5769 O O . GLU A 1 1009 ? 138.510 109.100 125.404 1.00 36.32 1009 GLU A O 1
ATOM 5775 N N . LEU A 1 1010 ? 136.918 108.211 124.088 1.00 33.53 1010 LEU A N 1
ATOM 5776 C CA . LEU A 1 1010 ? 135.852 108.669 124.970 1.00 33.53 1010 LEU A CA 1
ATOM 5777 C C . LEU A 1 1010 ? 135.922 107.974 126.319 1.00 33.53 1010 LEU A C 1
ATOM 5778 O O . LEU A 1 1010 ? 135.775 108.615 127.364 1.00 33.53 1010 LEU A O 1
ATOM 5783 N N . PHE A 1 1011 ? 136.160 106.669 126.322 1.00 34.96 1011 PHE A N 1
ATOM 5784 C CA . PHE A 1 1011 ? 136.210 105.932 127.574 1.00 34.96 1011 PHE A CA 1
ATOM 5785 C C . PHE A 1 1011 ? 137.560 106.018 128.268 1.00 34.96 1011 PHE A C 1
ATOM 5786 O O . PHE A 1 1011 ? 137.708 105.475 129.364 1.00 34.96 1011 PHE A O 1
ATOM 5794 N N . SER A 1 1012 ? 138.543 106.678 127.659 1.00 33.00 1012 SER A N 1
ATOM 5795 C CA . SER A 1 1012 ? 139.782 106.962 128.374 1.00 33.00 1012 SER A CA 1
ATOM 5796 C C . SER A 1 1012 ? 139.560 107.888 129.568 1.00 33.00 1012 SER A C 1
ATOM 5797 O O . SER A 1 1012 ? 140.389 107.924 130.480 1.00 33.00 1012 SER A O 1
ATOM 5800 N N . GLY A 1 1013 ? 138.462 108.641 129.585 1.00 31.39 1013 GLY A N 1
ATOM 5801 C CA . GLY A 1 1013 ? 138.201 109.582 130.659 1.00 31.39 1013 GLY A CA 1
ATOM 5802 C C . GLY A 1 1013 ? 137.030 109.203 131.543 1.00 31.39 1013 GLY A C 1
ATOM 5803 O O . GLY A 1 1013 ? 136.386 110.062 132.164 1.00 31.39 1013 GLY A O 1
ATOM 5804 N N . PHE A 1 1014 ? 136.763 107.901 131.624 1.00 31.82 1014 PHE A N 1
ATOM 5805 C CA . PHE A 1 1014 ? 135.606 107.442 132.375 1.00 31.82 1014 PHE A CA 1
ATOM 5806 C C . PHE A 1 1014 ? 135.764 107.658 133.872 1.00 31.82 1014 PHE A C 1
ATOM 5807 O O . PHE A 1 1014 ? 134.766 107.855 134.560 1.00 31.82 1014 PHE A O 1
ATOM 5815 N N . LYS A 1 1015 ? 136.984 107.617 134.405 1.00 30.63 1015 LYS A N 1
ATOM 5816 C CA . LYS A 1 1015 ? 137.138 107.848 135.839 1.00 30.63 1015 LYS A CA 1
ATOM 5817 C C . LYS A 1 1015 ? 136.676 109.246 136.220 1.00 30.63 1015 LYS A C 1
ATOM 5818 O O . LYS A 1 1015 ? 135.934 109.423 137.193 1.00 30.63 1015 LYS A O 1
ATOM 5824 N N . GLU A 1 1016 ? 137.082 110.252 135.449 1.00 30.45 1016 GLU A N 1
ATOM 5825 C CA . GLU A 1 1016 ? 136.655 111.614 135.732 1.00 30.45 1016 GLU A CA 1
ATOM 5826 C C . GLU A 1 1016 ? 135.170 111.796 135.458 1.00 30.45 1016 GLU A C 1
ATOM 5827 O O . GLU A 1 1016 ? 134.482 112.504 136.203 1.00 30.45 1016 GLU A O 1
ATOM 5833 N N . ILE A 1 1017 ? 134.649 111.151 134.410 1.00 28.64 1017 ILE A N 1
ATOM 5834 C CA . ILE A 1 1017 ? 133.208 111.217 134.161 1.00 28.64 1017 ILE A CA 1
ATOM 5835 C C . ILE A 1 1017 ? 132.432 110.624 135.332 1.00 28.64 1017 ILE A C 1
ATOM 5836 O O . ILE A 1 1017 ? 131.413 111.171 135.767 1.00 28.64 1017 ILE A O 1
ATOM 5841 N N . PHE A 1 1018 ? 132.922 109.517 135.882 1.00 28.34 1018 PHE A N 1
ATOM 5842 C CA . PHE A 1 1018 ? 132.249 108.854 136.991 1.00 28.34 1018 PHE A CA 1
ATOM 5843 C C . PHE A 1 1018 ? 132.333 109.681 138.266 1.00 28.34 1018 PHE A C 1
ATOM 5844 O O . PHE A 1 1018 ? 131.378 109.725 139.048 1.00 28.34 1018 PHE A O 1
ATOM 5852 N N . LEU A 1 1019 ? 133.458 110.356 138.493 1.00 27.63 1019 LEU A N 1
ATOM 5853 C CA . LEU A 1 1019 ? 133.562 111.202 139.677 1.00 27.63 1019 LEU A CA 1
ATOM 5854 C C . LEU A 1 1019 ? 132.650 112.421 139.572 1.00 27.63 1019 LEU A C 1
ATOM 5855 O O . LEU A 1 1019 ? 132.059 112.849 140.572 1.00 27.63 1019 LEU A O 1
ATOM 5860 N N . VAL A 1 1020 ? 132.506 112.988 138.373 1.00 26.24 1020 VAL A N 1
ATOM 5861 C CA . VAL A 1 1020 ? 131.526 114.056 138.195 1.00 26.24 1020 VAL A CA 1
ATOM 5862 C C . VAL A 1 1020 ? 130.118 113.525 138.432 1.00 26.24 1020 VAL A C 1
ATOM 5863 O O . VAL A 1 1020 ? 129.275 114.206 139.028 1.00 26.24 1020 VAL A O 1
ATOM 5867 N N . SER A 1 1021 ? 129.839 112.306 137.961 1.00 27.37 1021 SER A N 1
ATOM 5868 C CA . SER A 1 1021 ? 128.529 111.708 138.197 1.00 27.37 1021 SER A CA 1
ATOM 5869 C C . SER A 1 1021 ? 128.259 111.557 139.685 1.00 27.37 1021 SER A C 1
ATOM 5870 O O . SER A 1 1021 ? 127.139 111.790 140.147 1.00 27.37 1021 SER A O 1
ATOM 5873 N N . ILE A 1 1022 ? 129.280 111.181 140.449 1.00 27.24 1022 ILE A N 1
ATOM 5874 C CA . ILE A 1 1022 ? 129.124 111.038 141.891 1.00 27.24 1022 ILE A CA 1
ATOM 5875 C C . ILE A 1 1022 ? 128.884 112.390 142.550 1.00 27.24 1022 ILE A C 1
ATOM 5876 O O . ILE A 1 1022 ? 128.069 112.506 143.468 1.00 27.24 1022 ILE A O 1
ATOM 5881 N N . LEU A 1 1023 ? 129.577 113.435 142.096 1.00 25.83 1023 LEU A N 1
ATOM 5882 C CA . LEU A 1 1023 ? 129.341 114.758 142.673 1.00 25.83 1023 LEU A CA 1
ATOM 5883 C C . LEU A 1 1023 ? 127.925 115.243 142.389 1.00 25.83 1023 LEU A C 1
ATOM 5884 O O . LEU A 1 1023 ? 127.256 115.791 143.275 1.00 25.83 1023 LEU A O 1
ATOM 5889 N N . LEU A 1 1024 ? 127.447 115.047 141.162 1.00 25.69 1024 LEU A N 1
ATOM 5890 C CA . LEU A 1 1024 ? 126.090 115.467 140.833 1.00 25.69 1024 LEU A CA 1
ATOM 5891 C C . LEU A 1 1024 ? 125.059 114.635 141.581 1.00 25.69 1024 LEU A C 1
ATOM 5892 O O . LEU A 1 1024 ? 124.028 115.160 142.010 1.00 25.69 1024 LEU A O 1
ATOM 5897 N N . LEU A 1 1025 ? 125.324 113.342 141.766 1.00 27.53 1025 LEU A N 1
ATOM 5898 C CA . LEU A 1 1025 ? 124.421 112.517 142.558 1.00 27.53 1025 LEU A CA 1
ATOM 5899 C C . LEU A 1 102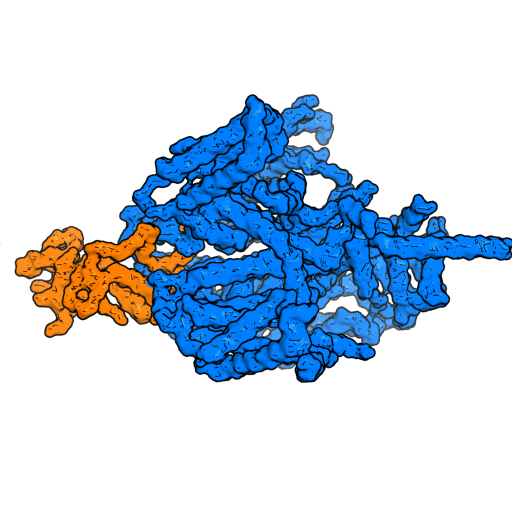5 ? 124.394 112.964 144.010 1.00 27.53 1025 LEU A C 1
ATOM 5900 O O . LEU A 1 1025 ? 123.340 112.939 144.644 1.00 27.53 1025 LEU A O 1
ATOM 5905 N N . THR A 1 1026 ? 125.538 113.381 144.551 1.00 25.81 1026 THR A N 1
ATOM 5906 C CA . THR A 1 1026 ? 125.567 113.886 145.918 1.00 25.81 1026 THR A CA 1
ATOM 5907 C C . THR A 1 1026 ? 124.765 115.175 146.049 1.00 25.81 1026 THR A C 1
ATOM 5908 O O . THR A 1 1026 ? 124.014 115.353 147.013 1.00 25.81 1026 THR A O 1
ATOM 5912 N N . LEU A 1 1027 ? 124.911 116.085 145.086 1.00 23.84 1027 LEU A N 1
ATOM 5913 C CA . LEU A 1 1027 ? 124.119 117.313 145.099 1.00 23.84 1027 LEU A CA 1
ATOM 5914 C C . LEU A 1 1027 ? 122.626 117.010 145.020 1.00 23.84 1027 LEU A C 1
ATOM 5915 O O . LEU A 1 1027 ? 121.820 117.572 145.775 1.00 23.84 1027 LEU A O 1
ATOM 5920 N N . MET A 1 1028 ? 122.239 116.126 144.099 1.00 26.40 1028 MET A N 1
ATOM 5921 C CA . MET A 1 1028 ? 120.835 115.756 143.974 1.00 26.40 1028 MET A CA 1
ATOM 5922 C C . MET A 1 1028 ? 120.329 115.044 145.217 1.00 26.40 1028 MET A C 1
ATOM 5923 O O . MET A 1 1028 ? 119.169 115.198 145.578 1.00 26.40 1028 MET A O 1
ATOM 5928 N N . LEU A 1 1029 ? 121.182 114.282 145.896 1.00 26.37 1029 LEU A N 1
ATOM 5929 C CA . LEU A 1 1029 ? 120.769 113.627 147.131 1.00 26.37 1029 LEU A CA 1
ATOM 5930 C C . LEU A 1 1029 ? 120.526 114.642 148.237 1.00 26.37 1029 LEU A C 1
ATOM 5931 O O . LEU A 1 1029 ? 119.534 114.545 148.964 1.00 26.37 1029 LEU A O 1
ATOM 5936 N N . VAL A 1 1030 ? 121.419 115.621 148.375 1.00 23.73 1030 VAL A N 1
ATOM 5937 C CA . VAL A 1 1030 ? 121.213 116.697 149.341 1.00 23.73 1030 VAL A CA 1
ATOM 5938 C C . VAL A 1 1030 ? 119.875 117.383 149.095 1.00 23.73 1030 VAL A C 1
ATOM 5939 O O . VAL A 1 1030 ? 119.021 117.477 149.989 1.00 23.73 1030 VAL A O 1
ATOM 5943 N N . PHE A 1 1031 ? 119.665 117.852 147.867 1.00 22.78 1031 PHE A N 1
ATOM 5944 C CA . PHE A 1 1031 ? 118.462 118.622 147.592 1.00 22.78 1031 PHE A CA 1
ATOM 5945 C C . PHE A 1 1031 ? 117.210 117.757 147.546 1.00 22.78 1031 PHE A C 1
ATOM 5946 O O . PHE A 1 1031 ? 116.123 118.255 147.838 1.00 22.78 1031 PHE A O 1
ATOM 5954 N N . ALA A 1 1032 ? 117.342 116.462 147.271 1.00 24.33 1032 ALA A N 1
ATOM 5955 C CA . ALA A 1 1032 ? 116.192 115.574 147.271 1.00 24.33 1032 ALA A CA 1
ATOM 5956 C C . ALA A 1 1032 ? 115.771 115.222 148.683 1.00 24.33 1032 ALA A C 1
ATOM 5957 O O . ALA A 1 1032 ? 114.578 115.152 148.972 1.00 24.33 1032 ALA A O 1
ATOM 5959 N N . SER A 1 1033 ? 116.732 115.001 149.577 1.00 25.56 1033 SER A N 1
ATOM 5960 C CA . SER A 1 1033 ? 116.391 114.817 150.979 1.00 25.56 1033 SER A CA 1
ATOM 5961 C C . SER A 1 1033 ? 115.709 116.059 151.534 1.00 25.56 1033 SER A C 1
ATOM 5962 O O . SER A 1 1033 ? 114.683 115.958 152.219 1.00 25.56 1033 SER A O 1
ATOM 5965 N N . PHE A 1 1034 ? 116.246 117.243 151.225 1.00 24.81 1034 PHE A N 1
ATOM 5966 C CA . PHE A 1 1034 ? 115.591 118.472 151.665 1.00 24.81 1034 PHE A CA 1
ATOM 5967 C C . PHE A 1 1034 ? 114.180 118.587 151.096 1.00 24.81 1034 PHE A C 1
ATOM 5968 O O . PHE A 1 1034 ? 113.243 118.969 151.809 1.00 24.81 1034 PHE A O 1
ATOM 5976 N N . GLY A 1 1035 ? 114.008 118.269 149.812 1.00 24.44 1035 GLY A N 1
ATOM 5977 C CA . GLY A 1 1035 ? 112.698 118.384 149.197 1.00 24.44 1035 GLY A CA 1
ATOM 5978 C C . GLY A 1 1035 ? 111.695 117.388 149.743 1.00 24.44 1035 GLY A C 1
ATOM 5979 O O . GLY A 1 1035 ? 110.513 117.695 149.858 1.00 24.44 1035 GLY A O 1
ATOM 5980 N N . VAL A 1 1036 ? 112.144 116.180 150.076 1.00 26.75 1036 VAL A N 1
ATOM 5981 C CA . VAL A 1 1036 ? 111.243 115.218 150.698 1.00 26.75 1036 VAL A CA 1
ATOM 5982 C C . VAL A 1 1036 ? 110.846 115.688 152.086 1.00 26.75 1036 VAL A C 1
ATOM 5983 O O . VAL A 1 1036 ? 109.689 115.553 152.495 1.00 26.75 1036 VAL A O 1
ATOM 5987 N N . GLN A 1 1037 ? 111.788 116.270 152.830 1.00 27.74 1037 GLN A N 1
ATOM 5988 C CA . GLN A 1 1037 ? 111.454 116.694 154.182 1.00 27.74 1037 GLN A CA 1
ATOM 5989 C C . GLN A 1 1037 ? 110.539 117.913 154.199 1.00 27.74 1037 GLN A C 1
ATOM 5990 O O . GLN A 1 1037 ? 109.710 118.037 155.103 1.00 27.74 1037 GLN A O 1
ATOM 5996 N N . LEU A 1 1038 ? 110.644 118.810 153.221 1.00 25.73 1038 LEU A N 1
ATOM 5997 C CA . LEU A 1 1038 ? 109.860 120.040 153.267 1.00 25.73 1038 LEU A CA 1
ATOM 5998 C C . LEU A 1 1038 ? 108.690 120.102 152.293 1.00 25.73 1038 LEU A C 1
ATOM 5999 O O . LEU A 1 1038 ? 107.818 120.955 152.467 1.00 25.73 1038 LEU A O 1
ATOM 6004 N N . PHE A 1 1039 ? 108.633 119.235 151.287 1.00 25.24 1039 PHE A N 1
ATOM 6005 C CA . PHE A 1 1039 ? 107.642 119.340 150.230 1.00 25.24 1039 PHE A CA 1
ATOM 6006 C C . PHE A 1 1039 ? 106.708 118.147 150.135 1.00 25.24 1039 PHE A C 1
ATOM 6007 O O . PHE A 1 1039 ? 105.718 118.231 149.405 1.00 25.24 1039 PHE A O 1
ATOM 6015 N N . ALA A 1 1040 ? 106.990 117.048 150.829 1.00 28.04 1040 ALA A N 1
ATOM 6016 C CA . ALA A 1 1040 ? 106.195 115.836 150.680 1.00 28.04 1040 ALA A CA 1
ATOM 6017 C C . ALA A 1 1040 ? 104.748 116.085 151.069 1.00 28.04 1040 ALA A C 1
ATOM 6018 O O . ALA A 1 1040 ? 104.457 116.469 152.204 1.00 28.04 1040 ALA A O 1
ATOM 6020 N N . GLY A 1 1041 ? 103.843 115.866 150.122 1.00 27.91 1041 GLY A N 1
ATOM 6021 C CA . GLY A 1 1041 ? 102.433 116.062 150.349 1.00 27.91 1041 GLY A CA 1
ATOM 6022 C C . GLY A 1 1041 ? 101.947 117.480 150.197 1.00 27.91 1041 GLY A C 1
ATOM 6023 O O . GLY A 1 1041 ? 100.750 117.726 150.364 1.00 27.91 1041 GLY A O 1
ATOM 6024 N N . LYS A 1 1042 ? 102.825 118.420 149.872 1.00 25.62 1042 LYS A N 1
ATOM 6025 C CA . LYS A 1 1042 ? 102.461 119.824 149.813 1.00 25.62 1042 LYS A CA 1
ATOM 6026 C C . LYS A 1 1042 ? 102.336 120.360 148.398 1.00 25.62 1042 LYS A C 1
ATOM 6027 O O . LYS A 1 1042 ? 102.007 121.534 148.229 1.00 25.62 1042 LYS A O 1
ATOM 6033 N N . LEU A 1 1043 ? 102.579 119.542 147.382 1.00 26.19 1043 LEU A N 1
ATOM 6034 C CA . LEU A 1 1043 ? 102.418 119.969 146.001 1.00 26.19 1043 LEU A CA 1
ATOM 6035 C C . LEU A 1 1043 ? 101.032 119.685 145.447 1.00 26.19 1043 LEU A C 1
ATOM 6036 O O . LEU A 1 1043 ? 100.743 120.080 144.317 1.00 26.19 1043 LEU A O 1
ATOM 6041 N N . ALA A 1 1044 ? 100.172 119.017 146.200 1.00 26.95 1044 ALA A N 1
ATOM 6042 C CA . ALA A 1 1044 ? 98.840 118.709 145.719 1.00 26.95 1044 ALA A CA 1
ATOM 6043 C C . ALA A 1 1044 ? 97.895 119.862 146.002 1.00 26.95 1044 ALA A C 1
ATOM 6044 O O . ALA A 1 1044 ? 98.045 120.593 146.983 1.00 26.95 1044 ALA A O 1
ATOM 6046 N N . LYS A 1 1045 ? 96.925 120.024 145.114 1.00 28.07 1045 LYS A N 1
ATOM 6047 C CA . LYS A 1 1045 ? 95.876 121.019 145.254 1.00 28.07 1045 LYS A CA 1
ATOM 6048 C C . LYS A 1 1045 ? 94.741 120.607 144.338 1.00 28.07 1045 LYS A C 1
ATOM 6049 O O . LYS A 1 1045 ? 94.862 119.662 143.558 1.00 28.07 1045 LYS A O 1
ATOM 6055 N N . CYS A 1 1046 ? 93.634 121.325 144.440 1.00 31.06 1046 CYS A N 1
ATOM 6056 C CA . CYS A 1 1046 ? 92.499 121.043 143.581 1.00 31.06 1046 CYS A CA 1
ATOM 6057 C C . CYS A 1 1046 ? 92.801 121.508 142.166 1.00 31.06 1046 CYS A C 1
ATOM 6058 O O . CYS A 1 1046 ? 93.359 122.586 141.958 1.00 31.06 1046 CYS A O 1
ATOM 6061 N N . ASN A 1 1047 ? 92.441 120.682 141.183 1.00 30.27 1047 ASN A N 1
ATOM 6062 C CA . ASN A 1 1047 ? 92.602 121.100 139.799 1.00 30.27 1047 ASN A CA 1
ATOM 6063 C C . ASN A 1 1047 ? 91.650 122.222 139.425 1.00 30.27 1047 ASN A C 1
ATOM 6064 O O . ASN A 1 1047 ? 91.818 122.828 138.365 1.00 30.27 1047 ASN A O 1
ATOM 6069 N N . ASP A 1 1048 ? 90.665 122.506 140.266 1.00 32.64 1048 ASP A N 1
ATOM 6070 C CA . ASP A 1 1048 ? 89.826 123.679 140.109 1.00 32.64 1048 ASP A CA 1
ATOM 6071 C C . ASP A 1 1048 ? 90.491 124.854 140.811 1.00 32.64 1048 ASP A C 1
ATOM 6072 O O . ASP A 1 1048 ? 90.677 124.801 142.032 1.00 32.64 1048 ASP A O 1
ATOM 6077 N N . PRO A 1 1049 ? 90.878 125.910 140.096 1.00 37.58 1049 PRO A N 1
ATOM 6078 C CA . PRO A 1 1049 ? 91.586 127.017 140.753 1.00 37.58 1049 PRO A CA 1
ATOM 6079 C C . PRO A 1 1049 ? 90.735 127.791 141.739 1.00 37.58 1049 PRO A C 1
ATOM 6080 O O . PRO A 1 1049 ? 91.292 128.463 142.613 1.00 37.58 1049 PRO A O 1
ATOM 6084 N N . ASN A 1 1050 ? 89.410 127.724 141.635 1.00 39.08 1050 ASN A N 1
ATOM 6085 C CA . ASN A 1 1050 ? 88.544 128.463 142.542 1.00 39.08 1050 ASN A CA 1
ATOM 6086 C C . ASN A 1 1050 ? 88.338 127.758 143.872 1.00 39.08 1050 ASN A C 1
ATOM 6087 O O . ASN A 1 1050 ? 87.655 128.303 144.742 1.00 39.08 1050 ASN A O 1
ATOM 6092 N N . ILE A 1 1051 ? 88.903 126.577 144.049 1.00 36.95 1051 ILE A N 1
ATOM 6093 C CA . ILE A 1 1051 ? 88.809 125.828 145.294 1.00 36.95 1051 ILE A CA 1
ATOM 6094 C C . ILE A 1 1051 ? 90.146 125.931 146.007 1.00 36.95 1051 ILE A C 1
ATOM 6095 O O . ILE A 1 1051 ? 91.198 125.981 145.362 1.00 36.95 1051 ILE A O 1
ATOM 6100 N N . ILE A 1 1052 ? 90.110 125.991 147.338 1.00 40.54 1052 ILE A N 1
ATOM 6101 C CA . ILE A 1 1052 ? 91.301 126.181 148.155 1.00 40.54 1052 ILE A CA 1
ATOM 6102 C C . ILE A 1 1052 ? 91.495 125.034 149.137 1.00 40.54 1052 ILE A C 1
ATOM 6103 O O . ILE A 1 1052 ? 92.585 124.467 149.237 1.00 40.54 1052 ILE A O 1
ATOM 6108 N N . ARG A 1 1053 ? 90.450 124.680 149.873 1.00 44.07 1053 ARG A N 1
ATOM 6109 C CA . ARG A 1 1053 ? 90.549 123.637 150.881 1.00 44.07 1053 ARG A CA 1
ATOM 6110 C C . ARG A 1 1053 ? 90.310 122.265 150.270 1.00 44.07 1053 ARG A C 1
ATOM 6111 O O . ARG A 1 1053 ? 89.490 122.111 149.363 1.00 44.07 1053 ARG A O 1
ATOM 6119 N N . ARG A 1 1054 ? 91.030 121.266 150.783 1.00 42.00 1054 ARG A N 1
ATOM 6120 C CA . ARG A 1 1054 ? 90.841 119.900 150.318 1.00 42.00 1054 ARG A CA 1
ATOM 6121 C C . ARG A 1 1054 ? 89.457 119.372 150.659 1.00 42.00 1054 ARG A C 1
ATOM 6122 O O . ARG A 1 1054 ? 89.027 118.367 150.085 1.00 42.00 1054 ARG A O 1
ATOM 6130 N N . GLU A 1 1055 ? 88.751 120.031 151.576 1.00 44.32 1055 GLU A N 1
ATOM 6131 C CA . GLU A 1 1055 ? 87.396 119.641 151.934 1.00 44.32 1055 GLU A CA 1
ATOM 6132 C C . GLU A 1 1055 ? 86.370 120.113 150.916 1.00 44.32 1055 GLU A C 1
ATOM 6133 O O . GLU A 1 1055 ? 85.301 119.507 150.806 1.00 44.32 1055 GLU A O 1
ATOM 6139 N N . ASP A 1 1056 ? 86.668 121.179 150.179 1.00 42.85 1056 ASP A N 1
ATOM 6140 C CA . ASP A 1 1056 ? 85.807 121.685 149.120 1.00 42.85 1056 ASP A CA 1
ATOM 6141 C C . ASP A 1 1056 ? 86.104 121.061 147.764 1.00 42.85 1056 ASP A C 1
ATOM 6142 O O . ASP A 1 1056 ? 85.387 121.341 146.800 1.00 42.85 1056 ASP A O 1
ATOM 6147 N N . CYS A 1 1057 ? 87.139 120.228 147.665 1.00 38.29 1057 CYS A N 1
ATOM 6148 C CA . CYS A 1 1057 ? 87.587 119.687 146.384 1.00 38.29 1057 CYS A CA 1
ATOM 6149 C C . CYS A 1 1057 ? 86.822 118.400 146.098 1.00 38.29 1057 CYS A C 1
ATOM 6150 O O . CYS A 1 1057 ? 87.329 117.286 146.230 1.00 38.29 1057 CYS A O 1
ATOM 6153 N N . ASN A 1 1058 ? 85.564 118.574 145.705 1.00 35.32 1058 ASN A N 1
ATOM 6154 C CA . ASN A 1 1058 ? 84.736 117.488 145.211 1.00 35.32 1058 ASN A CA 1
ATOM 6155 C C . ASN A 1 1058 ? 83.687 118.087 144.287 1.00 35.32 1058 ASN A C 1
ATOM 6156 O O . ASN A 1 1058 ? 83.564 119.306 144.166 1.00 35.32 1058 ASN A O 1
ATOM 6161 N N . GLY A 1 1059 ? 82.929 117.220 143.636 1.00 28.46 1059 GLY A N 1
ATOM 6162 C CA . GLY A 1 1059 ? 81.994 117.661 142.627 1.00 28.46 1059 GLY A CA 1
ATOM 6163 C C . GLY A 1 1059 ? 82.647 117.735 141.262 1.00 28.46 1059 GLY A C 1
ATOM 6164 O O . GLY A 1 1059 ? 83.666 117.099 140.989 1.00 28.46 1059 GLY A O 1
ATOM 6165 N N . ILE A 1 1060 ? 82.046 118.540 140.392 1.00 26.52 1060 ILE A N 1
ATOM 6166 C CA . ILE A 1 1060 ? 82.546 118.729 139.041 1.00 26.52 1060 ILE A CA 1
ATOM 6167 C C . ILE A 1 1060 ? 82.635 120.219 138.748 1.00 26.52 1060 ILE A C 1
ATOM 6168 O O . ILE A 1 1060 ? 81.953 121.041 139.360 1.00 26.52 1060 ILE A O 1
ATOM 6173 N N . PHE A 1 1061 ? 83.496 120.557 137.797 1.00 26.86 1061 PHE A N 1
ATOM 6174 C CA . PHE A 1 1061 ? 83.665 121.936 137.370 1.00 26.86 1061 PHE A CA 1
ATOM 6175 C C . PHE A 1 1061 ? 84.008 121.957 135.891 1.00 26.86 1061 PHE A C 1
ATOM 6176 O O . PHE A 1 1061 ? 84.425 120.953 135.316 1.00 26.86 1061 PHE A O 1
ATOM 6184 N N . ARG A 1 1062 ? 83.826 123.119 135.279 1.00 28.34 1062 ARG A N 1
ATOM 6185 C CA . ARG A 1 1062 ? 84.107 123.298 133.863 1.00 28.34 1062 ARG A CA 1
ATOM 6186 C C . ARG A 1 1062 ? 85.547 123.760 133.705 1.00 28.34 1062 ARG A C 1
ATOM 6187 O O . ARG A 1 1062 ? 85.872 124.910 134.007 1.00 28.34 1062 ARG A O 1
ATOM 6195 N N . ILE A 1 1063 ? 86.402 122.876 133.241 1.00 27.95 1063 ILE A N 1
ATOM 6196 C CA . ILE A 1 1063 ? 87.804 123.197 133.022 1.00 27.95 1063 ILE A CA 1
ATOM 6197 C C . ILE A 1 1063 ? 87.961 123.783 131.628 1.00 27.95 1063 ILE A C 1
ATOM 6198 O O . ILE A 1 1063 ? 87.224 123.445 130.693 1.00 27.95 1063 ILE A O 1
ATOM 6203 N N . ASN A 1 1064 ? 88.922 124.698 131.506 1.00 33.81 1064 ASN A N 1
ATOM 6204 C CA . ASN A 1 1064 ? 89.310 125.290 130.234 1.00 33.81 1064 ASN A CA 1
ATOM 6205 C C . ASN A 1 1064 ? 90.390 124.435 129.587 1.00 33.81 1064 ASN A C 1
ATOM 6206 O O . ASN A 1 1064 ? 91.366 124.064 130.240 1.00 33.81 1064 ASN A O 1
ATOM 6211 N N . VAL A 1 1065 ? 90.221 124.134 128.312 1.00 32.07 1065 VAL A N 1
ATOM 6212 C CA . VAL A 1 1065 ? 91.168 123.309 127.574 1.00 32.07 1065 VAL A CA 1
ATOM 6213 C C . VAL A 1 1065 ? 92.125 124.211 126.812 1.00 32.07 1065 VAL A C 1
ATOM 6214 O O . VAL A 1 1065 ? 91.752 125.298 126.358 1.00 32.07 1065 VAL A O 1
ATOM 6218 N N . SER A 1 1066 ? 93.372 123.768 126.689 1.00 35.02 1066 SER A N 1
ATOM 6219 C CA . SER A 1 1066 ? 94.399 124.535 125.998 1.00 35.02 1066 SER A CA 1
ATOM 6220 C C . SER A 1 1066 ? 94.145 124.491 124.499 1.00 35.02 1066 SER A C 1
ATOM 6221 O O . SER A 1 1066 ? 94.204 123.424 123.884 1.00 35.02 1066 SER A O 1
ATOM 6224 N N . VAL A 1 1067 ? 93.855 125.645 123.908 1.00 39.16 1067 VAL A N 1
ATOM 6225 C CA . VAL A 1 1067 ? 93.653 125.719 122.468 1.00 39.16 1067 VAL A CA 1
ATOM 6226 C C . VAL A 1 1067 ? 94.964 126.120 121.816 1.00 39.16 1067 VAL A C 1
ATOM 6227 O O . VAL A 1 1067 ? 95.490 125.400 120.964 1.00 39.16 1067 VAL A O 1
ATOM 6231 N N . SER A 1 1068 ? 95.510 127.261 122.219 1.00 47.22 1068 SER A N 1
ATOM 6232 C CA . SER A 1 1068 ? 96.751 127.758 121.642 1.00 47.22 1068 SER A CA 1
ATOM 6233 C C . SER A 1 1068 ? 97.596 128.387 122.736 1.00 47.22 1068 SER A C 1
ATOM 6234 O O . SER A 1 1068 ? 97.150 129.318 123.411 1.00 47.22 1068 SER A O 1
ATOM 6237 N N . LYS A 1 1069 ? 98.818 127.882 122.898 1.00 52.33 1069 LYS A N 1
ATOM 6238 C CA . LYS A 1 1069 ? 99.726 128.437 123.895 1.00 52.33 1069 LYS A CA 1
ATOM 6239 C C . LYS A 1 1069 ? 100.189 129.836 123.510 1.00 52.33 1069 LYS A C 1
ATOM 6240 O O . LYS A 1 1069 ? 100.308 130.714 124.370 1.00 52.33 1069 LYS A O 1
ATOM 6246 N N . ASN A 1 1070 ? 100.441 130.068 122.223 1.00 57.86 1070 ASN A N 1
ATOM 6247 C CA . ASN A 1 1070 ? 100.991 131.332 121.753 1.00 57.86 1070 ASN A CA 1
ATOM 6248 C C . ASN A 1 1070 ? 99.924 132.311 121.276 1.00 57.86 1070 ASN A C 1
ATOM 6249 O O . ASN A 1 1070 ? 99.972 133.492 121.627 1.00 57.86 1070 ASN A O 1
ATOM 6254 N N . LEU A 1 1071 ? 98.965 131.845 120.484 1.00 57.81 1071 LEU A N 1
ATOM 6255 C CA . LEU A 1 1071 ? 97.984 132.736 119.882 1.00 57.81 1071 LEU A CA 1
ATOM 6256 C C . LEU A 1 1071 ? 97.209 133.488 120.959 1.00 57.81 1071 LEU A C 1
ATOM 6257 O O . LEU A 1 1071 ? 96.959 132.964 122.047 1.00 57.81 1071 LEU A O 1
ATOM 6262 N N . ASN A 1 1072 ? 96.838 134.729 120.658 1.00 62.59 1072 ASN A N 1
ATOM 6263 C CA . ASN A 1 1072 ? 96.295 135.660 121.644 1.00 62.59 1072 ASN A CA 1
ATOM 6264 C C . ASN A 1 1072 ? 94.975 136.252 121.168 1.00 62.59 1072 ASN A C 1
ATOM 6265 O O . ASN A 1 1072 ? 94.753 137.462 121.222 1.00 62.59 1072 ASN A O 1
ATOM 6270 N N . LEU A 1 1073 ? 94.065 135.398 120.705 1.00 60.94 1073 LEU A N 1
ATOM 6271 C CA . LEU A 1 1073 ? 92.756 135.862 120.268 1.00 60.94 1073 LEU A CA 1
ATOM 6272 C C . LEU A 1 1073 ? 91.922 136.238 121.485 1.00 60.94 1073 LEU A C 1
ATOM 6273 O O . LEU A 1 1073 ? 90.932 135.571 121.797 1.00 60.94 1073 LEU A O 1
ATOM 6278 N N . LYS A 1 1074 ? 92.321 137.303 122.181 1.00 63.18 1074 LYS A N 1
ATOM 6279 C CA . LYS A 1 1074 ? 91.669 137.718 123.416 1.00 63.18 1074 LYS A CA 1
ATOM 6280 C C . LYS A 1 1074 ? 90.207 138.075 123.183 1.00 63.18 1074 LYS A C 1
ATOM 6281 O O . LYS A 1 1074 ? 89.405 138.073 124.124 1.00 63.18 1074 LYS A O 1
ATOM 6283 N N . LEU A 1 1075 ? 89.855 138.375 121.932 1.00 64.61 1075 LEU A N 1
ATOM 6284 C CA . LEU A 1 1075 ? 88.497 138.769 121.579 1.00 64.61 1075 LEU A CA 1
ATOM 6285 C C . LEU A 1 1075 ? 87.492 137.698 121.977 1.00 64.61 1075 LEU A C 1
ATOM 6286 O O . LEU A 1 1075 ? 87.480 136.604 121.405 1.00 64.61 1075 LEU A O 1
ATOM 6291 N N . ARG A 1 1076 ? 86.655 138.010 122.960 1.00 62.44 1076 ARG A N 1
ATOM 6292 C CA . ARG A 1 1076 ? 85.536 137.157 123.357 1.00 62.44 1076 ARG A CA 1
ATOM 6293 C C . ARG A 1 1076 ? 84.350 138.062 123.642 1.00 62.44 1076 ARG A C 1
ATOM 6294 O O . ARG A 1 1076 ? 84.343 138.755 124.681 1.00 62.44 1076 ARG A O 1
ATOM 6302 N N . PRO A 1 1077 ? 83.356 138.119 122.764 1.00 65.73 1077 PRO A N 1
ATOM 6303 C CA . PRO A 1 1077 ? 82.228 139.033 122.995 1.00 65.73 1077 PRO A CA 1
ATOM 6304 C C . PRO A 1 1077 ? 81.405 138.684 124.227 1.00 65.73 1077 PRO A C 1
ATOM 6305 O O . PRO A 1 1077 ? 81.310 139.484 125.163 1.00 65.73 1077 PRO A O 1
ATOM 6309 N N . GLY A 1 1078 ? 80.816 137.491 124.240 1.00 63.85 1078 GLY A N 1
ATOM 6310 C CA . GLY A 1 1078 ? 79.998 137.045 125.355 1.00 63.85 1078 GLY A CA 1
ATOM 6311 C C . GLY A 1 1078 ? 80.071 135.548 125.569 1.00 63.85 1078 GLY A C 1
ATOM 6312 O O . GLY A 1 1078 ? 79.234 134.963 126.261 1.00 63.85 1078 GLY A O 1
ATOM 6313 N N . GLU A 1 1079 ? 81.072 134.919 124.964 1.00 60.76 1079 GLU A N 1
ATOM 6314 C CA . GLU A 1 1079 ? 81.245 133.477 124.994 1.00 60.76 1079 GLU A CA 1
ATOM 6315 C C . GLU A 1 1079 ? 82.393 133.130 125.927 1.00 60.76 1079 GLU A C 1
ATOM 6316 O O . GLU A 1 1079 ? 83.242 133.969 126.236 1.00 60.76 1079 GLU A O 1
ATOM 6322 N N . LYS A 1 1080 ? 82.416 131.880 126.369 1.00 48.03 1080 LYS A N 1
ATOM 6323 C CA . LYS A 1 1080 ? 83.480 131.424 127.245 1.00 48.03 1080 LYS A CA 1
ATOM 6324 C C . LYS A 1 1080 ? 84.509 130.615 126.463 1.00 48.03 1080 LYS A C 1
ATOM 6325 O O . LYS A 1 1080 ? 84.287 130.211 125.322 1.00 48.03 1080 LYS A O 1
ATOM 6331 N N . LYS A 1 1081 ? 85.655 130.393 127.092 1.00 42.86 1081 LYS A N 1
ATOM 6332 C CA . LYS A 1 1081 ? 86.712 129.636 126.454 1.00 42.86 1081 LYS A CA 1
ATOM 6333 C C . LYS A 1 1081 ? 86.319 128.166 126.339 1.00 42.86 1081 LYS A C 1
ATOM 6334 O O . LYS A 1 1081 ? 85.536 127.662 127.146 1.00 42.86 1081 LYS A O 1
ATOM 6340 N N . PRO A 1 1082 ? 86.833 127.461 125.333 1.00 37.57 1082 PRO A N 1
ATOM 6341 C CA . PRO A 1 1082 ? 86.491 126.044 125.184 1.00 37.57 1082 PRO A CA 1
ATOM 6342 C C . PRO A 1 1082 ? 86.888 125.237 126.411 1.00 37.57 1082 PRO A C 1
ATOM 6343 O O . PRO A 1 1082 ? 87.949 125.440 127.000 1.00 37.57 1082 PRO A O 1
ATOM 6347 N N . GLY A 1 1083 ? 86.010 124.326 126.797 1.00 29.76 1083 GLY A N 1
ATOM 6348 C CA . GLY A 1 1083 ? 86.244 123.513 127.972 1.00 29.76 1083 GLY A CA 1
ATOM 6349 C C . GLY A 1 1083 ? 85.096 122.557 128.160 1.00 29.76 1083 GLY A C 1
ATOM 6350 O O . GLY A 1 1083 ? 84.169 122.497 127.351 1.00 29.76 1083 GLY A O 1
ATOM 6351 N N . PHE A 1 1084 ? 85.171 121.806 129.250 1.00 24.74 1084 PHE A N 1
ATOM 6352 C CA . PHE A 1 1084 ? 84.126 120.830 129.538 1.00 24.74 1084 PHE A CA 1
ATOM 6353 C C . PHE A 1 1084 ? 84.221 120.409 130.994 1.00 24.74 1084 PHE A C 1
ATOM 6354 O O . PHE A 1 1084 ? 85.135 120.803 131.714 1.00 24.74 1084 PHE A O 1
ATOM 6362 N N . TRP A 1 1085 ? 83.262 119.595 131.415 1.00 25.78 1085 TRP A N 1
ATOM 6363 C CA . TRP A 1 1085 ? 83.045 119.327 132.828 1.00 25.78 1085 TRP A CA 1
ATOM 6364 C C . TRP A 1 1085 ? 83.793 118.083 133.279 1.00 25.78 1085 TRP A C 1
ATOM 6365 O O . TRP A 1 1085 ? 83.681 117.019 132.667 1.00 25.78 1085 TRP A O 1
ATOM 6376 N N . VAL A 1 1086 ? 84.553 118.234 134.356 1.00 24.58 1086 VAL A N 1
ATOM 6377 C CA . VAL A 1 1086 ? 85.452 117.205 134.870 1.00 24.58 1086 VAL A CA 1
ATOM 6378 C C . VAL A 1 1086 ? 85.376 117.213 136.387 1.00 24.58 1086 VAL A C 1
ATOM 6379 O O . VAL A 1 1086 ? 84.990 118.216 137.000 1.00 24.58 1086 VAL A O 1
ATOM 6383 N N . PRO A 1 1087 ? 85.736 116.106 137.024 1.00 25.15 1087 PRO A N 1
ATOM 6384 C CA . PRO A 1 1087 ? 85.679 116.060 138.487 1.00 25.15 1087 PRO A CA 1
ATOM 6385 C C . PRO A 1 1087 ? 86.751 116.917 139.140 1.00 25.15 1087 PRO A C 1
ATOM 6386 O O . PRO A 1 1087 ? 87.833 117.130 138.594 1.00 25.15 1087 PRO A O 1
ATOM 6390 N N . ARG A 1 1088 ? 86.429 117.417 140.330 1.00 27.30 1088 ARG A N 1
ATOM 6391 C CA . ARG A 1 1088 ? 87.412 118.097 141.162 1.00 27.30 1088 ARG A CA 1
ATOM 6392 C C . ARG A 1 1088 ? 88.282 117.068 141.862 1.00 27.30 1088 ARG A C 1
ATOM 6393 O O . ARG A 1 1088 ? 87.771 116.170 142.532 1.00 27.30 1088 ARG A O 1
ATOM 6401 N N . VAL A 1 1089 ? 89.595 117.196 141.709 1.00 27.82 1089 VAL A N 1
ATOM 6402 C CA . VAL A 1 1089 ? 90.542 116.226 142.241 1.00 27.82 1089 VAL A CA 1
ATOM 6403 C C . VAL A 1 1089 ? 91.683 116.971 142.919 1.00 27.82 1089 VAL A C 1
ATOM 6404 O O . VAL A 1 1089 ? 92.138 118.008 142.429 1.00 27.82 1089 VAL A O 1
ATOM 6408 N N . TRP A 1 1090 ? 92.139 116.439 144.048 1.00 30.21 1090 TRP A N 1
ATOM 6409 C CA . TRP A 1 1090 ? 93.256 116.993 144.808 1.00 30.21 1090 TRP A CA 1
ATOM 6410 C C . TRP A 1 1090 ? 94.518 116.259 144.376 1.00 30.21 1090 TRP A C 1
ATOM 6411 O O . TRP A 1 1090 ? 94.812 115.169 144.865 1.00 30.21 1090 TRP A O 1
ATOM 6422 N N . ALA A 1 1091 ? 95.279 116.856 143.464 1.00 27.76 1091 ALA A N 1
ATOM 6423 C CA . ALA A 1 1091 ? 96.249 116.111 142.679 1.00 27.76 1091 ALA A CA 1
ATOM 6424 C C . ALA A 1 1091 ? 97.617 116.777 142.666 1.00 27.76 1091 ALA A C 1
ATOM 6425 O O . ALA A 1 1091 ? 97.736 118.001 142.730 1.00 27.76 1091 ALA A O 1
ATOM 6427 N N . ASN A 1 1092 ? 98.649 115.945 142.557 1.00 27.29 1092 ASN A N 1
ATOM 6428 C CA . ASN A 1 1092 ? 100.004 116.384 142.269 1.00 27.29 1092 ASN A CA 1
ATOM 6429 C C . ASN A 1 1092 ? 100.143 116.779 140.798 1.00 27.29 1092 ASN A C 1
ATOM 6430 O O . ASN A 1 1092 ? 99.305 116.424 139.970 1.00 27.29 1092 ASN A O 1
ATOM 6435 N N . PRO A 1 1093 ? 101.198 117.525 140.447 1.00 27.82 1093 PRO A N 1
ATOM 6436 C CA . PRO A 1 1093 ? 101.362 117.985 139.058 1.00 27.82 1093 PRO A CA 1
ATOM 6437 C C . PRO A 1 1093 ? 101.652 116.894 138.030 1.00 27.82 1093 PRO A C 1
ATOM 6438 O O . PRO A 1 1093 ? 101.792 117.224 136.846 1.00 27.82 1093 PRO A O 1
ATOM 6442 N N . ARG A 1 1094 ? 101.798 115.636 138.431 1.00 25.56 1094 ARG A N 1
ATOM 6443 C CA . ARG A 1 1094 ? 101.924 114.483 137.537 1.00 25.56 1094 ARG A CA 1
ATOM 6444 C C . ARG A 1 1094 ? 103.271 114.390 136.831 1.00 25.56 1094 ARG A C 1
ATOM 6445 O O . ARG A 1 1094 ? 103.680 113.299 136.431 1.00 25.56 1094 ARG A O 1
ATOM 6453 N N . ASN A 1 1095 ? 104.025 115.477 136.780 1.00 25.41 1095 ASN A N 1
ATOM 6454 C CA . ASN A 1 1095 ? 105.327 115.445 136.140 1.00 25.41 1095 ASN A CA 1
ATOM 6455 C C . ASN A 1 1095 ? 106.458 115.446 137.147 1.00 25.41 1095 ASN A C 1
ATOM 6456 O O . ASN A 1 1095 ? 107.604 115.208 136.767 1.00 25.41 1095 ASN A O 1
ATOM 6461 N N . PHE A 1 1096 ? 106.155 115.703 138.414 1.00 25.24 1096 PHE A N 1
ATOM 6462 C CA . PHE A 1 1096 ? 107.141 115.786 139.476 1.00 25.24 1096 PHE A CA 1
ATOM 6463 C C . PHE A 1 1096 ? 106.403 115.907 140.795 1.00 25.24 1096 PHE A C 1
ATOM 6464 O O . PHE A 1 1096 ? 105.371 116.571 140.872 1.00 25.24 1096 PHE A O 1
ATOM 6472 N N . ASN A 1 1097 ? 106.925 115.246 141.817 1.00 27.08 1097 ASN A N 1
ATOM 6473 C CA . ASN A 1 1097 ? 106.539 115.510 143.190 1.00 27.08 1097 ASN A CA 1
ATOM 6474 C C . ASN A 1 1097 ? 107.733 115.173 144.063 1.00 27.08 1097 ASN A C 1
ATOM 6475 O O . ASN A 1 1097 ? 108.724 114.610 143.600 1.00 27.08 1097 ASN A O 1
ATOM 6480 N N . PHE A 1 1098 ? 107.639 115.537 145.333 1.00 26.29 1098 PHE A N 1
ATOM 6481 C CA . PHE A 1 1098 ? 108.696 115.281 146.300 1.00 26.29 1098 PHE A CA 1
ATOM 6482 C C . PHE A 1 1098 ? 108.181 114.410 147.432 1.00 26.29 1098 PHE A C 1
ATOM 6483 O O . PHE A 1 1098 ? 108.562 114.576 148.589 1.00 26.29 1098 PHE A O 1
ATOM 6491 N N . ASP A 1 1099 ? 107.306 113.461 147.105 1.00 30.90 1099 ASP A N 1
ATOM 6492 C CA . ASP A 1 1099 ? 106.658 112.660 148.133 1.00 30.90 1099 ASP A CA 1
ATOM 6493 C C . ASP A 1 1099 ? 107.570 111.576 148.685 1.00 30.90 1099 ASP A C 1
ATOM 6494 O O . ASP A 1 1099 ? 107.436 111.203 149.851 1.00 30.90 1099 ASP A O 1
ATOM 6499 N N . ASN A 1 1100 ? 108.488 111.058 147.879 1.00 30.74 1100 ASN A N 1
ATOM 6500 C CA . ASN A 1 1100 ? 109.548 110.198 148.374 1.00 30.74 1100 ASN A CA 1
ATOM 6501 C C . ASN A 1 1100 ? 110.844 110.609 147.695 1.00 30.74 1100 ASN A C 1
ATOM 6502 O O . ASN A 1 1100 ? 110.866 111.497 146.842 1.00 30.74 1100 ASN A O 1
ATOM 6507 N N . VAL A 1 1101 ? 111.938 109.956 148.082 1.00 30.20 1101 VAL A N 1
ATOM 6508 C CA . VAL A 1 1101 ? 113.248 110.395 147.624 1.00 30.20 1101 VAL A CA 1
ATOM 6509 C C . VAL A 1 1101 ? 113.464 110.039 146.157 1.00 30.20 1101 VAL A C 1
ATOM 6510 O O . VAL A 1 1101 ? 114.200 110.733 145.451 1.00 30.20 1101 VAL A O 1
ATOM 6514 N N . GLY A 1 1102 ? 112.815 108.984 145.666 1.00 29.75 1102 GLY A N 1
ATOM 6515 C CA . GLY A 1 1102 ? 112.957 108.635 144.263 1.00 29.75 1102 GLY A CA 1
ATOM 6516 C C . GLY A 1 1102 ? 112.306 109.651 143.344 1.00 29.75 1102 GLY A C 1
ATOM 6517 O O . GLY A 1 1102 ? 112.900 110.078 142.351 1.00 29.75 1102 GLY A O 1
ATOM 6518 N N . ASN A 1 1103 ? 111.074 110.052 143.664 1.00 29.01 1103 ASN A N 1
ATOM 6519 C CA . ASN A 1 1103 ? 110.408 111.089 142.885 1.00 29.01 1103 ASN A CA 1
ATOM 6520 C C . ASN A 1 1103 ? 111.170 112.404 142.952 1.00 29.01 1103 ASN A C 1
ATOM 6521 O O . ASN A 1 1103 ? 111.267 113.124 141.955 1.00 29.01 1103 ASN A O 1
ATOM 6526 N N . ALA A 1 1104 ? 111.703 112.740 144.125 1.00 25.57 1104 ALA A N 1
ATOM 6527 C CA . ALA A 1 1104 ? 112.466 113.972 144.266 1.00 25.57 1104 ALA A CA 1
ATOM 6528 C C . ALA A 1 1104 ? 113.737 113.934 143.430 1.00 25.57 1104 ALA A C 1
ATOM 6529 O O . ALA A 1 1104 ? 114.090 114.924 142.783 1.00 25.57 1104 ALA A O 1
ATOM 6531 N N . MET A 1 1105 ? 114.431 112.795 143.420 1.00 27.68 1105 MET A N 1
ATOM 6532 C CA . MET A 1 1105 ? 115.635 112.687 142.608 1.00 27.68 1105 MET A CA 1
ATOM 6533 C C . MET A 1 1105 ? 115.306 112.729 141.125 1.00 27.68 1105 MET A C 1
ATOM 6534 O O . MET A 1 1105 ? 116.054 113.315 140.340 1.00 27.68 1105 MET A O 1
ATOM 6539 N N . LEU A 1 1106 ? 114.182 112.141 140.724 1.00 25.26 1106 LEU A N 1
ATOM 6540 C CA . LEU A 1 1106 ? 113.779 112.226 139.326 1.00 25.26 1106 LEU A CA 1
ATOM 6541 C C . LEU A 1 1106 ? 113.441 113.659 138.935 1.00 25.26 1106 LEU A C 1
ATOM 6542 O O . LEU A 1 1106 ? 113.837 114.126 137.860 1.00 25.26 1106 LEU A O 1
ATOM 6547 N N . ALA A 1 1107 ? 112.722 114.375 139.800 1.00 23.25 1107 ALA A N 1
ATOM 6548 C CA . ALA A 1 1107 ? 112.385 115.766 139.520 1.00 23.25 1107 ALA A CA 1
ATOM 6549 C C . ALA A 1 1107 ? 113.634 116.631 139.437 1.00 23.25 1107 ALA A C 1
ATOM 6550 O O . ALA A 1 1107 ? 113.727 117.516 138.583 1.00 23.25 1107 ALA A O 1
ATOM 6552 N N . LEU A 1 1108 ? 114.613 116.382 140.304 1.00 24.06 1108 LEU A N 1
ATOM 6553 C CA . LEU A 1 1108 ? 115.834 117.176 140.270 1.00 24.06 1108 LEU A CA 1
ATOM 6554 C C . LEU A 1 1108 ? 116.710 116.819 139.079 1.00 24.06 1108 LEU A C 1
ATOM 6555 O O . LEU A 1 1108 ? 117.415 117.683 138.555 1.00 24.06 1108 LEU A O 1
ATOM 6560 N N . PHE A 1 1109 ? 116.681 115.564 138.637 1.00 24.41 1109 PHE A N 1
ATOM 6561 C CA . PHE A 1 1109 ? 117.374 115.209 137.408 1.00 24.41 1109 PHE A CA 1
ATOM 6562 C C . PHE A 1 1109 ? 116.726 115.880 136.204 1.00 24.41 1109 PHE A C 1
ATOM 6563 O O . PHE A 1 1109 ? 117.420 116.283 135.266 1.00 24.41 1109 PHE A O 1
ATOM 6571 N N . GLU A 1 1110 ? 115.399 116.005 136.209 1.00 25.75 1110 GLU A N 1
ATOM 6572 C CA . GLU A 1 1110 ? 114.730 116.707 135.118 1.00 25.75 1110 GLU A CA 1
ATOM 6573 C C . GLU A 1 1110 ? 115.015 118.202 135.163 1.00 25.75 1110 GLU A C 1
ATOM 6574 O O . GLU A 1 1110 ? 115.152 118.845 134.118 1.00 25.75 1110 GLU A O 1
ATOM 6580 N N . VAL A 1 1111 ? 115.094 118.774 136.366 1.00 23.87 1111 VAL A N 1
ATOM 6581 C CA . VAL A 1 1111 ? 115.430 120.186 136.514 1.00 23.87 1111 VAL A CA 1
ATOM 6582 C C . VAL A 1 1111 ? 116.869 120.439 136.094 1.00 23.87 1111 VAL A C 1
ATOM 6583 O O . VAL A 1 1111 ? 117.192 121.508 135.563 1.00 23.87 1111 VAL A O 1
ATOM 6587 N N . LEU A 1 1112 ? 117.745 119.455 136.297 1.00 25.01 1112 LEU A N 1
ATOM 6588 C CA . LEU A 1 1112 ? 119.146 119.582 135.921 1.00 25.01 1112 LEU A CA 1
ATOM 6589 C C . LEU A 1 1112 ? 119.312 119.858 134.435 1.00 25.01 1112 LEU A C 1
ATOM 6590 O O . LEU A 1 1112 ? 120.243 120.562 134.036 1.00 25.01 1112 LEU A O 1
ATOM 6595 N N . SER A 1 1113 ? 118.428 119.318 133.605 1.00 25.93 1113 SER A N 1
ATOM 6596 C CA . SER A 1 1113 ? 118.452 119.580 132.174 1.00 25.93 1113 SER A CA 1
ATOM 6597 C C . SER A 1 1113 ? 117.868 120.936 131.813 1.00 25.93 1113 SER A C 1
ATOM 6598 O O . SER A 1 1113 ? 117.893 121.307 130.638 1.00 25.93 1113 SER A O 1
ATOM 6601 N N . LEU A 1 1114 ? 117.337 121.669 132.789 1.00 26.08 1114 LEU A N 1
ATOM 6602 C CA . LEU A 1 1114 ? 116.753 122.996 132.638 1.00 26.08 1114 LEU A CA 1
ATOM 6603 C C . LEU A 1 1114 ? 115.528 123.013 131.742 1.00 26.08 1114 LEU A C 1
ATOM 6604 O O . LEU A 1 1114 ? 115.046 124.091 131.393 1.00 26.08 1114 LEU A O 1
ATOM 6609 N N . LYS A 1 1115 ? 115.005 121.842 131.401 1.00 27.89 1115 LYS A N 1
ATOM 6610 C CA . LYS A 1 1115 ? 113.814 121.774 130.569 1.00 27.89 1115 LYS A CA 1
ATOM 6611 C C . LYS A 1 1115 ? 112.618 121.693 131.504 1.00 27.89 1115 LYS A C 1
ATOM 6612 O O . LYS A 1 1115 ? 112.559 120.819 132.369 1.00 27.89 1115 LYS A O 1
ATOM 6618 N N . GLY A 1 1116 ? 111.667 122.604 131.333 1.00 26.90 1116 GLY A N 1
ATOM 6619 C CA . GLY A 1 1116 ? 110.505 122.631 132.190 1.00 26.90 1116 GLY A CA 1
ATOM 6620 C C . GLY A 1 1116 ? 110.775 122.983 133.631 1.00 26.90 1116 GLY A C 1
ATOM 6621 O O . GLY A 1 1116 ? 109.864 122.881 134.454 1.00 26.90 1116 GLY A O 1
ATOM 6622 N N . TRP A 1 1117 ? 112.001 123.395 133.966 1.00 24.46 1117 TRP A N 1
ATOM 6623 C CA . TRP A 1 1117 ? 112.330 123.730 135.344 1.00 24.46 1117 TRP A CA 1
ATOM 6624 C C . TRP A 1 1117 ? 111.551 124.936 135.842 1.00 24.46 1117 TRP A C 1
ATOM 6625 O O . TRP A 1 1117 ? 111.379 125.090 137.053 1.00 24.46 1117 TRP A O 1
ATOM 6636 N N . VAL A 1 1118 ? 111.070 125.789 134.938 1.00 24.44 1118 VAL A N 1
ATOM 6637 C CA . VAL A 1 1118 ? 110.332 126.969 135.359 1.00 24.44 1118 VAL A CA 1
ATOM 6638 C C . VAL A 1 1118 ? 108.965 126.585 135.903 1.00 24.44 1118 VAL A C 1
ATOM 6639 O O . VAL A 1 1118 ? 108.461 127.221 136.834 1.00 24.44 1118 VAL A O 1
ATOM 6643 N N . GLU A 1 1119 ? 108.357 125.524 135.374 1.00 28.42 1119 GLU A N 1
ATOM 6644 C CA . GLU A 1 1119 ? 107.103 125.046 135.944 1.00 28.42 1119 GLU A CA 1
ATOM 6645 C C . GLU A 1 1119 ? 107.314 124.460 137.334 1.00 28.42 1119 GLU A C 1
ATOM 6646 O O . GLU A 1 1119 ? 106.482 124.659 138.222 1.00 28.42 1119 GLU A O 1
ATOM 6652 N N . VAL A 1 1120 ? 108.422 123.750 137.547 1.00 24.26 1120 VAL A N 1
ATOM 6653 C CA . VAL A 1 1120 ? 108.752 123.277 138.888 1.00 24.26 1120 VAL A CA 1
ATOM 6654 C C . VAL A 1 1120 ? 108.933 124.457 139.833 1.00 24.26 1120 VAL A C 1
ATOM 6655 O O . VAL A 1 1120 ? 108.428 124.457 140.961 1.00 24.26 1120 VAL A O 1
ATOM 6659 N N . ARG A 1 1121 ? 109.669 125.474 139.385 1.00 24.92 1121 ARG A N 1
ATOM 6660 C CA . ARG A 1 1121 ? 109.884 126.662 140.201 1.00 24.92 1121 ARG A CA 1
ATOM 6661 C C . ARG A 1 1121 ? 108.562 127.306 140.590 1.00 24.92 1121 ARG A C 1
ATOM 6662 O O . ARG A 1 1121 ? 108.335 127.633 141.760 1.00 24.92 1121 ARG A O 1
ATOM 6670 N N . ASP A 1 1122 ? 107.669 127.485 139.619 1.00 26.23 1122 ASP A N 1
ATOM 6671 C CA . ASP A 1 1122 ? 106.404 128.155 139.894 1.00 26.23 1122 ASP A CA 1
ATOM 6672 C C . ASP A 1 1122 ? 105.506 127.313 140.787 1.00 26.23 1122 ASP A C 1
ATOM 6673 O O . ASP A 1 1122 ? 104.825 127.850 141.662 1.00 26.23 1122 ASP A O 1
ATOM 6678 N N . VAL A 1 1123 ? 105.499 125.995 140.597 1.00 24.96 1123 VAL A N 1
ATOM 6679 C CA . VAL A 1 1123 ? 104.695 125.135 141.457 1.00 24.96 1123 VAL A CA 1
ATOM 6680 C C . VAL A 1 1123 ? 105.204 125.185 142.890 1.00 24.96 1123 VAL A C 1
ATOM 6681 O O . VAL A 1 1123 ? 104.418 125.257 143.839 1.00 24.96 1123 VAL A O 1
ATOM 6685 N N . ILE A 1 1124 ? 106.524 125.176 143.072 1.00 24.14 1124 ILE A N 1
ATOM 6686 C CA . ILE A 1 1124 ? 107.074 125.197 144.422 1.00 24.14 1124 ILE A CA 1
ATOM 6687 C C . ILE A 1 1124 ? 106.807 126.538 145.089 1.00 24.14 1124 ILE A C 1
ATOM 6688 O O . ILE A 1 1124 ? 106.518 126.602 146.289 1.00 24.14 1124 ILE A O 1
ATOM 6693 N N . ILE A 1 1125 ? 106.883 127.628 144.328 1.00 26.13 1125 ILE A N 1
ATOM 6694 C CA . ILE A 1 1125 ? 106.651 128.937 144.922 1.00 26.13 1125 ILE A CA 1
ATOM 6695 C C . ILE A 1 1125 ? 105.171 129.154 145.214 1.00 26.13 1125 ILE A C 1
ATOM 6696 O O . ILE A 1 1125 ? 104.818 129.811 146.199 1.00 26.13 1125 ILE A O 1
ATOM 6701 N N . HIS A 1 1126 ? 104.282 128.599 144.398 1.00 27.97 1126 HIS A N 1
ATOM 6702 C CA . HIS A 1 1126 ? 102.865 128.876 144.559 1.00 27.97 1126 HIS A CA 1
ATOM 6703 C C . HIS A 1 1126 ? 102.169 127.919 145.515 1.00 27.97 1126 HIS A C 1
ATOM 6704 O O . HIS A 1 1126 ? 101.190 128.309 146.155 1.00 27.97 1126 HIS A O 1
ATOM 6711 N N . ARG A 1 1127 ? 102.651 126.688 145.649 1.00 27.53 1127 ARG A N 1
ATOM 6712 C CA . ARG A 1 1127 ? 101.966 125.695 146.463 1.00 27.53 1127 ARG A CA 1
ATOM 6713 C C . ARG A 1 1127 ? 102.618 125.455 147.814 1.00 27.53 1127 ARG A C 1
ATOM 6714 O O . ARG A 1 1127 ? 101.932 125.038 148.749 1.00 27.53 1127 ARG A O 1
ATOM 6722 N N . VAL A 1 1128 ? 103.917 125.688 147.945 1.00 27.79 1128 VAL A N 1
ATOM 6723 C CA . VAL A 1 1128 ? 104.581 125.530 149.232 1.00 27.79 1128 VAL A CA 1
ATOM 6724 C C . VAL A 1 1128 ? 104.786 126.904 1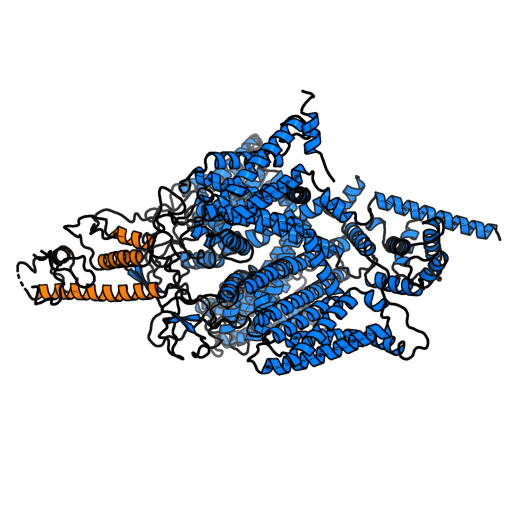49.846 1.00 27.79 1128 VAL A C 1
ATOM 6725 O O . VAL A 1 1128 ? 104.371 127.157 150.981 1.00 27.79 1128 VAL A O 1
ATOM 6729 N N . GLY A 1 1129 ? 105.423 127.800 149.102 1.00 27.04 1129 GLY A N 1
ATOM 6730 C CA . GLY A 1 1129 ? 105.660 129.142 149.570 1.00 27.04 1129 GLY A CA 1
ATOM 6731 C C . GLY A 1 1129 ? 106.743 129.832 148.777 1.00 27.04 1129 GLY A C 1
ATOM 6732 O O . GLY A 1 1129 ? 107.586 129.189 148.153 1.00 27.04 1129 GLY A O 1
ATOM 6733 N N . PRO A 1 1130 ? 106.740 131.166 148.782 1.00 28.81 1130 PRO A N 1
ATOM 6734 C CA . PRO A 1 1130 ? 107.756 131.898 148.015 1.00 28.81 1130 PRO A CA 1
ATOM 6735 C C . PRO A 1 1130 ? 109.155 131.759 148.576 1.00 28.81 1130 PRO A C 1
ATOM 6736 O O . PRO A 1 1130 ? 110.115 131.786 147.799 1.00 28.81 1130 PRO A O 1
ATOM 6740 N N . ILE A 1 1131 ? 109.302 131.593 149.890 1.00 27.86 1131 ILE A N 1
ATOM 6741 C CA . ILE A 1 1131 ? 110.613 131.375 150.486 1.00 27.86 1131 ILE A CA 1
ATOM 6742 C C . ILE A 1 1131 ? 111.314 130.164 149.885 1.00 27.86 1131 ILE A C 1
ATOM 6743 O O . ILE A 1 1131 ? 112.548 130.110 149.863 1.00 27.86 1131 ILE A O 1
ATOM 6748 N N . HIS A 1 1132 ? 110.563 129.192 149.377 1.00 27.82 1132 HIS A N 1
ATOM 6749 C CA . HIS A 1 1132 ? 111.150 127.989 148.811 1.00 27.82 1132 HIS A CA 1
ATOM 6750 C C . HIS A 1 1132 ? 111.525 128.152 147.351 1.00 27.82 1132 HIS A C 1
ATOM 6751 O O . HIS A 1 1132 ? 111.875 127.167 146.698 1.00 27.82 1132 HIS A O 1
ATOM 6758 N N . GLY A 1 1133 ? 111.467 129.374 146.823 1.00 26.54 1133 GLY A N 1
ATOM 6759 C CA . GLY A 1 1133 ? 112.144 129.633 145.573 1.00 26.54 1133 GLY A CA 1
ATOM 6760 C C . GLY A 1 1133 ? 113.645 129.545 145.681 1.00 26.54 1133 GLY A C 1
ATOM 6761 O O . GLY A 1 1133 ? 114.287 128.994 144.781 1.00 26.54 1133 GLY A O 1
ATOM 6762 N N . ILE A 1 1134 ? 114.208 130.044 146.785 1.00 25.51 1134 ILE A N 1
ATOM 6763 C CA . ILE A 1 1134 ? 115.639 129.917 147.040 1.00 25.51 1134 ILE A CA 1
ATOM 6764 C C . ILE A 1 1134 ? 116.111 128.512 146.709 1.00 25.51 1134 ILE A C 1
ATOM 6765 O O . ILE A 1 1134 ? 117.000 128.320 145.869 1.00 25.51 1134 ILE A O 1
ATOM 6770 N N . TYR A 1 1135 ? 115.460 127.513 147.306 1.00 23.83 1135 TYR A N 1
ATOM 6771 C CA . TYR A 1 1135 ? 115.776 126.112 147.059 1.00 23.83 1135 TYR A CA 1
ATOM 6772 C C . TYR A 1 1135 ? 116.017 125.854 145.582 1.00 23.83 1135 TYR A C 1
ATOM 6773 O O . TYR A 1 1135 ? 117.148 125.571 145.166 1.00 23.83 1135 TYR A O 1
ATOM 6782 N N . ILE A 1 1136 ? 114.986 126.058 144.759 1.00 23.13 1136 ILE A N 1
ATOM 6783 C CA . ILE A 1 1136 ? 115.118 125.645 143.373 1.00 23.13 1136 ILE A CA 1
ATOM 6784 C C . ILE A 1 1136 ? 116.236 126.436 142.716 1.00 23.13 1136 ILE A C 1
ATOM 6785 O O . ILE A 1 1136 ? 117.132 125.851 142.091 1.00 23.13 1136 ILE A O 1
ATOM 6790 N N . HIS A 1 1137 ? 116.297 127.742 142.975 1.00 23.36 1137 HIS A N 1
ATOM 6791 C CA . HIS A 1 1137 ? 117.306 128.553 142.319 1.00 23.36 1137 HIS A CA 1
ATOM 6792 C C . HIS A 1 1137 ? 118.698 128.097 142.706 1.00 23.36 1137 HIS A C 1
ATOM 6793 O O . HIS A 1 1137 ? 119.564 127.943 141.836 1.00 23.36 1137 HIS A O 1
ATOM 6800 N N . VAL A 1 1138 ? 118.911 127.790 143.987 1.00 22.75 1138 VAL A N 1
ATOM 6801 C CA . VAL A 1 1138 ? 120.247 127.379 144.388 1.00 22.75 1138 VAL A CA 1
ATOM 6802 C C . VAL A 1 1138 ? 120.625 126.104 143.662 1.00 22.75 1138 VAL A C 1
ATOM 6803 O O . VAL A 1 1138 ? 121.718 126.002 143.093 1.00 22.75 1138 VAL A O 1
ATOM 6807 N N . PHE A 1 1139 ? 119.694 125.149 143.585 1.00 22.35 1139 PHE A N 1
ATOM 6808 C CA . PHE A 1 1139 ? 119.999 123.921 142.871 1.00 22.35 1139 PHE A CA 1
ATOM 6809 C C . PHE A 1 1139 ? 120.354 124.228 141.427 1.00 22.35 1139 PHE A C 1
ATOM 6810 O O . PHE A 1 1139 ? 121.367 123.741 140.913 1.00 22.35 1139 PHE A O 1
ATOM 6818 N N . VAL A 1 1140 ? 119.573 125.098 140.783 1.00 23.92 1140 VAL A N 1
ATOM 6819 C CA . VAL A 1 1140 ? 119.815 125.372 139.376 1.00 23.92 1140 VAL A CA 1
ATOM 6820 C C . VAL A 1 1140 ? 121.164 126.042 139.199 1.00 23.92 1140 VAL A C 1
ATOM 6821 O O . VAL A 1 1140 ? 121.831 125.845 138.180 1.00 23.92 1140 VAL A O 1
ATOM 6825 N N . PHE A 1 1141 ? 121.622 126.795 140.195 1.00 26.35 1141 PHE A N 1
ATOM 6826 C CA . PHE A 1 1141 ? 122.946 127.377 140.060 1.00 26.35 1141 PHE A CA 1
ATOM 6827 C C . PHE A 1 1141 ? 124.028 126.343 140.325 1.00 26.35 1141 PHE A C 1
ATOM 6828 O O . PHE A 1 1141 ? 125.076 126.354 139.672 1.00 26.35 1141 PHE A O 1
ATOM 6836 N N . LEU A 1 1142 ? 123.798 125.439 141.275 1.00 25.97 1142 LEU A N 1
ATOM 6837 C CA . LEU A 1 1142 ? 124.863 124.519 141.649 1.00 25.97 1142 LEU A CA 1
ATOM 6838 C C . LEU A 1 1142 ? 124.955 123.351 140.685 1.00 25.97 1142 LEU A C 1
ATOM 6839 O O . LEU A 1 1142 ? 126.041 122.797 140.488 1.00 25.97 1142 LEU A O 1
ATOM 6844 N N . GLY A 1 1143 ? 123.843 122.968 140.074 1.00 26.62 1143 GLY A N 1
ATOM 6845 C CA . GLY A 1 1143 ? 123.812 121.760 139.284 1.00 26.62 1143 GLY A CA 1
ATOM 6846 C C . GLY A 1 1143 ? 123.997 121.991 137.806 1.00 26.62 1143 GLY A C 1
ATOM 6847 O O . GLY A 1 1143 ? 124.547 121.142 137.106 1.00 26.62 1143 GLY A O 1
ATOM 6848 N N . CYS A 1 1144 ? 123.542 123.136 137.313 1.00 28.12 1144 CYS A N 1
ATOM 6849 C CA . CYS A 1 1144 ? 123.604 123.420 135.890 1.00 28.12 1144 CYS A CA 1
ATOM 6850 C C . CYS A 1 1144 ? 124.787 124.305 135.527 1.00 28.12 1144 CYS A C 1
ATOM 6851 O O . CYS A 1 1144 ? 125.584 123.940 134.660 1.00 28.12 1144 CYS A O 1
ATOM 6854 N N . MET A 1 1145 ? 124.927 125.459 136.182 1.00 30.28 1145 MET A N 1
ATOM 6855 C CA . MET A 1 1145 ? 126.033 126.348 135.854 1.00 30.28 1145 MET A CA 1
ATOM 6856 C C . MET A 1 1145 ? 127.374 125.753 136.255 1.00 30.28 1145 MET A C 1
ATOM 6857 O O . MET A 1 1145 ? 128.380 126.000 135.586 1.00 30.28 1145 MET A O 1
ATOM 6862 N N . ILE A 1 1146 ? 127.416 124.975 137.329 1.00 27.93 1146 ILE A N 1
ATOM 6863 C CA . ILE A 1 1146 ? 128.644 124.352 137.799 1.00 27.93 1146 ILE A CA 1
ATOM 6864 C C . ILE A 1 1146 ? 128.648 122.854 137.527 1.00 27.93 1146 ILE A C 1
ATOM 6865 O O . ILE A 1 1146 ? 129.624 122.316 137.010 1.00 27.93 1146 ILE A O 1
ATOM 6870 N N . GLY A 1 1147 ? 127.549 122.170 137.846 1.00 26.02 1147 GLY A N 1
ATOM 6871 C CA . GLY A 1 1147 ? 127.546 120.716 137.786 1.00 26.02 1147 GLY A CA 1
ATOM 6872 C C . GLY A 1 1147 ? 127.768 120.168 136.390 1.00 26.02 1147 GLY A C 1
ATOM 6873 O O . GLY A 1 1147 ? 128.648 119.337 136.173 1.00 26.02 1147 GLY A O 1
ATOM 6874 N N . LEU A 1 1148 ? 126.965 120.618 135.425 1.00 25.97 1148 LEU A N 1
ATOM 6875 C CA . LEU A 1 1148 ? 127.098 120.112 134.062 1.00 25.97 1148 LEU A CA 1
ATOM 6876 C C . LEU A 1 1148 ? 128.333 120.678 133.369 1.00 25.97 1148 LEU A C 1
ATOM 6877 O O . LEU A 1 1148 ? 128.906 120.040 132.468 1.00 25.97 1148 LEU A O 1
ATOM 6882 N N . THR A 1 1149 ? 128.761 121.867 133.783 1.00 26.20 1149 THR A N 1
ATOM 6883 C CA . THR A 1 1149 ? 130.014 122.412 133.292 1.00 26.20 1149 THR A CA 1
ATOM 6884 C C . THR A 1 1149 ? 131.188 121.511 133.648 1.00 26.20 1149 THR A C 1
ATOM 6885 O O . THR A 1 1149 ? 132.179 121.474 132.919 1.00 26.20 1149 THR A O 1
ATOM 6889 N N . LEU A 1 1150 ? 131.091 120.761 134.748 1.00 26.25 1150 LEU A N 1
ATOM 6890 C CA . LEU A 1 1150 ? 132.149 119.815 135.083 1.00 26.25 1150 LEU A CA 1
ATOM 6891 C C . LEU A 1 1150 ? 132.240 118.702 134.049 1.00 26.25 1150 LEU A C 1
ATOM 6892 O O . LEU A 1 1150 ? 133.339 118.253 133.715 1.00 26.25 1150 LEU A O 1
ATOM 6897 N N . PHE A 1 1151 ? 131.096 118.234 133.544 1.00 26.21 1151 PHE A N 1
ATOM 6898 C CA . PHE A 1 1151 ? 131.107 117.271 132.447 1.00 26.21 1151 PHE A CA 1
ATOM 6899 C C . PHE A 1 1151 ? 131.774 117.864 131.219 1.00 26.21 1151 PHE A C 1
ATOM 6900 O O . PHE A 1 1151 ? 132.647 117.237 130.603 1.00 26.21 1151 PHE A O 1
ATOM 6908 N N . VAL A 1 1152 ? 131.343 119.066 130.831 1.00 24.77 1152 VAL A N 1
ATOM 6909 C CA . VAL A 1 1152 ? 131.967 119.747 129.696 1.00 24.77 1152 VAL A CA 1
ATOM 6910 C C . VAL A 1 1152 ? 133.482 119.778 129.871 1.00 24.77 1152 VAL A C 1
ATOM 6911 O O . VAL A 1 1152 ? 134.248 119.414 128.967 1.00 24.77 1152 VAL A O 1
ATOM 6915 N N . GLY A 1 1153 ? 133.929 120.172 131.063 1.00 25.52 1153 GLY A N 1
ATOM 6916 C CA . GLY A 1 1153 ? 135.347 120.333 131.306 1.00 25.52 1153 GLY A CA 1
ATOM 6917 C C . GLY A 1 1153 ? 136.121 119.031 131.284 1.00 25.52 1153 GLY A C 1
ATOM 6918 O O . GLY A 1 1153 ? 137.197 118.962 130.693 1.00 25.52 1153 GLY A O 1
ATOM 6919 N N . VAL A 1 1154 ? 135.606 117.990 131.942 1.00 24.95 1154 VAL A N 1
ATOM 6920 C CA . VAL A 1 1154 ? 136.345 116.732 131.980 1.00 24.95 1154 VAL A CA 1
ATOM 6921 C C . VAL A 1 1154 ? 136.407 116.107 130.599 1.00 24.95 1154 VAL A C 1
ATOM 6922 O O . VAL A 1 1154 ? 137.425 115.512 130.231 1.00 24.95 1154 VAL A O 1
ATOM 6926 N N . VAL A 1 1155 ? 135.353 116.255 129.795 1.00 25.39 1155 VAL A N 1
ATOM 6927 C CA . VAL A 1 1155 ? 135.386 115.693 128.452 1.00 25.39 1155 VAL A CA 1
ATOM 6928 C C . VAL A 1 1155 ? 136.390 116.437 127.582 1.00 25.39 1155 VAL A C 1
ATOM 6929 O O . VAL A 1 1155 ? 137.186 115.817 126.867 1.00 25.39 1155 VAL A O 1
ATOM 6933 N N . ILE A 1 1156 ? 136.392 117.771 127.638 1.00 26.09 1156 ILE A N 1
ATOM 6934 C CA . ILE A 1 1156 ? 137.360 118.523 126.845 1.00 26.09 1156 ILE A CA 1
ATOM 6935 C C . ILE A 1 1156 ? 138.781 118.249 127.322 1.00 26.09 1156 ILE A C 1
ATOM 6936 O O . ILE A 1 1156 ? 139.714 118.159 126.515 1.00 26.09 1156 ILE A O 1
ATOM 6941 N N . ALA A 1 1157 ? 138.972 118.094 128.631 1.00 26.67 1157 ALA A N 1
ATOM 6942 C CA . ALA A 1 1157 ? 140.306 117.834 129.155 1.00 26.67 1157 ALA A CA 1
ATOM 6943 C C . ALA A 1 1157 ? 140.812 116.465 128.726 1.00 26.67 1157 ALA A C 1
ATOM 6944 O O . ALA A 1 1157 ? 141.979 116.320 128.352 1.00 26.67 1157 ALA A O 1
ATOM 6946 N N . ASN A 1 1158 ? 139.950 115.448 128.756 1.00 29.07 1158 ASN A N 1
ATOM 6947 C CA . ASN A 1 1158 ? 140.378 114.133 128.301 1.00 29.07 1158 ASN A CA 1
ATOM 6948 C C . ASN A 1 1158 ? 140.621 114.115 126.798 1.00 29.07 1158 ASN A C 1
ATOM 6949 O O . ASN A 1 1158 ? 141.528 113.423 126.331 1.00 29.07 1158 ASN A O 1
ATOM 6954 N N . PHE A 1 1159 ? 139.840 114.873 126.031 1.00 29.25 1159 PHE A N 1
ATOM 6955 C CA . PHE A 1 1159 ? 140.117 115.025 124.607 1.00 29.25 1159 PHE A CA 1
ATOM 6956 C C . PHE A 1 1159 ? 141.506 115.607 124.377 1.00 29.25 1159 PHE A C 1
ATOM 6957 O O . PHE A 1 1159 ? 142.313 115.046 123.624 1.00 29.25 1159 PHE A O 1
ATOM 6965 N N . ASN A 1 1160 ? 141.797 116.744 125.017 1.00 30.60 1160 ASN A N 1
ATOM 6966 C CA . ASN A 1 1160 ? 143.102 117.376 124.859 1.00 30.60 1160 ASN A CA 1
ATOM 6967 C C . ASN A 1 1160 ? 144.224 116.472 125.338 1.00 30.60 1160 ASN A C 1
ATOM 6968 O O . ASN A 1 1160 ? 145.337 116.533 124.811 1.00 30.60 1160 ASN A O 1
ATOM 6973 N N . GLU A 1 1161 ? 143.959 115.634 126.337 1.00 35.26 1161 GLU A N 1
ATOM 6974 C CA . GLU A 1 1161 ? 144.977 114.707 126.805 1.00 35.26 1161 GLU A CA 1
ATOM 6975 C C . GLU A 1 1161 ? 145.189 113.567 125.820 1.00 35.26 1161 GLU A C 1
ATOM 6976 O O . GLU A 1 1161 ? 146.312 113.073 125.679 1.00 35.26 1161 GLU A O 1
ATOM 6982 N N . ASN A 1 1162 ? 144.130 113.140 125.135 1.00 33.70 1162 ASN A N 1
ATOM 6983 C CA . ASN A 1 1162 ? 144.272 112.108 124.117 1.00 33.70 1162 ASN A CA 1
ATOM 6984 C C . ASN A 1 1162 ? 145.054 112.619 122.916 1.00 33.70 1162 ASN A C 1
ATOM 6985 O O . ASN A 1 1162 ? 145.864 111.885 122.343 1.00 33.70 1162 ASN A O 1
ATOM 6990 N N . LYS A 1 1163 ? 144.827 113.866 122.513 1.00 32.62 1163 LYS A N 1
ATOM 6991 C CA . LYS A 1 1163 ? 145.562 114.369 121.359 1.00 32.62 1163 LYS A CA 1
ATOM 6992 C C . LYS A 1 1163 ? 146.992 114.772 121.694 1.00 32.62 1163 LYS A C 1
ATOM 6993 O O . LYS A 1 1163 ? 147.749 115.106 120.780 1.00 32.62 1163 LYS A O 1
ATOM 6999 N N . GLY A 1 1164 ? 147.381 114.746 122.966 1.00 34.36 1164 GLY A N 1
ATOM 7000 C CA . GLY A 1 1164 ? 148.761 114.911 123.362 1.00 34.36 1164 GLY A CA 1
ATOM 7001 C C . GLY A 1 1164 ? 149.157 116.301 123.810 1.00 34.36 1164 GLY A C 1
ATOM 7002 O O . GLY A 1 1164 ? 150.285 116.477 124.282 1.00 34.36 1164 GLY A O 1
ATOM 7003 N N . THR A 1 1165 ? 148.276 117.288 123.686 1.00 36.17 1165 THR A N 1
ATOM 7004 C CA . THR A 1 1165 ? 148.623 118.670 123.984 1.00 36.17 1165 THR A CA 1
ATOM 7005 C C . THR A 1 1165 ? 148.378 119.055 125.434 1.00 36.17 1165 THR A C 1
ATOM 7006 O O . THR A 1 1165 ? 148.413 120.244 125.755 1.00 36.17 1165 THR A O 1
ATOM 7010 N N . ALA A 1 1166 ? 148.135 118.090 126.318 1.00 35.51 1166 ALA A N 1
ATOM 7011 C CA . ALA A 1 1166 ? 147.755 118.423 127.683 1.00 35.51 1166 ALA A CA 1
ATOM 7012 C C . ALA A 1 1166 ? 148.938 118.820 128.551 1.00 35.51 1166 ALA A C 1
ATOM 7013 O O . ALA A 1 1166 ? 148.751 119.555 129.524 1.00 35.51 1166 ALA A O 1
ATOM 7015 N N . LEU A 1 1167 ? 150.141 118.352 128.230 1.00 37.69 1167 LEU A N 1
ATOM 7016 C CA . LEU A 1 1167 ? 151.330 118.658 129.009 1.00 37.69 1167 LEU A CA 1
ATOM 7017 C C . LEU A 1 1167 ? 152.210 119.706 128.353 1.00 37.69 1167 LEU A C 1
ATOM 7018 O O . LEU A 1 1167 ? 153.264 120.042 128.901 1.00 37.69 1167 LEU A O 1
ATOM 7023 N N . LEU A 1 1168 ? 151.813 120.225 127.199 1.00 36.50 1168 LEU A N 1
ATOM 7024 C CA . LEU A 1 1168 ? 152.524 121.308 126.546 1.00 36.50 1168 LEU A CA 1
ATOM 7025 C C . LEU A 1 1168 ? 152.105 122.634 127.154 1.00 36.50 1168 LEU A C 1
ATOM 7026 O O . LEU A 1 1168 ? 150.933 122.837 127.471 1.00 36.50 1168 LEU A O 1
ATOM 7031 N N . THR A 1 1169 ? 153.066 123.536 127.316 1.00 36.12 1169 THR A N 1
ATOM 7032 C CA . THR A 1 1169 ? 152.736 124.881 127.749 1.00 36.12 1169 THR A CA 1
ATOM 7033 C C . THR A 1 1169 ? 152.015 125.620 126.624 1.00 36.12 1169 THR A C 1
ATOM 7034 O O . THR A 1 1169 ? 151.982 125.175 125.479 1.00 36.12 1169 THR A O 1
ATOM 7038 N N . VAL A 1 1170 ? 151.421 126.764 126.960 1.00 35.72 1170 VAL A N 1
ATOM 7039 C CA . VAL A 1 1170 ? 150.640 127.483 125.959 1.00 35.72 1170 VAL A CA 1
ATOM 7040 C C . VAL A 1 1170 ? 151.527 127.970 124.819 1.00 35.72 1170 VAL A C 1
ATOM 7041 O O . VAL A 1 1170 ? 151.096 128.004 123.663 1.00 35.72 1170 VAL A O 1
ATOM 7045 N N . ASP A 1 1171 ? 152.776 128.330 125.111 1.00 38.54 1171 ASP A N 1
ATOM 7046 C CA . ASP A 1 1171 ? 153.688 128.740 124.049 1.00 38.54 1171 ASP A CA 1
ATOM 7047 C C . ASP A 1 1171 ? 154.033 127.573 123.131 1.00 38.54 1171 ASP A C 1
ATOM 7048 O O . ASP A 1 1171 ? 154.126 127.743 121.911 1.00 38.54 1171 ASP A O 1
ATOM 7053 N N . GLN A 1 1172 ? 154.185 126.374 123.691 1.00 36.00 1172 GLN A N 1
ATOM 7054 C CA . GLN A 1 1172 ? 154.462 125.207 122.863 1.00 36.00 1172 GLN A CA 1
ATOM 7055 C C . GLN A 1 1172 ? 153.255 124.819 122.021 1.00 36.00 1172 GLN A C 1
ATOM 7056 O O . GLN A 1 1172 ? 153.401 124.430 120.857 1.00 36.00 1172 GLN A O 1
ATOM 7062 N N . ARG A 1 1173 ? 152.054 124.926 122.584 1.00 34.79 1173 ARG A N 1
ATOM 7063 C CA . ARG A 1 1173 ? 150.859 124.636 121.805 1.00 34.79 1173 ARG A CA 1
ATOM 7064 C C . ARG A 1 1173 ? 150.668 125.653 120.690 1.00 34.79 1173 ARG A C 1
ATOM 7065 O O . ARG A 1 1173 ? 150.270 125.294 119.577 1.00 34.79 1173 ARG A O 1
ATOM 7073 N N . ARG A 1 1174 ? 150.955 126.924 120.962 1.00 36.31 1174 ARG A N 1
ATOM 7074 C CA . ARG A 1 1174 ? 150.876 127.928 119.910 1.00 36.31 1174 ARG A CA 1
ATOM 7075 C C . ARG A 1 1174 ? 151.932 127.703 118.843 1.00 36.31 1174 ARG A C 1
ATOM 7076 O O . ARG A 1 1174 ? 151.686 127.976 117.667 1.00 36.31 1174 ARG A O 1
ATOM 7084 N N . TRP A 1 1175 ? 153.098 127.189 119.224 1.00 37.46 1175 TRP A N 1
ATOM 7085 C CA . TRP A 1 1175 ? 154.090 126.821 118.224 1.00 37.46 1175 TRP A CA 1
ATOM 7086 C C . TRP A 1 1175 ? 153.603 125.676 117.349 1.00 37.46 1175 TRP A C 1
ATOM 7087 O O . TRP A 1 1175 ? 153.816 125.685 116.134 1.00 37.46 1175 TRP A O 1
ATOM 7098 N N . GLU A 1 1176 ? 152.971 124.667 117.946 1.00 38.42 1176 GLU A N 1
ATOM 7099 C CA . GLU A 1 1176 ? 152.429 123.578 117.140 1.00 38.42 1176 GLU A CA 1
ATOM 7100 C C . GLU A 1 1176 ? 151.349 124.083 116.191 1.00 38.42 1176 GLU A C 1
ATOM 7101 O O . GLU A 1 1176 ? 151.286 123.665 115.028 1.00 38.42 1176 GLU A O 1
ATOM 7107 N N . ASP A 1 1177 ? 150.499 124.994 116.663 1.00 37.48 1177 ASP A N 1
ATOM 7108 C CA . ASP A 1 1177 ? 149.459 125.544 115.800 1.00 37.48 1177 ASP A CA 1
ATOM 7109 C C . ASP A 1 1177 ? 150.052 126.373 114.668 1.00 37.48 1177 ASP A C 1
ATOM 7110 O O . ASP A 1 1177 ? 149.564 126.321 113.535 1.00 37.48 1177 ASP A O 1
ATOM 7115 N N . LEU A 1 1178 ? 151.104 127.143 114.948 1.00 37.86 1178 LEU A N 1
ATOM 7116 C CA . LEU A 1 1178 ? 151.769 127.880 113.880 1.00 37.86 1178 LEU A CA 1
ATOM 7117 C C . LEU A 1 1178 ? 152.416 126.934 112.882 1.00 37.86 1178 LEU A C 1
ATOM 7118 O O . LEU A 1 1178 ? 152.350 127.158 111.671 1.00 37.86 1178 LEU A O 1
ATOM 7123 N N . LYS A 1 1179 ? 153.054 125.875 113.371 1.00 37.50 1179 LYS A N 1
ATOM 7124 C CA . LYS A 1 1179 ? 153.711 124.935 112.478 1.00 37.50 1179 LYS A CA 1
ATOM 7125 C C . LYS A 1 1179 ? 152.701 124.193 111.616 1.00 37.50 1179 LYS A C 1
ATOM 7126 O O . LYS A 1 1179 ? 153.027 123.772 110.504 1.00 37.50 1179 LYS A O 1
ATOM 7132 N N . SER A 1 1180 ? 151.474 124.026 112.108 1.00 37.51 1180 SER A N 1
ATOM 7133 C CA . SER A 1 1180 ? 150.415 123.482 111.266 1.00 37.51 1180 SER A CA 1
ATOM 7134 C C . SER A 1 1180 ? 149.883 124.515 110.283 1.00 37.51 1180 SER A C 1
ATOM 7135 O O . SER A 1 1180 ? 149.528 124.166 109.155 1.00 37.51 1180 SER A O 1
ATOM 7138 N N . ARG A 1 1181 ? 149.827 125.780 110.689 1.00 37.89 1181 ARG A N 1
ATOM 7139 C CA . ARG A 1 1181 ? 149.350 126.835 109.806 1.00 37.89 1181 ARG A CA 1
ATOM 7140 C C . ARG A 1 1181 ? 150.315 127.091 108.657 1.00 37.89 1181 ARG A C 1
ATOM 7141 O O . ARG A 1 1181 ? 149.887 127.452 107.559 1.00 37.89 1181 ARG A O 1
ATOM 7149 N N . LEU A 1 1182 ? 151.611 126.920 108.892 1.00 40.89 1182 LEU A N 1
ATOM 7150 C CA . LEU A 1 1182 ? 152.602 127.113 107.846 1.00 40.89 1182 LEU A CA 1
ATOM 7151 C C . LEU A 1 1182 ? 152.784 125.874 106.989 1.00 40.89 1182 LEU A C 1
ATOM 7152 O O . LEU A 1 1182 ? 153.338 125.972 105.892 1.00 40.89 1182 LEU A O 1
ATOM 7157 N N . LYS A 1 1183 ? 152.334 124.717 107.470 1.00 42.59 1183 LYS A N 1
ATOM 7158 C CA . LYS A 1 1183 ? 152.405 123.492 106.689 1.00 42.59 1183 LYS A CA 1
ATOM 7159 C C . LYS A 1 1183 ? 151.391 123.475 105.559 1.00 42.59 1183 LYS A C 1
ATOM 7160 O O . LYS A 1 1183 ? 151.502 122.640 104.660 1.00 42.59 1183 LYS A O 1
ATOM 7166 N N . ILE A 1 1184 ? 150.403 124.368 105.588 1.00 44.13 1184 ILE A N 1
ATOM 7167 C CA . ILE A 1 1184 ? 149.367 124.434 104.567 1.00 44.13 1184 ILE A CA 1
ATOM 7168 C C . ILE A 1 1184 ? 149.401 125.735 103.789 1.00 44.13 1184 ILE A C 1
ATOM 7169 O O . ILE A 1 1184 ? 148.635 125.887 102.827 1.00 44.13 1184 ILE A O 1
ATOM 7174 N N . ALA A 1 1185 ? 150.255 126.679 104.165 1.00 49.73 1185 ALA A N 1
ATOM 7175 C CA . ALA A 1 1185 ? 150.368 127.924 103.423 1.00 49.73 1185 ALA A CA 1
ATOM 7176 C C . ALA A 1 1185 ? 151.156 127.690 102.142 1.00 49.73 1185 ALA A C 1
ATOM 7177 O O . ALA A 1 1185 ? 152.217 127.059 102.160 1.00 49.73 1185 ALA A O 1
ATOM 7179 N N . GLN A 1 1186 ? 150.633 128.195 101.035 1.00 55.41 1186 GLN A N 1
ATOM 7180 C CA . GLN A 1 1186 ? 151.212 128.036 99.714 1.00 55.41 1186 GLN A CA 1
ATOM 7181 C C . GLN A 1 1186 ? 151.640 129.386 99.155 1.00 55.41 1186 GLN A C 1
ATOM 7182 O O . GLN A 1 1186 ? 151.257 130.435 99.682 1.00 55.41 1186 GLN A O 1
ATOM 7188 N N . PRO A 1 1187 ? 152.453 129.402 98.097 1.00 58.42 1187 PRO A N 1
ATOM 7189 C CA . PRO A 1 1187 ? 152.795 130.678 97.462 1.00 58.42 1187 PRO A CA 1
ATOM 7190 C C . PRO A 1 1187 ? 151.568 131.365 96.880 1.00 58.42 1187 PRO A C 1
ATOM 7191 O O . PRO A 1 1187 ? 150.598 130.723 96.479 1.00 58.42 1187 PRO A O 1
ATOM 7195 N N . LEU A 1 1188 ? 151.627 132.691 96.833 1.00 63.33 1188 LEU A N 1
ATOM 7196 C CA . LEU A 1 1188 ? 150.471 133.499 96.474 1.00 63.33 1188 LEU A CA 1
ATOM 7197 C C . LEU A 1 1188 ? 150.082 133.302 95.010 1.00 63.33 1188 LEU A C 1
ATOM 7198 O O . LEU A 1 1188 ? 150.916 132.997 94.154 1.00 63.33 1188 LEU A O 1
ATOM 7203 N N . HIS A 1 1189 ? 148.791 133.494 94.729 1.00 68.79 1189 HIS A N 1
ATOM 7204 C CA . HIS A 1 1189 ? 148.208 133.254 93.414 1.00 68.79 1189 HIS A CA 1
ATOM 7205 C C . HIS A 1 1189 ? 147.998 134.536 92.612 1.00 68.79 1189 HIS A C 1
ATOM 7206 O O . HIS A 1 1189 ? 146.998 134.651 91.895 1.00 68.79 1189 HIS A O 1
ATOM 7213 N N . LEU A 1 1190 ? 148.908 135.503 92.719 1.00 72.70 1190 LEU A N 1
ATOM 7214 C CA . LEU A 1 1190 ? 148.776 136.756 91.993 1.00 72.70 1190 LEU A CA 1
ATOM 7215 C C . LEU A 1 1190 ? 149.850 136.849 90.923 1.00 72.70 1190 LEU A C 1
ATOM 7216 O O . LEU A 1 1190 ? 151.032 136.998 91.264 1.00 72.70 1190 LEU A O 1
ATOM 7221 N N . PRO A 1 1191 ? 149.509 136.775 89.633 1.00 76.08 1191 PRO A N 1
ATOM 7222 C CA . PRO A 1 1191 ? 150.530 136.955 88.604 1.00 76.08 1191 PRO A CA 1
ATOM 7223 C C . PRO A 1 1191 ? 150.910 138.418 88.474 1.00 76.08 1191 PRO A C 1
ATOM 7224 O O . PRO A 1 1191 ? 150.117 139.312 88.817 1.00 76.08 1191 PRO A O 1
ATOM 7228 N N . PRO A 1 1192 ? 152.111 138.713 87.986 1.00 78.74 1192 PRO A N 1
ATOM 7229 C CA . PRO A 1 1192 ? 152.592 140.099 87.982 1.00 78.74 1192 PRO A CA 1
ATOM 7230 C C . PRO A 1 1192 ? 151.765 140.982 87.062 1.00 78.74 1192 PRO A C 1
ATOM 7231 O O . PRO A 1 1192 ? 150.958 140.523 86.251 1.00 78.74 1192 PRO A O 1
ATOM 7235 N N . ARG A 1 1193 ? 151.979 142.284 87.208 1.00 82.38 1193 ARG A N 1
ATOM 7236 C CA . ARG A 1 1193 ? 151.303 143.231 86.336 1.00 82.38 1193 ARG A CA 1
ATOM 7237 C C . ARG A 1 1193 ? 152.025 143.308 84.992 1.00 82.38 1193 ARG A C 1
ATOM 7238 O O . ARG A 1 1193 ? 153.253 143.413 84.953 1.00 82.38 1193 ARG A O 1
ATOM 7246 N N . PRO A 1 1194 ? 151.289 143.240 83.882 1.00 86.60 1194 PRO A N 1
ATOM 7247 C CA . PRO A 1 1194 ? 151.934 143.282 82.565 1.00 86.60 1194 PRO A CA 1
ATOM 7248 C C . PRO A 1 1194 ? 152.610 144.621 82.309 1.00 86.60 1194 PRO A C 1
ATOM 7249 O O . PRO A 1 1194 ? 152.365 145.610 83.003 1.00 86.60 1194 PRO A O 1
ATOM 7253 N N . ASP A 1 1195 ? 153.474 144.643 81.296 1.00 90.73 1195 ASP A N 1
ATOM 7254 C CA . ASP A 1 1195 ? 154.300 145.805 80.991 1.00 90.73 1195 ASP A CA 1
ATOM 7255 C C . ASP A 1 1195 ? 153.832 146.477 79.706 1.00 90.73 1195 ASP A C 1
ATOM 7256 O O . ASP A 1 1195 ? 153.878 145.872 78.629 1.00 90.73 1195 ASP A O 1
ATOM 7258 N N . ASN A 1 1196 ? 153.391 147.731 79.830 1.00 91.75 1196 ASN A N 1
ATOM 7259 C CA . ASN A 1 1196 ? 152.975 148.567 78.701 1.00 91.75 1196 ASN A CA 1
ATOM 7260 C C . ASN A 1 1196 ? 151.749 148.003 77.986 1.00 91.75 1196 ASN A C 1
ATOM 7261 O O . ASN A 1 1196 ? 151.503 148.312 76.817 1.00 91.75 1196 ASN A O 1
ATOM 7263 N N . ASP A 1 1197 ? 150.967 147.184 78.677 1.00 89.64 1197 ASP A N 1
ATOM 7264 C CA . ASP A 1 1197 ? 149.650 146.774 78.206 1.00 89.64 1197 ASP A CA 1
ATOM 7265 C C . ASP A 1 1197 ? 148.644 147.647 78.941 1.00 89.64 1197 ASP A C 1
ATOM 7266 O O . ASP A 1 1197 ? 148.136 147.261 79.999 1.00 89.64 1197 ASP A O 1
ATOM 7268 N N . GLY A 1 1198 ? 148.378 148.831 78.387 1.00 86.67 1198 GLY A N 1
ATOM 7269 C CA . GLY A 1 1198 ? 147.553 149.800 79.090 1.00 86.67 1198 GLY A CA 1
ATOM 7270 C C . GLY A 1 1198 ? 146.167 149.272 79.395 1.00 86.67 1198 GLY A C 1
ATOM 7271 O O . GLY A 1 1198 ? 145.570 149.618 80.416 1.00 86.67 1198 GLY A O 1
ATOM 7272 N N . PHE A 1 1199 ? 145.646 148.415 78.524 1.00 85.49 1199 PHE A N 1
ATOM 7273 C CA . PHE A 1 1199 ? 144.352 147.787 78.731 1.00 85.49 1199 PHE A CA 1
ATOM 7274 C C . PHE A 1 1199 ? 144.365 146.781 79.873 1.00 85.49 1199 PHE A C 1
ATOM 7275 O O . PHE A 1 1199 ? 143.294 146.393 80.349 1.00 85.49 1199 PHE A O 1
ATOM 7283 N N . ARG A 1 1200 ? 145.541 146.371 80.346 1.00 82.15 1200 ARG A N 1
ATOM 7284 C CA . ARG A 1 1200 ? 145.614 145.372 81.402 1.00 82.15 1200 ARG A CA 1
ATOM 7285 C C . ARG A 1 1200 ? 146.290 145.925 82.648 1.00 82.15 1200 ARG A C 1
ATOM 7286 O O . ARG A 1 1200 ? 145.923 145.561 83.768 1.00 82.15 1200 ARG A O 1
ATOM 7294 N N . ALA A 1 1201 ? 147.280 146.800 82.468 1.00 82.11 1201 ALA A N 1
ATOM 7295 C CA . ALA A 1 1201 ? 147.969 147.386 83.614 1.00 82.11 1201 ALA A CA 1
ATOM 7296 C C . ALA A 1 1201 ? 147.026 148.255 84.436 1.00 82.11 1201 ALA A C 1
ATOM 7297 O O . ALA A 1 1201 ? 146.969 148.143 85.667 1.00 82.11 1201 ALA A O 1
ATOM 7299 N N . LYS A 1 1202 ? 146.281 149.137 83.765 1.00 80.73 1202 LYS A N 1
ATOM 7300 C CA . LYS A 1 1202 ? 145.295 149.958 84.459 1.00 80.73 1202 LYS A CA 1
ATOM 7301 C C . LYS A 1 1202 ? 144.187 149.092 85.041 1.00 80.73 1202 LYS A C 1
ATOM 7302 O O . LYS A 1 1202 ? 143.730 149.318 86.166 1.00 80.73 1202 LYS A O 1
ATOM 7304 N N . MET A 1 1203 ? 143.751 148.081 84.289 1.00 78.85 1203 MET A N 1
ATOM 7305 C CA . MET A 1 1203 ? 142.760 147.153 84.818 1.00 78.85 1203 MET A CA 1
ATOM 7306 C C . MET A 1 1203 ? 143.319 146.347 85.982 1.00 78.85 1203 MET A C 1
ATOM 7307 O O . MET A 1 1203 ? 142.579 146.002 86.911 1.00 78.85 1203 MET A O 1
ATOM 7312 N N . TYR A 1 1204 ? 144.619 146.041 85.955 1.00 76.72 1204 TYR A N 1
ATOM 7313 C CA . TYR A 1 1204 ? 145.244 145.394 87.103 1.00 76.72 1204 TYR A CA 1
ATOM 7314 C C . TYR A 1 1204 ? 145.188 146.287 88.331 1.00 76.72 1204 TYR A C 1
ATOM 7315 O O . TYR A 1 1204 ? 144.832 145.832 89.423 1.00 76.72 1204 TYR A O 1
ATOM 7324 N N . ASP A 1 1205 ? 145.557 147.556 88.181 1.00 77.87 1205 ASP A N 1
ATOM 7325 C CA . ASP A 1 1205 ? 145.474 148.477 89.303 1.00 77.87 1205 ASP A CA 1
ATOM 7326 C C . ASP A 1 1205 ? 144.043 148.713 89.757 1.00 77.87 1205 ASP A C 1
ATOM 7327 O O . ASP A 1 1205 ? 143.827 149.056 90.925 1.00 77.87 1205 ASP A O 1
ATOM 7332 N N . ILE A 1 1206 ? 143.068 148.534 88.868 1.00 74.87 1206 ILE A N 1
ATOM 7333 C CA . ILE A 1 1206 ? 141.672 148.721 89.243 1.00 74.87 1206 ILE A CA 1
ATOM 7334 C C . ILE A 1 1206 ? 141.167 147.535 90.053 1.00 74.87 1206 ILE A C 1
ATOM 7335 O O . ILE A 1 1206 ? 140.621 147.705 91.147 1.00 74.87 1206 ILE A O 1
ATOM 7340 N N . THR A 1 1207 ? 141.352 146.316 89.543 1.00 71.25 1207 THR A N 1
ATOM 7341 C CA . THR A 1 1207 ? 140.802 145.153 90.230 1.00 71.25 1207 THR A CA 1
ATOM 7342 C C . THR A 1 1207 ? 141.534 144.859 91.532 1.00 71.25 1207 THR A C 1
ATOM 7343 O O . THR A 1 1207 ? 140.928 144.333 92.471 1.00 71.25 1207 THR A O 1
ATOM 7347 N N . GLN A 1 1208 ? 142.822 145.183 91.614 1.00 71.60 1208 GLN A N 1
ATOM 7348 C CA . GLN A 1 1208 ? 143.601 144.932 92.817 1.00 71.60 1208 GLN A CA 1
ATOM 7349 C C . GLN A 1 1208 ? 143.629 146.127 93.760 1.00 71.60 1208 GLN A C 1
ATOM 7350 O O . GLN A 1 1208 ? 144.475 146.175 94.659 1.00 71.60 1208 GLN A O 1
ATOM 7356 N N . HIS A 1 1209 ? 142.725 147.081 93.584 1.00 69.16 1209 HIS A N 1
ATOM 7357 C CA . HIS A 1 1209 ? 142.713 148.191 94.522 1.00 69.16 1209 HIS A CA 1
ATOM 7358 C C . HIS A 1 1209 ? 141.715 147.930 95.640 1.00 69.16 1209 HIS A C 1
ATOM 7359 O O . HIS A 1 1209 ? 140.606 147.456 95.378 1.00 69.16 1209 HIS A O 1
ATOM 7366 N N . PRO A 1 1210 ? 142.078 148.225 96.889 1.00 68.35 1210 PRO A N 1
ATOM 7367 C CA . PRO A 1 1210 ? 141.177 147.903 98.009 1.00 68.35 1210 PRO A CA 1
ATOM 7368 C C . PRO A 1 1210 ? 139.806 148.549 97.915 1.00 68.35 1210 PRO A C 1
ATOM 7369 O O . PRO A 1 1210 ? 138.839 147.997 98.455 1.00 68.35 1210 PRO A O 1
ATOM 7373 N N . PHE A 1 1211 ? 139.685 149.703 97.257 1.00 66.40 1211 PHE A N 1
ATOM 7374 C CA . PHE A 1 1211 ? 138.362 150.272 97.027 1.00 66.40 1211 PHE A CA 1
ATOM 7375 C C . PHE A 1 1211 ? 137.509 149.340 96.181 1.00 66.40 1211 PHE A C 1
ATOM 7376 O O . PHE A 1 1211 ? 136.313 149.176 96.439 1.00 66.40 1211 PHE A O 1
ATOM 7384 N N . PHE A 1 1212 ? 138.116 148.697 95.183 1.00 64.17 1212 PHE A N 1
ATOM 7385 C CA . PHE A 1 1212 ? 137.371 147.787 94.322 1.00 64.17 1212 PHE A CA 1
ATOM 7386 C C . PHE A 1 1212 ? 136.885 146.568 95.095 1.00 64.17 1212 PHE A C 1
ATOM 7387 O O . PHE A 1 1212 ? 135.729 146.151 94.948 1.00 64.17 1212 PHE A O 1
ATOM 7395 N N . LYS A 1 1213 ? 137.742 145.997 95.940 1.00 62.68 1213 LYS A N 1
ATOM 7396 C CA . LYS A 1 1213 ? 137.338 144.829 96.712 1.00 62.68 1213 LYS A CA 1
ATOM 7397 C C . LYS A 1 1213 ? 136.278 145.186 97.748 1.00 62.68 1213 LYS A C 1
ATOM 7398 O O . LYS A 1 1213 ? 135.319 144.429 97.950 1.00 62.68 1213 LYS A O 1
ATOM 7404 N N . ARG A 1 1214 ? 136.422 146.337 98.408 1.00 60.12 1214 ARG A N 1
ATOM 7405 C CA . ARG A 1 1214 ? 135.397 146.750 99.358 1.00 60.12 1214 ARG A CA 1
ATOM 7406 C C . ARG A 1 1214 ? 134.072 147.014 98.656 1.00 60.12 1214 ARG A C 1
ATOM 7407 O O . ARG A 1 1214 ? 133.002 146.693 99.188 1.00 60.12 1214 ARG A O 1
ATOM 7415 N N . THR A 1 1215 ? 134.122 147.579 97.448 1.00 57.32 1215 THR A N 1
ATOM 7416 C CA . THR A 1 1215 ? 132.904 147.800 96.680 1.00 57.32 1215 THR A CA 1
ATOM 7417 C C . THR A 1 1215 ? 132.244 146.482 96.306 1.00 57.32 1215 THR A C 1
ATOM 7418 O O . THR A 1 1215 ? 131.016 146.354 96.370 1.00 57.32 1215 THR A O 1
ATOM 7422 N N . ILE A 1 1216 ? 133.042 145.489 95.913 1.00 53.66 1216 ILE A N 1
ATOM 7423 C CA . ILE A 1 1216 ? 132.478 144.192 95.551 1.00 53.66 1216 ILE A CA 1
ATOM 7424 C C . ILE A 1 1216 ? 131.829 143.534 96.762 1.00 53.66 1216 ILE A C 1
ATOM 7425 O O . ILE A 1 1216 ? 130.756 142.930 96.655 1.00 53.66 1216 ILE A O 1
ATOM 7430 N N . ALA A 1 1217 ? 132.456 143.651 97.934 1.00 50.09 1217 ALA A N 1
ATOM 7431 C CA . ALA A 1 1217 ? 131.857 143.084 99.140 1.00 50.09 1217 ALA A CA 1
ATOM 7432 C C . ALA A 1 1217 ? 130.549 143.784 99.494 1.00 50.09 1217 ALA A C 1
ATOM 7433 O O . ALA A 1 1217 ? 129.566 143.133 99.874 1.00 50.09 1217 ALA A O 1
ATOM 7435 N N . LEU A 1 1218 ? 130.514 145.111 99.371 1.00 50.95 1218 LEU A N 1
ATOM 7436 C CA . LEU A 1 1218 ? 129.271 145.830 99.629 1.00 50.95 1218 LEU A CA 1
ATOM 7437 C C . LEU A 1 1218 ? 128.183 145.423 98.644 1.00 50.95 1218 LEU A C 1
ATOM 7438 O O . LEU A 1 1218 ? 127.007 145.325 99.012 1.00 50.95 1218 LEU A O 1
ATOM 7443 N N . LEU A 1 1219 ? 128.554 145.174 97.390 1.00 49.17 1219 LEU A N 1
ATOM 7444 C CA . LEU A 1 1219 ? 127.564 144.742 96.409 1.00 49.17 1219 LEU A CA 1
ATOM 7445 C C . LEU A 1 1219 ? 127.049 143.342 96.719 1.00 49.17 1219 LEU A C 1
ATOM 7446 O O . LEU A 1 1219 ? 125.863 143.053 96.516 1.00 49.17 1219 LEU A O 1
ATOM 7451 N N . VAL A 1 1220 ? 127.924 142.458 97.201 1.00 45.65 1220 VAL A N 1
ATOM 7452 C CA . VAL A 1 1220 ? 127.481 141.131 97.622 1.00 45.65 1220 VAL A CA 1
ATOM 7453 C C . VAL A 1 1220 ? 126.455 141.255 98.739 1.00 45.65 1220 VAL A C 1
ATOM 7454 O O . VAL A 1 1220 ? 125.386 140.633 98.702 1.00 45.65 1220 VAL A O 1
ATOM 7458 N N . LEU A 1 1221 ? 126.751 142.096 99.732 1.00 44.02 1221 LEU A N 1
ATOM 7459 C CA . LEU A 1 1221 ? 125.818 142.295 100.839 1.00 44.02 1221 LEU A CA 1
ATOM 7460 C C . LEU A 1 1221 ? 124.496 142.899 100.370 1.00 44.02 1221 LEU A C 1
ATOM 7461 O O . LEU A 1 1221 ? 123.427 142.534 100.870 1.00 44.02 1221 LEU A O 1
ATOM 7466 N N . ALA A 1 1222 ? 124.540 143.816 99.406 1.00 43.65 1222 ALA A N 1
ATOM 7467 C CA . ALA A 1 1222 ? 123.312 144.464 98.952 1.00 43.65 1222 ALA A CA 1
ATOM 7468 C C . ALA A 1 1222 ? 122.431 143.500 98.163 1.00 43.65 1222 ALA A C 1
ATOM 7469 O O . ALA A 1 1222 ? 121.207 143.437 98.369 1.00 43.65 1222 ALA A O 1
ATOM 7471 N N . GLN A 1 1223 ? 123.030 142.740 97.245 1.00 44.20 1223 GLN A N 1
ATOM 7472 C CA . GLN A 1 1223 ? 122.244 141.740 96.538 1.00 44.20 1223 GLN A CA 1
ATOM 7473 C C . GLN A 1 1223 ? 121.681 140.720 97.514 1.00 44.20 1223 GLN A C 1
ATOM 7474 O O . GLN A 1 1223 ? 120.568 140.222 97.326 1.00 44.20 1223 GLN A O 1
ATOM 7480 N N . SER A 1 1224 ? 122.429 140.407 98.572 1.00 41.40 1224 SER A N 1
ATOM 7481 C CA . SER A 1 1224 ? 121.890 139.562 99.629 1.00 41.40 1224 SER A CA 1
ATOM 7482 C C . SER A 1 1224 ? 120.648 140.188 100.252 1.00 41.40 1224 SER A C 1
ATOM 7483 O O . SER A 1 1224 ? 119.639 139.511 100.469 1.00 41.40 1224 SER A O 1
ATOM 7486 N N . VAL A 1 1225 ? 120.711 141.488 100.546 1.00 39.94 1225 VAL A N 1
ATOM 7487 C CA . VAL A 1 1225 ? 119.578 142.203 101.134 1.00 39.94 1225 VAL A CA 1
ATOM 7488 C C . VAL A 1 1225 ? 118.353 142.131 100.230 1.00 39.94 1225 VAL A C 1
ATOM 7489 O O . VAL A 1 1225 ? 117.214 142.182 100.707 1.00 39.94 1225 VAL A O 1
ATOM 7493 N N . LEU A 1 1226 ? 118.563 141.995 98.920 1.00 40.93 1226 LEU A N 1
ATOM 7494 C CA . LEU A 1 1226 ? 117.431 141.890 97.992 1.00 40.93 1226 LEU A CA 1
ATOM 7495 C C . LEU A 1 1226 ? 116.445 140.769 98.328 1.00 40.93 1226 LEU A C 1
ATOM 7496 O O . LEU A 1 1226 ? 115.319 140.784 97.825 1.00 40.93 1226 LEU A O 1
ATOM 7501 N N . LEU A 1 1227 ? 116.825 139.796 99.152 1.00 36.92 1227 LEU A N 1
ATOM 7502 C CA . LEU A 1 1227 ? 115.955 138.667 99.484 1.00 36.92 1227 LEU A CA 1
ATOM 7503 C C . LEU A 1 1227 ? 115.252 138.856 100.821 1.00 36.92 1227 LEU A C 1
ATOM 7504 O O . LEU A 1 1227 ? 115.048 137.893 101.562 1.00 36.92 1227 LEU A O 1
ATOM 7509 N N . SER A 1 1228 ? 114.873 140.089 101.155 1.00 37.78 1228 SER A N 1
ATOM 7510 C CA . SER A 1 1228 ? 114.286 140.370 102.458 1.00 37.78 1228 SER A CA 1
ATOM 7511 C C . SER A 1 1228 ? 112.807 140.017 102.520 1.00 37.78 1228 SER A C 1
ATOM 7512 O O . SER A 1 1228 ? 112.299 139.704 103.599 1.00 37.78 1228 SER A O 1
ATOM 7515 N N . VAL A 1 1229 ? 112.100 140.079 101.400 1.00 37.84 1229 VAL A N 1
ATOM 7516 C CA . VAL A 1 1229 ? 110.730 139.593 101.329 1.00 37.84 1229 VAL A CA 1
ATOM 7517 C C . VAL A 1 1229 ? 110.698 138.403 100.388 1.00 37.84 1229 VAL A C 1
ATOM 7518 O O . VAL A 1 1229 ? 111.497 138.305 99.453 1.00 37.84 1229 VAL A O 1
ATOM 7522 N N . LYS A 1 1230 ? 109.772 137.489 100.651 1.00 37.68 1230 LYS A N 1
ATOM 7523 C CA . LYS A 1 1230 ? 109.723 136.228 99.926 1.00 37.68 1230 LYS A CA 1
ATOM 7524 C C . LYS A 1 1230 ? 109.453 136.462 98.448 1.00 37.68 1230 LYS A C 1
ATOM 7525 O O . LYS A 1 1230 ? 108.449 137.076 98.080 1.00 37.68 1230 LYS A O 1
ATOM 7531 N N . TRP A 1 1231 ? 110.345 135.955 97.601 1.00 43.54 1231 TRP A N 1
ATOM 7532 C CA . TRP A 1 1231 ? 110.192 136.087 96.160 1.00 43.54 1231 TRP A CA 1
ATOM 7533 C C . TRP A 1 1231 ? 109.088 135.176 95.652 1.00 43.54 1231 TRP A C 1
ATOM 7534 O O . TRP A 1 1231 ? 109.352 134.047 95.233 1.00 43.54 1231 TRP A O 1
ATOM 7545 N N . ASP A 1 1232 ? 107.853 135.655 95.687 1.00 51.74 1232 ASP A N 1
ATOM 7546 C CA . ASP A 1 1232 ? 106.725 134.900 95.172 1.00 51.74 1232 ASP A CA 1
ATOM 7547 C C . ASP A 1 1232 ? 106.524 135.239 93.699 1.00 51.74 1232 ASP A C 1
ATOM 7548 O O . ASP A 1 1232 ? 107.270 136.023 93.113 1.00 51.74 1232 ASP A O 1
ATOM 7553 N N . VAL A 1 1233 ? 105.509 134.647 93.082 1.00 57.41 1233 VAL A N 1
ATOM 7554 C CA . VAL A 1 1233 ? 105.214 134.887 91.676 1.00 57.41 1233 VAL A CA 1
ATOM 7555 C C . VAL A 1 1233 ? 103.925 135.667 91.479 1.00 57.41 1233 VAL A C 1
ATOM 7556 O O . VAL A 1 1233 ? 103.655 136.113 90.354 1.00 57.41 1233 VAL A O 1
ATOM 7560 N N . GLU A 1 1234 ? 103.124 135.850 92.527 1.00 59.48 1234 GLU A N 1
ATOM 7561 C CA . GLU A 1 1234 ? 101.935 136.688 92.483 1.00 59.48 1234 GLU A CA 1
ATOM 7562 C C . GLU A 1 1234 ? 102.088 137.943 93.327 1.00 59.48 1234 GLU A C 1
ATOM 7563 O O . GLU A 1 1234 ? 101.094 138.620 93.601 1.00 59.48 1234 GLU A O 1
ATOM 7565 N N . ASP A 1 1235 ? 103.314 138.263 93.756 1.00 60.30 1235 ASP A N 1
ATOM 7566 C CA . ASP A 1 1235 ? 103.651 139.434 94.553 1.00 60.30 1235 ASP A CA 1
ATOM 7567 C C . ASP A 1 1235 ? 104.267 140.496 93.660 1.00 60.30 1235 ASP A C 1
ATOM 7568 O O . ASP A 1 1235 ? 105.130 140.171 92.836 1.00 60.30 1235 ASP A O 1
ATOM 7573 N N . PRO A 1 1236 ? 103.850 141.758 93.763 1.00 58.09 1236 PRO A N 1
ATOM 7574 C CA . PRO A 1 1236 ? 104.441 142.777 92.884 1.00 58.09 1236 PRO A CA 1
ATOM 7575 C C . PRO A 1 1236 ? 105.902 143.080 93.176 1.00 58.09 1236 PRO A C 1
ATOM 7576 O O . PRO A 1 1236 ? 106.690 143.195 92.231 1.00 58.09 1236 PRO A O 1
ATOM 7580 N N . VAL A 1 1237 ? 106.298 143.210 94.447 1.00 54.37 1237 VAL A N 1
ATOM 7581 C CA . VAL A 1 1237 ? 107.651 143.674 94.755 1.00 54.37 1237 VAL A CA 1
ATOM 7582 C C . VAL A 1 1237 ? 108.723 142.724 94.247 1.00 54.37 1237 VAL A C 1
ATOM 7583 O O . VAL A 1 1237 ? 109.877 143.138 94.059 1.00 54.37 1237 VAL A O 1
ATOM 7587 N N . THR A 1 1238 ? 108.376 141.461 94.008 1.00 52.77 1238 THR A N 1
ATOM 7588 C CA . THR A 1 1238 ? 109.366 140.522 93.507 1.00 52.77 1238 THR A CA 1
ATOM 7589 C C . THR A 1 1238 ? 109.865 140.907 92.123 1.00 52.77 1238 THR A C 1
ATOM 7590 O O . THR A 1 1238 ? 110.978 140.523 91.755 1.00 52.77 1238 THR A O 1
ATOM 7594 N N . VAL A 1 1239 ? 109.110 141.698 91.370 1.00 52.42 1239 VAL A N 1
ATOM 7595 C CA . VAL A 1 1239 ? 109.558 142.125 90.048 1.00 52.42 1239 VAL A CA 1
ATOM 7596 C C . VAL A 1 1239 ? 110.624 143.210 90.185 1.00 52.42 1239 VAL A C 1
ATOM 7597 O O . VAL A 1 1239 ? 111.671 143.109 89.531 1.00 52.42 1239 VAL A O 1
ATOM 7601 N N . PRO A 1 1240 ? 110.425 144.258 90.995 1.00 51.71 1240 PRO A N 1
ATOM 7602 C CA . PRO A 1 1240 ? 111.562 145.141 91.284 1.00 51.71 1240 PRO A CA 1
ATOM 7603 C C . PRO A 1 1240 ? 112.765 144.401 91.833 1.00 51.71 1240 PRO A C 1
ATOM 7604 O O . PRO A 1 1240 ? 113.900 144.695 91.435 1.00 51.71 1240 PRO A O 1
ATOM 7608 N N . LEU A 1 1241 ? 112.552 143.440 92.735 1.00 48.88 1241 LEU A N 1
ATOM 7609 C CA . LEU A 1 1241 ? 113.691 142.755 93.335 1.00 48.88 1241 LEU A CA 1
ATOM 7610 C C . LEU A 1 1241 ? 114.448 141.918 92.309 1.00 48.88 1241 LEU A C 1
ATOM 7611 O O . LEU A 1 1241 ? 115.681 141.919 92.293 1.00 48.88 1241 LEU A O 1
ATOM 7616 N N . ALA A 1 1242 ? 113.736 141.227 91.417 1.00 51.57 1242 ALA A N 1
ATOM 7617 C CA . ALA A 1 1242 ? 114.410 140.442 90.389 1.00 51.57 1242 ALA A CA 1
ATOM 7618 C C . ALA A 1 1242 ? 115.072 141.326 89.339 1.00 51.57 1242 ALA A C 1
ATOM 7619 O O . ALA A 1 1242 ? 116.141 140.976 88.826 1.00 51.57 1242 ALA A O 1
ATOM 7621 N N . THR A 1 1243 ? 114.475 142.470 89.008 1.00 51.30 1243 THR A N 1
ATOM 7622 C CA . THR A 1 1243 ? 115.132 143.385 88.079 1.00 51.30 1243 THR A CA 1
ATOM 7623 C C . THR A 1 1243 ? 116.428 143.924 88.675 1.00 51.30 1243 THR A C 1
ATOM 7624 O O . THR A 1 1243 ? 117.468 143.978 88.002 1.00 51.30 1243 THR A O 1
ATOM 7628 N N . MET A 1 1244 ? 116.392 144.312 89.949 1.00 52.25 1244 MET A N 1
ATOM 7629 C CA . MET A 1 1244 ? 117.612 144.764 90.603 1.00 52.25 1244 MET A CA 1
ATOM 7630 C C . MET A 1 1244 ? 118.628 143.635 90.716 1.00 52.25 1244 MET A C 1
ATOM 7631 O O . MET A 1 1244 ? 119.836 143.878 90.646 1.00 52.25 1244 MET A O 1
ATOM 7636 N N . SER A 1 1245 ? 118.160 142.394 90.856 1.00 50.44 1245 SER A N 1
ATOM 7637 C CA . SER A 1 1245 ? 119.071 141.255 90.867 1.00 50.44 1245 SER A CA 1
ATOM 7638 C C . SER A 1 1245 ? 119.730 141.059 89.507 1.00 50.44 1245 SER A C 1
ATOM 7639 O O . SER A 1 1245 ? 120.893 140.649 89.426 1.00 50.44 1245 SER A O 1
ATOM 7642 N N . VAL A 1 1246 ? 119.000 141.342 88.428 1.00 52.64 1246 VAL A N 1
ATOM 7643 C CA . VAL A 1 1246 ? 119.590 141.313 87.091 1.00 52.64 1246 VAL A CA 1
ATOM 7644 C C . VAL A 1 1246 ? 120.675 142.376 86.967 1.00 52.64 1246 VAL A C 1
ATOM 7645 O O . VAL A 1 1246 ? 121.765 142.122 86.434 1.00 52.64 1246 VAL A O 1
ATOM 7649 N N . VAL A 1 1247 ? 120.395 143.583 87.457 1.00 52.15 1247 VAL A N 1
ATOM 7650 C CA . VAL A 1 1247 ? 121.416 144.631 87.470 1.00 52.15 1247 VAL A CA 1
ATOM 7651 C C . VAL A 1 1247 ? 122.653 144.164 88.232 1.00 52.15 1247 VAL A C 1
ATOM 7652 O O . VAL A 1 1247 ? 123.793 144.345 87.778 1.00 52.15 1247 VAL A O 1
ATOM 7656 N N . PHE A 1 1248 ? 122.446 143.548 89.397 1.00 50.53 1248 PHE A N 1
ATOM 7657 C CA . PHE A 1 1248 ? 123.566 143.106 90.223 1.00 50.53 1248 PHE A CA 1
ATOM 7658 C C . PHE A 1 1248 ? 124.394 142.044 89.518 1.00 50.53 1248 PHE A C 1
ATOM 7659 O O . PHE A 1 1248 ? 125.628 142.089 89.540 1.00 50.53 1248 PHE A O 1
ATOM 7667 N N . THR A 1 1249 ? 123.737 141.060 88.906 1.00 53.07 1249 THR A N 1
ATOM 7668 C CA . THR A 1 1249 ? 124.508 140.000 88.272 1.00 53.07 1249 THR A CA 1
ATOM 7669 C C . THR A 1 1249 ? 125.216 140.496 87.020 1.00 53.07 1249 THR A C 1
ATOM 7670 O O . THR A 1 1249 ? 126.279 139.977 86.678 1.00 53.07 1249 THR A O 1
ATOM 7674 N N . PHE A 1 1250 ? 124.689 141.521 86.348 1.00 54.69 1250 PHE A N 1
ATOM 7675 C CA . PHE A 1 1250 ? 125.458 142.104 85.250 1.00 54.69 1250 PHE A CA 1
ATOM 7676 C C . PHE A 1 1250 ? 126.683 142.852 85.769 1.00 54.69 1250 PHE A C 1
ATOM 7677 O O . PHE A 1 1250 ? 127.759 142.810 85.151 1.00 54.69 1250 PHE A O 1
ATOM 7685 N N . ILE A 1 1251 ? 126.546 143.529 86.911 1.00 53.94 1251 ILE A N 1
ATOM 7686 C CA . ILE A 1 1251 ? 127.707 144.161 87.535 1.00 53.94 1251 ILE A CA 1
ATOM 7687 C C . ILE A 1 1251 ? 128.770 143.117 87.864 1.00 53.94 1251 ILE A C 1
ATOM 7688 O O . ILE A 1 1251 ? 129.962 143.303 87.588 1.00 53.94 1251 ILE A O 1
ATOM 7693 N N . PHE A 1 1252 ? 128.355 142.005 88.468 1.00 53.30 1252 PHE A N 1
ATOM 7694 C CA . PHE A 1 1252 ? 129.325 140.966 88.801 1.00 53.30 1252 PHE A CA 1
ATOM 7695 C C . PHE A 1 1252 ? 129.898 140.319 87.550 1.00 53.30 1252 PHE A C 1
ATOM 7696 O O . PHE A 1 1252 ? 131.047 139.864 87.563 1.00 53.30 1252 PHE A O 1
ATOM 7704 N N . VAL A 1 1253 ? 129.130 140.283 86.459 1.00 56.89 1253 VAL A N 1
ATOM 7705 C CA . VAL A 1 1253 ? 129.668 139.797 85.193 1.00 56.89 1253 VAL A CA 1
ATOM 7706 C C . VAL A 1 1253 ? 130.828 140.669 84.743 1.00 56.89 1253 VAL A C 1
ATOM 7707 O O . VAL A 1 1253 ? 131.896 140.169 84.368 1.00 56.89 1253 VAL A O 1
ATOM 7711 N N . LEU A 1 1254 ? 130.637 141.988 84.757 1.00 58.67 1254 LEU A N 1
ATOM 7712 C CA . LEU A 1 1254 ? 131.739 142.840 84.320 1.00 58.67 1254 LEU A CA 1
ATOM 7713 C C . LEU A 1 1254 ? 132.916 142.762 85.285 1.00 58.67 1254 LEU A C 1
ATOM 7714 O O . LEU A 1 1254 ? 134.072 142.848 84.855 1.00 58.67 1254 LEU A O 1
ATOM 7719 N N . GLU A 1 1255 ? 132.654 142.556 86.577 1.00 60.04 1255 GLU A N 1
ATOM 7720 C CA . GLU A 1 1255 ? 133.749 142.357 87.525 1.00 60.04 1255 GLU A CA 1
ATOM 7721 C C . GLU A 1 1255 ? 134.563 141.113 87.178 1.00 60.04 1255 GLU A C 1
ATOM 7722 O O . GLU A 1 1255 ? 135.801 141.136 87.189 1.00 60.04 1255 GLU A O 1
ATOM 7728 N N . VAL A 1 1256 ? 133.878 140.012 86.867 1.00 59.59 1256 VAL A N 1
ATOM 7729 C CA . VAL A 1 1256 ? 134.577 138.774 86.539 1.00 59.59 1256 VAL A CA 1
ATOM 7730 C C . VAL A 1 1256 ? 135.341 138.915 85.229 1.00 59.59 1256 VAL A C 1
ATOM 7731 O O . VAL A 1 1256 ? 136.464 138.419 85.100 1.00 59.59 1256 VAL A O 1
ATOM 7735 N N . THR A 1 1257 ? 134.759 139.595 84.238 1.00 62.48 1257 THR A N 1
ATOM 7736 C CA . THR A 1 1257 ? 135.488 139.775 82.984 1.00 62.48 1257 THR A CA 1
ATOM 7737 C C . THR A 1 1257 ? 136.722 140.638 83.190 1.00 62.48 1257 THR A C 1
ATOM 7738 O O . THR A 1 1257 ? 137.775 140.369 82.604 1.00 62.48 1257 THR A O 1
ATOM 7742 N N . MET A 1 1258 ? 136.617 141.683 84.014 1.00 65.91 1258 MET A N 1
ATOM 7743 C CA . MET A 1 1258 ? 137.801 142.470 84.333 1.00 65.91 1258 MET A CA 1
ATOM 7744 C C . MET A 1 1258 ? 138.875 141.602 84.968 1.00 65.91 1258 MET A C 1
ATOM 7745 O O . MET A 1 1258 ? 140.017 141.577 84.502 1.00 65.91 1258 MET A O 1
ATOM 7750 N N . LYS A 1 1259 ? 138.522 140.847 86.007 1.00 64.58 1259 LYS A N 1
ATOM 7751 C CA . LYS A 1 1259 ? 139.531 140.030 86.669 1.00 64.58 1259 LYS A CA 1
ATOM 7752 C C . LYS A 1 1259 ? 140.058 138.903 85.786 1.00 64.58 1259 LYS A C 1
ATOM 7753 O O . LYS A 1 1259 ? 141.138 138.378 86.062 1.00 64.58 1259 LYS A O 1
ATOM 7759 N N . ILE A 1 1260 ? 139.334 138.513 84.741 1.00 66.44 1260 ILE A N 1
ATOM 7760 C CA . ILE A 1 1260 ? 139.838 137.477 83.844 1.00 66.44 1260 ILE A CA 1
ATOM 7761 C C . ILE A 1 1260 ? 140.748 138.063 82.773 1.00 66.44 1260 ILE A C 1
ATOM 7762 O O . ILE A 1 1260 ? 141.772 137.471 82.431 1.00 66.44 1260 ILE A O 1
ATOM 7767 N N . ILE A 1 1261 ? 140.412 139.231 82.229 1.00 69.25 1261 ILE A N 1
ATOM 7768 C CA . ILE A 1 1261 ? 141.264 139.798 81.192 1.00 69.25 1261 ILE A CA 1
ATOM 7769 C C . ILE A 1 1261 ? 142.429 140.565 81.808 1.00 69.25 1261 ILE A C 1
ATOM 7770 O O . ILE A 1 1261 ? 143.551 140.520 81.295 1.00 69.25 1261 ILE A O 1
ATOM 7775 N N . ALA A 1 1262 ? 142.198 141.265 82.919 1.00 69.81 1262 ALA A N 1
ATOM 7776 C CA . ALA A 1 1262 ? 143.274 142.036 83.530 1.00 69.81 1262 ALA A CA 1
ATOM 7777 C C . ALA A 1 1262 ? 144.342 141.127 84.112 1.00 69.81 1262 ALA A C 1
ATOM 7778 O O . ALA A 1 1262 ? 145.538 141.418 84.005 1.00 69.81 1262 ALA A O 1
ATOM 7780 N N . MET A 1 1263 ? 143.937 140.029 84.732 1.00 70.44 1263 MET A N 1
ATOM 7781 C CA . MET A 1 1263 ? 144.899 139.140 85.356 1.00 70.44 1263 MET A CA 1
ATOM 7782 C C . MET A 1 1263 ? 145.420 138.075 84.404 1.00 70.44 1263 MET A C 1
ATOM 7783 O O . MET A 1 1263 ? 146.590 138.139 84.017 1.00 70.44 1263 MET A O 1
ATOM 7788 N N . SER A 1 1264 ? 144.575 137.143 83.987 1.00 72.41 1264 SER A N 1
ATOM 7789 C CA . SER A 1 1264 ? 144.862 136.118 82.995 1.00 72.41 1264 SER A CA 1
ATOM 7790 C C . SER A 1 1264 ? 143.640 135.217 82.920 1.00 72.41 1264 SER A C 1
ATOM 7791 O O . SER A 1 1264 ? 142.865 135.160 83.881 1.00 72.41 1264 SER A O 1
ATOM 7794 N N . PRO A 1 1265 ? 143.431 134.496 81.839 1.00 68.64 1265 PRO A N 1
ATOM 7795 C CA . PRO A 1 1265 ? 142.446 133.411 81.888 1.00 68.64 1265 PRO A CA 1
ATOM 7796 C C . PRO A 1 1265 ? 143.024 132.219 82.633 1.00 68.64 1265 PRO A C 1
ATOM 7797 O O . PRO A 1 1265 ? 142.291 131.423 83.227 1.00 68.64 1265 PRO A O 1
ATOM 7801 N N . ALA A 1 1266 ? 144.355 132.112 82.616 1.00 69.96 1266 ALA A N 1
ATOM 7802 C CA . ALA A 1 1266 ? 145.046 131.025 83.302 1.00 69.96 1266 ALA A CA 1
ATOM 7803 C C . ALA A 1 1266 ? 145.197 131.303 84.791 1.00 69.96 1266 ALA A C 1
ATOM 7804 O O . ALA A 1 1266 ? 144.972 130.412 85.616 1.00 69.96 1266 ALA A O 1
ATOM 7806 N N . GLY A 1 1267 ? 145.583 132.529 85.151 1.00 68.02 1267 GLY A N 1
ATOM 7807 C CA . GLY A 1 1267 ? 145.746 132.882 86.549 1.00 68.02 1267 GLY A CA 1
ATOM 7808 C C . GLY A 1 1267 ? 144.452 133.114 87.297 1.00 68.02 1267 GLY A C 1
ATOM 7809 O O . GLY A 1 1267 ? 144.428 132.979 88.524 1.00 68.02 1267 GLY A O 1
ATOM 7810 N N . PHE A 1 1268 ? 143.379 133.474 86.592 1.00 64.95 1268 PHE A N 1
ATOM 7811 C CA . PHE A 1 1268 ? 142.081 133.608 87.246 1.00 64.95 1268 PHE A CA 1
ATOM 7812 C C . PHE A 1 1268 ? 141.601 132.268 87.785 1.00 64.95 1268 PHE A C 1
ATOM 7813 O O . PHE A 1 1268 ? 140.925 132.212 88.816 1.00 64.95 1268 PHE A O 1
ATOM 7821 N N . TRP A 1 1269 ? 141.937 131.178 87.100 1.00 64.22 1269 TRP A N 1
ATOM 7822 C CA . TRP A 1 1269 ? 141.505 129.868 87.565 1.00 64.22 1269 TRP A CA 1
ATOM 7823 C C . TRP A 1 1269 ? 142.362 129.371 88.721 1.00 64.22 1269 TRP A C 1
ATOM 7824 O O . TRP A 1 1269 ? 142.080 128.312 89.290 1.00 64.22 1269 TRP A O 1
ATOM 7835 N N . GLN A 1 1270 ? 143.403 130.119 89.090 1.00 67.58 1270 GLN A N 1
ATOM 7836 C CA . GLN A 1 1270 ? 144.310 129.650 90.132 1.00 67.58 1270 GLN A CA 1
ATOM 7837 C C . GLN A 1 1270 ? 143.684 129.778 91.512 1.00 67.58 1270 GLN A C 1
ATOM 7838 O O . GLN A 1 1270 ? 143.875 128.909 92.370 1.00 67.58 1270 GLN A O 1
ATOM 7844 N N . SER A 1 1271 ? 142.938 130.851 91.747 1.00 59.98 1271 SER A N 1
ATOM 7845 C CA . SER A 1 1271 ? 142.262 131.018 93.023 1.00 59.98 1271 SER A CA 1
ATOM 7846 C C . SER A 1 1271 ? 140.968 130.217 93.047 1.00 59.98 1271 SER A C 1
ATOM 7847 O O . SER A 1 1271 ? 140.157 130.293 92.124 1.00 59.98 1271 SER A O 1
ATOM 7850 N N . ARG A 1 1272 ? 140.779 129.435 94.109 1.00 57.88 1272 ARG A N 1
ATOM 7851 C CA . ARG A 1 1272 ? 139.530 128.695 94.245 1.00 57.88 1272 ARG A CA 1
ATOM 7852 C C . ARG A 1 1272 ? 138.350 129.632 94.449 1.00 57.88 1272 ARG A C 1
ATOM 7853 O O . ARG A 1 1272 ? 137.241 129.344 93.984 1.00 57.88 1272 ARG A O 1
ATOM 7861 N N . ARG A 1 1273 ? 138.567 130.752 95.139 1.00 54.39 1273 ARG A N 1
ATOM 7862 C CA . ARG A 1 1273 ? 137.512 131.747 95.279 1.00 54.39 1273 ARG A CA 1
ATOM 7863 C C . ARG A 1 1273 ? 137.110 132.312 93.926 1.00 54.39 1273 ARG A C 1
ATOM 7864 O O . ARG A 1 1273 ? 135.923 132.535 93.670 1.00 54.39 1273 ARG A O 1
ATOM 7872 N N . ASN A 1 1274 ? 138.082 132.536 93.040 1.00 57.14 1274 ASN A N 1
ATOM 7873 C CA . ASN A 1 1274 ? 137.766 133.027 91.702 1.00 57.14 1274 ASN A CA 1
ATOM 7874 C C . ASN A 1 1274 ? 136.957 132.007 90.914 1.00 57.14 1274 ASN A C 1
ATOM 7875 O O . ASN A 1 1274 ? 136.054 132.372 90.155 1.00 57.14 1274 ASN A O 1
ATOM 7880 N N . ARG A 1 1275 ? 137.259 130.720 91.088 1.00 58.15 1275 ARG A N 1
ATOM 7881 C CA . ARG A 1 1275 ? 136.477 129.686 90.420 1.00 58.15 1275 ARG A CA 1
ATOM 7882 C C . ARG A 1 1275 ? 135.052 129.645 90.952 1.00 58.15 1275 ARG A C 1
ATOM 7883 O O . ARG A 1 1275 ? 134.098 129.508 90.179 1.00 58.15 1275 ARG A O 1
ATOM 7891 N N . TYR A 1 1276 ? 134.886 129.758 92.271 1.00 51.87 1276 TYR A N 1
ATOM 7892 C CA . TYR A 1 1276 ? 133.542 129.809 92.838 1.00 51.87 1276 TYR A CA 1
ATOM 7893 C C . TYR A 1 1276 ? 132.778 131.018 92.325 1.00 51.87 1276 TYR A C 1
ATOM 7894 O O . TYR A 1 1276 ? 131.581 130.929 92.030 1.00 51.87 1276 TYR A O 1
ATOM 7903 N N . ASP A 1 1277 ? 133.453 132.160 92.213 1.00 53.79 1277 ASP A N 1
ATOM 7904 C CA . ASP A 1 1277 ? 132.791 133.360 91.721 1.00 53.79 1277 ASP A CA 1
ATOM 7905 C C . ASP A 1 1277 ? 132.394 133.211 90.260 1.00 53.79 1277 ASP A C 1
ATOM 7906 O O . ASP A 1 1277 ? 131.324 133.678 89.852 1.00 53.79 1277 ASP A O 1
ATOM 7911 N N . LEU A 1 1278 ? 133.225 132.539 89.462 1.00 53.28 1278 LEU A N 1
ATOM 7912 C CA . LEU A 1 1278 ? 132.856 132.259 88.080 1.00 53.28 1278 LEU A CA 1
ATOM 7913 C C . LEU A 1 1278 ? 131.648 131.330 88.005 1.00 53.28 1278 LEU A C 1
ATOM 7914 O O . LEU A 1 1278 ? 130.743 131.542 87.189 1.00 53.28 1278 LEU A O 1
ATOM 7919 N N . LEU A 1 1279 ? 131.623 130.291 88.842 1.00 52.31 1279 LEU A N 1
ATOM 7920 C CA . LEU A 1 1279 ? 130.484 129.380 88.866 1.00 52.31 1279 LEU A CA 1
ATOM 7921 C C . LEU A 1 1279 ? 129.199 130.119 89.210 1.00 52.31 1279 LEU A C 1
ATOM 7922 O O . LEU A 1 1279 ? 128.166 129.944 88.550 1.00 52.31 1279 LEU A O 1
ATOM 7927 N N . VAL A 1 1280 ? 129.250 130.967 90.239 1.00 50.52 1280 VAL A N 1
ATOM 7928 C CA . VAL A 1 1280 ? 128.050 131.679 90.660 1.00 50.52 1280 VAL A CA 1
ATOM 7929 C C . VAL A 1 1280 ? 127.635 132.713 89.622 1.00 50.52 1280 VAL A C 1
ATOM 7930 O O . VAL A 1 1280 ? 126.441 132.928 89.401 1.00 50.52 1280 VAL A O 1
ATOM 7934 N N . THR A 1 1281 ? 128.589 133.328 88.925 1.00 52.74 1281 THR A N 1
ATOM 7935 C CA . THR A 1 1281 ? 128.223 134.312 87.909 1.00 52.74 1281 THR A CA 1
ATOM 7936 C C . THR A 1 1281 ? 127.629 133.645 86.670 1.00 52.74 1281 THR A C 1
ATOM 7937 O O . THR A 1 1281 ? 126.727 134.201 86.028 1.00 52.74 1281 THR A O 1
ATOM 7941 N N . SER A 1 1282 ? 128.119 132.455 86.315 1.00 53.94 1282 SER A N 1
ATOM 7942 C CA . SER A 1 1282 ? 127.516 131.716 85.211 1.00 53.94 1282 SER A CA 1
ATOM 7943 C C . SER A 1 1282 ? 126.104 131.266 85.563 1.00 53.94 1282 SER A C 1
ATOM 7944 O O . SER A 1 1282 ? 125.185 131.377 84.740 1.00 53.94 1282 SER A O 1
ATOM 7947 N N . LEU A 1 1283 ? 125.911 130.752 86.780 1.00 53.48 1283 LEU A N 1
ATOM 7948 C CA . LEU A 1 1283 ? 124.557 130.489 87.250 1.00 53.48 1283 LEU A CA 1
ATOM 7949 C C . LEU A 1 1283 ? 123.696 131.748 87.180 1.00 53.48 1283 LEU A C 1
ATOM 7950 O O . LEU A 1 1283 ? 122.509 131.680 86.844 1.00 53.48 1283 LEU A O 1
ATOM 7955 N N . GLY A 1 1284 ? 124.286 132.910 87.468 1.00 53.71 1284 GLY A N 1
ATOM 7956 C CA . GLY A 1 1284 ? 123.526 134.147 87.434 1.00 53.71 1284 GLY A CA 1
ATOM 7957 C C . GLY A 1 1284 ? 123.059 134.532 86.042 1.00 53.71 1284 GLY A C 1
ATOM 7958 O O . GLY A 1 1284 ? 121.906 134.927 85.855 1.00 53.71 1284 GLY A O 1
ATOM 7959 N N . VAL A 1 1285 ? 123.941 134.428 85.046 1.00 55.64 1285 VAL A N 1
ATOM 7960 C CA . VAL A 1 1285 ? 123.529 134.789 83.688 1.00 55.64 1285 VAL A CA 1
ATOM 7961 C C . VAL A 1 1285 ? 122.550 133.763 83.128 1.00 55.64 1285 VAL A C 1
ATOM 7962 O O . VAL A 1 1285 ? 121.620 134.113 82.382 1.00 55.64 1285 VAL A O 1
ATOM 7966 N N . VAL A 1 1286 ? 122.739 132.485 83.466 1.00 55.64 1286 VAL A N 1
ATOM 7967 C CA . VAL A 1 1286 ? 121.735 131.482 83.120 1.00 55.64 1286 VAL A CA 1
ATOM 7968 C C . VAL A 1 1286 ? 120.378 131.883 83.683 1.00 55.64 1286 VAL A C 1
ATOM 7969 O O . VAL A 1 1286 ? 119.363 131.888 82.971 1.00 55.64 1286 VAL A O 1
ATOM 7973 N N . TRP A 1 1287 ? 120.343 132.238 84.972 1.00 54.48 1287 TRP A N 1
ATOM 7974 C CA . TRP A 1 1287 ? 119.083 132.643 85.579 1.00 54.48 1287 TRP A CA 1
ATOM 7975 C C . TRP A 1 1287 ? 118.505 133.866 84.888 1.00 54.48 1287 TRP A C 1
ATOM 7976 O O . TRP A 1 1287 ? 117.288 133.981 84.756 1.00 54.48 1287 TRP A O 1
ATOM 7987 N N . VAL A 1 1288 ? 119.352 134.798 84.456 1.00 56.53 1288 VAL A N 1
ATOM 7988 C CA . VAL A 1 1288 ? 118.834 136.005 83.817 1.00 56.53 1288 VAL A CA 1
ATOM 7989 C C . VAL A 1 1288 ? 118.145 135.664 82.502 1.00 56.53 1288 VAL A C 1
ATOM 7990 O O . VAL A 1 1288 ? 117.023 136.115 82.232 1.00 56.53 1288 VAL A O 1
ATOM 7994 N N . VAL A 1 1289 ? 118.809 134.872 81.658 1.00 58.22 1289 VAL A N 1
ATOM 7995 C CA . VAL A 1 1289 ? 118.199 134.576 80.366 1.00 58.22 1289 VAL A CA 1
ATOM 7996 C C . VAL A 1 1289 ? 116.940 133.739 80.549 1.00 58.22 1289 VAL A C 1
ATOM 7997 O O . VAL A 1 1289 ? 115.964 133.914 79.809 1.00 58.22 1289 VAL A O 1
ATOM 8001 N N . LEU A 1 1290 ? 116.905 132.860 81.555 1.00 58.53 1290 LEU A N 1
ATOM 8002 C CA . LEU A 1 1290 ? 115.673 132.120 81.820 1.00 58.53 1290 LEU A CA 1
ATOM 8003 C C . LEU A 1 1290 ? 114.577 133.042 82.339 1.00 58.53 1290 LEU A C 1
ATOM 8004 O O . LEU A 1 1290 ? 113.434 132.994 81.871 1.00 58.53 1290 LEU A O 1
ATOM 8009 N N . HIS A 1 1291 ? 114.913 133.889 83.313 1.00 59.17 1291 HIS A N 1
ATOM 8010 C CA . HIS A 1 1291 ? 113.939 134.766 83.945 1.00 59.17 1291 HIS A CA 1
ATOM 8011 C C . HIS A 1 1291 ? 113.279 135.682 82.931 1.00 59.17 1291 HIS A C 1
ATOM 8012 O O . HIS A 1 1291 ? 112.075 135.947 83.014 1.00 59.17 1291 HIS A O 1
ATOM 8019 N N . PHE A 1 1292 ? 114.041 136.171 81.960 1.00 59.92 1292 PHE A N 1
ATOM 8020 C CA . PHE A 1 1292 ? 113.388 136.949 80.919 1.00 59.92 1292 PHE A CA 1
ATOM 8021 C C . PHE A 1 1292 ? 112.740 136.072 79.857 1.00 59.92 1292 PHE A C 1
ATOM 8022 O O . PHE A 1 1292 ? 111.788 136.516 79.210 1.00 59.92 1292 PHE A O 1
ATOM 8030 N N . ALA A 1 1293 ? 113.197 134.830 79.695 1.00 60.97 1293 ALA A N 1
ATOM 8031 C CA . ALA A 1 1293 ? 112.525 133.900 78.794 1.00 60.97 1293 ALA A CA 1
ATOM 8032 C C . ALA A 1 1293 ? 111.301 133.271 79.452 1.00 60.97 1293 ALA A C 1
ATOM 8033 O O . ALA A 1 1293 ? 110.171 133.458 78.993 1.00 60.97 1293 ALA A O 1
ATOM 8035 N N . LEU A 1 1294 ? 111.509 132.533 80.543 1.00 61.32 1294 LEU A N 1
ATOM 8036 C CA . LEU A 1 1294 ? 110.430 131.747 81.135 1.00 61.32 1294 LEU A CA 1
ATOM 8037 C C . LEU A 1 1294 ? 109.563 132.582 82.071 1.00 61.32 1294 LEU A C 1
ATOM 8038 O O . LEU A 1 1294 ? 108.351 132.704 81.866 1.00 61.32 1294 LEU A O 1
ATOM 8043 N N . LEU A 1 1295 ? 110.170 133.143 83.117 1.00 60.45 1295 LEU A N 1
ATOM 8044 C CA . LEU A 1 1295 ? 109.476 133.930 84.140 1.00 60.45 1295 LEU A CA 1
ATOM 8045 C C . LEU A 1 1295 ? 108.423 133.087 84.867 1.00 60.45 1295 LEU A C 1
ATOM 8046 O O . LEU A 1 1295 ? 107.247 133.441 84.954 1.00 60.45 1295 LEU A O 1
ATOM 8051 N N . ASN A 1 1296 ? 108.876 131.955 85.398 1.00 60.88 1296 ASN A N 1
ATOM 8052 C CA . ASN A 1 1296 ? 108.040 131.046 86.165 1.00 60.88 1296 ASN A CA 1
ATOM 8053 C C . ASN A 1 1296 ? 108.313 131.238 87.655 1.00 60.88 1296 ASN A C 1
ATOM 8054 O O . ASN A 1 1296 ? 108.983 132.186 88.071 1.00 60.88 1296 ASN A O 1
ATOM 8059 N N . ALA A 1 1297 ? 107.767 130.341 88.478 1.00 58.92 1297 ALA A N 1
ATOM 8060 C CA . ALA A 1 1297 ? 108.082 130.353 89.901 1.00 58.92 1297 ALA A CA 1
ATOM 8061 C C . ALA A 1 1297 ? 109.408 129.665 90.186 1.00 58.92 1297 ALA A C 1
ATOM 8062 O O . ALA A 1 1297 ? 110.131 130.068 91.105 1.00 58.92 1297 ALA A O 1
ATOM 8064 N N . TYR A 1 1298 ? 109.749 128.638 89.410 1.00 59.31 1298 TYR A N 1
ATOM 8065 C CA . TYR A 1 1298 ? 111.064 128.028 89.536 1.00 59.31 1298 TYR A CA 1
ATOM 8066 C C . TYR A 1 1298 ? 112.165 128.967 89.069 1.00 59.31 1298 TYR A C 1
ATOM 8067 O O . TYR A 1 1298 ? 113.304 128.849 89.530 1.00 59.31 1298 TYR A O 1
ATOM 8076 N N . THR A 1 1299 ? 111.842 129.922 88.197 1.00 56.71 1299 THR A N 1
ATOM 8077 C CA . THR A 1 1299 ? 112.796 130.975 87.869 1.00 56.71 1299 THR A CA 1
ATOM 8078 C C . THR A 1 1299 ? 113.123 131.822 89.095 1.00 56.71 1299 THR A C 1
ATOM 8079 O O . THR A 1 1299 ? 114.292 132.139 89.347 1.00 56.71 1299 THR A O 1
ATOM 8083 N N . TYR A 1 1300 ? 112.106 132.190 89.876 1.00 53.96 1300 TYR A N 1
ATOM 8084 C CA . TYR A 1 1300 ? 112.353 132.948 91.096 1.00 53.96 1300 TYR A CA 1
ATOM 8085 C C . TYR A 1 1300 ? 113.089 132.104 92.126 1.00 53.96 1300 TYR A C 1
ATOM 8086 O O . TYR A 1 1300 ? 113.948 132.615 92.855 1.00 53.96 1300 TYR A O 1
ATOM 8095 N N . MET A 1 1301 ? 112.771 130.811 92.198 1.00 54.53 1301 MET A N 1
ATOM 8096 C CA . MET A 1 1301 ? 113.533 129.925 93.069 1.00 54.53 1301 MET A CA 1
ATOM 8097 C C . MET A 1 1301 ? 115.010 129.918 92.692 1.00 54.53 1301 MET A C 1
ATOM 8098 O O . MET A 1 1301 ? 115.885 129.999 93.565 1.00 54.53 1301 MET A O 1
ATOM 8103 N N . MET A 1 1302 ? 115.309 129.854 91.393 1.00 53.70 1302 MET A N 1
ATOM 8104 C CA . MET A 1 1302 ? 116.703 129.833 90.960 1.00 53.70 1302 MET A CA 1
ATOM 8105 C C . MET A 1 1302 ? 117.389 131.168 91.223 1.00 53.70 1302 MET A C 1
ATOM 8106 O O . MET A 1 1302 ? 118.574 131.205 91.577 1.00 53.70 1302 MET A O 1
ATOM 8111 N N . GLY A 1 1303 ? 116.669 132.274 91.042 1.00 49.78 1303 GLY A N 1
ATOM 8112 C CA . GLY A 1 1303 ? 117.250 133.573 91.338 1.00 49.78 1303 GLY A CA 1
ATOM 8113 C C . GLY A 1 1303 ? 117.611 133.717 92.803 1.00 49.78 1303 GLY A C 1
ATOM 8114 O O . GLY A 1 1303 ? 118.710 134.166 93.149 1.00 49.78 1303 GLY A O 1
ATOM 8115 N N . ALA A 1 1304 ? 116.688 133.327 93.684 1.00 44.92 1304 ALA A N 1
ATOM 8116 C CA . ALA A 1 1304 ? 116.982 133.337 95.111 1.00 44.92 1304 ALA A CA 1
ATOM 8117 C C . ALA A 1 1304 ? 118.177 132.449 95.437 1.00 44.92 1304 ALA A C 1
ATOM 8118 O O . ALA A 1 1304 ? 119.025 132.817 96.258 1.00 44.92 1304 ALA A O 1
ATOM 8120 N N . CYS A 1 1305 ? 118.270 131.281 94.798 1.00 47.16 1305 CYS A N 1
ATOM 8121 C CA . CYS A 1 1305 ? 119.392 130.388 95.075 1.00 47.16 1305 CYS A CA 1
ATOM 8122 C C . CYS A 1 1305 ? 120.722 131.006 94.656 1.00 47.16 1305 CYS A C 1
ATOM 8123 O O . CYS A 1 1305 ? 121.728 130.880 95.369 1.00 47.16 1305 CYS A O 1
ATOM 8126 N N . VAL A 1 1306 ? 120.753 131.675 93.502 1.00 45.35 1306 VAL A N 1
ATOM 8127 C CA . VAL A 1 1306 ? 121.989 132.321 93.064 1.00 45.35 1306 VAL A CA 1
ATOM 8128 C C . VAL A 1 1306 ? 122.383 133.429 94.034 1.00 45.35 1306 VAL A C 1
ATOM 8129 O O . VAL A 1 1306 ? 123.564 133.584 94.382 1.00 45.35 1306 VAL A O 1
ATOM 8133 N N . ILE A 1 1307 ? 121.402 134.218 94.481 1.00 42.14 1307 ILE A N 1
ATOM 8134 C CA . ILE A 1 1307 ? 121.682 135.267 95.460 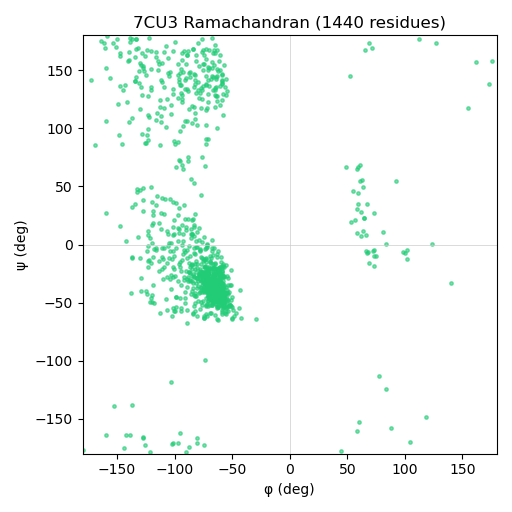1.00 42.14 1307 ILE A CA 1
ATOM 8135 C C . ILE A 1 1307 ? 122.261 134.669 96.735 1.00 42.14 1307 ILE A C 1
ATOM 8136 O O . ILE A 1 1307 ? 123.199 135.219 97.329 1.00 42.14 1307 ILE A O 1
ATOM 8141 N N . VAL A 1 1308 ? 121.717 133.533 97.175 1.00 41.93 1308 VAL A N 1
ATOM 8142 C CA . VAL A 1 1308 ? 122.213 132.899 98.393 1.00 41.93 1308 VAL A CA 1
ATOM 8143 C C . VAL A 1 1308 ? 123.651 132.425 98.211 1.00 41.93 1308 VAL A C 1
ATOM 8144 O O . VAL A 1 1308 ? 124.483 132.568 99.113 1.00 41.93 1308 VAL A O 1
ATOM 8148 N N . PHE A 1 1309 ? 123.975 131.863 97.046 1.00 44.52 1309 PHE A N 1
ATOM 8149 C CA . PHE A 1 1309 ? 125.347 131.396 96.848 1.00 44.52 1309 PHE A CA 1
ATOM 8150 C C . PHE A 1 1309 ? 126.339 132.554 96.773 1.00 44.52 1309 PHE A C 1
ATOM 8151 O O . PHE A 1 1309 ? 127.466 132.438 97.268 1.00 44.52 1309 PHE A O 1
ATOM 8159 N N . ARG A 1 1310 ? 125.938 133.688 96.204 1.00 44.87 1310 ARG A N 1
ATOM 8160 C CA . ARG A 1 1310 ? 126.820 134.854 96.235 1.00 44.87 1310 ARG A CA 1
ATOM 8161 C C . ARG A 1 1310 ? 127.015 135.369 97.663 1.00 44.87 1310 ARG A C 1
ATOM 8162 O O . ARG A 1 1310 ? 128.144 135.698 98.079 1.00 44.87 1310 ARG A O 1
ATOM 8170 N N . PHE A 1 1311 ? 125.929 135.446 98.432 1.00 38.55 1311 PHE A N 1
ATOM 8171 C CA . PHE A 1 1311 ? 126.071 135.809 99.834 1.00 38.55 1311 PHE A CA 1
ATOM 8172 C C . PHE A 1 1311 ? 127.049 134.885 100.533 1.00 38.55 1311 PHE A C 1
ATOM 8173 O O . PHE A 1 1311 ? 127.865 135.331 101.338 1.00 38.55 1311 PHE A O 1
ATOM 8181 N N . PHE A 1 1312 ? 126.991 133.591 100.233 1.00 41.80 1312 PHE A N 1
ATOM 8182 C CA . PHE A 1 1312 ? 127.956 132.682 100.836 1.00 41.80 1312 PHE A CA 1
ATOM 8183 C C . PHE A 1 1312 ? 129.368 132.970 100.349 1.00 41.80 1312 PHE A C 1
ATOM 8184 O O . PHE A 1 1312 ? 130.335 132.696 101.065 1.00 41.80 1312 PHE A O 1
ATOM 8192 N N . SER A 1 1313 ? 129.505 133.518 99.142 1.00 42.99 1313 SER A N 1
ATOM 8193 C CA . SER A 1 1313 ? 130.825 133.942 98.682 1.00 42.99 1313 SER A CA 1
ATOM 8194 C C . SER A 1 1313 ? 131.397 135.050 99.548 1.00 42.99 1313 SER A C 1
ATOM 8195 O O . SER A 1 1313 ? 132.620 135.183 99.644 1.00 42.99 1313 SER A O 1
ATOM 8198 N N . ILE A 1 1314 ? 130.538 135.874 100.150 1.00 43.84 1314 ILE A N 1
ATOM 8199 C CA . ILE A 1 1314 ? 131.029 136.998 100.969 1.00 43.84 1314 ILE A CA 1
ATOM 8200 C C . ILE A 1 1314 ? 132.068 136.560 102.003 1.00 43.84 1314 ILE A C 1
ATOM 8201 O O . ILE A 1 1314 ? 132.854 137.380 102.487 1.00 43.84 1314 ILE A O 1
ATOM 8206 N N . CYS A 1 1315 ? 132.085 135.272 102.356 1.00 43.69 1315 CYS A N 1
ATOM 8207 C CA . CYS A 1 1315 ? 132.947 134.805 103.437 1.00 43.69 1315 CYS A CA 1
ATOM 8208 C C . CYS A 1 1315 ? 134.417 134.751 103.047 1.00 43.69 1315 CYS A C 1
ATOM 8209 O O . CYS A 1 1315 ? 135.273 134.695 103.933 1.00 43.69 1315 CYS A O 1
ATOM 8212 N N . GLY A 1 1316 ? 134.732 134.753 101.758 1.00 44.65 1316 GLY A N 1
ATOM 8213 C CA . GLY A 1 1316 ? 136.109 134.785 101.325 1.00 44.65 1316 GLY A CA 1
ATOM 8214 C C . GLY A 1 1316 ? 136.704 136.163 101.187 1.00 44.65 1316 GLY A C 1
ATOM 8215 O O . GLY A 1 1316 ? 137.880 136.293 100.844 1.00 44.65 1316 GLY A O 1
ATOM 8216 N N . LYS A 1 1317 ? 135.926 137.209 101.447 1.00 43.81 1317 LYS A N 1
ATOM 8217 C CA . LYS A 1 1317 ? 136.379 138.581 101.297 1.00 43.81 1317 LYS A CA 1
ATOM 8218 C C . LYS A 1 1317 ? 136.746 139.226 102.622 1.00 43.81 1317 LYS A C 1
ATOM 8219 O O . LYS A 1 1317 ? 136.876 140.450 102.688 1.00 43.81 1317 LYS A O 1
ATOM 8225 N N . HIS A 1 1318 ? 136.908 138.438 103.676 1.00 39.44 1318 HIS A N 1
ATOM 8226 C CA . HIS A 1 1318 ? 137.221 138.956 104.996 1.00 39.44 1318 HIS A CA 1
ATOM 8227 C C . HIS A 1 1318 ? 138.142 137.966 105.685 1.00 39.44 1318 HIS A C 1
ATOM 8228 O O . HIS A 1 1318 ? 137.882 136.762 105.660 1.00 39.44 1318 HIS A O 1
ATOM 8235 N N . VAL A 1 1319 ? 139.221 138.470 106.284 1.00 37.72 1319 VAL A N 1
ATOM 8236 C CA . VAL A 1 1319 ? 140.213 137.592 106.898 1.00 37.72 1319 VAL A CA 1
ATOM 8237 C C . VAL A 1 1319 ? 139.595 136.803 108.044 1.00 37.72 1319 VAL A C 1
ATOM 8238 O O . VAL A 1 1319 ? 139.666 135.569 108.083 1.00 37.72 1319 VAL A O 1
ATOM 8242 N N . THR A 1 1320 ? 138.987 137.504 108.999 1.00 34.55 1320 THR A N 1
ATOM 8243 C CA . THR A 1 1320 ? 138.456 136.828 110.176 1.00 34.55 1320 THR A CA 1
ATOM 8244 C C . THR A 1 1320 ? 137.287 135.925 109.815 1.00 34.55 1320 THR A C 1
ATOM 8245 O O . THR A 1 1320 ? 137.158 134.824 110.360 1.00 34.55 1320 THR A O 1
ATOM 8249 N N . LEU A 1 1321 ? 136.430 136.369 108.894 1.00 35.52 1321 LEU A N 1
ATOM 8250 C CA . LEU A 1 1321 ? 135.331 135.526 108.444 1.00 35.52 1321 LEU A CA 1
ATOM 8251 C C . LEU A 1 1321 ? 135.846 134.243 107.819 1.00 35.52 1321 LEU A C 1
ATOM 8252 O O . LEU A 1 1321 ? 135.309 133.162 108.072 1.00 35.52 1321 LEU A O 1
ATOM 8257 N N . LYS A 1 1322 ? 136.888 134.343 106.996 1.00 34.84 1322 LYS A N 1
ATOM 8258 C CA . LYS A 1 1322 ? 137.436 133.155 106.364 1.00 34.84 1322 LYS A CA 1
ATOM 8259 C C . LYS A 1 1322 ? 138.063 132.226 107.390 1.00 34.84 1322 LYS A C 1
ATOM 8260 O O . LYS A 1 1322 ? 137.888 131.007 107.312 1.00 34.84 1322 LYS A O 1
ATOM 8266 N N . MET A 1 1323 ? 138.789 132.781 108.363 1.00 33.48 1323 MET A N 1
ATOM 8267 C CA . MET A 1 1323 ? 139.394 131.952 109.401 1.00 33.48 1323 MET A CA 1
ATOM 8268 C C . MET A 1 1323 ? 138.335 131.216 110.210 1.00 33.48 1323 MET A C 1
ATOM 8269 O O . MET A 1 1323 ? 138.492 130.031 110.520 1.00 33.48 1323 MET A O 1
ATOM 8274 N N . LEU A 1 1324 ? 137.238 131.894 110.544 1.00 31.02 1324 LEU A N 1
ATOM 8275 C CA . LEU A 1 1324 ? 136.196 131.259 111.342 1.00 31.02 1324 LEU A CA 1
ATOM 8276 C C . LEU A 1 1324 ? 135.411 130.239 110.528 1.00 31.02 1324 LEU A C 1
ATOM 8277 O O . LEU A 1 1324 ? 135.015 129.189 111.050 1.00 31.02 1324 LEU A O 1
ATOM 8282 N N . LEU A 1 1325 ? 135.188 130.520 109.245 1.00 31.75 1325 LEU A N 1
ATOM 8283 C CA . LEU A 1 1325 ? 134.539 129.545 108.379 1.00 31.75 1325 LEU A CA 1
ATOM 8284 C C . LEU A 1 1325 ? 135.398 128.301 108.214 1.00 31.75 1325 LEU A C 1
ATOM 8285 O O . LEU A 1 1325 ? 134.881 127.179 108.191 1.00 31.75 1325 LEU A O 1
ATOM 8290 N N . LEU A 1 1326 ? 136.714 128.481 108.093 1.00 30.70 1326 LEU A N 1
ATOM 8291 C CA . LEU A 1 1326 ? 137.618 127.338 108.047 1.00 30.70 1326 LEU A CA 1
ATOM 8292 C C . LEU A 1 1326 ? 137.561 126.552 109.345 1.00 30.70 1326 LEU A C 1
ATOM 8293 O O . LEU A 1 1326 ? 137.513 125.322 109.332 1.00 30.70 1326 LEU A O 1
ATOM 8298 N N . THR A 1 1327 ? 137.578 127.251 110.480 1.00 30.30 1327 THR A N 1
ATOM 8299 C CA . THR A 1 1327 ? 137.410 126.589 111.767 1.00 30.30 1327 THR A CA 1
ATOM 8300 C C . THR A 1 1327 ? 136.172 125.702 111.767 1.00 30.30 1327 THR A C 1
ATOM 8301 O O . THR A 1 1327 ? 136.247 124.510 112.078 1.00 30.30 1327 THR A O 1
ATOM 8305 N N . VAL A 1 1328 ? 135.030 126.267 111.375 1.00 30.47 1328 VAL A N 1
ATOM 8306 C CA . VAL A 1 1328 ? 133.771 125.530 111.435 1.00 30.47 1328 VAL A CA 1
ATOM 8307 C C . VAL A 1 1328 ? 133.799 124.323 110.503 1.00 30.47 1328 VAL A C 1
ATOM 8308 O O . VAL A 1 1328 ? 133.492 123.200 110.915 1.00 30.47 1328 VAL A O 1
ATOM 8312 N N . VAL A 1 1329 ? 134.170 124.527 109.237 1.00 30.94 1329 VAL A N 1
ATOM 8313 C CA . VAL A 1 1329 ? 134.042 123.423 108.289 1.00 30.94 1329 VAL A CA 1
ATOM 8314 C C . VAL A 1 1329 ? 135.108 122.360 108.529 1.00 30.94 1329 VAL A C 1
ATOM 8315 O O . VAL A 1 1329 ? 134.838 121.165 108.376 1.00 30.94 1329 VAL A O 1
ATOM 8319 N N . VAL A 1 1330 ? 136.310 122.747 108.952 1.00 30.37 1330 VAL A N 1
ATOM 8320 C CA . VAL A 1 1330 ? 137.329 121.744 109.217 1.00 30.37 1330 VAL A CA 1
ATOM 8321 C C . VAL A 1 1330 ? 137.034 120.997 110.509 1.00 30.37 1330 VAL A C 1
ATOM 8322 O O . VAL A 1 1330 ? 137.352 119.814 110.620 1.00 30.37 1330 VAL A O 1
ATOM 8326 N N . SER A 1 1331 ? 136.406 121.637 111.496 1.00 31.43 1331 SER A N 1
ATOM 8327 C CA . SER A 1 1331 ? 136.021 120.887 112.683 1.00 31.43 1331 SER A CA 1
ATOM 8328 C C . SER A 1 1331 ? 134.823 119.994 112.411 1.00 31.43 1331 SER A C 1
ATOM 8329 O O . SER A 1 1331 ? 134.682 118.947 113.045 1.00 31.43 1331 SER A O 1
ATOM 8332 N N . MET A 1 1332 ? 133.958 120.387 111.480 1.00 35.73 1332 MET A N 1
ATOM 8333 C CA . MET A 1 1332 ? 132.889 119.500 111.041 1.00 35.73 1332 MET A CA 1
ATOM 8334 C C . MET A 1 1332 ? 133.451 118.290 110.307 1.00 35.73 1332 MET A C 1
ATOM 8335 O O . MET A 1 1332 ? 132.940 117.177 110.451 1.00 35.73 1332 MET A O 1
ATOM 8340 N N . TYR A 1 1333 ? 134.502 118.494 109.517 1.00 34.29 1333 TYR A N 1
ATOM 8341 C CA . TYR A 1 1333 ? 135.199 117.376 108.895 1.00 34.29 1333 TYR A CA 1
ATOM 8342 C C . TYR A 1 1333 ? 135.873 116.492 109.936 1.00 34.29 1333 TYR A C 1
ATOM 8343 O O . TYR A 1 1333 ? 135.838 115.263 109.827 1.00 34.29 1333 TYR A O 1
ATOM 8352 N N . LYS A 1 1334 ? 136.498 117.098 110.949 1.00 32.81 1334 LYS A N 1
ATOM 8353 C CA . LYS A 1 1334 ? 137.188 116.346 111.990 1.00 32.81 1334 LYS A CA 1
ATOM 8354 C C . LYS A 1 1334 ? 136.229 115.617 112.915 1.00 32.81 1334 LYS A C 1
ATOM 8355 O O . LYS A 1 1334 ? 136.639 114.670 113.590 1.00 32.81 1334 LYS A O 1
ATOM 8361 N N . SER A 1 1335 ? 134.971 116.041 112.976 1.00 31.84 1335 SER A N 1
ATOM 8362 C CA . SER A 1 1335 ? 133.986 115.414 113.841 1.00 31.84 1335 SER A CA 1
ATOM 8363 C C . SER A 1 1335 ? 133.076 114.460 113.085 1.00 31.84 1335 SER A C 1
ATOM 8364 O O . SER A 1 1335 ? 131.977 114.167 113.557 1.00 31.84 1335 SER A O 1
ATOM 8367 N N . PHE A 1 1336 ? 133.508 113.971 111.922 1.00 32.39 1336 PHE A N 1
ATOM 8368 C CA . PHE A 1 1336 ? 132.654 113.087 111.138 1.00 32.39 1336 PHE A CA 1
ATOM 8369 C C . PHE A 1 1336 ? 132.363 111.796 111.888 1.00 32.39 1336 PHE A C 1
ATOM 8370 O O . PHE A 1 1336 ? 131.210 111.376 111.987 1.00 32.39 1336 PHE A O 1
ATOM 8378 N N . PHE A 1 1337 ? 133.397 111.152 112.428 1.00 32.64 1337 PHE A N 1
ATOM 8379 C CA . PHE A 1 1337 ? 133.195 109.869 113.085 1.00 32.64 1337 PHE A CA 1
ATOM 8380 C C . PHE A 1 1337 ? 132.543 110.018 114.451 1.00 32.64 1337 PHE A C 1
ATOM 8381 O O . PHE A 1 1337 ? 131.811 109.124 114.877 1.00 32.64 1337 PHE A O 1
ATOM 8389 N N . ILE A 1 1338 ? 132.753 111.143 115.131 1.00 28.79 1338 ILE A N 1
ATOM 8390 C CA . ILE A 1 1338 ? 132.012 111.413 116.358 1.00 28.79 1338 ILE A CA 1
ATOM 8391 C C . ILE A 1 1338 ? 130.526 111.581 116.065 1.00 28.79 1338 ILE A C 1
ATOM 8392 O O . ILE A 1 1338 ? 129.671 111.075 116.801 1.00 28.79 1338 ILE A O 1
ATOM 8397 N N . ILE A 1 1339 ? 130.193 112.279 114.980 1.00 30.25 1339 ILE A N 1
ATOM 8398 C CA . ILE A 1 1339 ? 128.793 112.433 114.601 1.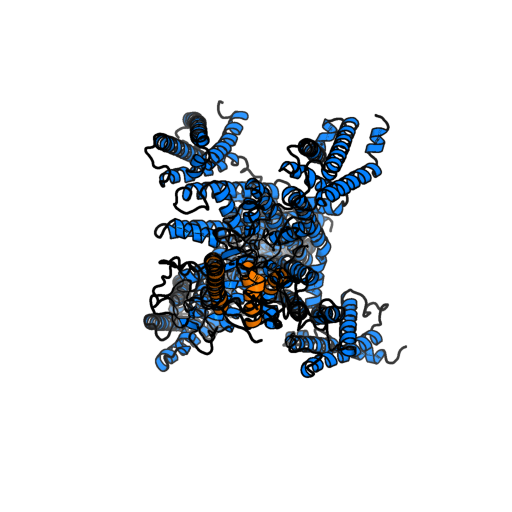00 30.25 1339 ILE A CA 1
ATOM 8399 C C . ILE A 1 1339 ? 128.214 111.107 114.128 1.00 30.25 1339 ILE A C 1
ATOM 8400 O O . ILE A 1 1339 ? 127.044 110.810 114.382 1.00 30.25 1339 ILE A O 1
ATOM 8405 N N . VAL A 1 1340 ? 129.020 110.278 113.464 1.00 29.56 1340 VAL A N 1
ATOM 8406 C CA . VAL A 1 1340 ? 128.570 108.942 113.085 1.00 29.56 1340 VAL A CA 1
ATOM 8407 C C . VAL A 1 1340 ? 128.277 108.110 114.325 1.00 29.56 1340 VAL A C 1
ATOM 8408 O O . VAL A 1 1340 ? 127.293 107.371 114.369 1.00 29.56 1340 VAL A O 1
ATOM 8412 N N . GLY A 1 1341 ? 129.125 108.215 115.347 1.00 29.21 1341 GLY A N 1
ATOM 8413 C CA . GLY A 1 1341 ? 128.886 107.472 116.571 1.00 29.21 1341 GLY A CA 1
ATOM 8414 C C . GLY A 1 1341 ? 127.645 107.936 117.305 1.00 29.21 1341 GLY A C 1
ATOM 8415 O O . GLY A 1 1341 ? 126.869 107.120 117.815 1.00 29.21 1341 GLY A O 1
ATOM 8416 N N . MET A 1 1342 ? 127.438 109.251 117.371 1.00 29.78 1342 MET A N 1
ATOM 8417 C CA . MET A 1 1342 ? 126.207 109.761 117.961 1.00 29.78 1342 MET A CA 1
ATOM 8418 C C . MET A 1 1342 ? 124.992 109.290 117.179 1.00 29.78 1342 MET A C 1
ATOM 8419 O O . MET A 1 1342 ? 123.966 108.940 117.771 1.00 29.78 1342 MET A O 1
ATOM 8424 N N . PHE A 1 1343 ? 125.093 109.240 115.850 1.00 28.63 1343 PHE A N 1
ATOM 8425 C CA . PHE A 1 1343 ? 123.975 108.750 115.053 1.00 28.63 1343 PHE A CA 1
ATOM 8426 C C . PHE A 1 1343 ? 123.745 107.258 115.251 1.00 28.63 1343 PHE A C 1
ATOM 8427 O O . PHE A 1 1343 ? 122.600 106.808 115.233 1.00 28.63 1343 PHE A O 1
ATOM 8435 N N . LEU A 1 1344 ? 124.807 106.480 115.437 1.00 28.49 1344 LEU A N 1
ATOM 8436 C CA . LEU A 1 1344 ? 124.658 105.050 115.685 1.00 28.49 1344 LEU A CA 1
ATOM 8437 C C . LEU A 1 1344 ? 123.960 104.795 117.014 1.00 28.49 1344 LEU A C 1
ATOM 8438 O O . LEU A 1 1344 ? 123.063 103.948 117.107 1.00 28.49 1344 LEU A O 1
ATOM 8443 N N . LEU A 1 1345 ? 124.372 105.515 118.060 1.00 27.35 1345 LEU A N 1
ATOM 8444 C CA . LEU A 1 1345 ? 123.676 105.418 119.340 1.00 27.35 1345 LEU A CA 1
ATOM 8445 C C . LEU A 1 1345 ? 122.223 105.847 119.212 1.00 27.35 1345 LEU A C 1
ATOM 8446 O O . LEU A 1 1345 ? 121.323 105.196 119.759 1.00 27.35 1345 LEU A O 1
ATOM 8451 N N . LEU A 1 1346 ? 121.973 106.943 118.494 1.00 25.48 1346 LEU A N 1
ATOM 8452 C CA . LEU A 1 1346 ? 120.605 107.399 118.302 1.00 25.48 1346 LEU A CA 1
ATOM 8453 C C . LEU A 1 1346 ? 119.782 106.374 117.539 1.00 25.48 1346 LEU A C 1
ATOM 8454 O O . LEU A 1 1346 ? 118.592 106.225 117.803 1.00 25.48 1346 LEU A O 1
ATOM 8459 N N . LEU A 1 1347 ? 120.399 105.649 116.607 1.00 25.49 1347 LEU A N 1
ATOM 8460 C CA . LEU A 1 1347 ? 119.676 104.645 115.835 1.00 25.49 1347 LEU A CA 1
ATOM 8461 C C . LEU A 1 1347 ? 119.325 103.436 116.691 1.00 25.49 1347 LEU A C 1
ATOM 8462 O O . LEU A 1 1347 ? 118.210 102.907 116.603 1.00 25.49 1347 LEU A O 1
ATOM 8467 N N . CYS A 1 1348 ? 120.273 102.976 117.510 1.00 26.41 1348 CYS A N 1
ATOM 8468 C CA . CYS A 1 1348 ? 119.967 101.936 118.488 1.00 26.41 1348 CYS A CA 1
ATOM 8469 C C . CYS A 1 1348 ? 118.791 102.344 119.365 1.00 26.41 1348 CYS A C 1
ATOM 8470 O O . CYS A 1 1348 ? 117.842 101.574 119.559 1.00 26.41 1348 CYS A O 1
ATOM 8473 N N . TYR A 1 1349 ? 118.837 103.568 119.897 1.00 23.99 1349 TYR A N 1
ATOM 8474 C CA . TYR A 1 1349 ? 117.755 104.041 120.748 1.00 23.99 1349 TYR A CA 1
ATOM 8475 C C . TYR A 1 1349 ? 116.450 104.172 119.982 1.00 23.99 1349 TYR A C 1
ATOM 8476 O O . TYR A 1 1349 ? 115.384 103.946 120.549 1.00 23.99 1349 TYR A O 1
ATOM 8485 N N . ALA A 1 1350 ? 116.508 104.531 118.703 1.00 22.83 1350 ALA A N 1
ATOM 8486 C CA . ALA A 1 1350 ? 115.288 104.690 117.924 1.00 22.83 1350 ALA A CA 1
ATOM 8487 C C . ALA A 1 1350 ? 114.611 103.350 117.689 1.00 22.83 1350 ALA A C 1
ATOM 8488 O O . ALA A 1 1350 ? 113.388 103.238 117.811 1.00 22.83 1350 ALA A O 1
ATOM 8490 N N . PHE A 1 1351 ? 115.391 102.324 117.355 1.00 23.93 1351 PHE A N 1
ATOM 8491 C CA . PHE A 1 1351 ? 114.831 100.983 117.242 1.00 23.93 1351 PHE A CA 1
ATOM 8492 C C . PHE A 1 1351 ? 114.224 100.534 118.567 1.00 23.93 1351 PHE A C 1
ATOM 8493 O O . PHE A 1 1351 ? 113.086 100.039 118.615 1.00 23.93 1351 PHE A O 1
ATOM 8501 N N . ALA A 1 1352 ? 114.969 100.713 119.662 1.00 22.53 1352 ALA A N 1
ATOM 8502 C CA . ALA A 1 1352 ? 114.459 100.311 120.966 1.00 22.53 1352 ALA A CA 1
ATOM 8503 C C . ALA A 1 1352 ? 113.189 101.065 121.336 1.00 22.53 1352 ALA A C 1
ATOM 8504 O O . ALA A 1 1352 ? 112.294 100.495 121.960 1.00 22.53 1352 ALA A O 1
ATOM 8506 N N . GLY A 1 1353 ? 113.086 102.336 120.952 1.00 21.17 1353 GLY A N 1
ATOM 8507 C CA . GLY A 1 1353 ? 111.903 103.110 121.268 1.00 21.17 1353 GLY A CA 1
ATOM 8508 C C . GLY A 1 1353 ? 110.706 102.766 120.417 1.00 21.17 1353 GLY A C 1
ATOM 8509 O O . GLY A 1 1353 ? 109.572 102.849 120.887 1.00 21.17 1353 GLY A O 1
ATOM 8510 N N . VAL A 1 1354 ? 110.927 102.393 119.156 1.00 21.43 1354 VAL A N 1
ATOM 8511 C CA . VAL A 1 1354 ? 109.826 101.863 118.362 1.00 21.43 1354 VAL A CA 1
ATOM 8512 C C . VAL A 1 1354 ? 109.305 100.578 118.985 1.00 21.43 1354 VAL A C 1
ATOM 8513 O O . VAL A 1 1354 ? 108.098 100.317 118.973 1.00 21.43 1354 VAL A O 1
ATOM 8517 N N . VAL A 1 1355 ? 110.195 99.766 119.562 1.00 23.34 1355 VAL A N 1
ATOM 8518 C CA . VAL A 1 1355 ? 109.731 98.547 120.224 1.00 23.34 1355 VAL A CA 1
ATOM 8519 C C . VAL A 1 1355 ? 108.980 98.875 121.511 1.00 23.34 1355 VAL A C 1
ATOM 8520 O O . VAL A 1 1355 ? 107.920 98.305 121.786 1.00 23.34 1355 VAL A O 1
ATOM 8524 N N . LEU A 1 1356 ? 109.507 99.799 122.314 1.00 21.53 1356 LEU A N 1
ATOM 8525 C CA . LEU A 1 1356 ? 108.942 100.062 123.633 1.00 21.53 1356 LEU A CA 1
ATOM 8526 C C . LEU A 1 1356 ? 107.756 101.016 123.579 1.00 21.53 1356 LEU A C 1
ATOM 8527 O O . LEU A 1 1356 ? 106.746 100.788 124.250 1.00 21.53 1356 LEU A O 1
ATOM 8532 N N . PHE A 1 1357 ? 107.850 102.086 122.798 1.00 20.24 1357 PHE A N 1
ATOM 8533 C CA . PHE A 1 1357 ? 106.870 103.162 122.846 1.00 20.24 1357 PHE A CA 1
ATOM 8534 C C . PHE A 1 1357 ? 106.152 103.342 121.517 1.00 20.24 1357 PHE A C 1
ATOM 8535 O O . PHE A 1 1357 ? 105.702 104.438 121.198 1.00 20.24 1357 PHE A O 1
ATOM 8543 N N . GLY A 1 1358 ? 106.018 102.267 120.743 1.00 21.27 1358 GLY A N 1
ATOM 8544 C CA . GLY A 1 1358 ? 105.457 102.395 119.410 1.00 21.27 1358 GLY A CA 1
ATOM 8545 C C . GLY A 1 1358 ? 103.992 102.780 119.404 1.00 21.27 1358 GLY A C 1
ATOM 8546 O O . GLY A 1 1358 ? 103.546 103.528 118.533 1.00 21.27 1358 GLY A O 1
ATOM 8547 N N . THR A 1 1359 ? 103.223 102.281 120.369 1.00 25.62 1359 THR A N 1
ATOM 8548 C CA . THR A 1 1359 ? 101.785 102.513 120.420 1.00 25.62 1359 THR A CA 1
ATOM 8549 C C . THR A 1 1359 ? 101.362 103.246 121.687 1.00 25.62 1359 THR A C 1
ATOM 8550 O O . THR A 1 1359 ? 100.217 103.125 122.117 1.00 25.62 1359 THR A O 1
ATOM 8554 N N . VAL A 1 1360 ? 102.270 104.011 122.295 1.00 23.81 1360 VAL A N 1
ATOM 8555 C CA . VAL A 1 1360 ? 101.932 104.747 123.506 1.00 23.81 1360 VAL A CA 1
ATOM 8556 C C . VAL A 1 1360 ? 100.795 105.716 123.221 1.00 23.81 1360 VAL A C 1
ATOM 8557 O O . VAL A 1 1360 ? 100.769 106.388 122.183 1.00 23.81 1360 VAL A O 1
ATOM 8561 N N . LYS A 1 1361 ? 99.832 105.772 124.137 1.00 24.92 1361 LYS A N 1
ATOM 8562 C CA . LYS A 1 1361 ? 98.716 106.699 124.007 1.00 24.92 1361 LYS A CA 1
ATOM 8563 C C . LYS A 1 1361 ? 99.216 108.138 123.947 1.00 24.92 1361 LYS A C 1
ATOM 8564 O O . LYS A 1 1361 ? 100.150 108.515 124.654 1.00 24.92 1361 LYS A O 1
ATOM 8570 N N . TYR A 1 1362 ? 98.592 108.941 123.093 1.00 22.95 1362 TYR A N 1
ATOM 8571 C CA . TYR A 1 1362 ? 98.969 110.343 122.981 1.00 22.95 1362 TYR A CA 1
ATOM 8572 C C . TYR A 1 1362 ? 98.800 111.044 124.319 1.00 22.95 1362 TYR A C 1
ATOM 8573 O O . TYR A 1 1362 ? 97.847 110.790 125.057 1.00 22.95 1362 TYR A O 1
ATOM 8582 N N . GLY A 1 1363 ? 99.731 111.931 124.632 1.00 22.42 1363 GLY A N 1
ATOM 8583 C CA . GLY A 1 1363 ? 99.706 112.596 125.913 1.00 22.42 1363 GLY A CA 1
ATOM 8584 C C . GLY A 1 1363 ? 99.995 114.073 125.826 1.00 22.42 1363 GLY A C 1
ATOM 8585 O O . GLY A 1 1363 ? 99.510 114.764 124.929 1.00 22.42 1363 GLY A O 1
ATOM 8586 N N . GLU A 1 1364 ? 100.795 114.566 126.766 1.00 26.52 1364 GLU A N 1
ATOM 8587 C CA . GLU A 1 1364 ? 101.145 115.979 126.775 1.00 26.52 1364 GLU A CA 1
ATOM 8588 C C . GLU A 1 1364 ? 102.011 116.341 125.576 1.00 26.52 1364 GLU A C 1
ATOM 8589 O O . GLU A 1 1364 ? 101.764 117.350 124.909 1.00 26.52 1364 GLU A O 1
ATOM 8595 N N . ASN A 1 1365 ? 103.023 115.527 125.284 1.00 25.25 1365 ASN A N 1
ATOM 8596 C CA . ASN A 1 1365 ? 103.948 115.795 124.199 1.00 25.25 1365 ASN A CA 1
ATOM 8597 C C . ASN A 1 1365 ? 104.037 114.686 123.163 1.00 25.25 1365 ASN A C 1
ATOM 8598 O O . ASN A 1 1365 ? 104.500 114.951 122.053 1.00 25.25 1365 ASN A O 1
ATOM 8603 N N . ILE A 1 1366 ? 103.621 113.465 123.484 1.00 22.16 1366 ILE A N 1
ATOM 8604 C CA . ILE A 1 1366 ? 103.471 112.418 122.479 1.00 22.16 1366 ILE A CA 1
ATOM 8605 C C . ILE A 1 1366 ? 102.185 112.682 121.709 1.00 22.16 1366 ILE A C 1
ATOM 8606 O O . ILE A 1 1366 ? 101.096 112.686 122.286 1.00 22.16 1366 ILE A O 1
ATOM 8611 N N . ASN A 1 1367 ? 102.308 112.926 120.412 1.00 23.86 1367 ASN A N 1
ATOM 8612 C CA . ASN A 1 1367 ? 101.161 113.208 119.563 1.00 23.86 1367 ASN A CA 1
ATOM 8613 C C . ASN A 1 1367 ? 101.579 112.933 118.123 1.00 23.86 1367 ASN A C 1
ATOM 8614 O O . ASN A 1 1367 ? 102.583 112.255 117.884 1.00 23.86 1367 ASN A O 1
ATOM 8619 N N . ARG A 1 1368 ? 100.801 113.432 117.164 1.00 27.39 1368 ARG A N 1
ATOM 8620 C CA . ARG A 1 1368 ? 101.108 113.153 115.768 1.00 27.39 1368 ARG A CA 1
ATOM 8621 C C . ARG A 1 1368 ? 102.388 113.822 115.293 1.00 27.39 1368 ARG A C 1
ATOM 8622 O O . ARG A 1 1368 ? 102.913 113.430 114.251 1.00 27.39 1368 ARG A O 1
ATOM 8630 N N . HIS A 1 1369 ? 102.908 114.801 116.025 1.00 26.06 1369 HIS A N 1
ATOM 8631 C CA . HIS A 1 1369 ? 104.173 115.417 115.654 1.00 26.06 1369 HIS A CA 1
ATOM 8632 C C . HIS A 1 1369 ? 105.376 114.704 116.247 1.00 26.06 1369 HIS A C 1
ATOM 8633 O O . HIS A 1 1369 ? 106.439 114.689 115.624 1.00 26.06 1369 HIS A O 1
ATOM 8640 N N . ALA A 1 1370 ? 105.238 114.113 117.427 1.00 23.83 1370 ALA A N 1
ATOM 8641 C CA . ALA A 1 1370 ? 106.353 113.460 118.104 1.00 23.83 1370 ALA A CA 1
ATOM 8642 C C . ALA A 1 1370 ? 105.863 112.145 118.688 1.00 23.83 1370 ALA A C 1
ATOM 8643 O O . ALA A 1 1370 ? 105.106 112.144 119.660 1.00 23.83 1370 ALA A O 1
ATOM 8645 N N . ASN A 1 1371 ? 106.294 111.034 118.104 1.00 21.35 1371 ASN A N 1
ATOM 8646 C CA . ASN A 1 1371 ? 105.951 109.716 118.618 1.00 21.35 1371 ASN A CA 1
ATOM 8647 C C . ASN A 1 1371 ? 106.980 108.714 118.110 1.00 21.35 1371 ASN A C 1
ATOM 8648 O O . ASN A 1 1371 ? 107.917 109.064 117.393 1.00 21.35 1371 ASN A O 1
ATOM 8653 N N . PHE A 1 1372 ? 106.801 107.458 118.504 1.00 20.37 1372 PHE A N 1
ATOM 8654 C CA . PHE A 1 1372 ? 107.699 106.375 118.138 1.00 20.37 1372 PHE A CA 1
ATOM 8655 C C . PHE A 1 1372 ? 107.005 105.330 117.275 1.00 20.37 1372 PHE A C 1
ATOM 8656 O O . PHE A 1 1372 ? 107.308 104.143 117.372 1.00 20.37 1372 PHE A O 1
ATOM 8664 N N . SER A 1 1373 ? 106.078 105.754 116.421 1.00 21.46 1373 SER A N 1
ATOM 8665 C CA . SER A 1 1373 ? 105.311 104.806 115.628 1.00 21.46 1373 SER A CA 1
ATOM 8666 C C . SER A 1 1373 ? 106.095 104.244 114.451 1.00 21.46 1373 SER A C 1
ATOM 8667 O O . SER A 1 1373 ? 105.694 103.220 113.893 1.00 21.46 1373 SER A O 1
ATOM 8670 N N . SER A 1 1374 ? 107.191 104.883 114.061 1.00 21.75 1374 SER A N 1
ATOM 8671 C CA . SER A 1 1374 ? 108.080 104.343 113.046 1.00 21.75 1374 SER A CA 1
ATOM 8672 C C . SER A 1 1374 ? 109.491 104.785 113.384 1.00 21.75 1374 SER A C 1
ATOM 8673 O O . SER A 1 1374 ? 109.697 105.683 114.200 1.00 21.75 1374 SER A O 1
ATOM 8676 N N . ALA A 1 1375 ? 110.471 104.137 112.752 1.00 22.81 1375 ALA A N 1
ATOM 8677 C CA . ALA A 1 1375 ? 111.862 104.418 113.085 1.00 22.81 1375 ALA A CA 1
ATOM 8678 C C . ALA A 1 1375 ? 112.274 105.826 112.677 1.00 22.81 1375 ALA A C 1
ATOM 8679 O O . ALA A 1 1375 ? 113.087 106.446 113.364 1.00 22.81 1375 ALA A O 1
ATOM 8681 N N . GLY A 1 1376 ? 111.734 106.349 111.577 1.00 23.03 1376 GLY A N 1
ATOM 8682 C CA . GLY A 1 1376 ? 112.054 107.713 111.192 1.00 23.03 1376 GLY A CA 1
ATOM 8683 C C . GLY A 1 1376 ? 111.494 108.737 112.158 1.00 23.03 1376 GLY A C 1
ATOM 8684 O O . GLY A 1 1376 ? 112.181 109.695 112.532 1.00 23.03 1376 GLY A O 1
ATOM 8685 N N . LYS A 1 1377 ? 110.242 108.551 112.576 1.00 22.27 1377 LYS A N 1
ATOM 8686 C CA . LYS A 1 1377 ? 109.673 109.403 113.612 1.00 22.27 1377 LYS A CA 1
ATOM 8687 C C . LYS A 1 1377 ? 110.476 109.312 114.902 1.00 22.27 1377 LYS A C 1
ATOM 8688 O O . LYS A 1 1377 ? 110.740 110.331 115.547 1.00 22.27 1377 LYS A O 1
ATOM 8694 N N . ALA A 1 1378 ? 110.876 108.100 115.290 1.00 21.84 1378 ALA A N 1
ATOM 8695 C CA . ALA A 1 1378 ? 111.675 107.929 116.498 1.00 21.84 1378 ALA A CA 1
ATOM 8696 C C . ALA A 1 1378 ? 113.016 108.638 116.382 1.00 21.84 1378 ALA A C 1
ATOM 8697 O O . ALA A 1 1378 ? 113.499 109.226 117.354 1.00 21.84 1378 ALA A O 1
ATOM 8699 N N . ILE A 1 1379 ? 113.631 108.597 115.201 1.00 23.32 1379 ILE A N 1
ATOM 8700 C CA . ILE A 1 1379 ? 114.912 109.264 114.998 1.00 23.32 1379 ILE A CA 1
ATOM 8701 C C . ILE A 1 1379 ? 114.757 110.771 115.138 1.00 23.32 1379 ILE A C 1
ATOM 8702 O O . ILE A 1 1379 ? 115.560 111.434 115.807 1.00 23.32 1379 ILE A O 1
ATOM 8707 N N . THR A 1 1380 ? 113.720 111.337 114.515 1.00 24.49 1380 THR A N 1
ATOM 8708 C CA . THR A 1 1380 ? 113.517 112.779 114.620 1.00 24.49 1380 THR A CA 1
ATOM 8709 C C . THR A 1 1380 ? 113.204 113.187 116.053 1.00 24.49 1380 THR A C 1
ATOM 8710 O O . THR A 1 1380 ? 113.673 114.229 116.526 1.00 24.49 1380 THR A O 1
ATOM 8714 N N . VAL A 1 1381 ? 112.430 112.369 116.763 1.00 23.31 1381 VAL A N 1
ATOM 8715 C CA . VAL A 1 1381 ? 112.099 112.668 118.150 1.00 23.31 1381 VAL A CA 1
ATOM 8716 C C . VAL A 1 1381 ? 113.346 112.636 119.014 1.00 23.31 1381 VAL A C 1
ATOM 8717 O O . VAL A 1 1381 ? 113.549 113.510 119.859 1.00 23.31 1381 VAL A O 1
ATOM 8721 N N . LEU A 1 1382 ? 114.195 111.628 118.828 1.00 23.26 1382 LEU A N 1
ATOM 8722 C CA . LEU A 1 1382 ? 115.408 111.544 119.629 1.00 23.26 1382 LEU A CA 1
ATOM 8723 C C . LEU A 1 1382 ? 116.371 112.668 119.303 1.00 23.26 1382 LEU A C 1
ATOM 8724 O O . LEU A 1 1382 ? 117.123 113.104 120.177 1.00 23.26 1382 LEU A O 1
ATOM 8729 N N . PHE A 1 1383 ? 116.373 113.149 118.059 1.00 25.41 1383 PHE A N 1
ATOM 8730 C CA . PHE A 1 1383 ? 117.180 114.321 117.755 1.00 25.41 1383 PHE A CA 1
ATOM 8731 C C . PHE A 1 1383 ? 116.640 115.552 118.468 1.00 25.41 1383 PHE A C 1
ATOM 8732 O O . PHE A 1 1383 ? 117.408 116.329 119.041 1.00 25.41 1383 PHE A O 1
ATOM 8740 N N . ARG A 1 1384 ? 115.325 115.751 118.441 1.00 25.23 1384 ARG A N 1
ATOM 8741 C CA . ARG A 1 1384 ? 114.754 116.900 119.130 1.00 25.23 1384 ARG A CA 1
ATOM 8742 C C . ARG A 1 1384 ? 114.904 116.807 120.641 1.00 25.23 1384 ARG A C 1
ATOM 8743 O O . ARG A 1 1384 ? 114.928 117.840 121.310 1.00 25.23 1384 ARG A O 1
ATOM 8751 N N . ILE A 1 1385 ? 115.024 115.596 121.185 1.00 24.30 1385 ILE A N 1
ATOM 8752 C CA . ILE A 1 1385 ? 115.108 115.405 122.626 1.00 24.30 1385 ILE A CA 1
ATOM 8753 C C . ILE A 1 1385 ? 116.411 115.940 123.206 1.00 24.30 1385 ILE A C 1
ATOM 8754 O O . ILE A 1 1385 ? 116.468 116.259 124.396 1.00 24.30 1385 ILE A O 1
ATOM 8759 N N . VAL A 1 1386 ? 117.453 116.100 122.398 1.00 26.21 1386 VAL A N 1
ATOM 8760 C CA . VAL A 1 1386 ? 118.709 116.654 122.884 1.00 26.21 1386 VAL A CA 1
ATOM 8761 C C . VAL A 1 1386 ? 118.941 118.088 122.439 1.00 26.21 1386 VAL A C 1
ATOM 8762 O O . VAL A 1 1386 ? 119.949 118.685 122.837 1.00 26.21 1386 VAL A O 1
ATOM 8766 N N A THR A 1 1387 ? 118.049 118.664 121.631 0.50 26.37 1387 THR A N 1
ATOM 8767 N N B THR A 1 1387 ? 118.051 118.661 121.630 0.50 26.37 1387 THR A N 1
ATOM 8768 C CA A THR A 1 1387 ? 118.282 119.977 121.039 0.50 26.37 1387 THR A CA 1
ATOM 8769 C CA B THR A 1 1387 ? 118.219 120.008 121.082 0.50 26.37 1387 THR A CA 1
ATOM 8770 C C A THR A 1 1387 ? 117.095 120.912 121.231 0.50 26.37 1387 THR A C 1
ATOM 8771 C C B THR A 1 1387 ? 116.897 120.756 121.212 0.50 26.37 1387 THR A C 1
ATOM 8772 O O A THR A 1 1387 ? 116.833 121.764 120.382 0.50 26.37 1387 THR A O 1
ATOM 8773 O O B THR A 1 1387 ? 116.078 120.724 120.294 0.50 26.37 1387 THR A O 1
ATOM 8780 N N A GLY A 1 1388 ? 116.367 120.780 122.331 0.50 26.51 1388 GLY A N 1
ATOM 8781 N N B GLY A 1 1388 ? 116.688 121.438 122.330 0.50 26.51 1388 GLY A N 1
ATOM 8782 C CA A GLY A 1 1388 ? 115.385 121.796 122.653 0.50 26.51 1388 GLY A CA 1
ATOM 8783 C CA B GLY A 1 1388 ? 115.499 122.261 122.474 0.50 26.51 1388 GLY A CA 1
ATOM 8784 C C A GLY A 1 1388 ? 113.923 121.408 122.635 0.50 26.51 1388 GLY A C 1
ATOM 8785 C C B GLY A 1 1388 ? 114.223 121.455 122.559 0.50 26.51 1388 GLY A C 1
ATOM 8786 O O A GLY A 1 1388 ? 113.070 122.235 122.308 0.50 26.51 1388 GLY A O 1
ATOM 8787 O O B GLY A 1 1388 ? 113.368 121.522 121.677 0.50 26.51 1388 GLY A O 1
ATOM 8788 N N A GLU A 1 1389 ? 113.608 120.170 122.985 0.50 25.89 1389 GLU A N 1
ATOM 8789 N N B GLU A 1 1389 ? 114.072 120.723 123.639 0.50 25.89 1389 GLU A N 1
ATOM 8790 C CA A GLU A 1 1389 ? 112.232 119.777 123.231 0.50 25.89 1389 GLU A CA 1
ATOM 8791 C CA B GLU A 1 1389 ? 113.121 119.638 123.757 0.50 25.89 1389 GLU A CA 1
ATOM 8792 C C A GLU A 1 1389 ? 112.100 119.323 124.676 0.50 25.89 1389 GLU A C 1
ATOM 8793 C C B GLU A 1 1389 ? 112.042 119.958 124.776 0.50 25.89 1389 GLU A C 1
ATOM 8794 O O A GLU A 1 1389 ? 113.088 119.003 125.340 0.50 25.89 1389 GLU A O 1
ATOM 8795 O O B GLU A 1 1389 ? 111.932 121.076 125.280 0.50 25.89 1389 GLU A O 1
ATOM 8806 N N A ASP A 1 1390 ? 110.861 119.307 125.160 0.50 25.96 1390 ASP A N 1
ATOM 8807 N N B ASP A 1 1390 ? 111.210 118.966 125.043 0.50 25.96 1390 ASP A N 1
ATOM 8808 C CA A ASP A 1 1390 ? 110.553 118.895 126.527 0.50 25.96 1390 ASP A CA 1
ATOM 8809 C CA B ASP A 1 1390 ? 110.494 118.823 126.302 0.50 25.96 1390 ASP A CA 1
ATOM 8810 C C A ASP A 1 1390 ? 110.656 117.377 126.610 0.50 25.96 1390 ASP A C 1
ATOM 8811 C C B ASP A 1 1390 ? 110.650 117.381 126.744 0.50 25.96 1390 ASP A C 1
ATOM 8812 O O A ASP A 1 1390 ? 109.662 116.652 126.587 0.50 25.96 1390 ASP A O 1
ATOM 8813 O O B ASP A 1 1390 ? 109.684 116.705 127.090 0.50 25.96 1390 ASP A O 1
ATOM 8822 N N . TRP A 1 1391 ? 111.896 116.895 126.705 1.00 24.77 1391 TRP A N 1
ATOM 8823 C CA . TRP A 1 1391 ? 112.148 115.459 126.749 1.00 24.77 1391 TRP A CA 1
ATOM 8824 C C . TRP A 1 1391 ? 111.553 114.801 127.983 1.00 24.77 1391 TRP A C 1
ATOM 8825 O O . TRP A 1 1391 ? 111.184 113.625 127.935 1.00 24.77 1391 TRP A O 1
ATOM 8836 N N . ASN A 1 1392 ? 111.467 115.525 129.098 1.00 25.20 1392 ASN A N 1
ATOM 8837 C CA . ASN A 1 1392 ? 110.912 114.932 130.306 1.00 25.20 1392 ASN A CA 1
ATOM 8838 C C . ASN A 1 1392 ? 109.397 114.813 130.219 1.00 25.20 1392 ASN A C 1
ATOM 8839 O O . ASN A 1 1392 ? 108.820 113.865 130.760 1.00 25.20 1392 ASN A O 1
ATOM 8844 N N . LYS A 1 1393 ? 108.742 115.734 129.510 1.00 24.30 1393 LYS A N 1
ATOM 8845 C CA . LYS A 1 1393 ? 107.329 115.559 129.200 1.00 24.30 1393 LYS A CA 1
ATOM 8846 C C . LYS A 1 1393 ? 107.105 114.326 128.337 1.00 24.30 1393 LYS A C 1
ATOM 8847 O O . LYS A 1 1393 ? 106.150 113.571 128.552 1.00 24.30 1393 LYS A O 1
ATOM 8853 N N . ILE A 1 1394 ? 107.983 114.106 127.357 1.00 22.44 1394 ILE A N 1
ATOM 8854 C CA . ILE A 1 1394 ? 107.892 112.917 126.518 1.00 22.44 1394 ILE A CA 1
ATOM 8855 C C . ILE A 1 1394 ? 108.121 111.664 127.348 1.00 22.44 1394 ILE A C 1
ATOM 8856 O O . ILE A 1 1394 ? 107.459 110.642 127.148 1.00 22.44 1394 ILE A O 1
ATOM 8861 N N . MET A 1 1395 ? 109.057 111.726 128.295 1.00 22.81 1395 MET A N 1
ATOM 8862 C CA . MET A 1 1395 ? 109.316 110.590 129.169 1.00 22.81 1395 MET A CA 1
ATOM 8863 C C . MET A 1 1395 ? 108.090 110.251 130.000 1.00 22.81 1395 MET A C 1
ATOM 8864 O O . MET A 1 1395 ? 107.701 109.085 130.101 1.00 22.81 1395 MET A O 1
ATOM 8869 N N . HIS A 1 1396 ? 107.458 111.261 130.593 1.00 22.44 1396 HIS A N 1
ATOM 8870 C CA . HIS A 1 1396 ? 106.283 111.008 131.414 1.00 22.44 1396 HIS A CA 1
ATOM 8871 C C . HIS A 1 1396 ? 105.072 110.597 130.592 1.00 22.44 1396 HIS A C 1
ATOM 8872 O O . HIS A 1 1396 ? 104.173 109.947 131.128 1.00 22.44 1396 HIS A O 1
ATOM 8879 N N . ASP A 1 1397 ? 105.021 110.955 129.311 1.00 24.74 1397 ASP A N 1
ATOM 8880 C CA . ASP A 1 1397 ? 103.983 110.404 128.449 1.00 24.74 1397 ASP A CA 1
ATOM 8881 C C . ASP A 1 1397 ? 104.209 108.920 128.198 1.00 24.74 1397 ASP A C 1
ATOM 8882 O O . ASP A 1 1397 ? 103.252 108.142 128.146 1.00 24.74 1397 ASP A O 1
ATOM 8887 N N . CYS A 1 1398 ? 105.461 108.509 128.039 1.00 23.23 1398 CYS A N 1
ATOM 8888 C CA . CYS A 1 1398 ? 105.801 107.118 127.779 1.00 23.23 1398 CYS A CA 1
ATOM 8889 C C . CYS A 1 1398 ? 105.833 106.265 129.038 1.00 23.23 1398 CYS A C 1
ATOM 8890 O O . CYS A 1 1398 ? 106.170 105.083 128.953 1.00 23.23 1398 CYS A O 1
ATOM 8893 N N . MET A 1 1399 ? 105.508 106.835 130.195 1.00 26.30 1399 MET A N 1
ATOM 8894 C CA . MET A 1 1399 ? 105.388 106.099 131.443 1.00 26.30 1399 MET A CA 1
ATOM 8895 C C . MET A 1 1399 ? 103.942 105.797 131.792 1.00 26.30 1399 MET A C 1
ATOM 8896 O O . MET A 1 1399 ? 103.668 105.328 132.898 1.00 26.30 1399 MET A O 1
ATOM 8901 N N . VAL A 1 1400 ? 103.016 106.056 130.871 1.00 26.06 1400 VAL A N 1
ATOM 8902 C CA . VAL A 1 1400 ? 101.599 105.979 131.183 1.00 26.06 1400 VAL A CA 1
ATOM 8903 C C . VAL A 1 1400 ? 101.217 104.546 131.530 1.00 26.06 1400 VAL A C 1
ATOM 8904 O O . VAL A 1 1400 ? 101.606 103.590 130.849 1.00 26.06 1400 VAL A O 1
ATOM 8908 N N . GLN A 1 1401 ? 100.477 104.393 132.615 1.00 29.60 1401 GLN A N 1
ATOM 8909 C CA . GLN A 1 1401 ? 100.009 103.111 133.112 1.00 29.60 1401 GLN A CA 1
ATOM 8910 C C . GLN A 1 1401 ? 98.511 103.193 133.328 1.00 29.60 1401 GLN A C 1
ATOM 8911 O O . GLN A 1 1401 ? 97.939 104.287 133.322 1.00 29.60 1401 GLN A O 1
ATOM 8917 N N . PRO A 1 1402 ? 97.836 102.056 133.490 1.00 30.47 1402 PRO A N 1
ATOM 8918 C CA . PRO A 1 1402 ? 96.427 102.103 133.862 1.00 30.47 1402 PRO A CA 1
ATOM 8919 C C . PRO A 1 1402 ? 96.254 102.833 135.177 1.00 30.47 1402 PRO A C 1
ATOM 8920 O O . PRO A 1 1402 ? 97.119 102.757 136.068 1.00 30.47 1402 PRO A O 1
ATOM 8924 N N . PRO A 1 1403 ? 95.140 103.554 135.351 1.00 30.85 1403 PRO A N 1
ATOM 8925 C CA . PRO A 1 1403 ? 93.962 103.611 134.486 1.00 30.85 1403 PRO A CA 1
ATOM 8926 C C . PRO A 1 1403 ? 93.982 104.710 133.436 1.00 30.85 1403 PRO A C 1
ATOM 8927 O O . PRO A 1 1403 ? 92.933 105.248 133.117 1.00 30.85 1403 PRO A O 1
ATOM 8931 N N . PHE A 1 1404 ? 95.152 105.037 132.899 1.00 28.83 1404 PHE A N 1
ATOM 8932 C CA . PHE A 1 1404 ? 95.261 106.027 131.840 1.00 28.83 1404 PHE A CA 1
ATOM 8933 C C . PHE A 1 1404 ? 95.521 105.398 130.481 1.00 28.83 1404 PHE A C 1
ATOM 8934 O O . PHE A 1 1404 ? 95.820 106.116 129.525 1.00 28.83 1404 PHE A O 1
ATOM 8942 N N . CYS A 1 1405 ? 95.426 104.078 130.377 1.00 32.11 1405 CYS A N 1
ATOM 8943 C CA . CYS A 1 1405 ? 95.618 103.369 129.121 1.00 32.11 1405 CYS A CA 1
ATOM 8944 C C . CYS A 1 1405 ? 94.977 101.997 129.270 1.00 32.11 1405 CYS A C 1
ATOM 8945 O O . CYS A 1 1405 ? 94.599 101.588 130.368 1.00 32.11 1405 CYS A O 1
ATOM 8948 N N . THR A 1 1406 ? 94.850 101.290 128.151 1.00 35.57 1406 THR A N 1
ATOM 8949 C CA . THR A 1 1406 ? 94.179 99.993 128.142 1.00 35.57 1406 THR A CA 1
ATOM 8950 C C . THR A 1 1406 ? 95.188 98.868 127.975 1.00 35.57 1406 THR A C 1
ATOM 8951 O O . THR A 1 1406 ? 95.594 98.571 126.844 1.00 35.57 1406 THR A O 1
ATOM 8955 N N . PRO A 1 1407 ? 95.574 98.174 129.037 1.00 38.20 1407 PRO A N 1
ATOM 8956 C CA . PRO A 1 1407 ? 96.585 97.125 128.898 1.00 38.20 1407 PRO A CA 1
ATOM 8957 C C . PRO A 1 1407 ? 96.063 95.949 128.087 1.00 38.20 1407 PRO A C 1
ATOM 8958 O O . PRO A 1 1407 ? 94.859 95.730 127.953 1.00 38.20 1407 PRO A O 1
ATOM 8962 N N . ASP A 1 1408 ? 96.999 95.198 127.521 1.00 41.39 1408 ASP A N 1
ATOM 8963 C CA . ASP A 1 1408 ? 96.689 93.980 126.790 1.00 41.39 1408 ASP A CA 1
ATOM 8964 C C . ASP A 1 1408 ? 97.597 92.872 127.288 1.00 41.39 1408 ASP A C 1
ATOM 8965 O O . ASP A 1 1408 ? 98.787 93.094 127.525 1.00 41.39 1408 ASP A O 1
ATOM 8970 N N . GLU A 1 1409 ? 97.038 91.680 127.446 1.00 47.01 1409 GLU A N 1
ATOM 8971 C CA . GLU A 1 1409 ? 97.789 90.596 128.056 1.00 47.01 1409 GLU A CA 1
ATOM 8972 C C . GLU A 1 1409 ? 98.555 89.747 127.052 1.00 47.01 1409 GLU A C 1
ATOM 8973 O O . GLU A 1 1409 ? 99.335 88.887 127.470 1.00 47.01 1409 GLU A O 1
ATOM 8979 N N . PHE A 1 1410 ? 98.374 89.966 125.753 1.00 43.18 1410 PHE A N 1
ATOM 8980 C CA . PHE A 1 1410 ? 98.978 89.108 124.744 1.00 43.18 1410 PHE A CA 1
ATOM 8981 C C . PHE A 1 1410 ? 100.146 89.768 124.024 1.00 43.18 1410 PHE A C 1
ATOM 8982 O O . PHE A 1 1410 ? 101.252 89.223 124.021 1.00 43.18 1410 PHE A O 1
ATOM 8990 N N . THR A 1 1411 ? 99.935 90.929 123.413 1.00 37.70 1411 THR A N 1
ATOM 8991 C CA . THR A 1 1411 ? 100.942 91.562 122.579 1.00 37.70 1411 THR A CA 1
ATOM 8992 C C . THR A 1 1411 ? 101.129 93.012 122.998 1.00 37.70 1411 THR A C 1
ATOM 8993 O O . THR A 1 1411 ? 100.224 93.638 123.547 1.00 37.70 1411 THR A O 1
ATOM 8997 N N . TYR A 1 1412 ? 102.321 93.549 122.731 1.00 33.56 1412 TYR A N 1
ATOM 8998 C CA . TYR A 1 1412 ? 102.572 94.941 123.071 1.00 33.56 1412 TYR A CA 1
ATOM 8999 C C . TYR A 1 1412 ? 101.975 95.901 122.057 1.00 33.56 1412 TYR A C 1
ATOM 9000 O O . TYR A 1 1412 ? 101.679 97.043 122.410 1.00 33.56 1412 TYR A O 1
ATOM 9009 N N . TRP A 1 1413 ? 101.789 95.475 120.814 1.00 33.93 1413 TRP A N 1
ATOM 9010 C CA . TRP A 1 1413 ? 101.229 96.363 119.807 1.00 33.93 1413 TRP A CA 1
ATOM 9011 C C . TRP A 1 1413 ? 99.722 96.500 119.919 1.00 33.93 1413 TRP A C 1
ATOM 9012 O O . TRP A 1 1413 ? 99.112 97.177 119.089 1.00 33.93 1413 TRP A O 1
ATOM 9023 N N . ALA A 1 1414 ? 99.112 95.887 120.928 1.00 35.05 1414 ALA A N 1
ATOM 9024 C CA . ALA A 1 1414 ? 97.689 96.029 121.188 1.00 35.05 1414 ALA A CA 1
ATOM 9025 C C . ALA A 1 1414 ? 97.419 96.631 122.559 1.00 35.05 1414 ALA A C 1
ATOM 9026 O O . ALA A 1 1414 ? 96.295 96.546 123.053 1.00 35.05 1414 ALA A O 1
ATOM 9028 N N . THR A 1 1415 ? 98.423 97.246 123.188 1.00 35.44 1415 THR A N 1
ATOM 9029 C CA . THR A 1 1415 ? 98.324 97.565 124.602 1.00 35.44 1415 THR A CA 1
ATOM 9030 C C . THR A 1 1415 ? 98.211 99.045 124.923 1.00 35.44 1415 THR A C 1
ATOM 9031 O O . THR A 1 1415 ? 97.828 99.369 126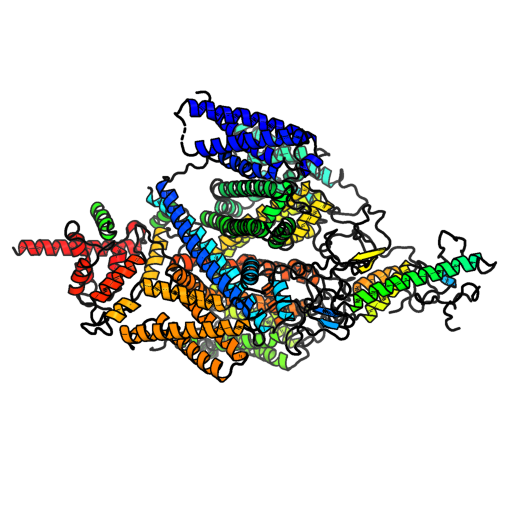.048 1.00 35.44 1415 THR A O 1
ATOM 9035 N N . ASP A 1 1416 ? 98.616 99.945 124.025 1.00 30.23 1416 ASP A N 1
ATOM 9036 C CA . ASP A 1 1416 ? 98.313 101.364 124.201 1.00 30.23 1416 ASP A CA 1
ATOM 9037 C C . ASP A 1 1416 ? 99.018 101.992 125.407 1.00 30.23 1416 ASP A C 1
ATOM 9038 O O . ASP A 1 1416 ? 98.985 103.211 125.585 1.00 30.23 1416 ASP A O 1
ATOM 9043 N N . CYS A 1 1417 ? 99.707 101.188 126.208 1.00 31.22 1417 CYS A N 1
ATOM 9044 C CA . CYS A 1 1417 ? 100.314 101.644 127.447 1.00 31.22 1417 CYS A CA 1
ATOM 9045 C C . CYS A 1 1417 ? 101.802 101.915 127.256 1.00 31.22 1417 CYS A C 1
ATOM 9046 O O . CYS A 1 1417 ? 102.386 101.653 126.205 1.00 31.22 1417 CYS A O 1
ATOM 9049 N N . GLY A 1 1418 ? 102.424 102.441 128.303 1.00 27.79 1418 GLY A N 1
ATOM 9050 C CA . GLY A 1 1418 ? 103.839 102.738 128.289 1.00 27.79 1418 GLY A CA 1
ATOM 9051 C C . GLY A 1 1418 ? 104.579 101.899 129.311 1.00 27.79 1418 GLY A C 1
ATOM 9052 O O . GLY A 1 1418 ? 103.981 101.342 130.228 1.00 27.79 1418 GLY A O 1
ATOM 9053 N N . ASN A 1 1419 ? 105.887 101.803 129.131 1.00 31.50 1419 ASN A N 1
ATOM 9054 C CA . ASN A 1 1419 ? 106.754 101.107 130.069 1.00 31.50 1419 ASN A CA 1
ATOM 9055 C C . ASN A 1 1419 ? 107.317 102.109 131.068 1.00 31.50 1419 ASN A C 1
ATOM 9056 O O . ASN A 1 1419 ? 107.964 103.080 130.675 1.00 31.50 1419 ASN A O 1
ATOM 9061 N N . TYR A 1 1420 ? 107.086 101.877 132.358 1.00 30.46 1420 TYR A N 1
ATOM 9062 C CA . TYR A 1 1420 ? 107.509 102.845 133.365 1.00 30.46 1420 TYR A CA 1
ATOM 9063 C C . TYR A 1 1420 ? 109.020 102.814 133.574 1.00 30.46 1420 TYR A C 1
ATOM 9064 O O . TYR A 1 1420 ? 109.720 103.805 133.325 1.00 30.46 1420 TYR A O 1
ATOM 9073 N N . ALA A 1 1421 ? 109.538 101.676 134.038 1.00 28.44 1421 ALA A N 1
ATOM 9074 C CA . ALA A 1 1421 ? 110.978 101.528 134.206 1.00 28.44 1421 ALA A CA 1
ATOM 9075 C C . ALA A 1 1421 ? 111.699 101.671 132.877 1.00 28.44 1421 ALA A C 1
ATOM 9076 O O . ALA A 1 1421 ? 112.796 102.240 132.811 1.00 28.44 1421 ALA A O 1
ATOM 9078 N N . GLY A 1 1422 ? 111.087 101.165 131.805 1.00 28.85 1422 GLY A N 1
ATOM 9079 C CA . GLY A 1 1422 ? 111.681 101.299 130.489 1.00 28.85 1422 GLY A CA 1
ATOM 9080 C C . GLY A 1 1422 ? 111.846 102.744 130.072 1.00 28.85 1422 GLY A C 1
ATOM 9081 O O . GLY A 1 1422 ? 112.911 103.148 129.614 1.00 28.85 1422 GLY A O 1
ATOM 9082 N N . ALA A 1 1423 ? 110.793 103.546 130.234 1.00 25.89 1423 ALA A N 1
ATOM 9083 C CA . ALA A 1 1423 ? 110.883 104.957 129.877 1.00 25.89 1423 ALA A CA 1
ATOM 9084 C C . ALA A 1 1423 ? 111.913 105.678 130.730 1.00 25.89 1423 ALA A C 1
ATOM 9085 O O . ALA A 1 1423 ? 112.702 106.479 130.216 1.00 25.89 1423 ALA A O 1
ATOM 9087 N N . LEU A 1 1424 ? 111.919 105.411 132.036 1.00 27.67 1424 LEU A N 1
ATOM 9088 C CA . LEU A 1 1424 ? 112.908 106.032 132.910 1.00 27.67 1424 LEU A CA 1
ATOM 9089 C C . LEU A 1 1424 ? 114.323 105.758 132.419 1.00 27.67 1424 LEU A C 1
ATOM 9090 O O . LEU A 1 1424 ? 115.080 106.687 132.106 1.00 27.67 1424 LEU A O 1
ATOM 9095 N N . MET A 1 1425 ? 114.691 104.477 132.334 1.00 29.25 1425 MET A N 1
ATOM 9096 C CA . MET A 1 1425 ? 116.040 104.119 131.910 1.00 29.25 1425 MET A CA 1
ATOM 9097 C C . MET A 1 1425 ? 116.359 104.686 130.536 1.00 29.25 1425 MET A C 1
ATOM 9098 O O . MET A 1 1425 ? 117.398 105.324 130.343 1.00 29.25 1425 MET A O 1
ATOM 9103 N N . TYR A 1 1426 ? 115.453 104.496 129.578 1.00 24.83 1426 TYR A N 1
ATOM 9104 C CA . TYR A 1 1426 ? 115.674 104.901 128.198 1.00 24.83 1426 TYR A CA 1
ATOM 9105 C C . TYR A 1 1426 ? 115.945 106.396 128.090 1.00 24.83 1426 TYR A C 1
ATOM 9106 O O . TYR A 1 1426 ? 116.998 106.815 127.599 1.00 24.83 1426 TYR A O 1
ATOM 9115 N N . PHE A 1 1427 ? 115.012 107.222 128.564 1.00 22.49 1427 PHE A N 1
ATOM 9116 C CA . PHE A 1 1427 ? 115.148 108.658 128.358 1.00 22.49 1427 PHE A CA 1
ATOM 9117 C C . PHE A 1 1427 ? 116.267 109.244 129.203 1.00 22.49 1427 PHE A C 1
ATOM 9118 O O . PHE A 1 1427 ? 117.040 110.078 128.715 1.00 22.49 1427 PHE A O 1
ATOM 9126 N N . CYS A 1 1428 ? 116.402 108.810 130.460 1.00 25.21 1428 CYS A N 1
ATOM 9127 C CA . CYS A 1 1428 ? 117.466 109.359 131.285 1.00 25.21 1428 CYS A CA 1
ATOM 9128 C C . CYS A 1 1428 ? 118.840 108.997 130.733 1.00 25.21 1428 CYS A C 1
ATOM 9129 O O . CYS A 1 1428 ? 119.717 109.863 130.627 1.00 25.21 1428 CYS A O 1
ATOM 9132 N N . SER A 1 1429 ? 119.041 107.735 130.341 1.00 25.68 1429 SER A N 1
ATOM 9133 C CA . SER A 1 1429 ? 120.343 107.335 129.827 1.00 25.68 1429 SER A CA 1
ATOM 9134 C C . SER A 1 1429 ? 120.648 108.007 128.497 1.00 25.68 1429 SER A C 1
ATOM 9135 O O . SER A 1 1429 ? 121.782 108.439 128.270 1.00 25.68 1429 SER A O 1
ATOM 9138 N N . PHE A 1 1430 ? 119.657 108.122 127.607 1.00 24.46 1430 PHE A N 1
ATOM 9139 C CA . PHE A 1 1430 ? 119.925 108.777 126.334 1.00 24.46 1430 PHE A CA 1
ATOM 9140 C C . PHE A 1 1430 ? 120.307 110.233 126.537 1.00 24.46 1430 PHE A C 1
ATOM 9141 O O . PHE A 1 1430 ? 121.267 110.723 125.927 1.00 24.46 1430 PHE A O 1
ATOM 9149 N N . TYR A 1 1431 ? 119.569 110.947 127.390 1.00 24.56 1431 TYR A N 1
ATOM 9150 C CA . TYR A 1 1431 ? 119.888 112.351 127.594 1.00 24.56 1431 TYR A CA 1
ATOM 9151 C C . TYR A 1 1431 ? 121.262 112.517 128.226 1.00 24.56 1431 TYR A C 1
ATOM 9152 O O . TYR A 1 1431 ? 122.034 113.388 127.815 1.00 24.56 1431 TYR A O 1
ATOM 9161 N N . VAL A 1 1432 ? 121.602 111.679 129.205 1.00 24.95 1432 VAL A N 1
ATOM 9162 C CA . VAL A 1 1432 ? 122.927 111.771 129.813 1.00 24.95 1432 VAL A CA 1
ATOM 9163 C C . VAL A 1 1432 ? 124.012 111.517 128.775 1.00 24.95 1432 VAL A C 1
ATOM 9164 O O . VAL A 1 1432 ? 124.966 112.290 128.651 1.00 24.95 1432 VAL A O 1
ATOM 9168 N N . ILE A 1 1433 ? 123.879 110.437 128.007 1.00 27.42 1433 ILE A N 1
ATOM 9169 C CA . ILE A 1 1433 ? 124.941 110.038 127.091 1.00 27.42 1433 ILE A CA 1
ATOM 9170 C C . ILE A 1 1433 ? 125.151 111.092 126.014 1.00 27.42 1433 ILE A C 1
ATOM 9171 O O . ILE A 1 1433 ? 126.285 111.489 125.731 1.00 27.42 1433 ILE A O 1
ATOM 9176 N N . ILE A 1 1434 ? 124.073 111.570 125.400 1.00 26.46 1434 ILE A N 1
ATOM 9177 C CA . ILE A 1 1434 ? 124.227 112.483 124.273 1.00 26.46 1434 ILE A CA 1
ATOM 9178 C C . ILE A 1 1434 ? 124.460 113.908 124.754 1.00 26.46 1434 ILE A C 1
ATOM 9179 O O . ILE A 1 1434 ? 125.467 114.536 124.412 1.00 26.46 1434 ILE A O 1
ATOM 9184 N N . ALA A 1 1435 ? 123.537 114.444 125.551 1.00 25.30 1435 ALA A N 1
ATOM 9185 C CA . ALA A 1 1435 ? 123.550 115.874 125.826 1.00 25.30 1435 ALA A CA 1
ATOM 9186 C C . ALA A 1 1435 ? 124.655 116.286 126.788 1.00 25.30 1435 ALA A C 1
ATOM 9187 O O . ALA A 1 1435 ? 125.145 117.416 126.706 1.00 25.30 1435 ALA A O 1
ATOM 9189 N N . TYR A 1 1436 ? 125.073 115.404 127.693 1.00 24.99 1436 TYR A N 1
ATOM 9190 C CA . TYR A 1 1436 ? 126.074 115.773 128.682 1.00 24.99 1436 TYR A CA 1
ATOM 9191 C C . TYR A 1 1436 ? 127.475 115.298 128.344 1.00 24.99 1436 TYR A C 1
ATOM 9192 O O . TYR A 1 1436 ? 128.440 115.857 128.872 1.00 24.99 1436 TYR A O 1
ATOM 9201 N N . ILE A 1 1437 ? 127.624 114.290 127.493 1.00 28.01 1437 ILE A N 1
ATOM 9202 C CA . ILE A 1 1437 ? 128.920 113.677 127.225 1.00 28.01 1437 ILE A CA 1
ATOM 9203 C C . ILE A 1 1437 ? 129.383 113.939 125.794 1.00 28.01 1437 ILE A C 1
ATOM 9204 O O . ILE A 1 1437 ? 130.445 114.518 125.576 1.00 28.01 1437 ILE A O 1
ATOM 9209 N N . MET A 1 1438 ? 128.595 113.525 124.805 1.00 29.24 1438 MET A N 1
ATOM 9210 C CA . MET A 1 1438 ? 129.127 113.404 123.454 1.00 29.24 1438 MET A CA 1
ATOM 9211 C C . MET A 1 1438 ? 129.101 114.699 122.646 1.00 29.24 1438 MET A C 1
ATOM 9212 O O . MET A 1 1438 ? 129.856 114.806 121.678 1.00 29.24 1438 MET A O 1
ATOM 9217 N N . LEU A 1 1439 ? 128.262 115.677 122.994 1.00 27.16 1439 LEU A N 1
ATOM 9218 C CA . LEU A 1 1439 ? 128.334 116.974 122.324 1.00 27.16 1439 LEU A CA 1
ATOM 9219 C C . LEU A 1 1439 ? 129.511 117.812 122.812 1.00 27.16 1439 LEU A C 1
ATOM 9220 O O . LEU A 1 1439 ? 129.997 118.699 122.088 1.00 27.16 1439 LEU A O 1
ATOM 9225 N N . ASN A 1 1440 ? 129.994 117.537 124.018 1.00 26.73 1440 ASN A N 1
ATOM 9226 C CA . ASN A 1 1440 ? 131.212 118.176 124.481 1.00 26.73 1440 ASN A CA 1
ATOM 9227 C C . ASN A 1 1440 ? 132.420 117.752 123.659 1.00 26.73 1440 ASN A C 1
ATOM 9228 O O . ASN A 1 1440 ? 133.419 118.472 123.634 1.00 26.73 1440 ASN A O 1
ATOM 9233 N N . LEU A 1 1441 ? 132.334 116.628 122.946 1.00 26.52 1441 LEU A N 1
ATOM 9234 C CA . LEU A 1 1441 ? 133.364 116.296 121.967 1.00 26.52 1441 LEU A CA 1
ATOM 9235 C C . LEU A 1 1441 ? 133.356 117.284 120.806 1.00 26.52 1441 LEU A C 1
ATOM 9236 O O . LEU A 1 1441 ? 134.419 117.671 120.304 1.00 26.52 1441 LEU A O 1
ATOM 9241 N N . LEU A 1 1442 ? 132.168 117.708 120.370 1.00 25.89 1442 LEU A N 1
ATOM 9242 C CA . LEU A 1 1442 ? 132.094 118.758 119.363 1.00 25.89 1442 LEU A CA 1
ATOM 9243 C C . LEU A 1 1442 ? 132.682 120.055 119.892 1.00 25.89 1442 LEU A C 1
ATOM 9244 O O . LEU A 1 1442 ? 133.373 120.776 119.160 1.00 25.89 1442 LEU A O 1
ATOM 9249 N N . VAL A 1 1443 ? 132.426 120.369 121.163 1.00 25.84 1443 VAL A N 1
ATOM 9250 C CA . VAL A 1 1443 ? 133.049 121.551 121.757 1.00 25.84 1443 VAL A CA 1
ATOM 9251 C C . VAL A 1 1443 ? 134.570 121.435 121.714 1.00 25.84 1443 VAL A C 1
ATOM 9252 O O . VAL A 1 1443 ? 135.274 122.389 121.365 1.00 25.84 1443 VAL A O 1
ATOM 9256 N N . ALA A 1 1444 ? 135.097 120.263 122.072 1.00 26.07 1444 ALA A N 1
ATOM 9257 C CA . ALA A 1 1444 ? 136.544 120.073 122.114 1.00 26.07 1444 ALA A CA 1
ATOM 9258 C C . ALA A 1 1444 ? 137.171 120.227 120.733 1.00 26.07 1444 ALA A C 1
ATOM 9259 O O . ALA A 1 1444 ? 138.239 120.838 120.586 1.00 26.07 1444 ALA A O 1
ATOM 9261 N N . ILE A 1 1445 ? 136.510 119.697 119.706 1.00 26.63 1445 ILE A N 1
ATOM 9262 C CA . ILE A 1 1445 ? 137.034 119.811 118.349 1.00 26.63 1445 ILE A CA 1
ATOM 9263 C C . ILE A 1 1445 ? 136.981 121.257 117.868 1.00 26.63 1445 ILE A C 1
ATOM 9264 O O . ILE A 1 1445 ? 137.908 121.739 117.205 1.00 26.63 1445 ILE A O 1
ATOM 9269 N N . ILE A 1 1446 ? 135.902 121.974 118.193 1.00 26.13 1446 ILE A N 1
ATOM 9270 C CA . ILE A 1 1446 ? 135.809 123.378 117.808 1.00 26.13 1446 ILE A CA 1
ATOM 9271 C C . ILE A 1 1446 ? 136.911 124.189 118.471 1.00 26.13 1446 ILE A C 1
ATOM 9272 O O . ILE A 1 1446 ? 137.514 125.067 117.848 1.00 26.13 1446 ILE A O 1
ATOM 9277 N N . VAL A 1 1447 ? 137.204 123.900 119.736 1.00 26.39 1447 VAL A N 1
ATOM 9278 C CA . VAL A 1 1447 ? 138.255 124.629 120.440 1.00 26.39 1447 VAL A CA 1
ATOM 9279 C C . VAL A 1 1447 ? 139.616 124.358 119.807 1.00 26.39 1447 VAL A C 1
ATOM 9280 O O . VAL A 1 1447 ? 140.413 125.283 119.579 1.00 26.39 1447 VAL A O 1
ATOM 9284 N N . GLU A 1 1448 ? 139.899 123.091 119.506 1.00 29.07 1448 GLU A N 1
ATOM 9285 C CA . GLU A 1 1448 ? 141.148 122.747 118.835 1.00 29.07 1448 GLU A CA 1
ATOM 9286 C C . GLU A 1 1448 ? 141.297 123.496 117.516 1.00 29.07 1448 GLU A C 1
ATOM 9287 O O . GLU A 1 1448 ? 142.330 124.126 117.251 1.00 29.07 1448 GLU A O 1
ATOM 9293 N N . ASN A 1 1449 ? 140.264 123.448 116.674 1.00 29.30 1449 ASN A N 1
ATOM 9294 C CA . ASN A 1 1449 ? 140.398 124.025 115.345 1.00 29.30 1449 ASN A CA 1
ATOM 9295 C C . ASN A 1 1449 ? 140.368 125.544 115.383 1.00 29.30 1449 ASN A C 1
ATOM 9296 O O . ASN A 1 1449 ? 140.925 126.191 114.492 1.00 29.30 1449 ASN A O 1
ATOM 9301 N N . PHE A 1 1450 ? 139.756 126.133 116.407 1.00 28.61 1450 PHE A N 1
ATOM 9302 C CA . PHE A 1 1450 ? 139.856 127.574 116.577 1.00 28.61 1450 PHE A CA 1
ATOM 9303 C C . PHE A 1 1450 ? 141.282 127.977 116.903 1.00 28.61 1450 PHE A C 1
ATOM 9304 O O . PHE A 1 1450 ? 141.810 128.935 116.331 1.00 28.61 1450 PHE A O 1
ATOM 9312 N N . SER A 1 1451 ? 141.924 127.263 117.828 1.00 30.99 1451 SER A N 1
ATOM 9313 C CA . SER A 1 1451 ? 143.308 127.608 118.128 1.00 30.99 1451 SER A CA 1
ATOM 9314 C C . SER A 1 1451 ? 144.214 127.347 116.933 1.00 30.99 1451 SER A C 1
ATOM 9315 O O . SER A 1 1451 ? 145.256 127.990 116.796 1.00 30.99 1451 SER A O 1
ATOM 9318 N N . LEU A 1 1452 ? 143.826 126.426 116.055 1.00 32.12 1452 LEU A N 1
ATOM 9319 C CA . LEU A 1 1452 ? 144.636 126.135 114.877 1.00 32.12 1452 LEU A CA 1
ATOM 9320 C C . LEU A 1 1452 ? 144.489 127.197 113.789 1.00 32.12 1452 LEU A C 1
ATOM 9321 O O . LEU A 1 1452 ? 145.490 127.687 113.259 1.00 32.12 1452 LEU A O 1
ATOM 9326 N N . PHE A 1 1453 ? 143.258 127.565 113.436 1.00 32.34 1453 PHE A N 1
ATOM 9327 C CA . PHE A 1 1453 ? 143.029 128.372 112.244 1.00 32.34 1453 PHE A CA 1
ATOM 9328 C C . PHE A 1 1453 ? 142.947 129.865 112.510 1.00 32.34 1453 PHE A C 1
ATOM 9329 O O . PHE A 1 1453 ? 143.367 130.654 111.660 1.00 32.34 1453 PHE A O 1
ATOM 9337 N N . TYR A 1 1454 ? 142.396 130.282 113.641 1.00 33.11 1454 TYR A N 1
ATOM 9338 C CA . TYR A 1 1454 ? 142.273 131.699 113.943 1.00 33.11 1454 TYR A CA 1
ATOM 9339 C C . TYR A 1 1454 ? 143.569 132.192 114.565 1.00 33.11 1454 TYR A C 1
ATOM 9340 O O . TYR A 1 1454 ? 143.974 131.720 115.629 1.00 33.11 1454 TYR A O 1
ATOM 9349 N N . SER A 1 1455 ? 144.214 133.142 113.902 1.00 39.84 1455 SER A N 1
ATOM 9350 C CA . SER A 1 1455 ? 145.492 133.667 114.347 1.00 39.84 1455 SER A CA 1
ATOM 9351 C C . SER A 1 1455 ? 145.378 135.159 114.607 1.00 39.84 1455 SER A C 1
ATOM 9352 O O . SER A 1 1455 ? 144.830 135.910 113.799 1.00 39.84 1455 SER A O 1
ATOM 9355 N N . THR A 1 1456 ? 145.897 135.573 115.753 1.00 49.64 1456 THR A N 1
ATOM 9356 C CA . THR A 1 1456 ? 146.002 136.969 116.139 1.00 49.64 1456 THR A CA 1
ATOM 9357 C C . THR A 1 1456 ? 147.456 137.404 116.009 1.00 49.64 1456 THR A C 1
ATOM 9358 O O . THR A 1 1456 ? 148.385 136.621 116.219 1.00 49.64 1456 THR A O 1
ATOM 9362 N N . GLU A 1 1457 ? 147.660 138.671 115.666 1.00 57.13 1457 GLU A N 1
ATOM 9363 C CA . GLU A 1 1457 ? 149.014 139.202 115.555 1.00 57.13 1457 GLU A CA 1
ATOM 9364 C C . GLU A 1 1457 ? 149.604 139.370 116.955 1.00 57.13 1457 GLU A C 1
ATOM 9365 O O . GLU A 1 1457 ? 149.445 140.389 117.625 1.00 57.13 1457 GLU A O 1
ATOM 9371 N N . GLU A 1 1458 ? 150.267 138.308 117.400 1.00 57.11 1458 GLU A N 1
ATOM 9372 C CA . GLU A 1 1458 ? 151.041 138.365 118.632 1.00 57.11 1458 GLU A CA 1
ATOM 9373 C C . GLU A 1 1458 ? 152.345 139.109 118.392 1.00 57.11 1458 GLU A C 1
ATOM 9374 O O . GLU A 1 1458 ? 152.655 139.511 117.267 1.00 57.11 1458 GLU A O 1
ATOM 9380 N N . ASP A 1 1459 ? 153.114 139.291 119.463 1.00 58.71 1459 ASP A N 1
ATOM 9381 C CA . ASP A 1 1459 ? 154.371 140.022 119.353 1.00 58.71 1459 ASP A CA 1
ATOM 9382 C C . ASP A 1 1459 ? 155.526 139.089 119.013 1.00 58.71 1459 ASP A C 1
ATOM 9383 O O . ASP A 1 1459 ? 156.429 139.457 118.255 1.00 58.71 1459 ASP A O 1
ATOM 9388 N N . GLN A 1 1460 ? 155.512 137.875 119.558 1.00 56.33 1460 GLN A N 1
ATOM 9389 C CA . GLN A 1 1460 ? 156.657 136.968 119.500 1.00 56.33 1460 GLN A CA 1
ATOM 9390 C C . GLN A 1 1460 ? 156.366 135.715 118.690 1.00 56.33 1460 GLN A C 1
ATOM 9391 O O . GLN A 1 1460 ? 156.742 134.613 119.090 1.00 56.33 1460 GLN A O 1
ATOM 9397 N N . LEU A 1 1461 ? 155.691 135.850 117.555 1.00 51.17 1461 LEU A N 1
ATOM 9398 C CA . LEU A 1 1461 ? 155.393 134.701 116.716 1.00 51.17 1461 LEU A CA 1
ATOM 9399 C C . LEU A 1 1461 ? 155.098 135.203 115.312 1.00 51.17 1461 LEU A C 1
ATOM 9400 O O . LEU A 1 1461 ? 154.655 136.338 115.130 1.00 51.17 1461 LEU A O 1
ATOM 9405 N N . LEU A 1 1462 ? 155.367 134.358 114.325 1.00 50.46 1462 LEU A N 1
ATOM 9406 C CA . LEU A 1 1462 ? 155.105 134.713 112.937 1.00 50.46 1462 LEU A CA 1
ATOM 9407 C C . LEU A 1 1462 ? 153.601 134.732 112.693 1.00 50.46 1462 LEU A C 1
ATOM 9408 O O . LEU A 1 1462 ? 152.918 133.729 112.913 1.00 50.46 1462 LEU A O 1
ATOM 9413 N N . SER A 1 1463 ? 153.083 135.865 112.239 1.00 55.18 1463 SER A N 1
ATOM 9414 C CA . SER A 1 1463 ? 151.650 136.082 112.180 1.00 55.18 1463 SER A CA 1
ATOM 9415 C C . SER A 1 1463 ? 151.119 135.908 110.762 1.00 55.18 1463 SER A C 1
ATOM 9416 O O . SER A 1 1463 ? 151.825 135.473 109.849 1.00 55.18 1463 SER A O 1
ATOM 9419 N N . TYR A 1 1464 ? 149.845 136.254 110.581 1.00 57.97 1464 TYR A N 1
ATOM 9420 C CA . TYR A 1 1464 ? 149.199 136.132 109.282 1.00 57.97 1464 TYR A CA 1
ATOM 9421 C C . TYR A 1 1464 ? 149.667 137.223 108.328 1.00 57.97 1464 TYR A C 1
ATOM 9422 O O . TYR A 1 1464 ? 149.904 136.962 107.143 1.00 57.97 1464 TYR A O 1
ATOM 9431 N N . ASN A 1 1465 ? 149.807 138.453 108.827 1.00 58.01 1465 ASN A N 1
ATOM 9432 C CA . ASN A 1 1465 ? 150.334 139.529 107.995 1.00 58.01 1465 ASN A CA 1
ATOM 9433 C C . ASN A 1 1465 ? 151.773 139.257 107.588 1.00 58.01 1465 ASN A C 1
ATOM 9434 O O . ASN A 1 1465 ? 152.178 139.586 106.469 1.00 58.01 1465 ASN A O 1
ATOM 9439 N N . ASP A 1 1466 ? 152.565 138.662 108.482 1.00 57.85 1466 ASP A N 1
ATOM 9440 C CA . ASP A 1 1466 ? 153.933 138.303 108.126 1.00 57.85 1466 ASP A CA 1
ATOM 9441 C C . ASP A 1 1466 ? 153.950 137.239 107.041 1.00 57.85 1466 ASP A C 1
ATOM 9442 O O . ASP A 1 1466 ? 154.783 137.282 106.130 1.00 57.85 1466 ASP A O 1
ATOM 9447 N N . LEU A 1 1467 ? 153.038 136.273 107.122 1.00 57.87 1467 LEU A N 1
ATOM 9448 C CA . LEU A 1 1467 ? 152.927 135.280 106.062 1.00 57.87 1467 LEU A CA 1
ATOM 9449 C C . LEU A 1 1467 ? 152.561 135.932 104.738 1.00 57.87 1467 LEU A C 1
ATOM 9450 O O . LEU A 1 1467 ? 153.131 135.599 103.696 1.00 57.87 1467 LEU A O 1
ATOM 9455 N N . ARG A 1 1468 ? 151.619 136.875 104.760 1.00 59.51 1468 ARG A N 1
ATOM 9456 C CA . ARG A 1 1468 ? 151.234 137.560 103.531 1.00 59.51 1468 ARG A CA 1
ATOM 9457 C C . ARG A 1 1468 ? 152.397 138.359 102.948 1.00 59.51 1468 ARG A C 1
ATOM 9458 O O . ARG A 1 1468 ? 152.626 138.350 101.731 1.00 59.51 1468 ARG A O 1
ATOM 9466 N N . HIS A 1 1469 ? 153.144 139.057 103.806 1.00 61.06 1469 HIS A N 1
ATOM 9467 C CA . HIS A 1 1469 ? 154.274 139.848 103.337 1.00 61.06 1469 HIS A CA 1
ATOM 9468 C C . HIS A 1 1469 ? 155.357 138.959 102.747 1.00 61.06 1469 HIS A C 1
ATOM 9469 O O . HIS A 1 1469 ? 155.920 139.270 101.689 1.00 61.06 1469 HIS A O 1
ATOM 9476 N N . PHE A 1 1470 ? 155.657 137.844 103.411 1.00 57.47 1470 PHE A N 1
ATOM 9477 C CA . PHE A 1 1470 ? 156.621 136.901 102.861 1.00 57.47 1470 PHE A CA 1
ATOM 9478 C C . PHE A 1 1470 ? 156.132 136.324 101.542 1.00 57.47 1470 PHE A C 1
ATOM 9479 O O . PHE A 1 1470 ? 156.928 136.086 100.631 1.00 57.47 1470 PHE A O 1
ATOM 9487 N N . GLN A 1 1471 ? 154.823 136.097 101.418 1.00 58.76 1471 GLN A N 1
ATOM 9488 C CA . GLN A 1 1471 ? 154.273 135.608 100.159 1.00 58.76 1471 GLN A CA 1
ATOM 9489 C C . GLN A 1 1471 ? 154.472 136.618 99.041 1.00 58.76 1471 GLN A C 1
ATOM 9490 O O . GLN A 1 1471 ? 154.813 136.246 97.916 1.00 58.76 1471 GLN A O 1
ATOM 9496 N N . ILE A 1 1472 ? 154.274 137.902 99.338 1.00 61.12 1472 ILE A N 1
ATOM 9497 C CA . ILE A 1 1472 ? 154.489 138.944 98.335 1.00 61.12 1472 ILE A CA 1
ATOM 9498 C C . ILE A 1 1472 ? 155.952 138.983 97.910 1.00 61.12 1472 ILE A C 1
ATOM 9499 O O . ILE A 1 1472 ? 156.276 139.040 96.715 1.00 61.12 1472 ILE A O 1
ATOM 9504 N N . ILE A 1 1473 ? 156.861 138.955 98.888 1.00 63.15 1473 ILE A N 1
ATOM 9505 C CA . ILE A 1 1473 ? 158.286 139.017 98.574 1.00 63.15 1473 ILE A CA 1
ATOM 9506 C C . ILE A 1 1473 ? 158.708 137.802 97.754 1.00 63.15 1473 ILE A C 1
ATOM 9507 O O . ILE A 1 1473 ? 159.469 137.919 96.789 1.00 63.15 1473 ILE A O 1
ATOM 9512 N N . TRP A 1 1474 ? 158.211 136.618 98.113 1.00 63.46 1474 TRP A N 1
ATOM 9513 C CA . TRP A 1 1474 ? 158.529 135.419 97.349 1.00 63.46 1474 TRP A CA 1
ATOM 9514 C C . TRP A 1 1474 ? 157.926 135.468 95.950 1.00 63.46 1474 TRP A C 1
ATOM 9515 O O . TRP A 1 1474 ? 158.531 134.965 94.999 1.00 63.46 1474 TRP A O 1
ATOM 9526 N N . ASN A 1 1475 ? 156.735 136.054 95.807 1.00 68.01 1475 ASN A N 1
ATOM 9527 C CA . ASN A 1 1475 ? 156.148 136.231 94.485 1.00 68.01 1475 ASN A CA 1
ATOM 9528 C C . ASN A 1 1475 ? 157.023 137.120 93.620 1.00 68.01 1475 ASN A C 1
ATOM 9529 O O . ASN A 1 1475 ? 157.148 136.896 92.411 1.00 68.01 1475 ASN A O 1
ATOM 9534 N N . MET A 1 1476 ? 157.637 138.137 94.222 1.00 69.41 1476 MET A N 1
ATOM 9535 C CA . MET A 1 1476 ? 158.501 139.019 93.446 1.00 69.41 1476 MET A CA 1
ATOM 9536 C C . MET A 1 1476 ? 159.869 138.391 93.178 1.00 69.41 1476 MET A C 1
ATOM 9537 O O . MET A 1 1476 ? 160.519 138.726 92.182 1.00 69.41 1476 MET A O 1
ATOM 9542 N N . VAL A 1 1477 ? 160.324 137.478 94.038 1.00 68.99 1477 VAL A N 1
ATOM 9543 C CA . VAL A 1 1477 ? 161.628 136.858 93.817 1.00 68.99 1477 VAL A CA 1
ATOM 9544 C C . VAL A 1 1477 ? 161.506 135.653 92.892 1.00 68.99 1477 VAL A C 1
ATOM 9545 O O . VAL A 1 1477 ? 162.336 135.455 91.998 1.00 68.99 1477 VAL A O 1
ATOM 9549 N N . ASP A 1 1478 ? 160.481 134.830 93.084 1.00 72.48 1478 ASP A N 1
ATOM 9550 C CA . ASP A 1 1478 ? 160.243 133.669 92.230 1.00 72.48 1478 ASP A CA 1
ATOM 9551 C C . ASP A 1 1478 ? 159.511 134.172 90.992 1.00 72.48 1478 ASP A C 1
ATOM 9552 O O . ASP A 1 1478 ? 158.331 134.527 91.054 1.00 72.48 1478 ASP A O 1
ATOM 9557 N N . ASP A 1 1479 ? 160.218 134.200 89.861 1.00 76.40 1479 ASP A N 1
ATOM 9558 C CA . ASP A 1 1479 ? 159.703 134.890 88.682 1.00 76.40 1479 ASP A CA 1
ATOM 9559 C C . ASP A 1 1479 ? 158.593 134.099 88.004 1.00 76.40 1479 ASP A C 1
ATOM 9560 O O . ASP A 1 1479 ? 157.457 134.577 87.901 1.00 76.40 1479 ASP A O 1
ATOM 9565 N N . LYS A 1 1480 ? 158.897 132.889 87.537 1.00 76.35 1480 LYS A N 1
ATOM 9566 C CA . LYS A 1 1480 ? 157.941 132.156 86.715 1.00 76.35 1480 LYS A CA 1
ATOM 9567 C C . LYS A 1 1480 ? 156.961 131.365 87.572 1.00 76.35 1480 LYS A C 1
ATOM 9568 O O . LYS A 1 1480 ? 156.248 130.492 87.063 1.00 76.35 1480 LYS A O 1
ATOM 9574 N N . ARG A 1 1481 ? 156.921 131.650 88.876 1.00 74.08 1481 ARG A N 1
ATOM 9575 C CA . ARG A 1 1481 ? 156.011 130.997 89.808 1.00 74.08 1481 ARG A CA 1
ATOM 9576 C C . ARG A 1 1481 ? 156.292 129.503 89.905 1.00 74.08 1481 ARG A C 1
ATOM 9577 O O . ARG A 1 1481 ? 155.400 128.678 89.682 1.00 74.08 1481 ARG A O 1
ATOM 9585 N N . GLU A 1 1482 ? 157.535 129.147 90.227 1.00 75.24 1482 GLU A N 1
ATOM 9586 C CA . GLU A 1 1482 ? 157.890 127.749 90.436 1.00 75.24 1482 GLU A CA 1
ATOM 9587 C C . GLU A 1 1482 ? 157.581 127.295 91.855 1.00 75.24 1482 GLU A C 1
ATOM 9588 O O . GLU A 1 1482 ? 157.271 126.120 92.080 1.00 75.24 1482 GLU A O 1
ATOM 9594 N N . GLY A 1 1483 ? 157.667 128.205 92.821 1.00 72.65 1483 GLY A N 1
ATOM 9595 C CA . GLY A 1 1483 ? 157.614 127.837 94.216 1.00 72.65 1483 GLY A CA 1
ATOM 9596 C C . GLY A 1 1483 ? 158.920 127.326 94.770 1.00 72.65 1483 GLY A C 1
ATOM 9597 O O . GLY A 1 1483 ? 158.933 126.787 95.881 1.00 72.65 1483 GLY A O 1
ATOM 9598 N N . VAL A 1 1484 ? 160.014 127.469 94.026 1.00 70.61 1484 VAL A N 1
ATOM 9599 C CA . VAL A 1 1484 ? 161.319 126.944 94.407 1.00 70.61 1484 VAL A CA 1
ATOM 9600 C C . VAL A 1 1484 ? 162.397 127.856 93.835 1.00 70.61 1484 VAL A C 1
ATOM 9601 O O . VAL A 1 1484 ? 162.476 128.044 92.617 1.00 70.61 1484 VAL A O 1
ATOM 9605 N N . ILE A 1 1485 ? 163.239 128.422 94.693 1.00 69.84 1485 ILE A N 1
ATOM 9606 C CA . ILE A 1 1485 ? 164.244 129.371 94.221 1.00 69.84 1485 ILE A CA 1
ATOM 9607 C C . ILE A 1 1485 ? 165.630 128.775 94.425 1.00 69.84 1485 ILE A C 1
ATOM 9608 O O . ILE A 1 1485 ? 165.834 127.899 95.279 1.00 69.84 1485 ILE A O 1
ATOM 9613 N N . PRO A 1 1486 ? 166.607 129.226 93.640 1.00 73.37 1486 PRO A N 1
ATOM 9614 C CA . PRO A 1 1486 ? 168.001 128.858 93.906 1.00 73.37 1486 PRO A CA 1
ATOM 9615 C C . PRO A 1 1486 ? 168.578 129.595 95.106 1.00 73.37 1486 PRO A C 1
ATOM 9616 O O . PRO A 1 1486 ? 167.862 130.307 95.816 1.00 73.37 1486 PRO A O 1
ATOM 9620 N N . THR A 1 1487 ? 169.879 129.434 95.332 1.00 72.05 1487 THR A N 1
ATOM 9621 C CA . THR A 1 1487 ? 170.510 129.841 96.580 1.00 72.05 1487 THR A CA 1
ATOM 9622 C C . THR A 1 1487 ? 170.750 131.345 96.700 1.00 72.05 1487 THR A C 1
ATOM 9623 O O . THR A 1 1487 ? 170.613 131.894 97.799 1.00 72.05 1487 THR A O 1
ATOM 9627 N N . PHE A 1 1488 ? 171.115 132.031 95.615 1.00 72.46 1488 PHE A N 1
ATOM 9628 C CA . PHE A 1 1488 ? 171.414 133.459 95.717 1.00 72.46 1488 PHE A CA 1
ATOM 9629 C C . PHE A 1 1488 ? 170.136 134.284 95.805 1.00 72.46 1488 PHE A C 1
ATOM 9630 O O . PHE A 1 1488 ? 170.098 135.344 96.455 1.00 72.46 1488 PHE A O 1
ATOM 9638 N N . ARG A 1 1489 ? 169.067 133.801 95.176 1.00 72.28 1489 ARG A N 1
ATOM 9639 C CA . ARG A 1 1489 ? 167.779 134.450 95.349 1.00 72.28 1489 ARG A CA 1
ATOM 9640 C C . ARG A 1 1489 ? 167.373 134.474 96.814 1.00 72.28 1489 ARG A C 1
ATOM 9641 O O . ARG A 1 1489 ? 166.552 135.302 97.213 1.00 72.28 1489 ARG A O 1
ATOM 9649 N N . VAL A 1 1490 ? 167.963 133.606 97.639 1.00 70.58 1490 VAL A N 1
ATOM 9650 C CA . VAL A 1 1490 ? 167.681 133.641 99.070 1.00 70.58 1490 VAL A CA 1
ATOM 9651 C C . VAL A 1 1490 ? 168.229 134.912 99.699 1.00 70.58 1490 VAL A C 1
ATOM 9652 O O . VAL A 1 1490 ? 167.524 135.596 100.447 1.00 70.58 1490 VAL A O 1
ATOM 9656 N N . LYS A 1 1491 ? 169.499 135.236 99.443 1.00 68.91 1491 LYS A N 1
ATOM 9657 C CA . LYS A 1 1491 ? 170.040 136.467 100.007 1.00 68.91 1491 LYS A CA 1
ATOM 9658 C C . LYS A 1 1491 ? 169.314 137.679 99.442 1.00 68.91 1491 LYS A C 1
ATOM 9659 O O . LYS A 1 1491 ? 169.086 138.664 100.157 1.00 68.91 1491 LYS A O 1
ATOM 9665 N N . PHE A 1 1492 ? 168.891 137.605 98.174 1.00 69.52 1492 PHE A N 1
ATOM 9666 C CA . PHE A 1 1492 ? 168.086 138.696 97.626 1.00 69.52 1492 PHE A CA 1
ATOM 9667 C C . PHE A 1 1492 ? 166.765 138.849 98.376 1.00 69.52 1492 PHE A C 1
ATOM 9668 O O . PHE A 1 1492 ? 166.393 139.961 98.769 1.00 69.52 1492 PHE A O 1
ATOM 9676 N N . LEU A 1 1493 ? 166.056 137.740 98.602 1.00 66.85 1493 LEU A N 1
ATOM 9677 C CA . LEU A 1 1493 ? 164.785 137.788 99.317 1.00 66.85 1493 LEU A CA 1
ATOM 9678 C C . LEU A 1 1493 ? 164.970 138.293 100.741 1.00 66.85 1493 LEU A C 1
ATOM 9679 O O . LEU A 1 1493 ? 164.156 139.077 101.240 1.00 66.85 1493 LEU A O 1
ATOM 9684 N N . LEU A 1 1494 ? 166.032 137.852 101.411 1.00 66.26 1494 LEU A N 1
ATOM 9685 C CA . LEU A 1 1494 ? 166.262 138.275 102.787 1.00 66.26 1494 LEU A CA 1
ATOM 9686 C C . LEU A 1 1494 ? 166.540 139.766 102.862 1.00 66.26 1494 LEU A C 1
ATOM 9687 O O . LEU A 1 1494 ? 166.013 140.453 103.742 1.00 66.26 1494 LEU A O 1
ATOM 9692 N N . ARG A 1 1495 ? 167.369 140.285 101.950 1.00 68.76 1495 ARG A N 1
ATOM 9693 C CA . ARG A 1 1495 ? 167.556 141.730 101.880 1.00 68.76 1495 ARG A CA 1
ATOM 9694 C C . ARG A 1 1495 ? 166.247 142.445 101.574 1.00 68.76 1495 ARG A C 1
ATOM 9695 O O . ARG A 1 1495 ? 166.032 143.569 102.040 1.00 68.76 1495 ARG A O 1
ATOM 9703 N N . LEU A 1 1496 ? 165.357 141.807 100.812 1.00 67.94 1496 LEU A N 1
ATOM 9704 C CA . LEU A 1 1496 ? 164.115 142.460 100.412 1.00 67.94 1496 LEU A CA 1
ATOM 9705 C C . LEU A 1 1496 ? 163.103 142.568 101.546 1.00 67.94 1496 LEU A C 1
ATOM 9706 O O . LEU A 1 1496 ? 162.339 143.538 101.583 1.00 67.94 1496 LEU A O 1
ATOM 9711 N N . LEU A 1 1497 ? 163.067 141.596 102.458 1.00 66.52 1497 LEU A N 1
ATOM 9712 C CA . LEU A 1 1497 ? 162.062 141.582 103.518 1.00 66.52 1497 LEU A CA 1
ATOM 9713 C C . LEU A 1 1497 ? 162.085 142.872 104.326 1.00 66.52 1497 LEU A C 1
ATOM 9714 O O . LEU A 1 1497 ? 163.136 143.303 104.804 1.00 66.52 1497 LEU A O 1
ATOM 9719 N N . ARG A 1 1498 ? 160.917 143.482 104.478 1.00 67.75 1498 ARG A N 1
ATOM 9720 C CA . ARG A 1 1498 ? 160.737 144.698 105.258 1.00 67.75 1498 ARG A CA 1
ATOM 9721 C C . ARG A 1 1498 ? 159.705 144.445 106.352 1.00 67.75 1498 ARG A C 1
ATOM 9722 O O . ARG A 1 1498 ? 159.132 143.361 106.457 1.00 67.75 1498 ARG A O 1
ATOM 9730 N N . GLY A 1 1499 ? 159.468 145.462 107.170 1.00 66.20 1499 GLY A N 1
ATOM 9731 C CA . GLY A 1 1499 ? 158.419 145.371 108.174 1.00 66.20 1499 GLY A CA 1
ATOM 9732 C C . GLY A 1 1499 ? 158.902 144.664 109.415 1.00 66.20 1499 GLY A C 1
ATOM 9733 O O . GLY A 1 1499 ? 159.889 145.071 110.029 1.00 66.20 1499 GLY A O 1
ATOM 9734 N N . ARG A 1 1500 ? 158.191 143.600 109.802 1.00 61.27 1500 ARG A N 1
ATOM 9735 C CA . ARG A 1 1500 ? 158.569 142.817 110.972 1.00 61.27 1500 ARG A CA 1
ATOM 9736 C C . ARG A 1 1500 ? 159.563 141.717 110.644 1.00 61.27 1500 ARG A C 1
ATOM 9737 O O . ARG A 1 1500 ? 160.182 141.165 111.557 1.00 61.27 1500 ARG A O 1
ATOM 9745 N N . LEU A 1 1501 ? 159.717 141.374 109.371 1.00 62.86 1501 LEU A N 1
ATOM 9746 C CA . LEU A 1 1501 ? 160.713 140.410 108.938 1.00 62.86 1501 LEU A CA 1
ATOM 9747 C C . LEU A 1 1501 ? 161.977 141.084 108.432 1.00 62.86 1501 LEU A C 1
ATOM 9748 O O . LEU A 1 1501 ? 162.809 140.432 107.793 1.00 62.86 1501 LEU A O 1
ATOM 9753 N N . GLU A 1 1502 ? 162.134 142.371 108.712 1.00 68.51 1502 GLU A N 1
ATOM 9754 C CA . GLU A 1 1502 ? 163.275 143.132 108.230 1.00 68.51 1502 GLU A CA 1
ATOM 9755 C C . GLU A 1 1502 ? 164.576 142.614 108.828 1.00 68.51 1502 GLU A C 1
ATOM 9756 O O . GLU A 1 1502 ? 164.661 142.337 110.027 1.00 68.51 1502 GLU A O 1
ATOM 9762 N N . VAL A 1 1503 ? 165.586 142.467 107.980 1.00 71.11 1503 VAL A N 1
ATOM 9763 C CA . VAL A 1 1503 ? 166.958 142.211 108.416 1.00 71.11 1503 VAL A CA 1
ATOM 9764 C C . VAL A 1 1503 ? 167.807 143.329 107.820 1.00 71.11 1503 VAL A C 1
ATOM 9765 O O . VAL A 1 1503 ? 168.346 143.208 106.716 1.00 71.11 1503 VAL A O 1
ATOM 9769 N N . ASP A 1 1504 ? 167.951 144.425 108.560 1.00 75.83 1504 ASP A N 1
ATOM 9770 C CA . ASP A 1 1504 ? 168.663 145.590 108.052 1.00 75.83 1504 ASP A CA 1
ATOM 9771 C C . ASP A 1 1504 ? 170.162 145.410 108.247 1.00 75.83 1504 ASP A C 1
ATOM 9772 O O . ASP A 1 1504 ? 170.613 144.986 109.316 1.00 75.83 1504 ASP A O 1
ATOM 9774 N N . LEU A 1 1505 ? 170.933 145.738 107.211 1.00 78.04 1505 LEU A N 1
ATOM 9775 C CA . LEU A 1 1505 ? 172.380 145.592 107.273 1.00 78.04 1505 LEU A CA 1
ATOM 9776 C C . LEU A 1 1505 ? 173.014 146.801 107.951 1.00 78.04 1505 LEU A C 1
ATOM 9777 O O . LEU A 1 1505 ? 173.928 147.426 107.404 1.00 78.04 1505 LEU A O 1
ATOM 9782 N N . ASP A 1 1506 ? 172.529 147.135 109.143 1.00 80.19 1506 ASP A N 1
ATOM 9783 C CA . ASP A 1 1506 ? 173.076 148.235 109.923 1.00 80.19 1506 ASP A CA 1
ATOM 9784 C C . ASP A 1 1506 ? 173.382 147.754 111.334 1.00 80.19 1506 ASP A C 1
ATOM 9785 O O . ASP A 1 1506 ? 174.287 148.273 111.995 1.00 80.19 1506 ASP A O 1
ATOM 9787 N N . LYS A 1 1507 ? 172.628 146.761 111.802 1.00 78.75 1507 LYS A N 1
ATOM 9788 C CA . LYS A 1 1507 ? 172.878 146.173 113.110 1.00 78.75 1507 LYS A CA 1
ATOM 9789 C C . LYS A 1 1507 ? 172.798 144.654 113.140 1.00 78.75 1507 LYS A C 1
ATOM 9790 O O . LYS A 1 1507 ? 173.203 144.065 114.146 1.00 78.75 1507 LYS A O 1
ATOM 9792 N N . ASP A 1 1508 ? 172.304 143.996 112.094 1.00 74.47 1508 ASP A N 1
ATOM 9793 C CA . ASP A 1 1508 ? 172.068 142.555 112.109 1.00 74.47 1508 ASP A CA 1
ATOM 9794 C C . ASP A 1 1508 ? 172.618 141.901 110.849 1.00 74.47 1508 ASP A C 1
ATOM 9795 O O . ASP A 1 1508 ? 171.948 141.109 110.185 1.00 74.47 1508 ASP A O 1
ATOM 9800 N N . LYS A 1 1509 ? 173.862 142.230 110.499 1.00 72.56 1509 LYS A N 1
ATOM 9801 C CA . LYS A 1 1509 ? 174.514 141.550 109.385 1.00 72.56 1509 LYS A CA 1
ATOM 9802 C C . LYS A 1 1509 ? 174.834 140.100 109.730 1.00 72.56 1509 LYS A C 1
ATOM 9803 O O . LYS A 1 1509 ? 174.747 139.217 108.866 1.00 72.56 1509 LYS A O 1
ATOM 9809 N N . LEU A 1 1510 ? 175.187 139.839 110.989 1.00 69.61 1510 LEU A N 1
ATOM 9810 C CA . LEU A 1 1510 ? 175.406 138.470 111.441 1.00 69.61 1510 LEU A CA 1
ATOM 9811 C C . LEU A 1 1510 ? 174.161 137.615 111.240 1.00 69.61 1510 LEU A C 1
ATOM 9812 O O . LEU A 1 1510 ? 174.255 136.454 110.826 1.00 69.61 1510 LEU A O 1
ATOM 9817 N N . LEU A 1 1511 ? 172.984 138.172 111.533 1.00 66.61 1511 LEU A N 1
ATOM 9818 C CA . LEU A 1 1511 ? 171.742 137.440 111.318 1.00 66.61 1511 LEU A CA 1
ATOM 9819 C C . LEU A 1 1511 ? 171.543 137.120 109.847 1.00 66.61 1511 LEU A C 1
ATOM 9820 O O . LEU A 1 1511 ? 171.139 136.005 109.493 1.00 66.61 1511 LEU A O 1
ATOM 9825 N N . PHE A 1 1512 ? 171.812 138.094 108.977 1.00 68.82 1512 PHE A N 1
ATOM 9826 C CA . PHE A 1 1512 ? 171.705 137.867 107.542 1.00 68.82 1512 PHE A CA 1
ATOM 9827 C C . PHE A 1 1512 ? 172.604 136.723 107.097 1.00 68.82 1512 PHE A C 1
ATOM 9828 O O . PHE A 1 1512 ? 172.183 135.856 106.320 1.00 68.82 1512 PHE A O 1
ATOM 9836 N N . LYS A 1 1513 ? 173.841 136.693 107.589 1.00 68.75 1513 LYS A N 1
ATOM 9837 C CA . LYS A 1 1513 ? 174.757 135.643 107.162 1.00 68.75 1513 LYS A CA 1
ATOM 9838 C C . LYS A 1 1513 ? 174.352 134.289 107.731 1.00 68.75 1513 LYS A C 1
ATOM 9839 O O . LYS A 1 1513 ? 174.492 133.262 107.057 1.00 68.75 1513 LYS A O 1
ATOM 9845 N N . HIS A 1 1514 ? 173.828 134.265 108.957 1.00 66.90 1514 HIS A N 1
ATOM 9846 C CA . HIS A 1 1514 ? 173.343 133.009 109.524 1.00 66.90 1514 HIS A CA 1
ATOM 9847 C C . HIS A 1 1514 ? 172.190 132.450 108.704 1.00 66.90 1514 HIS A C 1
ATOM 9848 O O . HIS A 1 1514 ? 172.152 131.254 108.401 1.00 66.90 1514 HIS A O 1
ATOM 9855 N N . MET A 1 1515 ? 171.239 133.305 108.326 1.00 65.72 1515 MET A N 1
ATOM 9856 C CA . MET A 1 1515 ? 170.093 132.816 107.567 1.00 65.72 1515 MET A CA 1
ATOM 9857 C C . MET A 1 1515 ? 170.501 132.378 106.166 1.00 65.72 1515 MET A C 1
ATOM 9858 O O . MET A 1 1515 ? 170.018 131.353 105.662 1.00 65.72 1515 MET A O 1
ATOM 9863 N N . CYS A 1 1516 ? 171.407 133.123 105.524 1.00 68.89 1516 CYS A N 1
ATOM 9864 C CA . CYS A 1 1516 ? 171.844 132.721 104.194 1.00 68.89 1516 CYS A CA 1
ATOM 9865 C C . CYS A 1 1516 ? 172.621 131.409 104.243 1.00 68.89 1516 CYS A C 1
ATOM 9866 O O . CYS A 1 1516 ? 172.452 130.552 103.368 1.00 68.89 1516 CYS A O 1
ATOM 9869 N N . TYR A 1 1517 ? 173.452 131.207 105.267 1.00 69.71 1517 TYR A N 1
ATOM 9870 C CA . TYR A 1 1517 ? 174.170 129.940 105.340 1.00 69.71 1517 TYR A CA 1
ATOM 9871 C C . TYR A 1 1517 ? 173.248 128.795 105.731 1.00 69.71 1517 TYR A C 1
ATOM 9872 O O . TYR A 1 1517 ? 173.478 127.653 105.320 1.00 69.71 1517 TYR A O 1
ATOM 9881 N N . GLU A 1 1518 ? 172.207 129.068 106.516 1.00 64.97 1518 GLU A N 1
ATOM 9882 C CA . GLU A 1 1518 ? 171.207 128.043 106.780 1.00 64.97 1518 GLU A CA 1
ATOM 9883 C C . GLU A 1 1518 ? 170.542 127.600 105.486 1.00 64.97 1518 GLU A C 1
ATOM 9884 O O . GLU A 1 1518 ? 170.373 126.402 105.240 1.00 64.97 1518 GLU A O 1
ATOM 9890 N N . MET A 1 1519 ? 170.171 128.561 104.635 1.00 65.65 1519 MET A N 1
ATOM 9891 C CA . MET A 1 1519 ? 169.538 128.199 103.370 1.00 65.65 1519 MET A CA 1
ATOM 9892 C C . MET A 1 1519 ? 170.519 127.553 102.402 1.00 65.65 1519 MET A C 1
ATOM 9893 O O . MET A 1 1519 ? 170.101 126.810 101.509 1.00 65.65 1519 MET A O 1
ATOM 9898 N N . GLU A 1 1520 ? 171.816 127.828 102.551 1.00 71.27 1520 GLU A N 1
ATOM 9899 C CA . GLU A 1 1520 ? 172.811 127.118 101.753 1.00 71.27 1520 GLU A CA 1
ATOM 9900 C C . GLU A 1 1520 ? 172.940 125.665 102.192 1.00 71.27 1520 GLU A C 1
ATOM 9901 O O . GLU A 1 1520 ? 172.903 124.753 101.360 1.00 71.27 1520 GLU A O 1
ATOM 9907 N N . ARG A 1 1521 ? 173.070 125.432 103.495 1.00 70.43 1521 ARG A N 1
ATOM 9908 C CA . ARG A 1 1521 ? 173.370 124.114 104.039 1.00 70.43 1521 ARG A CA 1
ATOM 9909 C C . ARG A 1 1521 ? 172.212 123.131 103.930 1.00 70.43 1521 ARG A C 1
ATOM 9910 O O . ARG A 1 1521 ? 172.442 121.917 103.914 1.00 70.43 1521 ARG A O 1
ATOM 9918 N N . LEU A 1 1522 ? 170.976 123.622 103.829 1.00 70.19 1522 LEU A N 1
ATOM 9919 C CA . LEU A 1 1522 ? 169.818 122.752 104.014 1.00 70.19 1522 LEU A CA 1
ATOM 9920 C C . LEU A 1 1522 ? 169.739 121.650 102.966 1.00 70.19 1522 LEU A C 1
ATOM 9921 O O . LEU A 1 1522 ? 169.243 120.557 103.258 1.00 70.19 1522 LEU A O 1
ATOM 9926 N N . HIS A 1 1523 ? 170.217 121.904 101.750 1.00 72.87 1523 HIS A N 1
ATOM 9927 C CA . HIS A 1 1523 ? 170.181 120.887 100.706 1.00 72.87 1523 HIS A CA 1
ATOM 9928 C C . HIS A 1 1523 ? 171.508 120.803 99.965 1.00 72.87 1523 HIS A C 1
ATOM 9929 O O . HIS A 1 1523 ? 171.530 120.561 98.753 1.00 72.87 1523 HIS A O 1
ATOM 9936 N N . ASN A 1 1524 ? 172.618 121.006 100.675 1.00 73.77 1524 ASN A N 1
ATOM 9937 C CA . ASN A 1 1524 ? 173.954 121.005 100.083 1.00 73.77 1524 ASN A CA 1
ATOM 9938 C C . ASN A 1 1524 ? 174.086 122.051 98.978 1.00 73.77 1524 ASN A C 1
ATOM 9939 O O . ASN A 1 1524 ? 174.838 121.864 98.019 1.00 73.77 1524 ASN A O 1
ATOM 9944 N N . GLY A 1 1525 ? 173.350 123.152 99.095 1.00 73.92 1525 GLY A N 1
ATOM 9945 C CA . GLY A 1 1525 ? 173.527 124.274 98.195 1.00 73.92 1525 GLY A CA 1
ATOM 9946 C C . GLY A 1 1525 ? 172.642 124.292 96.965 1.00 73.92 1525 GLY A C 1
ATOM 9947 O O . GLY A 1 1525 ? 173.148 124.375 95.843 1.00 73.92 1525 GLY A O 1
ATOM 9948 N N . GLY A 1 1526 ? 171.327 124.216 97.142 1.00 73.24 1526 GLY A N 1
ATOM 9949 C CA . GLY A 1 1526 ? 170.455 124.367 95.994 1.00 73.24 1526 GLY A CA 1
ATOM 9950 C C . GLY A 1 1526 ? 168.980 124.113 96.215 1.00 73.24 1526 GLY A C 1
ATOM 9951 O O . GLY A 1 1526 ? 168.596 123.161 96.901 1.00 73.24 1526 GLY A O 1
ATOM 9952 N N . ASP A 1 1527 ? 168.147 124.968 95.618 1.00 72.19 1527 ASP A N 1
ATOM 9953 C CA . ASP A 1 1527 ? 166.717 124.721 95.437 1.00 72.19 1527 ASP A CA 1
ATOM 9954 C C . ASP A 1 1527 ? 165.983 124.558 96.775 1.00 72.19 1527 ASP A C 1
ATOM 9955 O O . ASP A 1 1527 ? 165.528 123.474 97.143 1.00 72.19 1527 ASP A O 1
ATOM 9960 N N . VAL A 1 1528 ? 165.897 125.672 97.509 1.00 67.63 1528 VAL A N 1
ATOM 9961 C CA . VAL A 1 1528 ? 165.011 125.773 98.667 1.00 67.63 1528 VAL A CA 1
ATOM 9962 C C . VAL A 1 1528 ? 163.587 126.017 98.175 1.00 67.63 1528 VAL A C 1
ATOM 9963 O O . VAL A 1 1528 ? 163.378 126.570 97.095 1.00 67.63 1528 VAL A O 1
ATOM 9967 N N . THR A 1 1529 ? 162.588 125.614 98.967 1.00 65.10 1529 THR A N 1
ATOM 9968 C CA . THR A 1 1529 ? 161.250 125.340 98.445 1.00 65.10 1529 THR A CA 1
ATOM 9969 C C . THR A 1 1529 ? 160.123 126.071 99.176 1.00 65.10 1529 THR A C 1
ATOM 9970 O O . THR A 1 1529 ? 159.054 125.501 99.405 1.00 65.10 1529 THR A O 1
ATOM 9974 N N . PHE A 1 1530 ? 160.342 127.321 99.577 1.00 59.40 1530 PHE A N 1
ATOM 9975 C CA . PHE A 1 1530 ? 159.305 128.205 100.121 1.00 59.40 1530 PHE A CA 1
ATOM 9976 C C . PHE A 1 1530 ? 158.810 127.752 101.487 1.00 59.40 1530 PHE A C 1
ATOM 9977 O O . PHE A 1 1530 ? 158.219 128.539 102.230 1.00 59.40 1530 PHE A O 1
ATOM 9985 N N . HIS A 1 1531 ? 159.103 126.514 101.862 1.00 58.19 1531 HIS A N 1
ATOM 9986 C CA . HIS A 1 1531 ? 158.853 126.048 103.210 1.00 58.19 1531 HIS A CA 1
ATOM 9987 C C . HIS A 1 1531 ? 160.141 125.844 103.971 1.00 58.19 1531 HIS A C 1
ATOM 9988 O O . HIS A 1 1531 ? 160.117 125.808 105.201 1.00 58.19 1531 HIS A O 1
ATOM 9995 N N . ASP A 1 1532 ? 161.258 125.712 103.263 1.00 61.10 1532 ASP A N 1
ATOM 9996 C CA . ASP A 1 1532 ? 162.558 125.813 103.904 1.00 61.10 1532 ASP A CA 1
ATOM 9997 C C . ASP A 1 1532 ? 162.790 127.226 104.413 1.00 61.10 1532 ASP A C 1
ATOM 9998 O O . ASP A 1 1532 ? 163.165 127.427 105.574 1.00 61.10 1532 ASP A O 1
ATOM 10003 N N . VAL A 1 1533 ? 162.543 128.220 103.560 1.00 55.79 1533 VAL A N 1
ATOM 10004 C CA . VAL A 1 1533 ? 162.724 129.610 103.957 1.00 55.79 1533 VAL A CA 1
ATOM 10005 C C . VAL A 1 1533 ? 161.680 130.011 104.989 1.00 55.79 1533 VAL A C 1
ATOM 10006 O O . VAL A 1 1533 ? 161.980 130.731 105.948 1.00 55.79 1533 VAL A O 1
ATOM 10010 N N . LEU A 1 1534 ? 160.444 129.540 104.827 1.00 51.85 1534 LEU A N 1
ATOM 10011 C CA . LEU A 1 1534 ? 159.402 129.875 105.792 1.00 51.85 1534 LEU A CA 1
ATOM 10012 C C . LEU A 1 1534 ? 159.660 129.210 107.139 1.00 51.85 1534 LEU A C 1
ATOM 10013 O O . LEU A 1 1534 ? 159.435 129.821 108.189 1.00 51.85 1534 LEU A O 1
ATOM 10018 N N . SER A 1 1535 ? 160.146 127.968 107.135 1.00 51.93 1535 SER A N 1
ATOM 10019 C CA . SER A 1 1535 ? 160.526 127.328 108.389 1.00 51.93 1535 SER A CA 1
ATOM 10020 C C . SER A 1 1535 ? 161.689 128.054 109.047 1.00 51.93 1535 SER A C 1
ATOM 10021 O O . SER A 1 1535 ? 161.719 128.210 110.272 1.00 51.93 1535 SER A O 1
ATOM 10024 N N . MET A 1 1536 ? 162.669 128.486 108.252 1.00 52.97 1536 MET A N 1
ATOM 10025 C CA . MET A 1 1536 ? 163.781 129.241 108.813 1.00 52.97 1536 MET A CA 1
ATOM 10026 C C . MET A 1 1536 ? 163.295 130.524 109.459 1.00 52.97 1536 MET A C 1
ATOM 10027 O O . MET A 1 1536 ? 163.736 130.882 110.555 1.00 52.97 1536 MET A O 1
ATOM 10032 N N . LEU A 1 1537 ? 162.381 131.228 108.799 1.00 50.53 1537 LEU A N 1
ATOM 10033 C CA . LEU A 1 1537 ? 161.843 132.453 109.373 1.00 50.53 1537 LEU A CA 1
ATOM 10034 C C . LEU A 1 1537 ? 161.095 132.166 110.665 1.00 50.53 1537 LEU A C 1
ATOM 10035 O O . LEU A 1 1537 ? 161.258 132.881 111.658 1.00 50.53 1537 LEU A O 1
ATOM 10040 N N . SER A 1 1538 ? 160.261 131.125 110.669 1.00 46.81 1538 SER A N 1
ATOM 10041 C CA . SER A 1 1538 ? 159.502 130.802 111.871 1.00 46.81 1538 SER A CA 1
ATOM 10042 C C . SER A 1 1538 ? 160.427 130.481 113.034 1.00 46.81 1538 SER A C 1
ATOM 10043 O O . SER A 1 1538 ? 160.209 130.950 114.154 1.00 46.81 1538 SER A O 1
ATOM 10046 N N . TYR A 1 1539 ? 161.475 129.696 112.786 1.00 46.32 1539 TYR A N 1
ATOM 10047 C CA . TYR A 1 1539 ? 162.419 129.372 113.850 1.00 46.32 1539 TYR A CA 1
ATOM 10048 C C . TYR A 1 1539 ? 163.167 130.607 114.332 1.00 46.32 1539 TYR A C 1
ATOM 10049 O O . TYR A 1 1539 ? 163.282 130.834 115.541 1.00 46.32 1539 TYR A O 1
ATOM 10058 N N . ARG A 1 1540 ? 163.679 131.421 113.412 1.00 50.57 1540 ARG A N 1
ATOM 10059 C CA . ARG A 1 1540 ? 164.392 132.625 113.815 1.00 50.57 1540 ARG A CA 1
ATOM 10060 C C . ARG A 1 1540 ? 163.470 133.707 114.356 1.00 50.57 1540 ARG A C 1
ATOM 10061 O O . ARG A 1 1540 ? 163.966 134.750 114.791 1.00 50.57 1540 ARG A O 1
ATOM 10069 N N . SER A 1 1541 ? 162.160 133.491 114.354 1.00 48.72 1541 SER A N 1
ATOM 10070 C CA . SER A 1 1541 ? 161.206 134.500 114.781 1.00 48.72 1541 SER A CA 1
ATOM 10071 C C . SER A 1 1541 ? 160.612 134.251 116.163 1.00 48.72 1541 SER A C 1
ATOM 10072 O O . SER A 1 1541 ? 159.867 135.101 116.655 1.00 48.72 1541 SER A O 1
ATOM 10075 N N . VAL A 1 1542 ? 160.911 133.126 116.806 1.00 45.39 1542 VAL A N 1
ATOM 10076 C CA . VAL A 1 1542 ? 160.416 132.863 118.149 1.00 45.39 1542 VAL A CA 1
ATOM 10077 C C . VAL A 1 1542 ? 161.587 132.541 119.066 1.00 45.39 1542 VAL A C 1
ATOM 10078 O O . VAL A 1 1542 ? 162.693 132.223 118.625 1.00 45.39 1542 VAL A O 1
ATOM 10082 N N . ASP A 1 1543 ? 161.328 132.645 120.365 1.00 45.18 1543 ASP A N 1
ATOM 10083 C CA . ASP A 1 1543 ? 162.265 132.208 121.394 1.00 45.18 1543 ASP A CA 1
ATOM 10084 C C . ASP A 1 1543 ? 162.120 130.701 121.523 1.00 45.18 1543 ASP A C 1
ATOM 10085 O O . ASP A 1 1543 ? 161.161 130.210 122.116 1.00 45.18 1543 ASP A O 1
ATOM 10090 N N . ILE A 1 1544 ? 163.073 129.956 120.960 1.00 44.75 1544 ILE A N 1
ATOM 10091 C CA . ILE A 1 1544 ? 162.919 128.510 120.874 1.00 44.75 1544 ILE A CA 1
ATOM 10092 C C . ILE A 1 1544 ? 162.911 127.855 122.242 1.00 44.75 1544 ILE A C 1
ATOM 10093 O O . ILE A 1 1544 ? 162.425 126.730 122.380 1.00 44.75 1544 ILE A O 1
ATOM 10098 N N . ARG A 1 1545 ? 163.431 128.530 123.267 1.00 46.14 1545 ARG A N 1
ATOM 10099 C CA . ARG A 1 1545 ? 163.395 127.965 124.610 1.00 46.14 1545 ARG A CA 1
ATOM 10100 C C . ARG A 1 1545 ? 161.975 127.868 125.145 1.00 46.14 1545 ARG A C 1
ATOM 10101 O O . ARG A 1 1545 ? 161.682 126.991 125.959 1.00 46.14 1545 ARG A O 1
ATOM 10109 N N . LYS A 1 1546 ? 161.086 128.754 124.703 1.00 42.77 1546 LYS A N 1
ATOM 10110 C CA . LYS A 1 1546 ? 159.694 128.727 125.130 1.00 42.77 1546 LYS A CA 1
ATOM 10111 C C . LYS A 1 1546 ? 158.816 127.881 124.221 1.00 42.77 1546 LYS A C 1
ATOM 10112 O O . LYS A 1 1546 ? 157.950 127.150 124.708 1.00 42.77 1546 LYS A O 1
ATOM 10118 N N . SER A 1 1547 ? 159.019 127.965 122.909 1.00 39.44 1547 SER A N 1
ATOM 10119 C CA . SER A 1 1547 ? 158.080 127.400 121.950 1.00 39.44 1547 SER A CA 1
ATOM 10120 C C . SER A 1 1547 ? 158.333 125.935 121.635 1.00 39.44 1547 SER A C 1
ATOM 10121 O O . SER A 1 1547 ? 157.385 125.204 121.337 1.00 39.44 1547 SER A O 1
ATOM 10124 N N . LEU A 1 1548 ? 159.576 125.490 121.686 1.00 42.76 1548 LEU A N 1
ATOM 10125 C CA . LEU A 1 1548 ? 159.916 124.145 121.259 1.00 42.76 1548 LEU A CA 1
ATOM 10126 C C . LEU A 1 1548 ? 159.896 123.179 122.436 1.00 42.76 1548 LEU A C 1
ATOM 10127 O O . LEU A 1 1548 ? 159.990 123.572 123.599 1.00 42.76 1548 LEU A O 1
ATOM 10132 N N . GLN A 1 1549 ? 159.763 121.898 122.113 1.00 46.27 1549 GLN A N 1
ATOM 10133 C CA . GLN A 1 1549 ? 159.903 120.826 123.084 1.00 46.27 1549 GLN A CA 1
ATOM 10134 C C . GLN A 1 1549 ? 161.339 120.312 123.078 1.00 46.27 1549 GLN A C 1
ATOM 10135 O O . GLN A 1 1549 ? 162.113 120.586 122.160 1.00 46.27 1549 GLN A O 1
ATOM 10141 N N . LEU A 1 1550 ? 161.689 119.558 124.123 1.00 50.28 1550 LEU A N 1
ATOM 10142 C CA . LEU A 1 1550 ? 163.099 119.317 124.433 1.00 50.28 1550 LEU A CA 1
ATOM 10143 C C . LEU A 1 1550 ? 163.843 118.667 123.271 1.00 50.28 1550 LEU A C 1
ATOM 10144 O O . LEU A 1 1550 ? 164.967 119.065 122.950 1.00 50.28 1550 LEU A O 1
ATOM 10149 N N . GLU A 1 1551 ? 163.237 117.672 122.624 1.00 54.07 1551 GLU A N 1
ATOM 10150 C CA . GLU A 1 1551 ? 163.882 117.039 121.477 1.00 54.07 1551 GLU A CA 1
ATOM 10151 C C . GLU A 1 1551 ? 164.088 118.036 120.342 1.00 54.07 1551 GLU A C 1
ATOM 10152 O O . GLU A 1 1551 ? 165.208 118.208 119.839 1.00 54.07 1551 GLU A O 1
ATOM 10158 N N . GLU A 1 1552 ? 163.009 118.700 119.922 1.00 49.35 1552 GLU A N 1
ATOM 10159 C CA . GLU A 1 1552 ? 163.102 119.704 118.872 1.00 49.35 1552 GLU A CA 1
ATOM 10160 C C . GLU A 1 1552 ? 164.020 120.847 119.276 1.00 49.35 1552 GLU A C 1
ATOM 10161 O O . GLU A 1 1552 ? 164.743 121.388 118.434 1.00 49.35 1552 GLU A O 1
ATOM 10167 N N . LEU A 1 1553 ? 164.027 121.211 120.559 1.00 49.81 1553 LEU A N 1
ATOM 10168 C CA . LEU A 1 1553 ? 164.885 122.297 121.018 1.00 49.81 1553 LEU A CA 1
ATOM 10169 C C . LEU A 1 1553 ? 166.355 121.928 120.899 1.00 49.81 1553 LEU A C 1
ATOM 10170 O O . LEU A 1 1553 ? 167.166 122.735 120.431 1.00 49.81 1553 LEU A O 1
ATOM 10175 N N . LEU A 1 1554 ? 166.721 120.718 121.318 1.00 52.65 1554 LEU A N 1
ATOM 10176 C CA . LEU A 1 1554 ? 168.113 120.300 121.201 1.00 52.65 1554 LEU A CA 1
ATOM 10177 C C . LEU A 1 1554 ? 168.529 120.193 119.742 1.00 52.65 1554 LEU A C 1
ATOM 10178 O O . LEU A 1 1554 ? 169.635 120.608 119.374 1.00 52.65 1554 LEU A O 1
ATOM 10183 N N . ALA A 1 1555 ? 167.648 119.661 118.892 1.00 53.05 1555 ALA A N 1
ATOM 10184 C CA . ALA A 1 1555 ? 167.965 119.574 117.471 1.00 53.05 1555 ALA A CA 1
ATOM 10185 C C . ALA A 1 1555 ? 168.208 120.956 116.873 1.00 53.05 1555 ALA A C 1
ATOM 10186 O O . ALA A 1 1555 ? 169.203 121.179 116.173 1.00 53.05 1555 ALA A O 1
ATOM 10188 N N . ARG A 1 1556 ? 167.308 121.902 117.146 1.00 53.24 1556 ARG A N 1
ATOM 10189 C CA . ARG A 1 1556 ? 167.436 123.229 116.556 1.00 53.24 1556 ARG A CA 1
ATOM 10190 C C . ARG A 1 1556 ? 168.657 123.961 117.093 1.00 53.24 1556 ARG A C 1
ATOM 10191 O O . ARG A 1 1556 ? 169.336 124.673 116.345 1.00 53.24 1556 ARG A O 1
ATOM 10199 N N . GLU A 1 1557 ? 168.954 123.812 118.384 1.00 57.26 1557 GLU A N 1
ATOM 10200 C CA . GLU A 1 1557 ? 170.118 124.496 118.930 1.00 57.26 1557 GLU A CA 1
ATOM 10201 C C . GLU A 1 1557 ? 171.411 123.907 118.383 1.00 57.26 1557 GLU A C 1
ATOM 10202 O O . GLU A 1 1557 ? 172.362 124.646 118.110 1.00 57.26 1557 GLU A O 1
ATOM 10208 N N . GLN A 1 1558 ? 171.463 122.587 118.192 1.00 61.27 1558 GLN A N 1
ATOM 10209 C CA . GLN A 1 1558 ? 172.608 121.992 117.511 1.00 61.27 1558 GLN A CA 1
ATOM 10210 C C . GLN A 1 1558 ? 172.752 122.551 116.102 1.00 61.27 1558 GLN A C 1
ATOM 10211 O O . GLN A 1 1558 ? 173.856 122.896 115.663 1.00 61.27 1558 GLN A O 1
ATOM 10217 N N . LEU A 1 1559 ? 171.636 122.646 115.380 1.00 61.94 1559 LEU A N 1
ATOM 10218 C CA . LEU A 1 1559 ? 171.652 123.167 114.017 1.00 61.94 1559 LEU A CA 1
ATOM 10219 C C . LEU A 1 1559 ? 172.195 124.593 113.973 1.00 61.94 1559 LEU A C 1
ATOM 10220 O O . LEU A 1 1559 ? 173.070 124.918 113.159 1.00 61.94 1559 LEU A O 1
ATOM 10225 N N . GLU A 1 1560 ? 171.705 125.451 114.865 1.00 60.90 1560 GLU A N 1
ATOM 10226 C CA . GLU A 1 1560 ? 172.118 126.851 114.851 1.00 60.90 1560 GLU A CA 1
ATOM 10227 C C . GLU A 1 1560 ? 173.554 127.017 115.326 1.00 60.90 1560 GLU A C 1
ATOM 10228 O O . GLU A 1 1560 ? 174.276 127.889 114.832 1.00 60.90 1560 GLU A O 1
ATOM 10234 N N . TYR A 1 1561 ? 173.993 126.189 116.276 1.00 66.96 1561 TYR A N 1
ATOM 10235 C CA . TYR A 1 1561 ? 175.387 126.229 116.700 1.00 66.96 1561 TYR A CA 1
ATOM 10236 C C . TYR A 1 1561 ? 176.314 125.832 115.558 1.00 66.96 1561 TYR A C 1
ATOM 10237 O O . TYR A 1 1561 ? 177.332 126.490 115.317 1.00 66.96 1561 TYR A O 1
ATOM 10246 N N . THR A 1 1562 ? 175.970 124.761 114.840 1.00 66.79 1562 THR A N 1
ATOM 10247 C CA . THR A 1 1562 ? 176.741 124.364 113.666 1.00 66.79 1562 THR A CA 1
ATOM 10248 C C . THR A 1 1562 ? 176.812 125.492 112.646 1.00 66.79 1562 THR A C 1
ATOM 10249 O O . THR A 1 1562 ? 177.882 125.791 112.098 1.00 66.79 1562 THR A O 1
ATOM 10253 N N . ILE A 1 1563 ? 175.676 126.139 112.384 1.00 68.63 1563 ILE A N 1
ATOM 10254 C CA . ILE A 1 1563 ? 175.640 127.198 111.378 1.00 68.63 1563 ILE A CA 1
ATOM 10255 C C . ILE A 1 1563 ? 176.511 128.373 111.803 1.00 68.63 1563 ILE A C 1
ATOM 10256 O O . ILE A 1 1563 ? 177.294 128.908 111.009 1.00 68.63 1563 ILE A O 1
ATOM 10261 N N . GLU A 1 1564 ? 176.386 128.796 113.059 1.00 70.41 1564 GLU A N 1
ATOM 10262 C CA . GLU A 1 1564 ? 177.171 129.929 113.527 1.00 70.41 1564 GLU A CA 1
ATOM 10263 C C . GLU A 1 1564 ? 178.661 129.605 113.521 1.00 70.41 1564 GLU A C 1
ATOM 10264 O O . GLU A 1 1564 ? 179.487 130.460 113.179 1.00 70.41 1564 GLU A O 1
ATOM 10270 N N . GLU A 1 1565 ? 179.023 128.368 113.868 1.00 71.81 1565 GLU A N 1
ATOM 10271 C CA . GLU A 1 1565 ? 180.429 127.981 113.841 1.00 71.81 1565 GLU A CA 1
ATOM 10272 C C . GLU A 1 1565 ? 180.981 128.003 112.422 1.00 71.81 1565 GLU A C 1
ATOM 10273 O O . GLU A 1 1565 ? 182.089 128.497 112.191 1.00 71.81 1565 GLU A O 1
ATOM 10275 N N . GLU A 1 1566 ? 180.226 127.480 111.453 1.00 74.03 1566 GLU A N 1
ATOM 10276 C CA . GLU A 1 1566 ? 180.714 127.494 110.077 1.00 74.03 1566 GLU A CA 1
ATOM 10277 C C . GLU A 1 1566 ? 180.774 128.910 109.509 1.00 74.03 1566 GLU A C 1
ATOM 10278 O O . GLU A 1 1566 ? 181.667 129.219 108.712 1.00 74.03 1566 GLU A O 1
ATOM 10280 N N . VAL A 1 1567 ? 179.856 129.789 109.914 1.00 74.46 1567 VAL A N 1
ATOM 10281 C CA . VAL A 1 1567 ? 179.926 131.173 109.453 1.00 74.46 1567 VAL A CA 1
ATOM 10282 C C . VAL A 1 1567 ? 181.149 131.875 110.037 1.00 74.46 1567 VAL A C 1
ATOM 10283 O O . VAL A 1 1567 ? 181.848 132.621 109.335 1.00 74.46 1567 VAL A O 1
ATOM 10287 N N . ALA A 1 1568 ? 181.438 131.646 111.320 1.00 77.23 1568 ALA A N 1
ATOM 10288 C CA . ALA A 1 1568 ? 182.660 132.203 111.894 1.00 77.23 1568 ALA A CA 1
ATOM 10289 C C . ALA A 1 1568 ? 183.897 131.638 111.205 1.00 77.23 1568 ALA A C 1
ATOM 10290 O O . ALA A 1 1568 ? 184.876 132.361 110.982 1.00 77.23 1568 ALA A O 1
ATOM 10292 N N . LYS A 1 1569 ? 183.862 130.351 110.850 1.00 79.82 1569 LYS A N 1
ATOM 10293 C CA . LYS A 1 1569 ? 184.974 129.751 110.119 1.00 79.82 1569 LYS A CA 1
ATOM 10294 C C . LYS A 1 1569 ? 185.185 130.431 108.773 1.00 79.82 1569 LYS A C 1
ATOM 10295 O O . LYS A 1 1569 ? 186.323 130.715 108.387 1.00 79.82 1569 LYS A O 1
ATOM 10297 N N . GLN A 1 1570 ? 184.104 130.700 108.041 1.00 80.83 1570 GLN A N 1
ATOM 10298 C CA . GLN A 1 1570 ? 184.272 131.306 106.723 1.00 80.83 1570 GLN A CA 1
ATOM 10299 C C . GLN A 1 1570 ? 184.694 132.766 106.837 1.00 80.83 1570 GLN A C 1
ATOM 10300 O O . GLN A 1 1570 ? 185.407 133.278 105.969 1.00 80.83 1570 GLN A O 1
ATOM 10306 N N . THR A 1 1571 ? 184.292 133.447 107.911 1.00 81.16 1571 THR A N 1
ATOM 10307 C CA . THR A 1 1571 ? 184.801 134.799 108.138 1.00 81.16 1571 THR A CA 1
ATOM 10308 C C . THR A 1 1571 ? 186.298 134.777 108.441 1.00 81.16 1571 THR A C 1
ATOM 10309 O O . THR A 1 1571 ? 187.063 135.597 107.910 1.00 81.16 1571 THR A O 1
ATOM 10313 N N . ILE A 1 1572 ? 186.736 133.830 109.274 1.00 30.00 1572 ILE A N 1
ATOM 10314 C CA . ILE A 1 1572 ? 188.162 133.685 109.555 1.00 30.00 1572 ILE A CA 1
ATOM 10315 C C . ILE A 1 1572 ? 188.924 133.328 108.286 1.00 30.00 1572 ILE A C 1
ATOM 10316 O O . ILE A 1 1572 ? 190.069 133.746 108.093 1.00 30.00 1572 ILE A O 1
ATOM 10318 N N . ARG A 1 1573 ? 188.305 132.548 107.400 1.00 30.00 1573 ARG A N 1
ATOM 10319 C CA . ARG A 1 1573 ? 188.983 132.171 106.166 1.00 30.00 1573 ARG A CA 1
ATOM 10320 C C . ARG A 1 1573 ? 189.062 133.346 105.201 1.00 30.00 1573 ARG A C 1
ATOM 10321 O O . ARG A 1 1573 ? 190.056 133.504 104.485 1.00 30.00 1573 ARG A O 1
ATOM 10329 N N . MET A 1 1574 ? 188.024 134.185 105.165 1.00 30.00 1574 MET A N 1
ATOM 10330 C CA . MET A 1 1574 ? 188.099 135.415 104.384 1.00 30.00 1574 MET A CA 1
ATOM 10331 C C . MET A 1 1574 ? 189.187 136.336 104.920 1.00 30.00 1574 MET A C 1
ATOM 10332 O O . MET A 1 1574 ? 189.839 137.054 104.153 1.00 30.00 1574 MET A O 1
ATOM 10334 N N . TRP A 1 1575 ? 189.397 136.328 106.238 1.00 30.00 1575 TRP A N 1
ATOM 10335 C CA . TRP A 1 1575 ? 190.482 137.119 106.811 1.00 30.00 1575 TRP A CA 1
ATOM 10336 C C . TRP A 1 1575 ? 191.844 136.548 106.430 1.00 30.00 1575 TRP A C 1
ATOM 10337 O O . TRP A 1 1575 ? 192.707 137.270 105.916 1.00 30.00 1575 TRP A O 1
ATOM 10339 N N . LEU A 1 1576 ? 192.052 135.251 106.670 1.00 30.00 1576 LEU A N 1
ATOM 10340 C CA . LEU A 1 1576 ? 193.332 134.621 106.352 1.00 30.00 1576 LEU A CA 1
ATOM 10341 C C . LEU A 1 1576 ? 193.596 134.630 104.852 1.00 30.00 1576 LEU A C 1
ATOM 10342 O O . LEU A 1 1576 ? 194.734 134.424 104.413 1.00 30.00 1576 LEU A O 1
ATOM 10344 N N . LYS A 1 1577 ? 192.554 134.855 104.049 1.00 30.00 1577 LYS A N 1
ATOM 10345 C CA . LYS A 1 1577 ? 192.750 135.037 102.615 1.00 30.00 1577 LYS A CA 1
ATOM 10346 C C . LYS A 1 1577 ? 193.406 136.379 102.322 1.00 30.00 1577 LYS A C 1
ATOM 10347 O O . LYS A 1 1577 ? 194.208 136.498 101.389 1.00 30.00 1577 LYS A O 1
ATOM 10349 N N . LYS A 1 1578 ? 193.085 137.398 103.112 1.00 30.00 1578 LYS A N 1
ATOM 10350 C CA . LYS A 1 1578 ? 193.696 138.710 102.954 1.00 30.00 1578 LYS A CA 1
ATOM 10351 C C . LYS A 1 1578 ? 194.691 138.975 104.079 1.00 30.00 1578 LYS A C 1
ATOM 10352 O O . LYS A 1 1578 ? 195.464 138.094 104.455 1.00 30.00 1578 LYS A O 1
ATOM 10354 N N . GLY B 2 188 ? 56.862 95.335 127.799 1.00 30.00 188 GLY B N 1
ATOM 10355 C CA . GLY B 2 188 ? 57.813 95.585 128.866 1.00 30.00 188 GLY B CA 1
ATOM 10356 C C . GLY B 2 188 ? 58.933 96.506 128.434 1.00 30.00 188 GLY B C 1
ATOM 10357 O O . GLY B 2 188 ? 59.887 96.732 129.179 1.00 30.00 188 GLY B O 1
ATOM 10358 N N . GLN B 2 189 ? 58.801 97.052 127.226 1.00 30.00 189 GLN B N 1
ATOM 10359 C CA . GLN B 2 189 ? 59.812 97.932 126.652 1.00 30.00 189 GLN B CA 1
ATOM 10360 C C . GLN B 2 189 ? 59.895 99.246 127.416 1.00 30.00 189 GLN B C 1
ATOM 10361 O O . GLN B 2 189 ? 59.119 99.486 128.346 1.00 30.00 189 GLN B O 1
ATOM 10367 N N . CYS B 2 190 ? 60.816 100.111 127.013 1.00 70.07 190 CYS B N 1
ATOM 10368 C CA . CYS B 2 190 ? 61.089 101.358 127.705 1.00 70.07 190 CYS B CA 1
ATOM 10369 C C . CYS B 2 190 ? 59.956 102.350 127.469 1.00 70.07 190 CYS B C 1
ATOM 10370 O O . CYS B 2 190 ? 59.080 102.151 126.623 1.00 70.07 190 CYS B O 1
ATOM 10373 N N . PHE B 2 191 ? 59.976 103.429 128.247 1.00 66.44 191 PHE B N 1
ATOM 10374 C CA . PHE B 2 191 ? 59.011 104.512 128.094 1.00 66.44 191 PHE B CA 1
ATOM 10375 C C . PHE B 2 191 ? 59.694 105.812 128.479 1.00 66.44 191 PHE B C 1
ATOM 10376 O O . PHE B 2 191 ? 59.718 106.165 129.661 1.00 66.44 191 PHE B O 1
ATOM 10384 N N . THR B 2 192 ? 60.238 106.520 127.497 1.00 65.64 192 THR B N 1
ATOM 10385 C CA . THR B 2 192 ? 60.840 107.819 127.747 1.00 65.64 192 THR B CA 1
ATOM 10386 C C . THR B 2 192 ? 59.831 108.756 128.402 1.00 65.64 192 THR B C 1
ATOM 10387 O O . THR B 2 192 ? 58.666 108.831 128.001 1.00 65.64 192 THR B O 1
ATOM 10391 N N . VAL B 2 193 ? 60.290 109.469 129.423 1.00 67.29 193 VAL B N 1
ATOM 10392 C CA . VAL B 2 193 ? 59.463 110.398 130.183 1.00 67.29 193 VAL B CA 1
ATOM 10393 C C . VAL B 2 193 ? 59.404 111.702 129.401 1.00 67.29 193 VAL B C 1
ATOM 10394 O O . VAL B 2 193 ? 60.412 112.151 128.847 1.00 67.29 193 VAL B O 1
ATOM 10398 N N . GLU B 2 194 ? 58.218 112.305 129.331 1.00 74.58 194 GLU B N 1
ATOM 10399 C CA . GLU B 2 194 ? 58.041 113.567 128.626 1.00 74.58 194 GLU B CA 1
ATOM 10400 C C . GLU B 2 194 ? 57.322 114.618 129.463 1.00 74.58 194 GLU B C 1
ATOM 10401 O O . GLU B 2 194 ? 57.629 115.808 129.352 1.00 74.58 194 GLU B O 1
ATOM 10407 N N . SER B 2 195 ? 56.319 114.184 130.209 1.00 80.58 195 SER B N 1
ATOM 10408 C CA . SER B 2 195 ? 55.563 115.084 131.054 1.00 80.58 195 SER B CA 1
ATOM 10409 C C . SER B 2 195 ? 55.483 114.531 132.458 1.00 80.58 195 SER B C 1
ATOM 10410 O O . SER B 2 195 ? 55.233 113.347 132.655 1.00 80.58 195 SER B O 1
ATOM 10413 N N . ALA B 2 196 ? 55.701 115.387 133.445 1.00 82.77 196 ALA B N 1
ATOM 10414 C CA . ALA B 2 196 ? 55.601 114.948 134.821 1.00 82.77 196 ALA B CA 1
ATOM 10415 C C . ALA B 2 196 ? 54.167 114.521 135.107 1.00 82.77 196 ALA B C 1
ATOM 10416 O O . ALA B 2 196 ? 53.926 113.496 135.740 1.00 82.77 196 ALA B O 1
ATOM 10418 N N . ASP B 2 197 ? 53.211 115.310 134.630 1.00 85.95 197 ASP B N 1
ATOM 10419 C CA . ASP B 2 197 ? 51.808 114.998 134.831 1.00 85.95 197 ASP B CA 1
ATOM 10420 C C . ASP B 2 197 ? 51.349 113.707 134.161 1.00 85.95 197 ASP B C 1
ATOM 10421 O O . ASP B 2 197 ? 50.636 112.919 134.775 1.00 85.95 197 ASP B O 1
ATOM 10426 N N . ALA B 2 198 ? 51.776 113.459 132.926 1.00 85.02 198 ALA B N 1
ATOM 10427 C CA . ALA B 2 198 ? 51.315 112.264 132.241 1.00 85.02 198 ALA B CA 1
ATOM 10428 C C . ALA B 2 198 ? 51.720 110.999 132.982 1.00 85.02 198 ALA B C 1
ATOM 10429 O O . ALA B 2 198 ? 50.904 110.106 133.187 1.00 85.02 198 ALA B O 1
ATOM 10431 N N . VAL B 2 199 ? 52.976 110.926 133.395 1.00 84.10 199 VAL B N 1
ATOM 10432 C CA . VAL B 2 199 ? 53.454 109.776 134.146 1.00 84.10 199 VAL B CA 1
ATOM 10433 C C . VAL B 2 199 ? 53.351 110.033 135.637 1.00 84.10 199 VAL B C 1
ATOM 10434 O O . VAL B 2 199 ? 54.371 110.136 136.302 1.00 84.10 199 VAL B O 1
ATOM 10438 N N . CYS B 2 200 ? 52.147 110.119 136.185 1.00 87.62 200 CYS B N 1
ATOM 10439 C CA . CYS B 2 200 ? 52.055 110.391 137.618 1.00 87.62 200 CYS B CA 1
ATOM 10440 C C . CYS B 2 200 ? 50.628 110.198 138.123 1.00 87.62 200 CYS B C 1
ATOM 10441 O O . CYS B 2 200 ? 49.684 110.087 137.337 1.00 87.62 200 CYS B O 1
ATOM 10444 N N . ASN B 2 226 ? 55.593 99.816 138.415 1.00 30.00 226 ASN B N 1
ATOM 10445 C CA . ASN B 2 226 ? 55.824 99.873 136.977 1.00 30.00 226 ASN B CA 1
ATOM 10446 C C . ASN B 2 226 ? 56.664 101.093 136.620 1.00 30.00 226 ASN B C 1
ATOM 10447 O O . ASN B 2 226 ? 56.834 101.429 135.449 1.00 30.00 226 ASN B O 1
ATOM 10452 N N . LEU B 2 227 ? 57.192 101.754 137.647 1.00 64.22 227 LEU B N 1
ATOM 10453 C CA . LEU B 2 227 ? 58.137 102.847 137.477 1.00 64.22 227 LEU B CA 1
ATOM 10454 C C . LEU B 2 227 ? 59.484 102.375 136.953 1.00 64.22 227 LEU B C 1
ATOM 10455 O O . LEU B 2 227 ? 60.320 103.204 136.588 1.00 64.22 227 LEU B O 1
ATOM 10460 N N . SER B 2 228 ? 59.717 101.067 136.909 1.00 63.81 228 SER B N 1
ATOM 10461 C CA . SER B 2 228 ? 60.951 100.514 136.371 1.00 63.81 228 SER B CA 1
ATOM 10462 C C . SER B 2 228 ? 60.916 100.457 134.849 1.00 63.81 228 SER B C 1
ATOM 10463 O O . SER B 2 228 ? 61.783 99.847 134.222 1.00 63.81 228 SER B O 1
ATOM 10466 N N . ASP B 2 229 ? 59.920 101.103 134.245 1.00 66.36 229 ASP B N 1
ATOM 10467 C CA . ASP B 2 229 ? 59.738 101.082 132.803 1.00 66.36 229 ASP B CA 1
ATOM 10468 C C . ASP B 2 229 ? 59.853 102.469 132.185 1.00 66.36 229 ASP B C 1
ATOM 10469 O O . ASP B 2 229 ? 59.792 102.591 130.957 1.00 66.36 229 ASP B O 1
ATOM 10474 N N . PHE B 2 230 ? 60.019 103.512 132.995 1.00 63.29 230 PHE B N 1
ATOM 10475 C CA . PHE B 2 230 ? 60.030 104.893 132.523 1.00 63.29 230 PHE B CA 1
ATOM 10476 C C . PHE B 2 230 ? 61.434 105.458 132.681 1.00 63.29 230 PHE B C 1
ATOM 10477 O O . PHE B 2 230 ? 61.853 105.785 133.794 1.00 63.29 230 PHE B O 1
ATOM 10485 N N . TYR B 2 231 ? 62.143 105.592 131.567 1.00 57.80 231 TYR B N 1
ATOM 10486 C CA . TYR B 2 231 ? 63.523 106.047 131.546 1.00 57.80 231 TYR B CA 1
ATOM 10487 C C . TYR B 2 231 ? 63.593 107.538 131.253 1.00 57.80 231 TYR B C 1
ATOM 10488 O O . TYR B 2 231 ? 62.697 108.118 130.640 1.00 57.80 231 TYR B O 1
ATOM 10497 N N . LEU B 2 232 ? 64.684 108.153 131.699 1.00 50.96 232 LEU B N 1
ATOM 10498 C CA . LEU B 2 232 ? 64.917 109.556 131.411 1.00 50.96 232 LEU B CA 1
ATOM 10499 C C . LEU B 2 232 ? 65.298 109.748 129.946 1.00 50.96 232 LEU B C 1
ATOM 10500 O O . LEU B 2 232 ? 65.737 108.823 129.262 1.00 50.96 232 LEU B O 1
ATOM 10505 N N . SER B 2 233 ? 65.116 110.978 129.468 1.00 48.60 233 SER B N 1
ATOM 10506 C CA . SER B 2 233 ? 65.293 111.264 128.048 1.00 48.60 233 SER B CA 1
ATOM 10507 C C . SER B 2 233 ? 66.758 111.171 127.639 1.00 48.60 233 SER B C 1
ATOM 10508 O O . SER B 2 233 ? 67.119 110.386 126.757 1.00 48.60 233 SER B O 1
ATOM 10511 N N . PHE B 2 234 ? 67.619 111.973 128.262 1.00 41.48 234 PHE B N 1
ATOM 10512 C CA . PHE B 2 234 ? 69.036 111.948 127.923 1.00 41.48 234 PHE B CA 1
ATOM 10513 C C . PHE B 2 234 ? 69.764 110.843 128.676 1.00 41.48 234 PHE B C 1
ATOM 10514 O O . PHE B 2 234 ? 70.365 109.959 128.063 1.00 41.48 234 PHE B O 1
ATOM 10522 N N . CYS B 2 235 ? 69.726 110.886 130.004 1.00 46.21 235 CYS B N 1
ATOM 10523 C CA . CYS B 2 235 ? 70.306 109.825 130.823 1.00 46.21 235 CYS B CA 1
ATOM 10524 C C . CYS B 2 235 ? 69.348 108.643 130.776 1.00 46.21 235 CYS B C 1
ATOM 10525 O O . CYS B 2 235 ? 68.611 108.354 131.718 1.00 46.21 235 CYS B O 1
ATOM 10528 N N . ASN B 2 236 ? 69.374 107.945 129.644 1.00 46.99 236 ASN B N 1
ATOM 10529 C CA . ASN B 2 236 ? 68.384 106.936 129.307 1.00 46.99 236 ASN B CA 1
ATOM 10530 C C . ASN B 2 236 ? 68.692 105.569 129.885 1.00 46.99 236 ASN B C 1
ATOM 10531 O O . ASN B 2 236 ? 68.190 104.570 129.364 1.00 46.99 236 ASN B O 1
ATOM 10536 N N . SER B 2 237 ? 69.500 105.484 130.933 1.00 49.37 237 SER B N 1
ATOM 10537 C CA . SER B 2 237 ? 69.723 104.225 131.623 1.00 49.37 237 SER B CA 1
ATOM 10538 C C . SER B 2 237 ? 69.121 104.211 133.017 1.00 49.37 237 SER B C 1
ATOM 10539 O O . SER B 2 237 ? 69.175 103.178 133.690 1.00 49.37 237 SER B O 1
ATOM 10542 N N . TYR B 2 238 ? 68.545 105.320 133.464 1.00 48.67 238 TYR B N 1
ATOM 10543 C CA . TYR B 2 238 ? 67.949 105.429 134.785 1.00 48.67 238 TYR B CA 1
ATOM 10544 C C . TYR B 2 238 ? 66.436 105.439 134.649 1.00 48.67 238 TYR B C 1
ATOM 10545 O O . TYR B 2 238 ? 65.880 106.259 133.913 1.00 48.67 238 TYR B O 1
ATOM 10554 N N . THR B 2 239 ? 65.780 104.526 135.349 1.00 58.22 239 THR B N 1
ATOM 10555 C CA . THR B 2 239 ? 64.331 104.516 135.427 1.00 58.22 239 THR B CA 1
ATOM 10556 C C . THR B 2 239 ? 63.870 105.471 136.522 1.00 58.22 239 THR B C 1
ATOM 10557 O O . THR B 2 239 ? 64.661 105.957 137.331 1.00 58.22 239 THR B O 1
ATOM 10561 N N . LEU B 2 240 ? 62.568 105.748 136.541 1.00 62.56 240 LEU B N 1
ATOM 10562 C CA . LEU B 2 240 ? 62.019 106.553 137.626 1.00 62.56 240 LEU B CA 1
ATOM 10563 C C . LEU B 2 240 ? 62.008 105.781 138.934 1.00 62.56 240 LEU B C 1
ATOM 10564 O O . LEU B 2 240 ? 62.174 106.376 140.004 1.00 62.56 240 LEU B O 1
ATOM 10569 N N . TRP B 2 241 ? 61.809 104.463 138.865 1.00 64.70 241 TRP B N 1
ATOM 10570 C CA . TRP B 2 241 ? 61.842 103.632 140.061 1.00 64.70 241 TRP B CA 1
ATOM 10571 C C . TRP B 2 241 ? 63.149 103.803 140.816 1.00 64.70 241 TRP B C 1
ATOM 10572 O O . TRP B 2 241 ? 63.158 103.886 142.049 1.00 64.70 241 TRP B O 1
ATOM 10583 N N . GLU B 2 242 ? 64.265 103.856 140.090 1.00 61.50 242 GLU B N 1
ATOM 10584 C CA . GLU B 2 242 ? 65.563 104.005 140.731 1.00 61.50 242 GLU B CA 1
ATOM 10585 C C . GLU B 2 242 ? 65.769 105.413 141.265 1.00 61.50 242 GLU B C 1
ATOM 10586 O O . GLU B 2 242 ? 66.409 105.590 142.305 1.00 61.50 242 GLU B O 1
ATOM 10592 N N . LEU B 2 243 ? 65.244 106.422 140.573 1.00 61.15 243 LEU B N 1
ATOM 10593 C CA . LEU B 2 243 ? 65.437 107.793 141.024 1.00 61.15 243 LEU B CA 1
ATOM 10594 C C . LEU B 2 243 ? 64.638 108.077 142.285 1.00 61.15 243 LEU B C 1
ATOM 10595 O O . LEU B 2 243 ? 65.133 108.738 143.204 1.00 61.15 243 LEU B O 1
ATOM 10600 N N . PHE B 2 244 ? 63.401 107.587 142.353 1.00 67.04 244 PHE B N 1
ATOM 10601 C CA . PHE B 2 244 ? 62.615 107.758 143.567 1.00 67.04 244 PHE B CA 1
ATOM 10602 C C . PHE B 2 244 ? 63.200 106.991 144.744 1.00 67.04 244 PHE B C 1
ATOM 10603 O O . PHE B 2 244 ? 62.898 107.321 145.894 1.00 67.04 244 PHE B O 1
ATOM 10611 N N . SER B 2 245 ? 64.029 105.987 144.486 1.00 66.26 245 SER B N 1
ATOM 10612 C CA . SER B 2 245 ? 64.714 105.253 145.545 1.00 66.26 245 SER B CA 1
ATOM 10613 C C . SER B 2 245 ? 66.139 105.784 145.707 1.00 66.26 245 SER B C 1
ATOM 10614 O O . SER B 2 245 ? 67.128 105.109 145.428 1.00 66.26 245 SER B O 1
ATOM 10617 N N . GLY B 2 246 ? 66.230 107.029 146.169 1.00 68.79 246 GLY B N 1
ATOM 10618 C CA . GLY B 2 246 ? 67.528 107.579 146.503 1.00 68.79 246 GLY B CA 1
ATOM 10619 C C . GLY B 2 246 ? 67.785 109.026 146.138 1.00 68.79 246 GLY B C 1
ATOM 10620 O O . GLY B 2 246 ? 68.506 109.717 146.863 1.00 68.79 246 GLY B O 1
ATOM 10621 N N . LEU B 2 247 ? 67.213 109.514 145.043 1.00 68.79 247 LEU B N 1
ATOM 10622 C CA . LEU B 2 247 ? 67.468 110.877 144.601 1.00 68.79 247 LEU B CA 1
ATOM 10623 C C . LEU B 2 247 ? 66.363 111.798 145.090 1.00 68.79 247 LEU B C 1
ATOM 10624 O O . LEU B 2 247 ? 65.182 111.439 145.068 1.00 68.79 247 LEU B O 1
ATOM 10629 N N . SER B 2 248 ? 66.757 112.991 145.528 1.00 80.80 248 SER B N 1
ATOM 10630 C CA . SER B 2 248 ? 65.810 113.947 146.093 1.00 80.80 248 SER B CA 1
ATOM 10631 C C . SER B 2 248 ? 66.432 115.333 146.022 1.00 80.80 248 SER B C 1
ATOM 10632 O O . SER B 2 248 ? 67.353 115.634 146.788 1.00 80.80 248 SER B O 1
ATOM 10635 N N . SER B 2 249 ? 65.939 116.162 145.109 1.00 84.28 249 SER B N 1
ATOM 10636 C CA . SER B 2 249 ? 66.373 117.548 145.067 1.00 84.28 249 SER B CA 1
ATOM 10637 C C . SER B 2 249 ? 65.972 118.248 146.364 1.00 84.28 249 SER B C 1
ATOM 10638 O O . SER B 2 249 ? 64.800 118.202 146.756 1.00 84.28 249 SER B O 1
ATOM 10641 N N . PRO B 2 250 ? 66.915 118.914 147.047 1.00 88.17 250 PRO B N 1
ATOM 10642 C CA . PRO B 2 250 ? 66.666 119.381 148.421 1.00 88.17 250 PRO B CA 1
ATOM 10643 C C . PRO B 2 250 ? 65.498 120.345 148.566 1.00 88.17 250 PRO B C 1
ATOM 10644 O O . PRO B 2 250 ? 64.781 120.297 149.569 1.00 88.17 250 PRO B O 1
ATOM 10648 N N . SER B 2 251 ? 65.305 121.227 147.583 1.00 90.79 251 SER B N 1
ATOM 10649 C CA . SER B 2 251 ? 64.211 122.193 147.640 1.00 90.79 251 SER B CA 1
ATOM 10650 C C . SER B 2 251 ? 62.866 121.499 147.834 1.00 90.79 251 SER B C 1
ATOM 10651 O O . SER B 2 251 ? 62.135 121.780 148.790 1.00 90.79 251 SER B O 1
ATOM 10654 N N . THR B 2 252 ? 62.525 120.589 146.927 1.00 90.78 252 THR B N 1
ATOM 10655 C CA . THR B 2 252 ? 61.293 119.821 147.018 1.00 90.78 252 THR B CA 1
ATOM 10656 C C . THR B 2 252 ? 61.505 118.460 147.663 1.00 90.78 252 THR B C 1
ATOM 10657 O O . THR B 2 252 ? 60.774 117.516 147.347 1.00 90.78 252 THR B O 1
ATOM 10661 N N . LEU B 2 253 ? 62.463 118.350 148.581 1.00 91.34 253 LEU B N 1
ATOM 10662 C CA . LEU B 2 253 ? 62.902 117.052 149.074 1.00 91.34 253 LEU B CA 1
ATOM 10663 C C . LEU B 2 253 ? 61.848 116.397 149.952 1.00 91.34 253 LEU B C 1
ATOM 10664 O O . LEU B 2 253 ? 61.818 116.609 151.167 1.00 91.34 253 LEU B O 1
ATOM 10666 N N . ASN B 2 254 ? 60.978 115.602 149.337 1.00 93.87 254 ASN B N 1
ATOM 10667 C CA . ASN B 2 254 ? 60.029 114.789 150.084 1.00 93.87 254 ASN B CA 1
ATOM 10668 C C . ASN B 2 254 ? 59.849 113.439 149.405 1.00 93.87 254 ASN B C 1
ATOM 10669 O O . ASN B 2 254 ? 59.065 112.605 149.867 1.00 93.87 254 ASN B O 1
ATOM 10671 N N . CYS B 2 255 ? 60.592 113.207 148.327 1.00 91.59 255 CYS B N 1
ATOM 10672 C CA . CYS B 2 255 ? 60.347 112.067 147.446 1.00 91.59 255 CYS B CA 1
ATOM 10673 C C . CYS B 2 255 ? 61.273 110.917 147.811 1.00 91.59 255 CYS B C 1
ATOM 10674 O O . CYS B 2 255 ? 62.374 110.783 147.272 1.00 91.59 255 CYS B O 1
ATOM 10677 N N . SER B 2 256 ? 60.816 110.081 148.739 1.00 86.14 256 SER B N 1
ATOM 10678 C CA . SER B 2 256 ? 61.490 108.839 149.079 1.00 86.14 256 SER B CA 1
ATOM 10679 C C . SER B 2 256 ? 60.614 107.689 148.605 1.00 86.14 256 SER B C 1
ATOM 10680 O O . SER B 2 256 ? 60.446 106.691 149.314 1.00 86.14 256 SER B O 1
ATOM 10683 N N . LEU B 2 257 ? 60.026 107.859 147.416 1.00 84.68 257 LEU B N 1
ATOM 10684 C CA . LEU B 2 257 ? 59.146 106.894 146.762 1.00 84.68 257 LEU B CA 1
ATOM 10685 C C . LEU B 2 257 ? 57.793 106.817 147.461 1.00 84.68 257 LEU B C 1
ATOM 10686 O O . LEU B 2 257 ? 56.872 106.151 146.977 1.00 84.68 257 LEU B O 1
ATOM 10691 N N . ASP B 2 258 ? 57.652 107.516 148.586 1.00 90.91 258 ASP B N 1
ATOM 10692 C CA . ASP B 2 258 ? 56.368 107.615 149.265 1.00 90.91 258 ASP B CA 1
ATOM 10693 C C . ASP B 2 258 ? 55.501 108.736 148.712 1.00 90.91 258 ASP B C 1
ATOM 10694 O O . ASP B 2 258 ? 54.439 109.015 149.275 1.00 90.91 258 ASP B O 1
ATOM 10699 N N . VAL B 2 259 ? 55.942 109.395 147.633 1.00 89.51 259 VAL B N 1
ATOM 10700 C CA . VAL B 2 259 ? 55.146 110.425 146.974 1.00 89.51 259 VAL B CA 1
ATOM 10701 C C . VAL B 2 259 ? 54.458 109.918 145.718 1.00 89.51 259 VAL B C 1
ATOM 10702 O O . VAL B 2 259 ? 53.611 110.627 145.158 1.00 89.51 259 VAL B O 1
ATOM 10706 N N . VAL B 2 260 ? 54.793 108.715 145.253 1.00 91.17 260 VAL B N 1
ATOM 10707 C CA . VAL B 2 260 ? 54.211 108.178 144.029 1.00 91.17 260 VAL B CA 1
ATOM 10708 C C . VAL B 2 260 ? 53.079 107.226 144.387 1.00 91.17 260 VAL B C 1
ATOM 10709 O O . VAL B 2 260 ? 52.001 107.275 143.788 1.00 91.17 260 VAL B O 1
ATOM 10713 N N . LEU B 2 261 ? 53.323 106.350 145.363 1.00 30.00 261 LEU B N 1
ATOM 10714 C CA . LEU B 2 261 ? 52.302 105.406 145.806 1.00 30.00 261 LEU B CA 1
ATOM 10715 C C . LEU B 2 261 ? 51.104 106.136 146.398 1.00 30.00 261 LEU B C 1
ATOM 10716 O O . LEU B 2 261 ? 49.957 105.924 145.991 1.00 30.00 261 LEU B O 1
ATOM 10721 N N . THR B 2 262 ? 51.361 107.011 147.363 1.00 30.00 262 THR B N 1
ATOM 10722 C CA . THR B 2 262 ? 50.321 107.823 147.972 1.00 30.00 262 THR B CA 1
ATOM 10723 C C . THR B 2 262 ? 49.876 108.933 147.024 1.00 30.00 262 THR B C 1
ATOM 10724 O O . THR B 2 262 ? 49.953 108.792 145.803 1.00 30.00 262 THR B O 1
ATOM 10728 N N . MET B 2 267 ? 49.136 114.890 143.956 1.00 86.30 267 MET B N 1
ATOM 10729 C CA . MET B 2 267 ? 50.403 114.302 143.536 1.00 86.30 267 MET B CA 1
ATOM 10730 C C . MET B 2 267 ? 51.340 115.371 142.993 1.00 86.30 267 MET B C 1
ATOM 10731 O O . MET B 2 267 ? 52.250 115.076 142.223 1.00 86.30 267 MET B O 1
ATOM 10733 N N . THR B 2 268 ? 51.138 116.592 143.483 1.00 87.20 268 THR B N 1
ATOM 10734 C CA . THR B 2 268 ? 51.912 117.768 143.101 1.00 87.20 268 THR B CA 1
ATOM 10735 C C . THR B 2 268 ? 53.379 117.583 143.456 1.00 87.20 268 THR B C 1
ATOM 10736 O O . THR B 2 268 ? 54.263 118.029 142.725 1.00 87.20 268 THR B O 1
ATOM 10740 N N . THR B 2 269 ? 53.630 116.898 144.568 1.00 86.52 269 THR B N 1
ATOM 10741 C CA . THR B 2 269 ? 54.992 116.643 145.019 1.00 86.52 269 THR B CA 1
ATOM 10742 C C . THR B 2 269 ? 55.705 115.813 143.966 1.00 86.52 269 THR B C 1
ATOM 10743 O O . THR B 2 269 ? 56.882 116.031 143.678 1.00 86.52 269 THR B O 1
ATOM 10747 N N . CYS B 2 270 ? 54.986 114.853 143.392 1.00 84.53 270 CYS B N 1
ATOM 10748 C CA . CYS B 2 270 ? 55.551 113.993 142.361 1.00 84.53 270 CYS B CA 1
ATOM 10749 C C . CYS B 2 270 ? 55.938 114.818 141.141 1.00 84.53 270 CYS B C 1
ATOM 10750 O O . CYS B 2 270 ? 56.986 114.596 140.536 1.00 84.53 270 CYS B O 1
ATOM 10753 N N . ARG B 2 271 ? 55.088 115.768 140.780 1.00 83.60 271 ARG B N 1
ATOM 10754 C CA . ARG B 2 271 ? 55.361 116.620 139.640 1.00 83.60 271 ARG B CA 1
ATOM 10755 C C . ARG B 2 271 ? 56.615 117.435 139.915 1.00 83.60 271 ARG B C 1
ATOM 10756 O O . ARG B 2 271 ? 57.431 117.654 139.030 1.00 83.60 271 ARG B O 1
ATOM 10764 N N . GLN B 2 272 ? 56.754 117.893 141.152 1.00 82.43 272 GLN B N 1
ATOM 10765 C CA . GLN B 2 272 ? 57.908 118.672 141.561 1.00 82.43 272 GLN B CA 1
ATOM 10766 C C . GLN B 2 272 ? 59.192 117.859 141.456 1.00 82.43 272 GLN B C 1
ATOM 10767 O O . GLN B 2 272 ? 60.226 118.384 141.047 1.00 82.43 272 GLN B O 1
ATOM 10773 N N . CYS B 2 273 ? 59.132 116.582 141.826 1.00 78.59 273 CYS B N 1
ATOM 10774 C CA . CYS B 2 273 ? 60.329 115.747 141.783 1.00 78.59 273 CYS B CA 1
ATOM 10775 C C . CYS B 2 273 ? 60.633 115.250 140.376 1.00 78.59 273 CYS B C 1
ATOM 10776 O O . CYS B 2 273 ? 61.801 115.155 139.993 1.00 78.59 273 CYS B O 1
ATOM 10779 N N . ILE B 2 274 ? 59.609 114.950 139.579 1.00 73.64 274 ILE B N 1
ATOM 10780 C CA . ILE B 2 274 ? 59.869 114.489 138.221 1.00 73.64 274 ILE B CA 1
ATOM 10781 C C . ILE B 2 274 ? 60.341 115.642 137.347 1.00 73.64 274 ILE B C 1
ATOM 10782 O O . ILE B 2 274 ? 61.207 115.466 136.482 1.00 73.64 274 ILE B O 1
ATOM 10787 N N . GLU B 2 275 ? 59.821 116.848 137.576 1.00 70.21 275 GLU B N 1
ATOM 10788 C CA . GLU B 2 275 ? 60.361 117.993 136.860 1.00 70.21 275 GLU B CA 1
ATOM 10789 C C . GLU B 2 275 ? 61.778 118.312 137.315 1.00 70.21 275 GLU B C 1
ATOM 10790 O O . GLU B 2 275 ? 62.592 118.778 136.515 1.00 70.21 275 GLU B O 1
ATOM 10796 N N . ALA B 2 276 ? 62.103 118.038 138.579 1.00 65.73 276 ALA B N 1
ATOM 10797 C CA . ALA B 2 276 ? 63.489 118.160 139.017 1.00 65.73 276 ALA B CA 1
ATOM 10798 C C . ALA B 2 276 ? 64.382 117.152 138.306 1.00 65.73 276 ALA B C 1
ATOM 10799 O O . ALA B 2 276 ? 65.511 117.474 137.920 1.00 65.73 276 ALA B O 1
ATOM 10801 N N . TYR B 2 277 ? 63.896 115.921 138.138 1.00 63.77 277 TYR B N 1
ATOM 10802 C CA . TYR B 2 277 ? 64.647 114.921 137.387 1.00 63.77 277 TYR B CA 1
ATOM 10803 C C . TYR B 2 277 ? 64.865 115.367 135.950 1.00 63.77 277 TYR B C 1
ATOM 10804 O O . TYR B 2 277 ? 65.956 115.202 135.396 1.00 63.77 277 TYR B O 1
ATOM 10813 N N . GLN B 2 278 ? 63.830 115.934 135.331 1.00 61.01 278 GLN B N 1
ATOM 10814 C CA . GLN B 2 278 ? 63.949 116.423 133.963 1.00 61.01 278 GLN B CA 1
ATOM 10815 C C . GLN B 2 278 ? 64.939 117.577 133.867 1.00 61.01 278 GLN B C 1
ATOM 10816 O O . GLN B 2 278 ? 65.676 117.686 132.883 1.00 61.01 278 GLN B O 1
ATOM 10822 N N . ASP B 2 279 ? 64.973 118.451 134.874 1.00 56.58 279 ASP B N 1
ATOM 10823 C CA . ASP B 2 279 ? 65.939 119.546 134.853 1.00 56.58 279 ASP B CA 1
ATOM 10824 C C . ASP B 2 279 ? 67.365 119.034 135.018 1.00 56.58 279 ASP B C 1
ATOM 10825 O O . ASP B 2 279 ? 68.284 119.505 134.334 1.00 56.58 279 ASP B O 1
ATOM 10830 N N . TYR B 2 280 ? 67.572 118.085 135.931 1.00 52.06 280 TYR B N 1
ATOM 10831 C CA . TYR B 2 280 ? 68.859 117.407 136.025 1.00 52.06 280 TYR B CA 1
ATOM 10832 C C . TYR B 2 280 ? 69.271 116.829 134.678 1.00 52.06 280 TYR B C 1
ATOM 10833 O O . TYR B 2 280 ? 70.415 116.992 134.235 1.00 52.06 280 TYR B O 1
ATOM 10842 N N . ASP B 2 281 ? 68.341 116.137 134.020 1.00 48.91 281 ASP B N 1
ATOM 10843 C CA . ASP B 2 281 ? 68.619 115.514 132.731 1.00 48.91 281 ASP B CA 1
ATOM 10844 C C . ASP B 2 281 ? 69.010 116.551 131.686 1.00 48.91 281 ASP B C 1
ATOM 10845 O O . ASP B 2 281 ? 69.961 116.351 130.922 1.00 48.91 281 ASP B O 1
ATOM 10850 N N . HIS B 2 282 ? 68.294 117.674 131.650 1.00 48.31 282 HIS B N 1
ATOM 10851 C CA . HIS B 2 282 ? 68.575 118.718 130.671 1.00 48.31 282 HIS B CA 1
ATOM 10852 C C . HIS B 2 282 ? 69.946 119.344 130.900 1.00 48.31 282 HIS B C 1
ATOM 10853 O O . HIS B 2 282 ? 70.690 119.600 129.945 1.00 48.31 282 HIS B O 1
ATOM 10860 N N . HIS B 2 283 ? 70.306 119.591 132.160 1.00 45.81 283 HIS B N 1
ATOM 10861 C CA . HIS B 2 283 ? 71.624 120.156 132.434 1.00 45.81 283 HIS B CA 1
ATOM 10862 C C . HIS B 2 283 ? 72.734 119.167 132.091 1.00 45.81 283 HIS B C 1
ATOM 10863 O O . HIS B 2 283 ? 73.783 119.559 131.557 1.00 45.81 283 HIS B O 1
ATOM 10870 N N . ALA B 2 284 ? 72.518 117.881 132.379 1.00 40.76 284 ALA B N 1
ATOM 10871 C CA . ALA B 2 284 ? 73.470 116.859 131.958 1.00 40.76 284 ALA B CA 1
ATOM 10872 C C . ALA B 2 284 ? 73.628 116.852 130.445 1.00 40.76 284 ALA B C 1
ATOM 10873 O O . ALA B 2 284 ? 74.734 116.668 129.929 1.00 40.76 284 ALA B O 1
ATOM 10875 N N . GLN B 2 285 ? 72.532 117.068 129.720 1.00 40.15 285 GLN B N 1
ATOM 10876 C CA . GLN B 2 285 ? 72.605 117.124 128.265 1.00 40.15 285 GLN B CA 1
ATOM 10877 C C . GLN B 2 285 ? 73.438 118.308 127.794 1.00 40.15 285 GLN B C 1
ATOM 10878 O O . GLN B 2 285 ? 74.247 118.175 126.870 1.00 40.15 285 GLN B O 1
ATOM 10884 N N . GLU B 2 286 ? 73.246 119.476 128.407 1.00 40.52 286 GLU B N 1
ATOM 10885 C CA . GLU B 2 286 ? 74.035 120.640 128.011 1.00 40.52 286 GLU B CA 1
ATOM 10886 C C . GLU B 2 286 ? 75.522 120.398 128.237 1.00 40.52 286 GLU B C 1
ATOM 10887 O O . GLU B 2 286 ? 76.359 120.722 127.379 1.00 40.52 286 GLU B O 1
ATOM 10893 N N . LYS B 2 287 ? 75.859 119.828 129.385 1.00 33.17 287 LYS B N 1
ATOM 10894 C CA . LYS B 2 287 ? 77.245 119.534 129.694 1.00 33.17 287 LYS B CA 1
ATOM 10895 C C . LYS B 2 287 ? 77.824 118.518 128.723 1.00 33.17 287 LYS B C 1
ATOM 10896 O O . LYS B 2 287 ? 78.967 118.646 128.317 1.00 33.17 287 LYS B O 1
ATOM 10902 N N . TYR B 2 288 ? 77.044 117.508 128.357 1.00 33.15 288 TYR B N 1
ATOM 10903 C CA . TYR B 2 288 ? 77.514 116.506 127.411 1.00 33.15 288 TYR B CA 1
ATOM 10904 C C . TYR B 2 288 ? 77.728 117.106 126.031 1.00 33.15 288 TYR B C 1
ATOM 10905 O O . TYR B 2 288 ? 78.638 116.698 125.303 1.00 33.15 288 TYR B O 1
ATOM 10914 N N . GLU B 2 289 ? 76.892 118.066 125.645 1.00 35.21 289 GLU B N 1
ATOM 10915 C CA . GLU B 2 289 ? 77.094 118.723 124.363 1.00 35.21 289 GLU B CA 1
ATOM 10916 C C . GLU B 2 289 ? 78.369 119.550 124.372 1.00 35.21 289 GLU B C 1
ATOM 10917 O O . GLU B 2 289 ? 79.083 119.600 123.370 1.00 35.21 289 GLU B O 1
ATOM 10923 N N . GLU B 2 290 ? 78.683 120.188 125.500 1.00 34.11 290 GLU B N 1
ATOM 10924 C CA . GLU B 2 290 ? 79.974 120.866 125.605 1.00 34.11 290 GLU B CA 1
ATOM 10925 C C . GLU B 2 290 ? 81.130 119.884 125.455 1.00 34.11 290 GLU B C 1
ATOM 10926 O O . GLU B 2 290 ? 82.121 120.168 124.766 1.00 34.11 290 GLU B O 1
ATOM 10932 N N . PHE B 2 291 ? 81.021 118.718 126.089 1.00 29.27 291 PHE B N 1
ATOM 10933 C CA . PHE B 2 291 ? 82.095 117.736 125.990 1.00 29.27 291 PHE B CA 1
ATOM 10934 C C . PHE B 2 291 ? 82.276 117.247 124.563 1.00 29.27 291 PHE B C 1
ATOM 10935 O O . PHE B 2 291 ? 83.400 117.161 124.064 1.00 29.27 291 PHE B O 1
ATOM 10943 N N . GLU B 2 292 ? 81.181 116.880 123.898 1.00 32.37 292 GLU B N 1
ATOM 10944 C CA . GLU B 2 292 ? 81.312 116.372 122.541 1.00 32.37 292 GLU B CA 1
ATOM 10945 C C . GLU B 2 292 ? 81.663 117.474 121.557 1.00 32.37 292 GLU B C 1
ATOM 10946 O O . GLU B 2 292 ? 82.196 117.180 120.485 1.00 32.37 292 GLU B O 1
ATOM 10952 N N . SER B 2 293 ? 81.417 118.736 121.913 1.00 31.44 293 SER B N 1
ATOM 10953 C CA . SER B 2 293 ? 81.944 119.843 121.129 1.00 31.44 293 SER B CA 1
ATOM 10954 C C . SER B 2 293 ? 83.459 119.918 121.239 1.00 31.44 293 SER B C 1
ATOM 10955 O O . SER B 2 293 ? 84.145 120.152 120.241 1.00 31.44 293 SER B O 1
ATOM 10958 N N . VAL B 2 294 ? 83.999 119.731 122.445 1.00 29.37 294 VAL B N 1
ATOM 10959 C CA . VAL B 2 294 ? 85.454 119.678 122.591 1.00 29.37 294 VAL B CA 1
ATOM 10960 C C . VAL B 2 294 ? 86.022 118.477 121.847 1.00 29.37 294 VAL B C 1
ATOM 10961 O O . VAL B 2 294 ? 87.047 118.577 121.167 1.00 29.37 294 VAL B O 1
ATOM 10965 N N . LEU B 2 295 ? 85.364 117.326 121.959 1.00 30.34 295 LEU B N 1
ATOM 10966 C CA . LEU B 2 295 ? 85.867 116.109 121.331 1.00 30.34 295 LEU B CA 1
ATOM 10967 C C . LEU B 2 295 ? 85.776 116.182 119.814 1.00 30.34 295 LEU B C 1
ATOM 10968 O O . LEU B 2 295 ? 86.554 115.529 119.113 1.00 30.34 295 LEU B O 1
ATOM 10973 N N . HIS B 2 296 ? 84.834 116.962 119.293 1.00 34.20 296 HIS B N 1
ATOM 10974 C CA . HIS B 2 296 ? 84.744 117.155 117.853 1.00 34.20 296 HIS B CA 1
ATOM 10975 C C . HIS B 2 296 ? 85.920 117.972 117.334 1.00 34.20 296 HIS B C 1
ATOM 10976 O O . HIS B 2 296 ? 86.508 117.637 116.303 1.00 34.20 296 HIS B O 1
ATOM 10983 N N . LYS B 2 297 ? 86.279 119.041 118.039 1.00 33.70 297 LYS B N 1
ATOM 10984 C CA . LYS B 2 297 ? 87.396 119.891 117.657 1.00 33.70 297 LYS B CA 1
ATOM 10985 C C . LYS B 2 297 ? 88.743 119.248 117.912 1.00 33.70 297 LYS B C 1
ATOM 10986 O O . LYS B 2 297 ? 89.765 119.851 117.581 1.00 33.70 297 LYS B O 1
ATOM 10992 N N . TYR B 2 298 ? 88.778 118.062 118.506 1.00 29.97 298 TYR B N 1
ATOM 10993 C CA . TYR B 2 298 ? 90.022 117.336 118.712 1.00 29.97 298 TYR B CA 1
ATOM 10994 C C . TYR B 2 298 ? 90.355 116.604 117.421 1.00 29.97 298 TYR B C 1
ATOM 10995 O O . TYR B 2 298 ? 89.637 115.687 117.018 1.00 29.97 298 TYR B O 1
ATOM 11004 N N . LEU B 2 299 ? 91.436 117.018 116.759 1.00 33.03 299 LEU B N 1
ATOM 11005 C CA . LEU B 2 299 ? 91.722 116.513 115.422 1.00 33.03 299 LEU B CA 1
ATOM 11006 C C . LEU B 2 299 ? 92.386 115.147 115.439 1.00 33.03 299 LEU B C 1
ATOM 11007 O O . LEU B 2 299 ? 92.210 114.373 114.496 1.00 33.03 299 LEU B O 1
ATOM 11012 N N . GLN B 2 300 ? 93.141 114.833 116.484 1.00 29.47 300 GLN B N 1
ATOM 11013 C CA . GLN B 2 300 ? 93.833 113.559 116.593 1.00 29.47 300 GLN B CA 1
ATOM 11014 C C . GLN B 2 300 ? 92.952 112.457 117.148 1.00 29.47 300 GLN B C 1
ATOM 11015 O O . GLN B 2 300 ? 93.470 111.461 117.654 1.00 29.47 300 GLN B O 1
ATOM 11021 N N . SER B 2 301 ? 91.633 112.614 117.049 1.00 31.70 301 SER B N 1
ATOM 11022 C CA . SER B 2 301 ? 90.695 111.660 117.625 1.00 31.70 301 SER B CA 1
ATOM 11023 C C . SER B 2 301 ? 90.841 110.262 117.047 1.00 31.70 301 SER B C 1
ATOM 11024 O O . SER B 2 301 ? 90.481 109.288 117.714 1.00 31.70 301 SER B O 1
ATOM 11027 N N . ASP B 2 302 ? 91.353 110.132 115.831 1.00 35.16 302 ASP B N 1
ATOM 11028 C CA . ASP B 2 302 ? 91.510 108.832 115.204 1.00 35.16 302 ASP B CA 1
ATOM 11029 C C . ASP B 2 302 ? 92.910 108.263 115.355 1.00 35.16 302 ASP B C 1
ATOM 11030 O O . ASP B 2 302 ? 93.180 107.179 114.837 1.00 35.16 302 ASP B O 1
ATOM 11035 N N . GLU B 2 303 ? 93.798 108.950 116.066 1.00 31.22 303 GLU B N 1
ATOM 11036 C CA . GLU B 2 303 ? 95.180 108.521 116.192 1.00 31.22 303 GLU B CA 1
ATOM 11037 C C . GLU B 2 303 ? 95.642 108.323 117.622 1.00 31.22 303 GLU B C 1
ATOM 11038 O O . GLU B 2 303 ? 96.689 107.715 117.830 1.00 31.22 303 GLU B O 1
ATOM 11044 N N . TYR B 2 304 ? 94.899 108.817 118.613 1.00 28.45 304 TYR B N 1
ATOM 11045 C CA . TYR B 2 304 ? 95.479 108.978 119.942 1.00 28.45 304 TYR B CA 1
ATOM 11046 C C . TYR B 2 304 ? 95.668 107.644 120.647 1.00 28.45 304 TYR B C 1
ATOM 11047 O O . TYR B 2 304 ? 96.520 107.522 121.531 1.00 28.45 304 TYR B O 1
ATOM 11056 N N . SER B 2 305 ? 94.900 106.631 120.272 1.00 30.17 305 SER B N 1
ATOM 11057 C CA . SER B 2 305 ? 94.962 105.344 120.947 1.00 30.17 305 SER B CA 1
ATOM 11058 C C . SER B 2 305 ? 94.678 104.229 119.958 1.00 30.17 305 SER B C 1
ATOM 11059 O O . SER B 2 305 ? 93.763 104.337 119.139 1.00 30.17 305 SER B O 1
ATOM 11062 N N . VAL B 2 306 ? 95.471 103.160 120.039 1.00 31.19 306 VAL B N 1
ATOM 11063 C CA . VAL B 2 306 ? 95.216 101.968 119.238 1.00 31.19 306 VAL B CA 1
ATOM 11064 C C . VAL B 2 306 ? 94.065 101.168 119.830 1.00 31.19 306 VAL B C 1
ATOM 11065 O O . VAL B 2 306 ? 93.533 100.256 119.190 1.00 31.19 306 VAL B O 1
ATOM 11069 N N . LYS B 2 307 ? 93.644 101.507 121.042 1.00 32.18 307 LYS B N 1
ATOM 11070 C CA . LYS B 2 307 ? 92.612 100.747 121.729 1.00 32.18 307 LYS B CA 1
ATOM 11071 C C . LYS B 2 307 ? 91.267 101.454 121.782 1.00 32.18 307 LYS B C 1
ATOM 11072 O O . LYS B 2 307 ? 90.234 100.783 121.837 1.00 32.18 307 LYS B O 1
ATOM 11078 N N . SER B 2 308 ? 91.243 102.780 121.765 1.00 32.86 308 SER B N 1
ATOM 11079 C CA . SER B 2 308 ? 90.021 103.525 122.010 1.00 32.86 308 SER B CA 1
ATOM 11080 C C . SER B 2 308 ? 89.726 104.486 120.867 1.00 32.86 308 SER B C 1
ATOM 11081 O O . SER B 2 308 ? 90.633 105.046 120.250 1.00 32.86 308 SER B O 1
ATOM 11084 N N . CYS B 2 309 ? 88.447 104.672 120.600 1.00 36.71 309 CYS B N 1
ATOM 11085 C CA . CYS B 2 309 ? 87.947 105.595 119.593 1.00 36.71 309 CYS B CA 1
ATOM 11086 C C . CYS B 2 309 ? 87.049 106.611 120.272 1.00 36.71 309 CYS B C 1
ATOM 11087 O O . CYS B 2 309 ? 86.669 106.443 121.434 1.00 36.71 309 CYS B O 1
ATOM 11090 N N . PRO B 2 310 ? 86.706 107.700 119.583 1.00 34.62 310 PRO B N 1
ATOM 11091 C CA . PRO B 2 310 ? 85.807 108.688 120.193 1.00 34.62 310 PRO B CA 1
ATOM 11092 C C . PRO B 2 310 ? 84.456 108.143 120.633 1.00 34.62 310 PRO B C 1
ATOM 11093 O O . PRO B 2 310 ? 83.871 108.701 121.564 1.00 34.62 310 PRO B O 1
ATOM 11097 N N . GLU B 2 311 ? 83.933 107.081 120.019 1.00 36.35 311 GLU B N 1
ATOM 11098 C CA . GLU B 2 311 ? 82.619 106.595 120.435 1.00 36.35 311 GLU B CA 1
ATOM 11099 C C . GLU B 2 311 ? 82.671 105.930 121.806 1.00 36.35 311 GLU B C 1
ATOM 11100 O O . GLU B 2 311 ? 81.775 106.134 122.635 1.00 36.35 311 GLU B O 1
ATOM 11106 N N . ASP B 2 312 ? 83.706 105.131 122.062 1.00 36.56 312 ASP B N 1
ATOM 11107 C CA . ASP B 2 312 ? 83.893 104.554 123.388 1.00 36.56 312 ASP B CA 1
ATOM 11108 C C . ASP B 2 312 ? 84.000 105.647 124.442 1.00 36.56 312 ASP B C 1
ATOM 11109 O O . ASP B 2 312 ? 83.339 105.592 125.491 1.00 36.56 312 ASP B O 1
ATOM 11114 N N . CYS B 2 313 ? 84.852 106.640 124.177 1.00 32.24 313 CYS B N 1
ATOM 11115 C CA . CYS B 2 313 ? 85.005 107.787 125.061 1.00 32.24 313 CYS B CA 1
ATOM 11116 C C . CYS B 2 313 ? 83.670 108.467 125.324 1.00 32.24 313 CYS B C 1
ATOM 11117 O O . CYS B 2 313 ? 83.339 108.779 126.470 1.00 32.24 313 CYS B O 1
ATOM 11120 N N . LYS B 2 314 ? 82.896 108.710 124.269 1.00 31.16 314 LYS B N 1
ATOM 11121 C CA . LYS B 2 314 ? 81.608 109.374 124.426 1.00 31.16 314 LYS B CA 1
ATOM 11122 C C . LYS B 2 314 ? 80.691 108.583 125.341 1.00 31.16 314 LYS B C 1
ATOM 11123 O O . LYS B 2 314 ? 80.061 109.145 126.242 1.00 31.16 314 LYS B O 1
ATOM 11129 N N . ILE B 2 315 ? 80.593 107.274 125.113 1.00 30.98 315 ILE B N 1
ATOM 11130 C CA . ILE B 2 315 ? 79.668 106.451 125.887 1.00 30.98 315 ILE B CA 1
ATOM 11131 C C . ILE B 2 315 ? 80.053 106.456 127.361 1.00 30.98 315 ILE B C 1
ATOM 11132 O O . ILE B 2 315 ? 79.208 106.667 128.242 1.00 30.98 315 ILE B O 1
ATOM 11137 N N . VAL B 2 316 ? 81.339 106.250 127.657 1.00 29.29 316 VAL B N 1
ATOM 11138 C CA . VAL B 2 316 ? 81.719 106.195 129.066 1.00 29.29 316 VAL B CA 1
ATOM 11139 C C . VAL B 2 316 ? 81.624 107.566 129.718 1.00 29.29 316 VAL B C 1
ATOM 11140 O O . VAL B 2 316 ? 81.290 107.666 130.901 1.00 29.29 316 VAL B O 1
ATOM 11144 N N . TYR B 2 317 ? 81.882 108.643 128.974 1.00 27.21 317 TYR B N 1
ATOM 11145 C CA . TYR B 2 317 ? 81.752 109.971 129.558 1.00 27.21 317 TYR B CA 1
ATOM 11146 C C . TYR B 2 317 ? 80.299 110.302 129.854 1.00 27.21 317 TYR B C 1
ATOM 11147 O O . TYR B 2 317 ? 79.996 110.912 130.883 1.00 27.21 317 TYR B O 1
ATOM 11156 N N . LYS B 2 318 ? 79.390 109.941 128.952 1.00 29.51 318 LYS B N 1
ATOM 11157 C CA . LYS B 2 318 ? 77.975 110.150 129.220 1.00 29.51 318 LYS B CA 1
ATOM 11158 C C . LYS B 2 318 ? 77.533 109.364 130.442 1.00 29.51 318 LYS B C 1
ATOM 11159 O O . LYS B 2 318 ? 76.762 109.866 131.267 1.00 29.51 318 LYS B O 1
ATOM 11165 N N . ALA B 2 319 ? 78.022 108.131 130.583 1.00 29.93 319 ALA B N 1
ATOM 11166 C CA . ALA B 2 319 ? 77.682 107.350 131.766 1.00 29.93 319 ALA B CA 1
ATOM 11167 C C . ALA B 2 319 ? 78.214 108.005 133.035 1.00 29.93 319 ALA B C 1
ATOM 11168 O O . ALA B 2 319 ? 77.502 108.092 134.041 1.00 29.93 319 ALA B O 1
ATOM 11170 N N . TRP B 2 320 ? 79.455 108.491 132.999 1.00 27.61 320 TRP B N 1
ATOM 11171 C CA . TRP B 2 320 ? 80.028 109.159 134.163 1.00 27.61 320 TRP B CA 1
ATOM 11172 C C . TRP B 2 320 ? 79.227 110.398 134.545 1.00 27.61 320 TRP B C 1
ATOM 11173 O O . TRP B 2 320 ? 78.928 110.620 135.722 1.00 27.61 320 TRP B O 1
ATOM 11184 N N . LEU B 2 321 ? 78.884 111.225 133.560 1.00 30.45 321 LEU B N 1
ATOM 11185 C CA . LEU B 2 321 ? 78.155 112.458 133.837 1.00 30.45 321 LEU B CA 1
ATOM 11186 C C . LEU B 2 321 ? 76.764 112.168 134.389 1.00 30.45 321 LEU B C 1
ATOM 11187 O O . LEU B 2 321 ? 76.330 112.789 135.371 1.00 30.45 321 LEU B O 1
ATOM 11192 N N . CYS B 2 322 ? 76.056 111.217 133.780 1.00 36.47 322 CYS B N 1
ATOM 11193 C CA . CYS B 2 322 ? 74.743 110.849 134.285 1.00 36.47 322 CYS B CA 1
ATOM 11194 C C . CYS B 2 322 ? 74.823 110.268 135.687 1.00 36.47 322 CYS B C 1
ATOM 11195 O O . CYS B 2 322 ? 73.883 110.424 136.470 1.00 36.47 322 CYS B O 1
ATOM 11198 N N . SER B 2 323 ? 75.927 109.600 136.029 1.00 35.94 323 SER B N 1
ATOM 11199 C CA . SER B 2 323 ? 76.084 109.119 137.397 1.00 35.94 323 SER B CA 1
ATOM 11200 C C . SER B 2 323 ? 76.387 110.266 138.347 1.00 35.94 323 SER B C 1
ATOM 11201 O O . SER B 2 323 ? 76.051 110.204 139.533 1.00 35.94 323 SER B O 1
ATOM 11204 N N . GLN B 2 324 ? 77.036 111.315 137.846 1.00 35.48 324 GLN B N 1
ATOM 11205 C CA . GLN B 2 324 ? 77.272 112.499 138.664 1.00 35.48 324 GLN B CA 1
ATOM 11206 C C . GLN B 2 324 ? 75.965 113.192 139.003 1.00 35.48 324 GLN B C 1
ATOM 11207 O O . GLN B 2 324 ? 75.813 113.762 140.087 1.00 35.48 324 GLN B O 1
ATOM 11213 N N . TYR B 2 325 ? 75.009 113.167 138.079 1.00 41.32 325 TYR B N 1
ATOM 11214 C CA . TYR B 2 325 ? 73.756 113.865 138.345 1.00 41.32 325 TYR B CA 1
ATOM 11215 C C . TYR B 2 325 ? 72.788 113.009 139.148 1.00 41.32 325 TYR B C 1
ATOM 11216 O O . TYR B 2 325 ? 72.023 113.535 139.964 1.00 41.32 325 TYR B O 1
ATOM 11225 N N . PHE B 2 326 ? 72.804 111.696 138.943 1.00 44.63 326 PHE B N 1
ATOM 11226 C CA . PHE B 2 326 ? 71.904 110.776 139.635 1.00 44.63 326 PHE B CA 1
ATOM 11227 C C . PHE B 2 326 ? 72.747 109.729 140.347 1.00 44.63 326 PHE B C 1
ATOM 11228 O O . PHE B 2 326 ? 73.120 108.713 139.756 1.00 44.63 326 PHE B O 1
ATOM 11236 N N . GLU B 2 327 ? 73.036 109.968 141.623 1.00 50.45 327 GLU B N 1
ATOM 11237 C CA . GLU B 2 327 ? 73.947 109.110 142.378 1.00 50.45 327 GLU B CA 1
ATOM 11238 C C . GLU B 2 327 ? 73.152 108.028 143.106 1.00 50.45 327 GLU B C 1
ATOM 11239 O O . GLU B 2 327 ? 73.103 107.953 144.333 1.00 50.45 327 GLU B O 1
ATOM 11245 N N . VAL B 2 328 ? 72.531 107.166 142.308 1.00 54.42 328 VAL B N 1
ATOM 11246 C CA . VAL B 2 328 ? 71.643 106.132 142.816 1.00 54.42 328 VAL B CA 1
ATOM 11247 C C . VAL B 2 328 ? 72.115 104.770 142.334 1.00 54.42 328 VAL B C 1
ATOM 11248 O O . VAL B 2 328 ? 72.970 104.659 141.450 1.00 54.42 328 VAL B O 1
ATOM 11252 N N . THR B 2 329 ? 71.548 103.726 142.931 1.00 58.81 329 THR B N 1
ATOM 11253 C CA . THR B 2 329 ? 71.860 102.362 142.533 1.00 58.81 329 THR B CA 1
ATOM 11254 C C . THR B 2 329 ? 70.887 101.902 141.459 1.00 58.81 329 THR B C 1
ATOM 11255 O O . THR B 2 329 ? 69.676 102.113 141.572 1.00 58.81 329 THR B O 1
ATOM 11259 N N . GLN B 2 330 ? 71.413 101.287 140.410 1.00 56.85 330 GLN B N 1
ATOM 11260 C CA . GLN B 2 330 ? 70.592 100.771 139.328 1.00 56.85 330 GLN B CA 1
ATOM 11261 C C . GLN B 2 330 ? 70.304 99.298 139.570 1.00 56.85 330 GLN B C 1
ATOM 11262 O O . GLN B 2 330 ? 71.195 98.544 139.972 1.00 56.85 330 GLN B O 1
ATOM 11268 N N . PHE B 2 331 ? 69.061 98.898 139.339 1.00 62.38 331 PHE B N 1
ATOM 11269 C CA . PHE B 2 331 ? 68.633 97.520 139.508 1.00 62.38 331 PHE B CA 1
ATOM 11270 C C . PHE B 2 331 ? 68.366 96.895 138.148 1.00 62.38 331 PHE B C 1
ATOM 11271 O O . PHE B 2 331 ? 68.266 97.582 137.130 1.00 62.38 331 PHE B O 1
ATOM 11279 N N . ASN B 2 332 ? 68.261 95.567 138.150 1.00 67.38 332 ASN B N 1
ATOM 11280 C CA . ASN B 2 332 ? 67.918 94.804 136.953 1.00 67.38 332 ASN B CA 1
ATOM 11281 C C . ASN B 2 332 ? 68.944 95.035 135.842 1.00 67.38 332 ASN B C 1
ATOM 11282 O O . ASN B 2 332 ? 68.601 95.245 134.678 1.00 67.38 332 ASN B O 1
ATOM 11287 N N . CYS B 2 333 ? 70.219 94.997 136.215 1.00 69.33 333 CYS B N 1
ATOM 11288 C CA . CYS B 2 333 ? 71.318 95.166 135.274 1.00 69.33 333 CYS B CA 1
ATOM 11289 C C . CYS B 2 333 ? 71.906 93.805 134.931 1.00 69.33 333 CYS B C 1
ATOM 11290 O O . CYS B 2 333 ? 72.225 93.019 135.829 1.00 69.33 333 CYS B O 1
ATOM 11293 N N . ARG B 2 334 ? 72.051 93.531 133.634 1.00 66.79 334 ARG B N 1
ATOM 11294 C CA . ARG B 2 334 ? 72.674 92.283 133.209 1.00 66.79 334 ARG B CA 1
ATOM 11295 C C . ARG B 2 334 ? 74.088 92.181 133.765 1.00 66.79 334 ARG B C 1
ATOM 11296 O O . ARG B 2 334 ? 74.413 91.256 134.516 1.00 66.79 334 ARG B O 1
ATOM 11304 N N . LYS B 2 335 ? 74.939 93.136 133.412 1.00 61.20 335 LYS B N 1
ATOM 11305 C CA . LYS B 2 335 ? 76.264 93.284 133.993 1.00 61.20 335 LYS B CA 1
ATOM 11306 C C . LYS B 2 335 ? 76.269 94.518 134.880 1.00 61.20 335 LYS B C 1
ATOM 11307 O O . LYS B 2 335 ? 75.734 95.563 134.496 1.00 61.20 335 LYS B O 1
ATOM 11313 N N . THR B 2 336 ? 76.855 94.397 136.064 1.00 57.55 336 THR B N 1
ATOM 11314 C CA . THR B 2 336 ? 76.964 95.515 136.985 1.00 57.55 336 THR B CA 1
ATOM 11315 C C . THR B 2 336 ? 78.420 95.908 137.171 1.00 57.55 336 THR B C 1
ATOM 11316 O O . THR B 2 336 ? 79.337 95.117 136.946 1.00 57.55 336 THR B O 1
ATOM 11320 N N . ILE B 2 337 ? 78.617 97.149 137.600 1.00 53.34 337 ILE B N 1
ATOM 11321 C CA . ILE B 2 337 ? 79.951 97.714 137.771 1.00 53.34 337 ILE B CA 1
ATOM 11322 C C . ILE B 2 337 ? 79.837 98.846 138.788 1.00 53.34 337 ILE B C 1
ATOM 11323 O O . ILE B 2 337 ? 78.801 99.524 138.836 1.00 53.34 337 ILE B O 1
ATOM 11328 N N . PRO B 2 338 ? 80.828 99.050 139.655 1.00 51.59 338 PRO B N 1
ATOM 11329 C CA . PRO B 2 338 ? 80.788 100.215 140.547 1.00 51.59 338 PRO B CA 1
ATOM 11330 C C . PRO B 2 338 ? 80.705 101.496 139.736 1.00 51.59 338 PRO B C 1
ATOM 11331 O O . PRO B 2 338 ? 81.477 101.707 138.801 1.00 51.59 338 PRO B O 1
ATOM 11335 N N . CYS B 2 339 ? 79.743 102.345 140.087 1.00 51.15 339 CYS B N 1
ATOM 11336 C CA . CYS B 2 339 ? 79.479 103.535 139.290 1.00 51.15 339 CYS B CA 1
ATOM 11337 C C . CYS B 2 339 ? 80.701 104.437 139.171 1.00 51.15 339 CYS B C 1
ATOM 11338 O O . CYS B 2 339 ? 80.969 104.958 138.082 1.00 51.15 339 CYS B O 1
ATOM 11341 N N . LYS B 2 340 ? 81.465 104.602 140.254 1.00 47.87 340 LYS B N 1
ATOM 11342 C CA . LYS B 2 340 ? 82.708 105.359 140.196 1.00 47.87 340 LYS B CA 1
ATOM 11343 C C . LYS B 2 340 ? 83.653 104.848 139.124 1.00 47.87 340 LYS B C 1
ATOM 11344 O O . LYS B 2 340 ? 84.464 105.624 138.611 1.00 47.87 340 LYS B O 1
ATOM 11350 N N . GLN B 2 341 ? 83.566 103.569 138.767 1.00 43.24 341 GLN B N 1
ATOM 11351 C CA . GLN B 2 341 ? 84.479 103.026 137.774 1.00 43.24 341 GLN B CA 1
ATOM 11352 C C . GLN B 2 341 ? 84.306 103.709 136.428 1.00 43.24 341 GLN B C 1
ATOM 11353 O O . GLN B 2 341 ? 85.249 103.750 135.632 1.00 43.24 341 GLN B O 1
ATOM 11359 N N . TYR B 2 342 ? 83.125 104.271 136.160 1.00 37.97 342 TYR B N 1
ATOM 11360 C CA . TYR B 2 342 ? 82.949 104.990 134.905 1.00 37.97 342 TYR B CA 1
ATOM 11361 C C . TYR B 2 342 ? 83.915 106.159 134.809 1.00 37.97 342 TYR B C 1
ATOM 11362 O O . TYR B 2 342 ? 84.445 106.444 133.729 1.00 37.97 342 TYR B O 1
ATOM 11371 N N . CYS B 2 343 ? 84.192 106.817 135.935 1.00 34.27 343 CYS B N 1
ATOM 11372 C CA . CYS B 2 343 ? 85.246 107.822 135.960 1.00 34.27 343 CYS B CA 1
ATOM 11373 C C . CYS B 2 343 ? 86.531 107.255 135.380 1.00 34.27 343 CYS B C 1
ATOM 11374 O O . CYS B 2 343 ? 87.105 107.812 134.438 1.00 34.27 343 CYS B O 1
ATOM 11377 N N . LEU B 2 344 ? 86.972 106.113 135.908 1.00 34.86 344 LEU B N 1
ATOM 11378 C CA . LEU B 2 344 ? 88.204 105.505 135.426 1.00 34.86 344 LEU B CA 1
ATOM 11379 C C . LEU B 2 344 ? 88.118 105.195 133.939 1.00 34.86 344 LEU B C 1
ATOM 11380 O O . LEU B 2 344 ? 89.103 105.353 133.209 1.00 34.86 344 LEU B O 1
ATOM 11385 N N . GLU B 2 345 ? 86.935 104.807 133.460 1.00 33.69 345 GLU B N 1
ATOM 11386 C CA . GLU B 2 345 ? 86.805 104.499 132.043 1.00 33.69 345 GLU B CA 1
ATOM 11387 C C . GLU B 2 345 ? 87.035 105.738 131.195 1.00 33.69 345 GLU B C 1
ATOM 11388 O O . GLU B 2 345 ? 87.675 105.664 130.141 1.00 33.69 345 GLU B O 1
ATOM 11394 N N . VAL B 2 346 ? 86.556 106.895 131.653 1.00 28.58 346 VAL B N 1
ATOM 11395 C CA . VAL B 2 346 ? 86.825 108.124 130.916 1.00 28.58 346 VAL B CA 1
ATOM 11396 C C . VAL B 2 346 ? 88.320 108.396 130.886 1.00 28.58 346 VAL B C 1
ATOM 11397 O O . VAL B 2 346 ? 88.854 108.888 129.889 1.00 28.58 346 VAL B O 1
ATOM 11401 N N . GLN B 2 347 ? 89.026 108.056 131.964 1.00 30.28 347 GLN B N 1
ATOM 11402 C CA . GLN B 2 347 ? 90.468 108.252 131.968 1.00 30.28 347 GLN B CA 1
ATOM 11403 C C . GLN B 2 347 ? 91.152 107.347 130.961 1.00 30.28 347 GLN B C 1
ATOM 11404 O O . GLN B 2 347 ? 92.222 107.686 130.450 1.00 30.28 347 GLN B O 1
ATOM 11410 N N . THR B 2 348 ? 90.548 106.200 130.668 1.00 30.65 348 THR B N 1
ATOM 11411 C CA . THR B 2 348 ? 91.172 105.170 129.855 1.00 30.65 348 THR B CA 1
ATOM 11412 C C . THR B 2 348 ? 90.856 105.335 128.377 1.00 30.65 348 THR B C 1
ATOM 11413 O O . THR B 2 348 ? 91.757 105.253 127.539 1.00 30.65 348 THR B O 1
ATOM 11417 N N . ARG B 2 349 ? 89.596 105.584 128.041 1.00 32.25 349 ARG B N 1
ATOM 11418 C CA . ARG B 2 349 ? 89.162 105.615 126.656 1.00 32.25 349 ARG B CA 1
ATOM 11419 C C . ARG B 2 349 ? 89.152 107.008 126.053 1.00 32.25 349 ARG B C 1
ATOM 11420 O O . ARG B 2 349 ? 89.161 107.130 124.828 1.00 32.25 349 ARG B O 1
ATOM 11428 N N . CYS B 2 350 ? 89.139 107.991 126.827 1.00 29.13 350 CYS B N 1
ATOM 11429 C CA . CYS B 2 350 ? 89.102 109.317 126.241 1.00 29.13 350 CYS B CA 1
ATOM 11430 C C . CYS B 2 350 ? 90.512 109.842 126.014 1.00 29.13 350 CYS B C 1
ATOM 11431 O O . CYS B 2 350 ? 91.454 109.417 126.684 1.00 29.13 350 CYS B O 1
ATOM 11434 N N . PRO B 2 351 ? 90.689 110.760 125.072 1.00 24.88 351 PRO B N 1
ATOM 11435 C CA . PRO B 2 351 ? 92.029 111.282 124.811 1.00 24.88 351 PRO B CA 1
ATOM 11436 C C . PRO B 2 351 ? 92.518 112.179 125.930 1.00 24.88 351 PRO B C 1
ATOM 11437 O O . PRO B 2 351 ? 91.738 112.793 126.657 1.00 24.88 351 PRO B O 1
ATOM 11441 N N . PHE B 2 352 ? 93.836 112.229 126.072 1.00 23.20 352 PHE B N 1
ATOM 11442 C CA . PHE B 2 352 ? 94.470 113.231 126.911 1.00 23.20 352 PHE B CA 1
ATOM 11443 C C . PHE B 2 352 ? 94.220 114.607 126.318 1.00 23.20 352 PHE B C 1
ATOM 11444 O O . PHE B 2 352 ? 94.630 114.888 125.191 1.00 23.20 352 PHE B O 1
ATOM 11452 N N . ILE B 2 353 ? 93.544 115.466 127.069 1.00 23.75 353 ILE B N 1
ATOM 11453 C CA . ILE B 2 353 ? 93.270 116.831 126.645 1.00 23.75 353 ILE B CA 1
ATOM 11454 C C . ILE B 2 353 ? 94.004 117.764 127.592 1.00 23.75 353 ILE B C 1
ATOM 11455 O O . ILE B 2 353 ? 93.673 117.839 128.779 1.00 23.75 353 ILE B O 1
ATOM 11460 N N . LEU B 2 354 ? 94.997 118.458 127.074 1.00 27.71 354 LEU B N 1
ATOM 11461 C CA . LEU B 2 354 ? 95.786 119.361 127.893 1.00 27.71 354 LEU B CA 1
ATOM 11462 C C . LEU B 2 354 ? 94.916 120.503 128.402 1.00 27.71 354 LEU B C 1
ATOM 11463 O O . LEU B 2 354 ? 94.224 121.148 127.609 1.00 27.71 354 LEU B O 1
ATOM 11468 N N . PRO B 2 355 ? 94.911 120.776 129.701 1.00 29.48 355 PRO B N 1
ATOM 11469 C CA . PRO B 2 355 ? 94.169 121.927 130.214 1.00 29.48 355 PRO B CA 1
ATOM 11470 C C . PRO B 2 355 ? 94.946 123.224 130.045 1.00 29.48 355 PRO B C 1
ATOM 11471 O O . PRO B 2 355 ? 96.169 123.246 129.919 1.00 29.48 355 PRO B O 1
ATOM 11475 N N . ASP B 2 356 ? 94.195 124.319 130.044 1.00 37.21 356 ASP B N 1
ATOM 11476 C CA . ASP B 2 356 ? 94.778 125.644 129.900 1.00 37.21 356 ASP B CA 1
ATOM 11477 C C . ASP B 2 356 ? 95.534 126.032 131.165 1.00 37.21 356 ASP B C 1
ATOM 11478 O O . ASP B 2 356 ? 95.097 125.749 132.280 1.00 37.21 356 ASP B O 1
ATOM 11483 N N . ASN B 2 357 ? 96.672 126.697 130.987 1.00 41.56 357 ASN B N 1
ATOM 11484 C CA . ASN B 2 357 ? 97.620 126.884 132.079 1.00 41.56 357 ASN B CA 1
ATOM 11485 C C . ASN B 2 357 ? 97.892 128.347 132.398 1.00 41.56 357 ASN B C 1
ATOM 11486 O O . ASN B 2 357 ? 99.054 128.754 132.469 1.00 41.56 357 ASN B O 1
ATOM 11491 N N . ASP B 2 358 ? 96.852 129.158 132.567 1.00 47.34 358 ASP B N 1
ATOM 11492 C CA . ASP B 2 358 ? 97.069 130.547 132.952 1.00 47.34 358 ASP B CA 1
ATOM 11493 C C . ASP B 2 358 ? 96.890 130.789 134.448 1.00 47.34 358 ASP B C 1
ATOM 11494 O O . ASP B 2 358 ? 97.733 131.446 135.063 1.00 47.34 358 ASP B O 1
ATOM 11499 N N . GLU B 2 359 ? 95.832 130.255 135.060 1.00 46.14 359 GLU B N 1
ATOM 11500 C CA . GLU B 2 359 ? 95.629 130.449 136.493 1.00 46.14 359 GLU B CA 1
ATOM 11501 C C . GLU B 2 359 ? 96.512 129.522 137.321 1.00 46.14 359 GLU B C 1
ATOM 11502 O O . GLU B 2 359 ? 97.084 129.938 138.335 1.00 46.14 359 GLU B O 1
ATOM 11508 N N . VAL B 2 360 ? 96.631 128.264 136.911 1.00 40.19 360 VAL B N 1
ATOM 11509 C CA . VAL B 2 360 ? 97.366 127.253 137.660 1.00 40.19 360 VAL B CA 1
ATOM 11510 C C . VAL B 2 360 ? 98.253 126.485 136.692 1.00 40.19 360 VAL B C 1
ATOM 11511 O O . VAL B 2 360 ? 97.857 126.220 135.553 1.00 40.19 360 VAL B O 1
ATOM 11515 N N . ILE B 2 361 ? 99.463 126.156 137.133 1.00 32.90 361 ILE B N 1
ATOM 11516 C CA . ILE B 2 361 ? 100.347 125.286 136.369 1.00 32.90 361 ILE B CA 1
ATOM 11517 C C . ILE B 2 361 ? 99.982 123.849 136.714 1.00 32.90 361 ILE B C 1
ATOM 11518 O O . ILE B 2 361 ? 100.316 123.359 137.793 1.00 32.90 361 ILE B O 1
ATOM 11523 N N . TYR B 2 362 ? 99.298 123.170 135.797 1.00 31.46 362 TYR B N 1
ATOM 11524 C CA . TYR B 2 362 ? 98.866 121.803 136.042 1.00 31.46 362 TYR B CA 1
ATOM 11525 C C . TYR B 2 362 ? 100.006 120.800 136.009 1.00 31.46 362 TYR B C 1
ATOM 11526 O O . TYR B 2 362 ? 99.813 119.665 136.450 1.00 31.46 362 TYR B O 1
ATOM 11535 N N . GLY B 2 363 ? 101.178 121.181 135.524 1.00 31.21 363 GLY B N 1
ATOM 11536 C CA . GLY B 2 363 ? 102.246 120.222 135.360 1.00 31.21 363 GLY B CA 1
ATOM 11537 C C . GLY B 2 363 ? 101.997 119.385 134.129 1.00 31.21 363 GLY B C 1
ATOM 11538 O O . GLY B 2 363 ? 102.020 119.900 133.008 1.00 31.21 363 GLY B O 1
ATOM 11539 N N . GLY B 2 364 ? 101.734 118.103 134.312 1.00 27.24 364 GLY B N 1
ATOM 11540 C CA . GLY B 2 364 ? 101.380 117.279 133.177 1.00 27.24 364 GLY B CA 1
ATOM 11541 C C . GLY B 2 364 ? 99.997 116.692 133.301 1.00 27.24 364 GLY B C 1
ATOM 11542 O O . GLY B 2 364 ? 99.666 115.725 132.613 1.00 27.24 364 GLY B O 1
ATOM 11543 N N . LEU B 2 365 ? 99.179 117.272 134.172 1.00 26.21 365 LEU B N 1
ATOM 11544 C CA . LEU B 2 365 ? 97.840 116.755 134.404 1.00 26.21 365 LEU B CA 1
ATOM 11545 C C . LEU B 2 365 ? 97.000 116.821 133.139 1.00 26.21 365 LEU B C 1
ATOM 11546 O O . LEU B 2 365 ? 97.181 117.692 132.288 1.00 26.21 365 LEU B O 1
ATOM 11551 N N . SER B 2 366 ? 96.081 115.876 133.024 1.00 24.70 366 SER B N 1
ATOM 11552 C CA . SER B 2 366 ? 95.050 115.881 132.003 1.00 24.70 366 SER B CA 1
ATOM 11553 C C . SER B 2 366 ? 93.843 116.656 132.505 1.00 24.70 366 SER B C 1
ATOM 11554 O O . SER B 2 366 ? 93.722 116.959 133.691 1.00 24.70 366 SER B O 1
ATOM 11557 N N . SER B 2 367 ? 92.940 116.978 131.584 1.00 23.57 367 SER B N 1
ATOM 11558 C CA . SER B 2 367 ? 91.723 117.677 131.969 1.00 23.57 367 SER B CA 1
ATOM 11559 C C . SER B 2 367 ? 90.844 116.805 132.856 1.00 23.57 367 SER B C 1
ATOM 11560 O O . SER B 2 367 ? 90.368 117.252 133.902 1.00 23.57 367 SER B O 1
ATOM 11563 N N . PHE B 2 368 ? 90.629 115.556 132.463 1.00 23.90 368 PHE B N 1
ATOM 11564 C CA . PHE B 2 368 ? 89.781 114.626 133.200 1.00 23.90 368 PHE B CA 1
ATOM 11565 C C . PHE B 2 368 ? 90.668 113.658 133.975 1.00 23.90 368 PHE B C 1
ATOM 11566 O O . PHE B 2 368 ? 91.371 112.840 133.378 1.00 23.90 368 PHE B O 1
ATOM 11574 N N . ILE B 2 369 ? 90.638 113.756 135.304 1.00 28.68 369 ILE B N 1
ATOM 11575 C CA . ILE B 2 369 ? 91.308 112.813 136.190 1.00 28.68 369 ILE B CA 1
ATOM 11576 C C . ILE B 2 369 ? 90.331 112.449 137.295 1.00 28.68 369 ILE B C 1
ATOM 11577 O O . ILE B 2 369 ? 89.358 113.156 137.543 1.00 28.68 369 ILE B O 1
ATOM 11582 N N . CYS B 2 370 ? 90.598 111.339 137.969 1.00 35.65 370 CYS B N 1
ATOM 11583 C CA . CYS B 2 370 ? 89.619 110.790 138.900 1.00 35.65 370 CYS B CA 1
ATOM 11584 C C . CYS B 2 370 ? 90.096 110.691 140.338 1.00 35.65 370 CYS B C 1
ATOM 11585 O O . CYS B 2 370 ? 89.337 111.019 141.250 1.00 35.65 370 CYS B O 1
ATOM 11588 N N . THR B 2 371 ? 91.316 110.231 140.581 1.00 39.83 371 THR B N 1
ATOM 11589 C CA . THR B 2 371 ? 91.763 109.930 141.931 1.00 39.83 371 THR B CA 1
ATOM 11590 C C . THR B 2 371 ? 92.835 110.922 142.345 1.00 39.83 371 THR B C 1
ATOM 11591 O O . THR B 2 371 ? 93.680 111.307 141.531 1.00 39.83 371 THR B O 1
ATOM 11595 N N . GLY B 2 372 ? 92.799 111.324 143.604 1.00 40.36 372 GLY B N 1
ATOM 11596 C CA . GLY B 2 372 ? 93.712 112.331 144.085 1.00 40.36 372 GLY B CA 1
ATOM 11597 C C . GLY B 2 372 ? 94.942 111.765 144.743 1.00 40.36 372 GLY B C 1
ATOM 11598 O O . GLY B 2 372 ? 95.307 110.605 144.573 1.00 40.36 372 GLY B O 1
ATOM 11599 N N . LEU B 2 373 ? 95.601 112.630 145.505 1.00 43.52 373 LEU B N 1
ATOM 11600 C CA . LEU B 2 373 ? 96.770 112.228 146.270 1.00 43.52 373 LEU B CA 1
ATOM 11601 C C . LEU B 2 373 ? 96.363 111.342 147.439 1.00 43.52 373 LEU B C 1
ATOM 11602 O O . LEU B 2 373 ? 95.628 111.771 148.331 1.00 43.52 373 LEU B O 1
ATOM 11607 N N . TYR B 2 374 ? 96.844 110.098 147.425 1.00 51.30 374 TYR B N 1
ATOM 11608 C CA . TYR B 2 374 ? 96.647 109.161 148.532 1.00 51.30 374 TYR B CA 1
ATOM 11609 C C . TYR B 2 374 ? 95.167 108.926 148.820 1.00 51.30 374 TYR B C 1
ATOM 11610 O O . TYR B 2 374 ? 94.650 109.281 149.881 1.00 51.30 374 TYR B O 1
ATOM 11619 N N . GLU B 2 375 ? 94.480 108.322 147.859 1.00 59.59 375 GLU B N 1
ATOM 11620 C CA . GLU B 2 375 ? 93.067 108.001 147.979 1.00 59.59 375 GLU B CA 1
ATOM 11621 C C . GLU B 2 375 ? 92.805 106.666 147.300 1.00 59.59 375 GLU B C 1
ATOM 11622 O O . GLU B 2 375 ? 93.331 106.406 146.214 1.00 59.59 375 GLU B O 1
ATOM 11628 N N . THR B 2 376 ? 92.007 105.818 147.943 1.00 63.35 376 THR B N 1
ATOM 11629 C CA . THR B 2 376 ? 91.484 104.622 147.297 1.00 63.35 376 THR B CA 1
ATOM 11630 C C . THR B 2 376 ? 90.169 104.983 146.618 1.00 63.35 376 THR B C 1
ATOM 11631 O O . THR B 2 376 ? 89.154 105.191 147.290 1.00 63.35 376 THR B O 1
ATOM 11635 N N . PHE B 2 377 ? 90.197 105.070 145.287 1.00 59.45 377 PHE B N 1
ATOM 11636 C CA . PHE B 2 377 ? 89.062 105.624 144.555 1.00 59.45 377 PHE B CA 1
ATOM 11637 C C . PHE B 2 377 ? 87.806 104.785 144.754 1.00 59.45 377 PHE B C 1
ATOM 11638 O O . PHE B 2 377 ? 86.706 105.328 144.904 1.00 59.45 377 PHE B O 1
ATOM 11646 N N . LEU B 2 378 ? 87.948 103.466 144.767 1.00 64.31 378 LEU B N 1
ATOM 11647 C CA . LEU B 2 378 ? 86.831 102.567 145.011 1.00 64.31 378 LEU B CA 1
ATOM 11648 C C . LEU B 2 378 ? 86.785 102.219 146.493 1.00 64.31 378 LEU B C 1
ATOM 11649 O O . LEU B 2 378 ? 87.798 101.821 147.075 1.00 64.31 378 LEU B O 1
ATOM 11654 N N . THR B 2 379 ? 85.601 102.360 147.094 1.00 68.92 379 THR B N 1
ATOM 11655 C CA . THR B 2 379 ? 85.446 102.247 148.540 1.00 68.92 379 THR B CA 1
ATOM 11656 C C . THR B 2 379 ? 84.167 101.461 148.793 1.00 68.92 379 THR B C 1
ATOM 11657 O O . THR B 2 379 ? 83.691 100.781 147.889 1.00 68.92 379 THR B O 1
ATOM 11659 N N . ASN B 2 380 ? 83.625 101.500 150.007 1.00 70.49 380 ASN B N 1
ATOM 11660 C CA . ASN B 2 380 ? 82.379 100.823 150.332 1.00 70.49 380 ASN B CA 1
ATOM 11661 C C . ASN B 2 380 ? 81.218 101.784 150.120 1.00 70.49 380 ASN B C 1
ATOM 11662 O O . ASN B 2 380 ? 81.425 102.991 149.966 1.00 70.49 380 ASN B O 1
ATOM 11664 N N . ASP B 2 381 ? 79.999 101.235 150.101 1.00 70.71 381 ASP B N 1
ATOM 11665 C CA . ASP B 2 381 ? 78.772 102.016 149.917 1.00 70.71 381 ASP B CA 1
ATOM 11666 C C . ASP B 2 381 ? 78.736 102.689 148.545 1.00 70.71 381 ASP B C 1
ATOM 11667 O O . ASP B 2 381 ? 78.479 103.889 148.427 1.00 70.71 381 ASP B O 1
ATOM 11669 N N . GLU B 2 382 ? 78.997 101.911 147.501 1.00 66.83 382 GLU B N 1
ATOM 11670 C CA . GLU B 2 382 ? 78.976 102.446 146.153 1.00 66.83 382 GLU B CA 1
ATOM 11671 C C . GLU B 2 382 ? 77.626 102.176 145.492 1.00 66.83 382 GLU B C 1
ATOM 11672 O O . GLU B 2 382 ? 77.027 101.118 145.697 1.00 66.83 382 GLU B O 1
ATOM 11678 N N . PRO B 2 383 ? 77.126 103.123 144.697 1.00 62.04 383 PRO B N 1
ATOM 11679 C CA . PRO B 2 383 ? 75.860 102.883 143.987 1.00 62.04 383 PRO B CA 1
ATOM 11680 C C . PRO B 2 383 ? 75.863 101.657 143.086 1.00 62.04 383 PRO B C 1
ATOM 11681 O O . PRO B 2 383 ? 74.829 100.993 142.969 1.00 62.04 383 PRO B O 1
ATOM 11685 N N . GLU B 2 384 ? 76.985 101.335 142.443 1.00 59.50 384 GLU B N 1
ATOM 11686 C CA . GLU B 2 384 ? 77.106 100.081 141.700 1.00 59.50 384 GLU B CA 1
ATOM 11687 C C . GLU B 2 384 ? 76.065 99.948 140.589 1.00 59.50 384 GLU B C 1
ATOM 11688 O O . GLU B 2 384 ? 75.175 99.098 140.663 1.00 59.50 384 GLU B O 1
ATOM 11694 N N . CYS B 2 385 ? 76.169 100.791 139.563 1.00 58.54 385 CYS B N 1
ATOM 11695 C CA . CYS B 2 385 ? 75.185 100.902 138.495 1.00 58.54 385 CYS B CA 1
ATOM 11696 C C . CYS B 2 385 ? 75.451 99.910 137.355 1.00 58.54 385 CYS B C 1
ATOM 11697 O O . CYS B 2 385 ? 76.340 99.061 137.423 1.00 58.54 385 CYS B O 1
ATOM 11700 N N . CYS B 2 386 ? 74.659 100.031 136.288 1.00 58.41 386 CYS B N 1
ATOM 11701 C CA . CYS B 2 386 ? 74.744 99.149 135.129 1.00 58.41 386 CYS B CA 1
ATOM 11702 C C . CYS B 2 386 ? 76.100 99.270 134.440 1.00 58.41 386 CYS B C 1
ATOM 11703 O O . CYS B 2 386 ? 76.878 100.190 134.684 1.00 58.41 386 CYS B O 1
ATOM 11706 N N . ASP B 2 387 ? 76.358 98.326 133.539 1.00 54.09 387 ASP B N 1
ATOM 11707 C CA . ASP B 2 387 ? 77.579 98.276 132.741 1.00 54.09 387 ASP B CA 1
ATOM 11708 C C . ASP B 2 387 ? 77.169 98.289 131.277 1.00 54.09 387 ASP B C 1
ATOM 11709 O O . ASP B 2 387 ? 76.619 97.306 130.775 1.00 54.09 387 ASP B O 1
ATOM 11714 N N . ILE B 2 388 ? 77.431 99.397 130.595 1.00 49.90 388 ILE B N 1
ATOM 11715 C CA . ILE B 2 388 ? 77.051 99.571 129.195 1.00 49.90 388 ILE B CA 1
ATOM 11716 C C . ILE B 2 388 ? 78.318 99.945 128.432 1.00 49.90 388 ILE B C 1
ATOM 11717 O O . ILE B 2 388 ? 78.636 101.119 128.237 1.00 49.90 388 ILE B O 1
ATOM 11722 N N . ARG B 2 389 ? 79.052 98.941 127.973 1.00 46.52 389 ARG B N 1
ATOM 11723 C CA . ARG B 2 389 ? 80.279 99.191 127.233 1.00 46.52 389 ARG B CA 1
ATOM 11724 C C . ARG B 2 389 ? 80.377 98.300 125.998 1.00 46.52 389 ARG B C 1
ATOM 11725 O O . ARG B 2 389 ? 80.938 98.695 124.976 1.00 46.52 389 ARG B O 1
#

Solvent-accessible surface area: 66098 Å² total; per-residue (Å²): 178,76,24,110,73,122,160,14,79,41,64,12,65,103,10,0,55,59,0,5,89,0,0,12,44,11,0,22,49,15,13,126,104,132,82,93,41,24,132,66,0,56,71,50,0,33,110,7,16,137,45,2,24,41,8,48,88,39,78,71,151,136,64,82,179,114,208,92,66,101,38,11,22,90,5,5,127,5,2,114,32,1,14,73,11,0,75,103,13,52,57,128,126,30,105,49,60,24,78,144,11,74,83,2,44,30,5,0,57,3,14,61,7,4,47,55,92,140,79,169,108,129,7,61,125,94,58,21,55,78,9,112,142,32,15,39,112,5,41,162,8,0,41,44,0,17,95,12,6,14,33,7,9,0,5,36,0,0,27,28,0,13,46,25,8,72,4,0,0,17,72,104,7,122,101,55,103,5,23,25,46,12,0,0,4,68,26,13,21,1,7,61,97,148,153,56,27,39,73,29,37,134,30,19,87,33,29,31,0,59,106,8,66,13,52,110,80,47,31,31,60,44,6,2,42,70,37,40,23,0,45,42,3,0,18,20,1,16,17,52,25,31,1,0,73,3,3,20,50,0,8,6,13,34,30,126,164,67,0,47,116,1,1,66,28,2,0,31,44,3,1,30,1,0,78,4,0,4,11,0,0,10,26,22,16,27,15,7,56,28,9,12,55,32,56,64,175,63,102,92,61,63,162,86,6,162,34,75,105,28,89,138,87,6,27,48,47,0,48,64,2,6,102,47,9,7,50,3,102,26,69,9,116,119,128,158,54,100,112,25,117,43,21,97,28,6,42,59,27,2,79,55,3,30,98,9,2,110,21,21,39,151,17,57,40,109,106,43,0,40,78,52,82,59,24,109,47,15,37,89,5,21,95,2,1,58,84,0,23,126,51,108,56,29,38,31,55,58,0,47,47,0,1,56,4,9,59,25,40,40,97,115,30,99,61,16,26,91,10,24,139,102,0,62,30,70,70,171,57,15,27,65,13,42,77,84,0,46,16,39,8,51,17,35,0,0,24,0,0,2,28,5,6,28,20,103,167,5,90,38,0,14,21,46,87,99,0,52,43,2,0,6,4,0,2,8,41,24,19,0,12,74,0,0,43,65,0,33,120,28,29,31,169,135,132,18,76,104,10,20,98,40,0,46,107,13,3,47,79,0,13,21,32,2,50,3,40,2,11,2,3,1,15,21,16,19,50,62,77,11,69,90,1,85,116,102,29,145,87,179,198,10,6,0,13,40,5,12,67,64,5,68,161,61,150,117,158,194,115,86,97,119,0,98,91,50,17,121,40,116,183,115,106,140,51,161,96,116,110,99,92,23,52,7,17,108,19,26,72,71,1,13,76,10,0,82,65,1,11,84,15,5,78,109,22,20,1,123,120,42,1,6,78,19,101,103,11,30,109,16,2,110,54,0,6,89,77,0,36,85,1,13,67,25,36,55,66,2,11,22,70,133,104,49,135,79,12,26,38,75,70,159,19,9,69,24,3,40,77,6,30,83,10,0,55,94,0,22,101,140,25,8,94,88,0,45,36,112,36,51,6,6,103,20,8,30,50,9,3,54,1,1,30,0,18,21,46,2,22,31,58,2,102,104,15,54,141,48,21,126,67,3,104,142,52,22,101,18,0,35,52,31,11,92,47,29,10,66,11,10,0,4,0,0,0,6,8,0,5,17,115,1,9,44,2,5,9,46,126,32,145,141,52,126,67,15,92,39,30,14,54,5,42,3,10,10,22,159,67,9,80,4,86,110,99,109,81,58,113,55,6,2,3,52,0,13,61,6,44,7,22,0,76,7,16,29,0,15,58,53,44,42,0,40,27,1,0,29,7,1,5,11,32,30,15,0,23,49,9,9,43,1,0,35,112,37,36,12,108,90,23,5,92,1,0,20,61,0,0,33,68,0,11,9,16,3,27,12,5,9,26,0,5,6,0,29,25,31,36,95,50,78,48,32,24,78,18,7,5,23,9,47,40,2,47,28,3,66,40,40,16,134,101,10,96,36,32,74,58,27,87,127,34,97,112,35,55,141,83,15,54,38,31,67,82,4,43,86,76,140,35,118,142,67,10,19,113,39,0,71,40,3,1,90,21,0,29,56,52,15,64,87,100,53,102,69,1,83,82,30,0,63,100,1,9,66,20,3,101,55,2,44,93,8,6,68,32,29,43,61,1,15,27,101,74,6,3,131,97,20,174,124,15,90,69,12,56,101,1,6,49,60,1,49,67,3,8,94,63,10,129,82,106,88,60,52,167,5,8,113,49,1,11,59,7,2,24,101,8,4,76,13,11,2,17,77,93,58,30,13,70,18,0,41,61,0,1,60,32,1,52,155,114,1,114,70,14,51,36,0,15,97,15,35,18,11,6,37,0,6,11,0,8,13,29,2,9,16,10,12,24,15,17,11,2,36,51,41,0,11,0,38,38,2,41,82,0,34,31,0,0,33,3,2,13,0,11,2,18,0,10,36,0,0,19,1,0,15,24,57,66,46,76,2,36,81,37,135,126,11,12,27,29,7,0,15,6,21,102,56,10,0,47,130,14,0,23,42,1,21,46,62,7,21,17,16,5,27,10,12,2,8,0,5,0,12,54,2,2,31,34,22,18,21,36,94,38,109,69,20,2,6,72,85,6,21,91,51,0,17,75,8,1,14,101,4,8,76,156,80,94,15,56,1,59,34,118,56,1,61,95,0,0,115,70,0,117,58,52,1,39,2,40,84,102,87,8,127,73,1,17,92,7,0,21,48,11,1,62,111,82,91,150,48,26,82,0,50,1,55,21,1,2,51,1,0,5,39,8,0,1,20,0,116,63,8,2,61,74,150,37,24,123,63,18,53,116,56,4,157,35,1,67,49,23,13,54,49,91,77,62,177,67,66,91,88,122,102,122,81,99,79,6,148,55,5,86,86,28,77,152,27,56,21,42,62,3,68,20,1,86,35,5,7,0,102,7,0,1,40,66,21,49,12,114,117,28,57,65,4,84,24,93,19,42,133,131,95,99,42,1,114,88,0,2,80,18,1,50,78,60,6,93,74,0,67,75,32,26,79,45,1,58,47,5,6,104,20,11,25,19,20,129,86,1,15,66,83,10,56,28,97,47,0,59,73,1,0,50,13,2,0,4,9,60,38,0,116,6,49,10,87,134,22,219,146,66,34,39,8,90,36,6,6,25,19,2,10,16,56,7,7,28,7,34,0,41,58,97,114,5,37,7,3,0,15,13,0,13,7,11,51,23,18,125,116,115,34,79,64,90,106,43,36,73,2,28,29,83,126